Protein AF-A0A8J4WJN3-F1 (afdb_monomer)

InterPro domains:
  IPR000515 ABC transporter type 1, transmembrane domain MetI-like [PF00528] (105-300)
  IPR000515 ABC transporter type 1, transmembrane domain MetI-like [PF00528] (419-590)
  IPR000515 ABC transporter type 1, transmembrane domain MetI-like [PS50928] (89-304)
  IPR000515 ABC transporter type 1, transmembrane domain MetI-like [PS50928] (382-579)
  IPR000515 ABC transporter type 1, transmembrane domain MetI-like [cd06261] (89-234)
  IPR000515 ABC transporter type 1, transmembrane domain MetI-like [cd06261] (382-532)
  IPR006059 Bacterial-type extracellular solute-binding protein [PF01547] (628-931)
  IPR035906 MetI-like superfamily [G3DSA:1.10.3720.10] (69-309)
  IPR035906 MetI-like superfamily [G3DSA:1.10.3720.10] (310-588)
  IPR035906 MetI-like superfamily [SSF161098] (73-301)
  IPR035906 MetI-like superfamily [SSF161098] (316-597)

Sequence (1072 aa):
MKAETAARTRPATRSDKNLLWRDIIKNRWLYIMLIPGVLYFVIFKYIPMYGITMAFQDYTPYKGILGSDWVGFKHFQRFFGEPQFWTLFRNTFLLAIYNMVFFFPLPIVLALMMNEVRRERFKRFVQTLVYVPHFVSWVVVVGVFYMLFTTEGGAINELLYNLTGQKVAFLLEPGWFRTMIVGQSIWKEVGWGTIIFLAALSGVDTQLYEAARMDGANRWRQTWHITLPAIRSTIIILLILRLGNFMDTGFEQIFLMLTPTNRDVGEVFDTYVYTKGLTQAQYSYSAAVGLFKSVVGLALVLGVNIKMQQDKTWGNRIFDILNHGFLLLIGIVTVIPFIYILAVSFTSPHEVAKGGFILFPKEFSLAAYRYIFSTDTLIRSLGVSIYITVIGTLLNLLFTSLMAYPLSRRYLRGRQPILLGVLFTMLFSGGMIPTYFVVKSLHLTDTLWSLMLPTAISAFNLIVLKNFFQAIPDELEDAAKIDGCNDVGVLFRIVLPLSMPAMATFSLFYAVAHWNSFFNAVIYINDSEKWPVQVWLREIVILAQSRIGDTSIEETEIQPLTIRMAVIVFSTIPIMLVYPFLQKHFAKGVMLGSVKGCGSDQGQAAEGGVQNVSIAIAQVGDVPSKGNEVQQKIEAYTNTKLDIQWIPASAYNDKINVMIASSDMPKIVKVQYNPTVTSAMRNDVFWEVGPLLKDYKNLSAQNERFFDNIKVEGKIYGVPVFSDIARATVIYRKDWFDKLNLKVPTTPDEWYETIKTLATSDPDGDGQDNTFGLMLFKKYNEDQYSFTTRLGVSFGAPNKWKVEDDGSFTPEFMTPEYMQVLDLLKRLYSEKLLNQDFAVFDSTEAEKKYDTGVVGMRIGVAQNGKSQQERLSKNDPDGVVDIAGLLGVSGDRIAGQTGNSGILAFPKATVKSEEELKNLLSFLDKLMDPEMATLLMRGIEDKHYKKAGEDQVEMSDFDAFQREVKPYRDNLPYVEGYNVPKLKDTELGEKGTELAKELAEHAVPNPALTLYSATYGDRGADLDQMIADAQTKYIMGKIDENGWKQEIENWGNAGGTKIREEYAEDYKKQAK

Structure (mmCIF, N/CA/C/O backbone):
data_AF-A0A8J4WJN3-F1
#
_entry.id   AF-A0A8J4WJN3-F1
#
loop_
_atom_site.group_PDB
_atom_site.id
_atom_site.type_symbol
_atom_site.label_atom_id
_atom_site.label_alt_id
_atom_site.label_comp_id
_atom_site.label_asym_id
_atom_site.label_entity_id
_atom_site.label_seq_id
_atom_site.pdbx_PDB_ins_code
_atom_site.Cartn_x
_atom_site.Cartn_y
_atom_site.Cartn_z
_atom_site.occupancy
_atom_site.B_iso_or_equiv
_atom_site.auth_seq_id
_atom_site.auth_comp_id
_atom_site.auth_asym_id
_atom_site.auth_atom_id
_atom_site.pdbx_PDB_model_num
ATOM 1 N N . MET A 1 1 ? 5.643 56.144 -33.874 1.00 30.94 1 MET A N 1
ATOM 2 C CA . MET A 1 1 ? 6.988 56.305 -34.466 1.00 30.94 1 MET A CA 1
ATOM 3 C C . MET A 1 1 ? 7.981 55.609 -33.543 1.00 30.94 1 MET A C 1
ATOM 5 O O . MET A 1 1 ? 7.961 55.896 -32.358 1.00 30.94 1 MET A O 1
ATOM 9 N N . LYS A 1 2 ? 8.699 54.622 -34.096 1.00 27.70 2 LYS A N 1
ATOM 10 C CA . LYS A 1 2 ? 9.839 53.830 -33.581 1.00 27.70 2 LYS A CA 1
ATOM 11 C C . LYS A 1 2 ? 10.416 54.200 -32.197 1.00 27.70 2 LYS A C 1
ATOM 13 O O . LYS A 1 2 ? 10.843 55.334 -32.024 1.00 27.70 2 LYS A O 1
ATOM 18 N N . ALA A 1 3 ? 10.609 53.210 -31.318 1.00 26.22 3 ALA A N 1
ATOM 19 C CA . ALA A 1 3 ? 11.927 52.584 -31.096 1.00 26.22 3 ALA A CA 1
ATOM 20 C C . ALA A 1 3 ? 11.911 51.559 -29.939 1.00 26.22 3 ALA A C 1
ATOM 22 O O . ALA A 1 3 ? 11.227 51.735 -28.936 1.00 26.22 3 ALA A O 1
ATOM 23 N N . GLU A 1 4 ? 12.688 50.497 -30.154 1.00 31.69 4 GLU A N 1
ATOM 24 C CA . GLU A 1 4 ? 13.108 49.377 -29.296 1.00 31.69 4 GLU A CA 1
ATOM 25 C C . GLU A 1 4 ? 13.382 49.777 -27.824 1.00 31.69 4 GLU A C 1
ATOM 27 O O . GLU A 1 4 ? 13.809 50.888 -27.539 1.00 31.69 4 GLU A O 1
ATOM 32 N N . THR A 1 5 ? 13.286 48.929 -26.793 1.00 31.91 5 THR A N 1
ATOM 33 C CA . THR A 1 5 ? 14.043 47.680 -26.602 1.00 31.91 5 THR A CA 1
ATOM 34 C C . THR A 1 5 ? 13.640 47.030 -25.259 1.00 31.91 5 THR A C 1
ATOM 36 O O . THR A 1 5 ? 13.358 47.731 -24.290 1.00 31.91 5 THR A O 1
ATOM 39 N N . ALA A 1 6 ? 13.798 45.705 -25.188 1.00 28.78 6 ALA A N 1
ATOM 40 C CA . ALA A 1 6 ? 14.146 44.899 -24.010 1.00 28.78 6 ALA A CA 1
ATOM 41 C C . ALA A 1 6 ? 13.051 44.509 -22.997 1.00 28.78 6 ALA A C 1
ATOM 43 O O . ALA A 1 6 ? 12.580 45.289 -22.169 1.00 28.78 6 ALA A O 1
ATOM 44 N N . ALA A 1 7 ? 12.819 43.194 -22.970 1.00 43.81 7 ALA A N 1
ATOM 45 C CA . ALA A 1 7 ? 12.420 42.435 -21.799 1.00 43.81 7 ALA A CA 1
ATOM 46 C C . ALA A 1 7 ? 13.084 42.979 -20.523 1.00 43.81 7 ALA A C 1
ATOM 48 O O . ALA A 1 7 ? 14.302 42.922 -20.348 1.00 43.81 7 ALA A O 1
ATOM 49 N N . ARG A 1 8 ? 12.259 43.463 -19.595 1.00 34.19 8 ARG A N 1
ATOM 50 C CA . ARG A 1 8 ? 12.617 43.532 -18.183 1.00 34.19 8 ARG A CA 1
ATOM 51 C C . ARG A 1 8 ? 11.777 42.503 -17.456 1.00 34.19 8 ARG A C 1
ATOM 53 O O . ARG A 1 8 ? 10.706 42.798 -16.940 1.00 34.19 8 ARG A O 1
ATOM 60 N N . THR A 1 9 ? 12.334 41.300 -17.371 1.00 43.84 9 THR A N 1
ATOM 61 C CA . THR A 1 9 ? 12.272 40.514 -16.141 1.00 43.84 9 THR A CA 1
ATOM 62 C C . THR A 1 9 ? 12.402 41.476 -14.959 1.00 43.84 9 THR A C 1
ATOM 64 O O . THR A 1 9 ? 13.492 42.006 -14.712 1.00 43.84 9 THR A O 1
ATOM 67 N N . ARG A 1 10 ? 11.309 41.742 -14.233 1.00 33.25 10 ARG A N 1
ATOM 68 C CA . ARG A 1 10 ? 11.488 42.136 -12.839 1.00 33.25 10 ARG A CA 1
ATOM 69 C C . ARG A 1 10 ? 11.967 40.885 -12.111 1.00 33.25 10 ARG A C 1
ATOM 71 O O . ARG A 1 10 ? 11.431 39.802 -12.334 1.00 33.25 10 ARG A O 1
ATOM 78 N N . PRO A 1 11 ? 13.076 41.025 -11.383 1.00 29.64 11 PRO A N 1
ATOM 79 C CA . PRO A 1 11 ? 13.905 39.912 -10.974 1.00 29.64 11 PRO A CA 1
ATOM 80 C C . PRO A 1 11 ? 13.121 39.016 -10.022 1.00 29.64 11 PRO A C 1
ATOM 82 O O . PRO A 1 11 ? 12.257 39.505 -9.294 1.00 29.64 11 PRO A O 1
ATOM 85 N N . ALA A 1 12 ? 13.515 37.743 -9.942 1.00 36.56 12 ALA A N 1
ATOM 86 C CA . ALA A 1 12 ? 13.552 37.066 -8.655 1.00 36.56 12 ALA A CA 1
ATOM 87 C C . ALA A 1 12 ? 14.202 38.055 -7.677 1.00 36.56 12 ALA A C 1
ATOM 89 O O . ALA A 1 12 ? 15.422 38.265 -7.702 1.00 36.56 12 ALA A O 1
ATOM 90 N N . THR A 1 13 ? 13.384 38.799 -6.929 1.00 34.75 13 THR A N 1
ATOM 91 C CA . THR A 1 13 ? 13.883 39.750 -5.947 1.00 34.75 13 THR A CA 1
ATOM 92 C C . THR A 1 13 ? 14.791 38.944 -5.038 1.00 34.75 13 THR A C 1
ATOM 94 O O . THR A 1 13 ? 14.540 37.769 -4.773 1.00 34.75 13 THR A O 1
ATOM 97 N N . ARG A 1 14 ? 15.926 39.535 -4.660 1.00 40.50 14 ARG A N 1
ATOM 98 C CA . ARG A 1 14 ? 16.936 38.951 -3.773 1.00 40.50 14 ARG A CA 1
ATOM 99 C C . ARG A 1 14 ? 16.286 38.489 -2.458 1.00 40.50 14 ARG A C 1
ATOM 101 O O . ARG A 1 14 ? 16.377 39.177 -1.451 1.00 40.50 14 ARG A O 1
ATOM 108 N N . SER A 1 15 ? 15.618 37.341 -2.462 1.00 43.25 15 SER A N 1
ATOM 109 C CA . SER A 1 15 ? 15.069 36.698 -1.282 1.00 43.25 15 SER A CA 1
ATOM 110 C C . SER A 1 15 ? 14.673 35.232 -1.478 1.00 43.25 15 SER A C 1
ATOM 112 O O . SER A 1 15 ? 14.533 34.573 -0.463 1.00 43.25 15 SER A O 1
ATOM 114 N N . ASP A 1 16 ? 14.569 34.646 -2.677 1.00 47.34 16 ASP A N 1
ATOM 115 C CA . ASP A 1 16 ? 14.253 33.198 -2.768 1.00 47.34 16 ASP A CA 1
ATOM 116 C C . ASP A 1 16 ? 15.397 32.308 -2.285 1.00 47.34 16 ASP A C 1
ATOM 118 O O . ASP A 1 16 ? 15.194 31.354 -1.533 1.00 47.34 16 ASP A O 1
ATOM 122 N N . LYS A 1 17 ? 16.639 32.693 -2.605 1.00 46.78 17 LYS A N 1
ATOM 123 C CA . LYS A 1 17 ? 17.813 32.118 -1.942 1.00 46.78 17 LYS A CA 1
ATOM 124 C C . LYS A 1 17 ? 17.785 32.430 -0.447 1.00 46.78 17 LYS A C 1
ATOM 126 O O . LYS A 1 17 ? 18.066 31.533 0.329 1.00 46.78 17 LYS A O 1
ATOM 131 N N . ASN A 1 18 ? 17.408 33.640 -0.019 1.00 54.34 18 ASN A N 1
ATOM 132 C CA . ASN A 1 18 ? 17.355 33.964 1.414 1.00 54.34 18 ASN A CA 1
ATOM 133 C C . ASN A 1 18 ? 16.250 33.193 2.153 1.00 54.34 18 ASN A C 1
ATOM 135 O O . ASN A 1 18 ? 16.439 32.902 3.322 1.00 54.34 18 ASN A O 1
ATOM 139 N N . LEU A 1 19 ? 15.144 32.826 1.501 1.00 61.53 19 LEU A N 1
ATOM 140 C CA . LEU A 1 19 ? 14.050 32.006 2.032 1.00 61.53 19 LEU A CA 1
ATOM 141 C C . LEU A 1 19 ? 14.464 30.533 2.110 1.00 61.53 19 LEU A C 1
ATOM 143 O O . LEU A 1 19 ? 14.304 29.917 3.158 1.00 61.53 19 LEU A O 1
ATOM 147 N N . LEU A 1 20 ? 15.098 29.994 1.061 1.00 66.44 20 LEU A N 1
ATOM 148 C CA . LEU A 1 20 ? 15.713 28.660 1.083 1.00 66.44 20 LEU A CA 1
ATOM 149 C C . LEU A 1 20 ? 16.809 28.556 2.148 1.00 66.44 20 LEU A C 1
ATOM 151 O O . LEU A 1 20 ? 16.810 27.624 2.946 1.00 66.44 20 LEU A O 1
ATOM 155 N N . TRP A 1 21 ? 17.718 29.529 2.205 1.00 72.88 21 TRP A N 1
ATOM 156 C CA . TRP A 1 21 ? 18.773 29.585 3.214 1.00 72.88 21 TRP A CA 1
ATOM 157 C C . TRP A 1 21 ? 18.199 29.780 4.618 1.00 72.88 21 TRP A C 1
ATOM 159 O O . TRP A 1 21 ? 18.670 29.125 5.540 1.00 72.88 21 TRP A O 1
ATOM 169 N N . ARG A 1 22 ? 17.154 30.599 4.800 1.00 72.94 22 ARG A N 1
ATOM 170 C CA . ARG A 1 22 ? 16.451 30.740 6.088 1.00 72.94 22 ARG A CA 1
ATOM 171 C C . ARG A 1 22 ? 15.792 29.435 6.525 1.00 72.94 22 ARG A C 1
ATOM 173 O O . ARG A 1 22 ? 15.933 29.074 7.688 1.00 72.94 22 ARG A O 1
ATOM 180 N N . ASP A 1 23 ? 15.158 28.696 5.620 1.00 76.31 23 ASP A N 1
ATOM 181 C CA . ASP A 1 23 ? 14.560 27.393 5.933 1.00 76.31 23 ASP A CA 1
ATOM 182 C C . ASP A 1 23 ? 15.606 26.319 6.239 1.00 76.31 23 ASP A C 1
ATOM 184 O O . ASP A 1 23 ? 15.404 25.491 7.131 1.00 76.31 23 ASP A O 1
ATOM 188 N N . ILE A 1 24 ? 16.738 26.335 5.530 1.00 80.50 24 ILE A N 1
ATOM 189 C CA . ILE A 1 24 ? 17.874 25.450 5.810 1.00 80.50 24 ILE A CA 1
ATOM 190 C C . ILE A 1 24 ? 18.486 25.788 7.170 1.00 80.50 24 ILE A C 1
ATOM 192 O O . ILE A 1 24 ? 18.761 24.881 7.948 1.00 80.50 24 ILE A O 1
ATOM 196 N N . ILE A 1 25 ? 18.647 27.073 7.499 1.00 81.69 25 ILE A N 1
ATOM 197 C CA . ILE A 1 25 ? 19.158 27.522 8.800 1.00 81.69 25 ILE A CA 1
ATOM 198 C C . ILE A 1 25 ? 18.177 27.165 9.924 1.00 81.69 25 ILE A C 1
ATOM 200 O O . ILE A 1 25 ? 18.609 26.681 10.971 1.00 81.69 25 ILE A O 1
ATOM 204 N N . LYS A 1 26 ? 16.867 27.339 9.704 1.00 82.94 26 LYS A N 1
ATOM 205 C CA . LYS A 1 26 ? 15.810 26.958 10.654 1.00 82.94 26 LYS A CA 1
ATOM 206 C C . LYS A 1 26 ? 15.844 25.458 10.949 1.00 82.94 26 LYS A C 1
ATOM 208 O O . LYS A 1 26 ? 15.778 25.064 12.106 1.00 82.94 26 LYS A O 1
ATOM 213 N N . ASN A 1 27 ? 16.026 24.633 9.919 1.00 87.44 27 ASN A N 1
ATOM 214 C CA . ASN A 1 27 ? 16.062 23.172 10.026 1.00 87.44 27 ASN A CA 1
ATOM 215 C C . ASN A 1 27 ? 17.491 22.600 10.041 1.00 87.44 27 ASN A C 1
ATOM 217 O O . ASN A 1 27 ? 17.699 21.433 9.702 1.00 87.44 27 ASN A O 1
ATOM 221 N N . ARG A 1 28 ? 18.495 23.404 10.418 1.00 88.62 28 ARG A N 1
ATOM 222 C CA . ARG A 1 28 ? 19.922 23.050 10.292 1.00 88.62 28 ARG A CA 1
ATOM 223 C C . ARG A 1 28 ? 20.274 21.724 10.952 1.00 88.62 28 ARG A C 1
ATOM 225 O O . ARG A 1 28 ? 21.061 20.962 10.406 1.00 88.62 28 ARG A O 1
ATOM 232 N N . TRP A 1 29 ? 19.658 21.420 12.092 1.00 91.62 29 TRP A N 1
ATOM 233 C CA . TRP A 1 29 ? 19.899 20.182 12.827 1.00 91.62 29 TRP A CA 1
ATOM 234 C C . TRP A 1 29 ? 19.386 18.951 12.078 1.00 91.62 29 TRP A C 1
ATOM 236 O O . TRP A 1 29 ? 20.068 17.931 12.059 1.00 91.62 29 TRP A O 1
ATOM 246 N N . LEU A 1 30 ? 18.243 19.059 11.394 1.00 92.31 30 LEU A N 1
ATOM 247 C CA . LEU A 1 30 ? 17.720 17.987 10.547 1.00 92.31 30 LEU A CA 1
ATOM 248 C C . LEU A 1 30 ? 18.648 17.715 9.358 1.00 92.31 30 LEU A C 1
ATOM 250 O O . LEU A 1 30 ? 18.943 16.558 9.069 1.00 92.31 30 LEU A O 1
ATOM 254 N N . TYR A 1 31 ? 19.164 18.764 8.710 1.00 92.38 31 TYR A N 1
ATOM 255 C CA . TYR A 1 31 ? 20.127 18.602 7.617 1.00 92.38 31 TYR A CA 1
ATOM 256 C C . TYR A 1 31 ? 21.473 18.049 8.101 1.00 92.38 31 TYR A C 1
ATOM 258 O O . TYR A 1 31 ? 22.015 17.157 7.456 1.00 92.38 31 TYR A O 1
ATOM 266 N N . ILE A 1 32 ? 21.987 18.502 9.251 1.00 94.38 32 ILE A N 1
ATOM 267 C CA . ILE A 1 32 ? 23.230 17.978 9.843 1.00 94.38 32 ILE A CA 1
ATOM 268 C C . ILE A 1 32 ? 23.106 16.480 10.147 1.00 94.38 32 ILE A C 1
ATOM 270 O O . ILE A 1 32 ? 24.010 15.719 9.812 1.00 94.38 32 ILE A O 1
ATOM 274 N N . MET A 1 33 ? 21.983 16.038 10.721 1.00 95.12 33 MET A N 1
ATOM 275 C CA . MET A 1 33 ? 21.737 14.612 10.983 1.00 95.12 33 MET A CA 1
ATOM 276 C C . MET A 1 33 ? 21.615 13.783 9.697 1.00 95.12 33 MET A C 1
ATOM 278 O O . MET A 1 33 ? 21.972 12.609 9.679 1.00 95.12 33 MET A O 1
ATOM 282 N N . LEU A 1 34 ? 21.164 14.393 8.602 1.00 94.56 34 LEU A N 1
ATOM 283 C CA . LEU A 1 34 ? 20.999 13.727 7.314 1.00 94.56 34 LEU A CA 1
ATOM 284 C C . LEU A 1 34 ? 22.330 13.530 6.556 1.00 94.56 34 LEU A C 1
ATOM 286 O O . LEU A 1 34 ? 22.443 12.591 5.766 1.00 94.56 34 LEU A O 1
ATOM 290 N N . ILE A 1 35 ? 23.350 14.362 6.816 1.00 95.62 35 ILE A N 1
ATOM 291 C CA . ILE A 1 35 ? 24.654 14.325 6.124 1.00 95.62 35 ILE A CA 1
ATOM 292 C C . ILE A 1 35 ? 25.336 12.946 6.199 1.00 95.62 35 ILE A C 1
ATOM 294 O O . ILE A 1 35 ? 25.678 12.428 5.134 1.00 95.62 35 ILE A O 1
ATOM 298 N N . PRO A 1 36 ? 25.519 12.304 7.374 1.00 96.06 36 PRO A N 1
ATOM 299 C CA . PRO A 1 36 ? 26.171 10.994 7.449 1.00 96.06 36 PRO A CA 1
ATOM 300 C C . PRO A 1 36 ? 25.476 9.929 6.595 1.00 96.06 36 PRO A C 1
ATOM 302 O O . PRO A 1 36 ? 26.141 9.138 5.927 1.00 96.06 36 PRO A O 1
ATOM 305 N N . GLY A 1 37 ? 24.139 9.939 6.572 1.00 95.56 37 GLY A N 1
ATOM 306 C CA . GLY A 1 37 ? 23.352 9.004 5.775 1.00 95.56 37 GLY A CA 1
ATOM 307 C C . GLY A 1 37 ? 23.469 9.259 4.276 1.00 95.56 37 GLY A C 1
ATOM 308 O O . GLY A 1 37 ? 23.723 8.333 3.509 1.00 95.56 37 GLY A O 1
ATOM 309 N N . VAL A 1 38 ? 23.365 10.517 3.842 1.00 96.31 38 VAL A N 1
ATOM 310 C CA . VAL A 1 38 ? 23.546 10.866 2.424 1.00 96.31 38 VAL A CA 1
ATOM 311 C C . VAL A 1 38 ? 24.959 10.547 1.948 1.00 96.31 38 VAL A C 1
ATOM 313 O O . VAL A 1 38 ? 25.108 9.938 0.891 1.00 96.31 38 VAL A O 1
ATOM 316 N N . LEU A 1 39 ? 25.990 10.885 2.729 1.00 96.75 39 LEU A N 1
ATOM 317 C CA . LEU A 1 39 ? 27.376 10.542 2.403 1.00 96.75 39 LEU A CA 1
ATOM 318 C C . LEU A 1 39 ? 27.564 9.030 2.279 1.00 96.75 39 LEU A C 1
ATOM 320 O O . LEU A 1 39 ? 28.208 8.581 1.334 1.00 96.75 39 LEU A O 1
ATOM 324 N N . TYR A 1 40 ? 26.954 8.243 3.170 1.00 96.81 40 TYR A N 1
ATOM 325 C CA . TYR A 1 40 ? 26.956 6.787 3.055 1.00 96.81 40 TYR A CA 1
ATOM 326 C C . TYR A 1 40 ? 26.387 6.316 1.707 1.00 96.81 40 TYR A C 1
ATOM 328 O O . TYR A 1 40 ? 27.044 5.543 1.008 1.00 96.81 40 TYR A O 1
ATOM 336 N N . PHE A 1 41 ? 25.201 6.792 1.307 1.00 96.38 41 PHE A N 1
ATOM 337 C CA . PHE A 1 41 ? 24.594 6.399 0.029 1.00 96.38 41 PHE A CA 1
ATOM 338 C C . PHE A 1 41 ? 25.439 6.854 -1.164 1.00 96.38 41 PHE A C 1
ATOM 340 O O . PHE A 1 41 ? 25.647 6.080 -2.097 1.00 96.38 41 PHE A O 1
ATOM 347 N N . VAL A 1 42 ? 25.967 8.078 -1.136 1.00 96.06 42 VAL A N 1
ATOM 348 C CA . VAL A 1 42 ? 26.837 8.591 -2.201 1.00 96.06 42 VAL A CA 1
ATOM 349 C C . VAL A 1 42 ? 28.078 7.706 -2.352 1.00 96.06 42 VAL A C 1
ATOM 351 O O . VAL A 1 42 ? 28.338 7.206 -3.444 1.00 96.06 42 VAL A O 1
ATOM 354 N N . ILE A 1 43 ? 28.798 7.451 -1.257 1.00 95.88 43 ILE A N 1
ATOM 355 C CA . ILE A 1 43 ? 30.073 6.724 -1.268 1.00 95.88 43 ILE A CA 1
ATOM 356 C C . ILE A 1 43 ? 29.877 5.239 -1.565 1.00 95.88 43 ILE A C 1
ATOM 358 O O . ILE A 1 43 ? 30.532 4.705 -2.452 1.00 95.88 43 ILE A O 1
ATOM 362 N N . PHE A 1 44 ? 28.984 4.555 -0.852 1.00 95.00 44 PHE A N 1
ATOM 363 C CA . PHE A 1 44 ? 28.901 3.092 -0.897 1.00 95.00 44 PHE A CA 1
ATOM 364 C C . PHE A 1 44 ? 27.805 2.548 -1.815 1.00 95.00 44 PHE A C 1
ATOM 366 O O . PHE A 1 44 ? 27.766 1.337 -2.039 1.00 95.00 44 PHE A O 1
ATOM 373 N N . LYS A 1 45 ? 26.919 3.395 -2.360 1.00 93.94 45 LYS A N 1
ATOM 374 C CA . LYS A 1 45 ? 25.871 2.966 -3.305 1.00 93.94 45 LYS A CA 1
ATOM 375 C C . LYS A 1 45 ? 26.014 3.623 -4.677 1.00 93.94 45 LYS A C 1
ATOM 377 O O . LYS A 1 45 ? 26.121 2.899 -5.661 1.00 93.94 45 LYS A O 1
ATOM 382 N N . TYR A 1 46 ? 26.091 4.952 -4.754 1.00 94.12 46 TYR A N 1
ATOM 383 C CA . TYR A 1 46 ? 26.107 5.671 -6.036 1.00 94.12 46 TYR A CA 1
ATOM 384 C C . TYR A 1 46 ? 27.474 5.699 -6.734 1.00 94.12 46 TYR A C 1
ATOM 386 O O . TYR A 1 46 ? 27.530 5.500 -7.945 1.00 94.12 46 TYR A O 1
ATOM 394 N N . ILE A 1 47 ? 28.588 5.879 -6.015 1.00 94.00 47 ILE A N 1
ATOM 395 C CA . ILE A 1 47 ? 29.928 5.804 -6.632 1.00 94.00 47 ILE A CA 1
ATOM 396 C C . ILE A 1 47 ? 30.192 4.415 -7.256 1.00 94.00 47 ILE A C 1
ATOM 398 O O . ILE A 1 47 ? 30.658 4.363 -8.395 1.00 94.00 47 ILE A O 1
ATOM 402 N N . PRO A 1 48 ? 29.835 3.279 -6.618 1.00 91.81 48 PRO A N 1
ATOM 403 C CA . PRO A 1 48 ? 29.879 1.978 -7.284 1.00 91.81 48 PRO A CA 1
ATOM 404 C C . PRO A 1 48 ? 29.026 1.909 -8.558 1.00 91.81 48 PRO A C 1
ATOM 406 O O . PRO A 1 48 ? 29.460 1.322 -9.543 1.00 91.81 48 PRO A O 1
ATOM 409 N N . MET A 1 49 ? 27.843 2.535 -8.585 1.00 92.38 49 MET A N 1
ATOM 410 C CA . MET A 1 49 ? 27.022 2.596 -9.805 1.00 92.38 49 MET A CA 1
ATOM 411 C C . MET A 1 49 ? 27.707 3.378 -10.922 1.00 92.38 49 MET A C 1
ATOM 413 O O . MET A 1 49 ? 27.619 2.982 -12.078 1.00 92.38 49 MET A O 1
ATOM 417 N N . TYR A 1 50 ? 28.446 4.440 -10.600 1.00 89.25 50 TYR A N 1
ATOM 418 C CA . TYR A 1 50 ? 29.281 5.120 -11.589 1.00 89.25 50 TYR A CA 1
ATOM 419 C C . TYR A 1 50 ? 30.367 4.189 -12.157 1.00 89.25 50 TYR A C 1
ATOM 421 O O . TYR A 1 50 ? 30.651 4.219 -13.355 1.00 89.25 50 TYR A O 1
ATOM 429 N N . GLY A 1 51 ? 30.915 3.285 -11.338 1.00 86.75 51 GLY A N 1
ATOM 430 C CA . GLY A 1 51 ? 31.882 2.271 -11.770 1.00 86.75 51 GLY A CA 1
ATOM 431 C C . GLY A 1 51 ? 31.349 1.234 -12.766 1.00 86.75 51 GLY A C 1
ATOM 432 O O . GLY A 1 51 ? 32.146 0.537 -13.389 1.00 86.75 51 GLY A O 1
ATOM 433 N N . ILE A 1 52 ? 30.035 1.168 -13.003 1.00 86.94 52 ILE A N 1
ATOM 434 C CA . ILE A 1 52 ? 29.444 0.360 -14.084 1.00 86.94 52 ILE A CA 1
ATOM 435 C C . ILE A 1 52 ? 29.977 0.786 -15.458 1.00 86.94 52 ILE A C 1
ATOM 437 O O . ILE A 1 52 ? 30.061 -0.039 -16.365 1.00 86.94 52 ILE A O 1
ATOM 441 N N . THR A 1 53 ? 30.409 2.041 -15.610 1.00 88.12 53 THR A N 1
ATOM 442 C CA . THR A 1 53 ? 31.050 2.545 -16.837 1.00 88.12 53 THR A CA 1
ATOM 443 C C . THR A 1 53 ? 32.249 1.703 -17.292 1.00 88.12 53 THR A C 1
ATOM 445 O O . THR A 1 53 ? 32.503 1.629 -18.494 1.00 88.12 53 THR A O 1
ATOM 448 N N . MET A 1 54 ? 32.910 0.968 -16.383 1.00 89.81 54 MET A N 1
ATOM 449 C CA . MET A 1 54 ? 33.965 -0.000 -16.718 1.00 89.81 54 MET A CA 1
ATOM 450 C C . MET A 1 54 ? 33.506 -1.081 -17.710 1.00 89.81 54 MET A C 1
ATOM 452 O O . MET A 1 54 ? 34.329 -1.607 -18.455 1.00 89.81 54 MET A O 1
ATOM 456 N N . ALA A 1 55 ? 32.205 -1.388 -17.774 1.00 89.50 55 ALA A N 1
ATOM 457 C CA . ALA A 1 55 ? 31.630 -2.312 -18.753 1.00 89.50 55 ALA A CA 1
ATOM 458 C C . ALA A 1 55 ? 31.846 -1.872 -20.214 1.00 89.50 55 ALA A C 1
ATOM 460 O O . ALA A 1 55 ? 31.795 -2.703 -21.119 1.00 89.50 55 ALA A O 1
ATOM 461 N N . PHE A 1 56 ? 32.101 -0.581 -20.438 1.00 92.38 56 PHE A N 1
ATOM 462 C CA . PHE A 1 56 ? 32.290 0.026 -21.756 1.00 92.38 56 PHE A CA 1
ATOM 463 C C . PHE A 1 56 ? 33.738 0.455 -22.026 1.00 92.38 56 PHE A C 1
ATOM 465 O O . PHE A 1 56 ? 34.017 1.101 -23.035 1.00 92.38 56 PHE A O 1
ATOM 472 N N . GLN A 1 57 ? 34.666 0.118 -21.129 1.00 91.25 57 GLN A N 1
ATOM 473 C CA . GLN A 1 57 ? 36.070 0.528 -21.186 1.00 91.25 57 GLN A CA 1
ATOM 474 C C . GLN A 1 57 ? 36.994 -0.688 -21.145 1.00 91.25 57 GLN A C 1
ATOM 476 O O . GLN A 1 57 ? 36.637 -1.711 -20.569 1.00 91.25 57 GLN A O 1
ATOM 481 N N . ASP A 1 58 ? 38.205 -0.588 -21.686 1.00 88.69 58 ASP A N 1
ATOM 482 C CA . ASP A 1 58 ? 39.301 -1.510 -21.359 1.00 88.69 58 ASP A CA 1
ATOM 483 C C . ASP A 1 58 ? 39.977 -1.013 -20.070 1.00 88.69 58 ASP A C 1
ATOM 485 O O . ASP A 1 58 ? 41.013 -0.345 -20.072 1.00 88.69 58 ASP A O 1
ATOM 489 N N . TYR A 1 59 ? 39.313 -1.283 -18.944 1.00 88.31 59 TYR A N 1
ATOM 490 C CA . TYR A 1 59 ? 39.676 -0.758 -17.637 1.00 88.31 59 TYR A CA 1
ATOM 491 C C . TYR A 1 59 ? 40.969 -1.383 -17.127 1.00 88.31 59 TYR A C 1
ATOM 493 O O . TYR A 1 59 ? 41.105 -2.606 -17.042 1.00 88.31 59 TYR A O 1
ATOM 501 N N . THR A 1 60 ? 41.887 -0.524 -16.685 1.00 84.00 60 THR A N 1
ATOM 502 C CA . THR A 1 60 ? 43.066 -0.936 -15.922 1.00 84.00 60 THR A CA 1
ATOM 503 C C . THR A 1 60 ? 43.099 -0.196 -14.584 1.00 84.00 60 THR A C 1
ATOM 505 O O . THR A 1 60 ? 42.944 1.029 -14.562 1.00 84.00 60 THR A O 1
ATOM 508 N N . PRO A 1 61 ? 43.347 -0.888 -13.453 1.00 82.25 61 PRO A N 1
ATOM 509 C CA . PRO A 1 61 ? 43.393 -0.242 -12.140 1.00 82.25 61 PRO A CA 1
ATOM 510 C C . PRO A 1 61 ? 44.380 0.929 -12.052 1.00 82.25 61 PRO A C 1
ATOM 512 O O . PRO A 1 61 ? 44.137 1.872 -11.309 1.00 82.25 61 PRO A O 1
ATOM 515 N N . TYR A 1 62 ? 45.468 0.884 -12.828 1.00 82.69 62 TYR A N 1
ATOM 516 C CA . TYR A 1 62 ? 46.492 1.930 -12.864 1.00 82.69 62 TYR A CA 1
ATOM 517 C C . TYR A 1 62 ? 46.003 3.239 -13.506 1.00 82.69 62 TYR A C 1
ATOM 519 O O . TYR A 1 62 ? 46.278 4.311 -12.978 1.00 82.69 62 TYR A O 1
ATOM 527 N N . LYS A 1 63 ? 45.259 3.170 -14.623 1.00 82.69 63 LYS A N 1
ATOM 528 C CA . LYS A 1 63 ? 44.729 4.363 -15.311 1.00 82.69 63 LYS A CA 1
ATOM 529 C C . LYS A 1 63 ? 43.455 4.916 -14.654 1.00 82.69 63 LYS A C 1
ATOM 531 O O . LYS A 1 63 ? 43.092 6.069 -14.878 1.00 82.69 63 LYS A O 1
ATOM 536 N N . GLY A 1 64 ? 42.757 4.100 -13.860 1.00 83.19 64 GLY A N 1
ATOM 537 C CA . GLY A 1 64 ? 41.460 4.450 -13.280 1.00 83.19 64 GLY A CA 1
ATOM 538 C C . GLY A 1 64 ? 40.341 4.547 -14.327 1.00 83.19 64 GLY A C 1
ATOM 539 O O . GLY A 1 64 ? 40.555 4.316 -15.515 1.00 83.19 64 GLY A O 1
ATOM 540 N N . ILE A 1 65 ? 39.120 4.877 -13.891 1.00 82.62 65 ILE A N 1
ATOM 541 C CA . ILE A 1 65 ? 37.928 4.902 -14.768 1.00 82.62 65 ILE A CA 1
ATOM 542 C C . ILE A 1 65 ? 38.017 6.036 -15.802 1.00 82.62 65 ILE A C 1
ATOM 544 O O . ILE A 1 65 ? 37.697 5.838 -16.967 1.00 82.62 65 ILE A O 1
ATOM 548 N N . LEU A 1 66 ? 38.479 7.225 -15.403 1.00 81.88 66 LEU A N 1
ATOM 549 C CA . LEU A 1 66 ? 38.560 8.386 -16.303 1.00 81.88 66 LEU A CA 1
ATOM 550 C C . LEU A 1 66 ? 39.711 8.294 -17.318 1.00 81.88 66 LEU A C 1
ATOM 552 O O . LEU A 1 66 ? 39.642 8.936 -18.359 1.00 81.88 66 LEU A O 1
ATOM 556 N N . GLY A 1 67 ? 40.758 7.519 -17.020 1.00 81.88 67 GLY A N 1
ATOM 557 C CA . GLY A 1 67 ? 41.924 7.357 -17.893 1.00 81.88 67 GLY A CA 1
ATOM 558 C C . GLY A 1 67 ? 41.914 6.084 -18.742 1.00 81.88 67 GLY A C 1
ATOM 559 O O . GLY A 1 67 ? 42.830 5.892 -19.537 1.00 81.88 67 GLY A O 1
ATOM 560 N N . SER A 1 68 ? 40.939 5.188 -18.554 1.00 89.69 68 SER A N 1
ATOM 561 C CA . SER A 1 68 ? 40.847 3.933 -19.310 1.00 89.69 68 SER A CA 1
ATOM 562 C C . SER A 1 68 ? 40.136 4.130 -20.649 1.00 89.69 68 SER A C 1
ATOM 564 O O . SER A 1 68 ? 39.161 4.873 -20.745 1.00 89.69 68 SER A O 1
ATOM 566 N N . ASP A 1 69 ? 40.619 3.435 -21.678 1.00 90.75 69 ASP A N 1
ATOM 567 C CA . ASP A 1 69 ? 40.177 3.628 -23.058 1.00 90.75 69 ASP A CA 1
ATOM 568 C C . ASP A 1 69 ? 38.734 3.131 -23.250 1.00 90.75 69 ASP A C 1
ATOM 570 O O . ASP A 1 69 ? 38.387 2.015 -22.854 1.00 90.75 69 ASP A O 1
ATOM 574 N N . TRP A 1 70 ? 37.876 3.959 -23.850 1.00 93.19 70 TRP A N 1
ATOM 575 C CA . TRP A 1 70 ? 36.485 3.599 -24.132 1.00 93.19 70 TRP A CA 1
ATOM 576 C C . TRP A 1 70 ? 36.404 2.670 -25.345 1.00 93.19 70 TRP A C 1
ATOM 578 O O . TRP A 1 70 ? 36.859 3.010 -26.434 1.00 93.19 70 TRP A O 1
ATOM 588 N N . VAL A 1 71 ? 35.781 1.507 -25.169 1.00 92.19 71 VAL A N 1
ATOM 589 C CA . VAL A 1 71 ? 35.675 0.445 -26.184 1.00 92.19 71 VAL A CA 1
ATOM 590 C C . VAL A 1 71 ? 34.227 0.096 -26.541 1.00 92.19 71 VAL A C 1
ATOM 592 O O . VAL A 1 71 ? 33.972 -0.883 -27.245 1.00 92.19 71 VAL A O 1
ATOM 595 N N . GLY A 1 72 ? 33.258 0.887 -26.067 1.00 91.12 72 GLY A N 1
ATOM 596 C CA . GLY A 1 72 ? 31.839 0.712 -26.372 1.00 91.12 72 GLY A CA 1
ATOM 597 C C . GLY A 1 72 ? 31.319 -0.662 -25.945 1.00 91.12 72 GLY A C 1
ATOM 598 O O . GLY A 1 72 ? 31.508 -1.081 -24.809 1.00 91.12 72 GLY A O 1
ATOM 599 N N . PHE A 1 73 ? 30.665 -1.387 -26.856 1.00 90.88 73 PHE A N 1
ATOM 600 C CA . PHE A 1 73 ? 30.014 -2.669 -26.553 1.00 90.88 73 PHE A CA 1
ATOM 601 C C . PHE A 1 73 ? 30.918 -3.905 -26.700 1.00 90.88 73 PHE A C 1
ATOM 603 O O . PHE A 1 73 ? 30.414 -5.027 -26.654 1.00 90.88 73 PHE A O 1
ATOM 610 N N . LYS A 1 74 ? 32.241 -3.737 -26.842 1.00 93.31 74 LYS A N 1
ATOM 611 C CA . LYS A 1 74 ? 33.207 -4.839 -27.036 1.00 93.31 74 LYS A CA 1
ATOM 612 C C . LYS A 1 74 ? 33.022 -5.987 -26.033 1.00 93.31 74 LYS A C 1
ATOM 614 O O . LYS A 1 74 ? 32.973 -7.153 -26.422 1.00 93.31 74 LYS A O 1
ATOM 619 N N . HIS A 1 75 ? 32.881 -5.667 -24.745 1.00 90.06 75 HIS A N 1
ATOM 620 C CA . HIS A 1 75 ? 32.722 -6.672 -23.685 1.00 90.06 75 HIS A CA 1
ATOM 621 C C . HIS A 1 75 ? 31.366 -7.380 -23.736 1.00 90.06 75 HIS A C 1
ATOM 623 O O . HIS A 1 75 ? 31.305 -8.577 -23.471 1.00 90.06 75 HIS A O 1
ATOM 629 N N . PHE A 1 76 ? 30.304 -6.683 -24.149 1.00 87.75 76 PHE A N 1
ATOM 630 C CA . PHE A 1 76 ? 28.980 -7.275 -24.364 1.00 87.75 76 PHE A CA 1
ATOM 631 C C . PHE A 1 76 ? 28.968 -8.203 -25.579 1.00 87.75 76 PHE A C 1
ATOM 633 O O . PHE A 1 76 ? 28.450 -9.309 -25.490 1.00 87.75 76 PHE A O 1
ATOM 640 N N . GLN A 1 77 ? 29.585 -7.798 -26.693 1.00 86.94 77 GLN A N 1
ATOM 641 C CA . GLN A 1 77 ? 29.723 -8.642 -27.884 1.00 86.94 77 GLN A CA 1
ATOM 642 C C . GLN A 1 77 ? 30.489 -9.928 -27.567 1.00 86.94 77 GLN A C 1
ATOM 644 O O . GLN A 1 77 ? 30.052 -11.013 -27.944 1.00 86.94 77 GLN A O 1
ATOM 649 N N . ARG A 1 78 ? 31.591 -9.817 -26.813 1.00 89.25 78 ARG A N 1
ATOM 650 C CA . ARG A 1 78 ? 32.323 -10.983 -26.310 1.00 89.25 78 ARG A CA 1
ATOM 651 C C . ARG A 1 78 ? 31.443 -11.850 -25.412 1.00 89.25 78 ARG A C 1
ATOM 653 O O . ARG A 1 78 ? 31.411 -13.058 -25.593 1.00 89.25 78 ARG A O 1
ATOM 660 N N . PHE A 1 79 ? 30.727 -11.241 -24.471 1.00 86.62 79 PHE A N 1
ATOM 661 C CA . PHE A 1 79 ? 29.879 -11.961 -23.525 1.00 86.62 79 PHE A CA 1
ATOM 662 C C . PHE A 1 79 ? 28.760 -12.738 -24.223 1.00 86.62 79 PHE A C 1
ATOM 664 O O . PHE A 1 79 ? 28.654 -13.939 -24.019 1.00 86.62 79 PHE A O 1
ATOM 671 N N . PHE A 1 80 ? 27.976 -12.095 -25.092 1.00 87.50 80 PHE A N 1
ATOM 672 C CA . PHE A 1 80 ? 26.891 -12.754 -25.828 1.00 87.50 80 PHE A CA 1
ATOM 673 C C . PHE A 1 80 ? 27.393 -13.745 -26.890 1.00 87.50 80 PHE A C 1
ATOM 675 O O . PHE A 1 80 ? 26.656 -14.650 -27.274 1.00 87.50 80 PHE A O 1
ATOM 682 N N . GLY A 1 81 ? 28.634 -13.584 -27.362 1.00 84.94 81 GLY A N 1
ATOM 683 C CA . GLY A 1 81 ? 29.284 -14.506 -28.293 1.00 84.94 81 GLY A CA 1
ATOM 684 C C . GLY A 1 81 ? 29.923 -15.735 -27.633 1.00 84.94 81 GLY A C 1
ATOM 685 O O . GLY A 1 81 ? 30.211 -16.708 -28.329 1.00 84.94 81 GLY A O 1
ATOM 686 N N . GLU A 1 82 ? 30.154 -15.726 -26.315 1.00 87.06 82 GLU A N 1
ATOM 687 C CA . GLU A 1 82 ? 30.737 -16.866 -25.600 1.00 87.06 82 GLU A CA 1
ATOM 688 C C . GLU A 1 82 ? 29.680 -17.973 -25.382 1.00 87.06 82 GLU A C 1
ATOM 690 O O . GLU A 1 82 ? 28.608 -17.703 -24.835 1.00 87.06 82 GLU A O 1
ATOM 695 N N . PRO A 1 83 ? 29.973 -19.253 -25.703 1.00 80.94 83 PRO A N 1
ATOM 696 C CA . PRO A 1 83 ? 29.038 -20.364 -25.473 1.00 80.94 83 PRO A CA 1
ATOM 697 C C . PRO A 1 83 ? 28.566 -20.488 -24.015 1.00 80.94 83 PRO A C 1
ATOM 699 O O . PRO A 1 83 ? 27.450 -20.933 -23.747 1.00 80.94 83 PRO A O 1
ATOM 702 N N . GLN A 1 84 ? 29.404 -20.057 -23.067 1.00 82.81 84 GLN A N 1
ATOM 703 C CA . GLN A 1 84 ? 29.116 -20.086 -21.634 1.00 82.81 84 GLN A CA 1
ATOM 704 C C . GLN A 1 84 ? 27.956 -19.153 -21.242 1.00 82.81 84 GLN A C 1
ATOM 706 O O . GLN A 1 84 ? 27.296 -19.416 -20.238 1.00 82.81 84 GLN A O 1
ATOM 711 N N . PHE A 1 85 ? 27.641 -18.125 -22.044 1.00 86.38 85 PHE A N 1
ATOM 712 C CA . PHE A 1 85 ? 26.518 -17.214 -21.795 1.00 86.38 85 PHE A CA 1
ATOM 713 C C . PHE A 1 85 ? 25.199 -17.960 -21.599 1.00 86.38 85 PHE A C 1
ATOM 715 O O . PHE A 1 85 ? 24.519 -17.759 -20.594 1.00 86.38 85 PHE A O 1
ATOM 722 N N . TRP A 1 86 ? 24.854 -18.854 -22.528 1.00 84.56 86 TRP A N 1
ATOM 723 C CA . TRP A 1 86 ? 23.585 -19.580 -22.486 1.00 84.56 86 TRP A CA 1
ATOM 724 C C . TRP A 1 86 ? 23.502 -20.526 -21.292 1.00 84.56 86 TRP A C 1
ATOM 726 O O . TRP A 1 86 ? 22.431 -20.679 -20.705 1.00 84.56 86 TRP A O 1
ATOM 736 N N . THR A 1 87 ? 24.629 -21.112 -20.887 1.00 87.88 87 THR A N 1
ATOM 737 C CA . THR A 1 87 ? 24.712 -21.942 -19.682 1.00 87.88 87 THR A CA 1
ATOM 738 C C . THR A 1 87 ? 24.448 -21.113 -18.427 1.00 87.88 87 THR A C 1
ATOM 740 O O . THR A 1 87 ? 23.579 -21.481 -17.634 1.00 87.88 87 THR A O 1
ATOM 743 N N . LEU A 1 88 ? 25.122 -19.967 -18.279 1.00 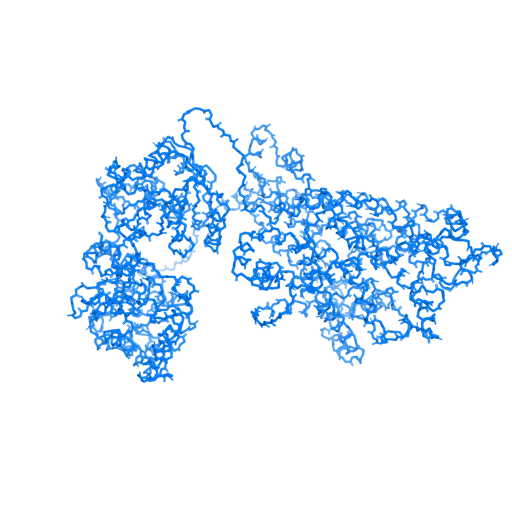87.94 88 LEU A N 1
ATOM 744 C CA . LEU A 1 88 ? 24.938 -19.056 -17.145 1.00 87.94 88 LEU A CA 1
ATOM 745 C C . LEU A 1 88 ? 23.509 -18.501 -17.100 1.00 87.94 88 LEU A C 1
ATOM 747 O O . LEU A 1 88 ? 22.866 -18.548 -16.053 1.00 87.94 88 LEU A O 1
ATOM 751 N N . PHE A 1 89 ? 22.984 -18.053 -18.245 1.00 85.00 89 PHE A N 1
ATOM 752 C CA . PHE A 1 89 ? 21.619 -17.548 -18.369 1.00 85.00 89 PHE A CA 1
ATOM 753 C C . PHE A 1 89 ? 20.600 -18.610 -17.965 1.00 85.00 89 PHE A C 1
ATOM 755 O O . PHE A 1 89 ? 19.769 -18.362 -17.094 1.00 85.00 89 PHE A O 1
ATOM 762 N N . ARG A 1 90 ? 20.700 -19.819 -18.534 1.00 87.50 90 ARG A N 1
ATOM 763 C CA . ARG A 1 90 ? 19.815 -20.942 -18.209 1.00 87.50 90 ARG A CA 1
ATOM 764 C C . ARG A 1 90 ? 19.880 -21.291 -16.726 1.00 87.50 90 ARG A C 1
ATOM 766 O O . ARG A 1 90 ? 18.837 -21.480 -16.115 1.00 87.50 90 ARG A O 1
ATOM 773 N N . ASN A 1 91 ? 21.071 -21.387 -16.139 1.00 89.88 91 ASN A N 1
ATOM 774 C CA . ASN A 1 91 ? 21.218 -21.772 -14.736 1.00 89.88 91 ASN A CA 1
ATOM 775 C C . ASN A 1 91 ? 20.660 -20.697 -13.793 1.00 89.88 91 ASN A C 1
ATOM 777 O O . ASN A 1 91 ? 19.858 -21.025 -12.919 1.00 89.88 91 ASN A O 1
ATOM 781 N N . THR A 1 92 ? 21.006 -19.421 -14.003 1.00 87.19 92 THR A N 1
ATOM 782 C CA . THR A 1 92 ? 20.460 -18.306 -13.212 1.00 87.19 92 THR A CA 1
ATOM 783 C C . THR A 1 92 ? 18.942 -18.214 -13.357 1.00 87.19 92 THR A C 1
ATOM 785 O O . THR A 1 92 ? 18.233 -18.101 -12.362 1.00 87.19 92 THR A O 1
ATOM 788 N N . PHE A 1 93 ? 18.421 -18.322 -14.577 1.00 84.81 93 PHE A N 1
ATOM 789 C CA . PHE A 1 93 ? 16.988 -18.213 -14.832 1.00 84.81 93 PHE A CA 1
ATOM 790 C C . PHE A 1 93 ? 16.197 -19.406 -14.275 1.00 84.81 93 PHE A C 1
ATOM 792 O O . PHE A 1 93 ? 15.167 -19.210 -13.636 1.00 84.81 93 PHE A O 1
ATOM 799 N N . LEU A 1 94 ? 16.686 -20.641 -14.437 1.00 85.44 94 LEU A N 1
ATOM 800 C CA . LEU A 1 94 ? 16.027 -21.828 -13.879 1.00 85.44 94 LEU A CA 1
ATOM 801 C C . LEU A 1 94 ? 16.025 -21.816 -12.350 1.00 85.44 94 LEU A C 1
ATOM 803 O O . LEU A 1 94 ? 15.001 -22.130 -11.752 1.00 85.44 94 LEU A O 1
ATOM 807 N N . LEU A 1 95 ? 17.130 -21.427 -11.705 1.00 87.56 95 LEU A N 1
ATOM 808 C CA . LEU A 1 95 ? 17.170 -21.299 -10.244 1.00 87.56 95 LEU A CA 1
ATOM 809 C C . LEU A 1 95 ? 16.232 -20.192 -9.744 1.00 87.56 95 LEU A C 1
ATOM 811 O O . LEU A 1 95 ? 15.564 -20.373 -8.725 1.00 87.56 95 LEU A O 1
ATOM 815 N N . ALA A 1 96 ? 16.130 -19.076 -10.470 1.00 82.75 96 ALA A N 1
ATOM 816 C CA . ALA A 1 96 ? 15.172 -18.013 -10.177 1.00 82.75 96 ALA A CA 1
ATOM 817 C C . ALA A 1 96 ? 13.718 -18.502 -10.287 1.00 82.75 96 ALA A C 1
ATOM 819 O O . ALA A 1 96 ? 12.929 -18.297 -9.363 1.00 82.75 96 ALA A O 1
ATOM 820 N N . ILE A 1 97 ? 13.380 -19.224 -11.364 1.00 83.81 97 ILE A N 1
ATOM 821 C CA . ILE A 1 97 ? 12.060 -19.843 -11.549 1.00 83.81 97 ILE A CA 1
ATOM 822 C C . ILE A 1 97 ? 11.779 -20.859 -10.451 1.00 83.81 97 ILE A C 1
ATOM 824 O O . ILE A 1 97 ? 10.701 -20.826 -9.871 1.00 83.81 97 ILE A O 1
ATOM 828 N N . TYR A 1 98 ? 12.718 -21.747 -10.127 1.00 87.75 98 TYR A N 1
ATOM 829 C CA . TYR A 1 98 ? 12.490 -22.748 -9.088 1.00 87.75 98 TYR A CA 1
ATOM 830 C C . TYR A 1 98 ? 12.254 -22.093 -7.727 1.00 87.75 98 TYR A C 1
ATOM 832 O O . TYR A 1 98 ? 11.337 -22.479 -7.007 1.00 87.75 98 TYR A O 1
ATOM 840 N N . ASN A 1 99 ? 13.002 -21.042 -7.397 1.00 85.12 99 ASN A N 1
ATOM 841 C CA . ASN A 1 99 ? 12.740 -20.258 -6.196 1.00 85.12 99 ASN A CA 1
ATOM 842 C C . ASN A 1 99 ? 11.382 -19.530 -6.245 1.00 85.12 99 ASN A C 1
ATOM 844 O O . ASN A 1 99 ? 10.715 -19.399 -5.221 1.00 85.12 99 ASN A O 1
ATOM 848 N N . MET A 1 100 ? 10.944 -19.059 -7.410 1.00 81.69 100 MET A N 1
ATOM 849 C CA . MET A 1 100 ? 9.643 -18.403 -7.556 1.00 81.69 100 MET A CA 1
ATOM 850 C C . MET A 1 100 ? 8.470 -19.391 -7.486 1.00 81.69 100 MET A C 1
ATOM 852 O O . MET A 1 100 ? 7.440 -19.085 -6.903 1.00 81.69 100 MET A O 1
ATOM 856 N N . VAL A 1 101 ? 8.606 -20.577 -8.070 1.00 83.50 101 VAL A N 1
ATOM 857 C CA . VAL A 1 101 ? 7.520 -21.561 -8.164 1.00 83.50 101 VAL A CA 1
ATOM 858 C C . VAL A 1 101 ? 7.444 -22.421 -6.907 1.00 83.50 101 VAL A C 1
ATOM 860 O O . VAL A 1 101 ? 6.350 -22.690 -6.421 1.00 83.50 101 VAL A O 1
ATOM 863 N N . PHE A 1 102 ? 8.586 -22.840 -6.359 1.00 88.12 102 PHE A N 1
ATOM 864 C CA . PHE A 1 102 ? 8.620 -23.747 -5.212 1.00 88.12 102 PHE A CA 1
ATOM 865 C C . PHE A 1 102 ? 8.819 -23.018 -3.890 1.00 88.12 102 PHE A C 1
ATOM 867 O O . PHE A 1 102 ? 8.137 -23.345 -2.928 1.00 88.12 102 PHE A O 1
ATOM 874 N N . PHE A 1 103 ? 9.711 -22.028 -3.809 1.00 88.56 103 PHE A N 1
ATOM 875 C CA . PHE A 1 103 ? 9.956 -21.344 -2.538 1.00 88.56 103 PHE A CA 1
ATOM 876 C C . PHE A 1 103 ? 8.913 -20.259 -2.233 1.00 88.56 103 PHE A C 1
ATOM 878 O O . PHE A 1 103 ? 8.351 -20.283 -1.147 1.00 88.56 103 PHE A O 1
ATOM 885 N N . PHE A 1 104 ? 8.611 -19.334 -3.150 1.00 86.00 104 PHE A N 1
ATOM 886 C CA . PHE A 1 104 ? 7.734 -18.183 -2.855 1.00 86.00 104 PHE A CA 1
ATOM 887 C C . PHE A 1 104 ? 6.314 -18.545 -2.356 1.00 86.00 104 PHE A C 1
ATOM 889 O O . PHE A 1 104 ? 5.845 -17.885 -1.425 1.00 86.00 104 PHE A O 1
ATOM 896 N N . PRO A 1 105 ? 5.624 -19.580 -2.879 1.00 89.38 105 PRO A N 1
ATOM 897 C CA . PRO A 1 105 ? 4.301 -19.949 -2.375 1.00 89.38 105 PRO A CA 1
ATOM 898 C C . PRO A 1 105 ? 4.334 -20.601 -0.988 1.00 89.38 105 PRO A C 1
ATOM 900 O O . PRO A 1 105 ? 3.356 -20.508 -0.248 1.00 89.38 105 PRO A O 1
ATOM 903 N N . LEU A 1 106 ? 5.439 -21.252 -0.605 1.00 91.12 106 LEU A N 1
ATOM 904 C CA . LEU A 1 106 ? 5.510 -22.033 0.635 1.00 91.12 106 LEU A CA 1
ATOM 905 C C . LEU A 1 106 ? 5.323 -21.199 1.911 1.00 91.12 106 LEU A C 1
ATOM 907 O O . LEU A 1 106 ? 4.562 -21.642 2.766 1.00 91.12 106 LEU A O 1
ATOM 911 N N . PRO A 1 107 ? 5.915 -20.000 2.064 1.00 90.88 107 PRO A N 1
ATOM 912 C CA . PRO A 1 107 ? 5.598 -19.099 3.164 1.00 90.88 107 PRO A CA 1
ATOM 913 C C . PRO A 1 107 ? 4.114 -18.739 3.285 1.00 90.88 107 PRO A C 1
ATOM 915 O O . PRO A 1 107 ? 3.602 -18.621 4.395 1.00 90.88 107 PRO A O 1
ATOM 918 N N . ILE A 1 108 ? 3.414 -18.576 2.156 1.00 87.88 108 ILE A N 1
ATOM 919 C CA . ILE A 1 108 ? 1.973 -18.285 2.137 1.00 87.88 108 ILE A CA 1
ATOM 920 C C . ILE A 1 108 ? 1.218 -19.514 2.633 1.00 87.88 108 ILE A C 1
ATOM 922 O O . ILE A 1 108 ? 0.413 -19.415 3.555 1.00 87.88 108 ILE A O 1
ATOM 926 N N . VAL A 1 109 ? 1.519 -20.682 2.062 1.00 89.19 109 VAL A N 1
ATOM 927 C CA . VAL A 1 109 ? 0.910 -21.959 2.451 1.00 89.19 109 VAL A CA 1
ATOM 928 C C . VAL A 1 109 ? 1.125 -22.223 3.939 1.00 89.19 109 VAL A C 1
ATOM 930 O O . VAL A 1 109 ? 0.164 -22.484 4.659 1.00 89.19 109 VAL A O 1
ATOM 933 N N . LEU A 1 110 ? 2.355 -22.073 4.428 1.00 88.69 110 LEU A N 1
ATOM 934 C CA . LEU A 1 110 ? 2.685 -22.269 5.831 1.00 88.69 110 LEU A CA 1
ATOM 935 C C . LEU A 1 110 ? 1.963 -21.249 6.725 1.00 88.69 110 LEU A C 1
ATOM 937 O O . LEU A 1 110 ? 1.420 -21.633 7.758 1.00 88.69 110 LEU A O 1
ATOM 941 N N . ALA A 1 111 ? 1.857 -19.982 6.317 1.00 88.25 111 ALA A N 1
ATOM 942 C CA . ALA A 1 111 ? 1.105 -18.972 7.063 1.00 88.25 111 ALA A CA 1
ATOM 943 C C . ALA A 1 111 ? -0.382 -19.324 7.174 1.00 88.25 111 ALA A C 1
ATOM 945 O O . ALA A 1 111 ? -0.944 -19.253 8.267 1.00 88.25 111 ALA A O 1
ATOM 946 N N . LEU A 1 112 ? -1.003 -19.762 6.077 1.00 85.25 112 LEU A N 1
ATOM 947 C CA . LEU A 1 112 ? -2.392 -20.222 6.058 1.00 85.25 112 LEU A CA 1
ATOM 948 C C . LEU A 1 112 ? -2.584 -21.439 6.968 1.00 85.25 112 LEU A C 1
ATOM 950 O O . LEU A 1 112 ? -3.478 -21.451 7.813 1.00 85.25 112 LEU A O 1
ATOM 954 N N . MET A 1 113 ? -1.696 -22.429 6.860 1.00 86.88 113 MET A N 1
ATOM 955 C CA . MET A 1 113 ? -1.723 -23.631 7.692 1.00 86.88 113 MET A CA 1
ATOM 956 C C . MET A 1 113 ? -1.605 -23.294 9.181 1.00 86.88 113 MET A C 1
ATOM 958 O O . MET A 1 113 ? -2.339 -23.843 10.001 1.00 86.88 113 MET A O 1
ATOM 962 N N . MET A 1 114 ? -0.712 -22.368 9.533 1.00 83.19 114 MET A N 1
ATOM 963 C CA . MET A 1 114 ? -0.501 -21.907 10.905 1.00 83.19 114 MET A CA 1
ATOM 964 C C . MET A 1 114 ? -1.628 -21.009 11.412 1.00 83.19 114 MET A C 1
ATOM 966 O O . MET A 1 114 ? -1.874 -20.962 12.618 1.00 83.19 114 MET A O 1
ATOM 970 N N . ASN A 1 115 ? -2.322 -20.297 10.524 1.00 83.62 115 ASN A N 1
ATOM 971 C CA . ASN A 1 115 ? -3.507 -19.524 10.873 1.00 83.62 115 ASN A CA 1
ATOM 972 C C . ASN A 1 115 ? -4.658 -20.428 11.335 1.00 83.62 115 ASN A C 1
ATOM 974 O O . ASN A 1 115 ? -5.366 -20.084 12.276 1.00 83.62 115 ASN A O 1
ATOM 978 N N . GLU A 1 116 ? -4.777 -21.620 10.750 1.00 80.12 116 GLU A N 1
ATOM 979 C CA . GLU A 1 116 ? -5.803 -22.607 11.112 1.00 80.12 116 GLU A CA 1
ATOM 980 C C . GLU A 1 116 ? -5.518 -23.359 12.429 1.00 80.12 116 GLU A C 1
ATOM 982 O O . GLU A 1 116 ? -6.397 -24.028 12.984 1.00 80.12 116 GLU A O 1
ATOM 987 N N . VAL A 1 117 ? -4.307 -23.242 12.983 1.00 82.00 117 VAL A N 1
ATOM 988 C CA . VAL A 1 117 ? -3.948 -23.884 14.253 1.00 82.00 117 VAL A CA 1
ATOM 989 C C . VAL A 1 117 ? -4.657 -23.194 15.424 1.00 82.00 117 VAL A C 1
ATOM 991 O O . VAL A 1 117 ? -4.265 -22.116 15.863 1.00 82.00 117 VAL A O 1
ATOM 994 N N . ARG A 1 118 ? -5.656 -23.871 16.009 1.00 70.88 118 ARG A N 1
ATOM 995 C CA . ARG A 1 118 ? -6.431 -23.361 17.162 1.00 70.88 118 ARG A CA 1
ATOM 996 C C . ARG A 1 118 ? -5.649 -23.334 18.475 1.00 70.88 118 ARG A C 1
ATOM 998 O O . ARG A 1 118 ? -5.915 -22.517 19.352 1.00 70.88 118 ARG A O 1
ATOM 1005 N N . ARG A 1 119 ? -4.716 -24.275 18.661 1.00 79.25 119 ARG A N 1
ATOM 1006 C CA . ARG A 1 119 ? -3.924 -24.374 19.895 1.00 79.25 119 ARG A CA 1
ATOM 1007 C C . ARG A 1 119 ? -2.751 -23.409 19.827 1.00 79.25 119 ARG A C 1
ATOM 1009 O O . ARG A 1 119 ? -1.697 -23.749 19.299 1.00 79.25 119 ARG A O 1
ATOM 1016 N N . GLU A 1 120 ? -2.910 -22.250 20.452 1.00 75.56 120 GLU A N 1
ATOM 1017 C CA . GLU A 1 120 ? -1.906 -21.180 20.448 1.00 75.56 120 GLU A CA 1
ATOM 1018 C C . GLU A 1 120 ? -0.519 -21.639 20.937 1.00 75.56 120 GLU A C 1
ATOM 1020 O O . GLU A 1 120 ? 0.505 -21.254 20.377 1.00 75.56 120 GLU A O 1
ATOM 1025 N N . ARG A 1 121 ? -0.459 -22.540 21.930 1.00 79.06 121 ARG A N 1
ATOM 1026 C CA . ARG A 1 121 ? 0.814 -23.130 22.392 1.00 79.06 121 ARG A CA 1
ATOM 1027 C C . ARG A 1 121 ? 1.508 -23.953 21.303 1.00 79.06 121 ARG A C 1
ATOM 1029 O O . ARG A 1 121 ? 2.719 -23.849 21.152 1.00 79.06 121 ARG A O 1
ATOM 1036 N N . PHE A 1 122 ? 0.747 -24.740 20.542 1.00 81.75 122 PHE A N 1
ATOM 1037 C CA . PHE A 1 122 ? 1.281 -25.534 19.435 1.00 81.75 122 PHE A CA 1
ATOM 1038 C C . PHE A 1 122 ? 1.707 -24.632 18.273 1.00 81.75 122 PHE A C 1
ATOM 1040 O O . PHE A 1 122 ? 2.810 -24.790 17.763 1.00 81.75 122 PHE A O 1
ATOM 1047 N N . LYS A 1 123 ? 0.892 -23.627 17.923 1.00 80.50 123 LYS A N 1
ATOM 1048 C CA . LYS A 1 123 ? 1.222 -22.625 16.899 1.00 80.50 123 LYS A CA 1
ATOM 1049 C C . LYS A 1 123 ? 2.548 -21.934 17.206 1.00 80.50 123 LYS A C 1
ATOM 1051 O O . LYS A 1 123 ? 3.442 -21.952 16.368 1.00 80.50 123 LYS A O 1
ATOM 1056 N N . ARG A 1 124 ? 2.708 -21.391 18.419 1.00 78.44 124 ARG A N 1
ATOM 1057 C CA . ARG A 1 124 ? 3.952 -20.728 18.846 1.00 78.44 124 ARG A CA 1
ATOM 1058 C C . ARG A 1 124 ? 5.146 -21.672 18.855 1.00 78.44 124 ARG A C 1
ATOM 1060 O O . ARG A 1 124 ? 6.221 -21.260 18.443 1.00 78.44 124 ARG A O 1
ATOM 1067 N N . PHE A 1 125 ? 4.956 -22.918 19.284 1.00 82.12 125 PHE A N 1
ATOM 1068 C CA . PHE A 1 125 ? 6.008 -23.930 19.245 1.00 82.12 125 PHE A CA 1
ATOM 1069 C C . PHE A 1 125 ? 6.469 -24.210 17.807 1.00 82.12 125 PHE A C 1
ATOM 1071 O O . PHE A 1 125 ? 7.659 -24.124 17.525 1.00 82.12 125 PHE A O 1
ATOM 1078 N N . VAL A 1 126 ? 5.541 -24.449 16.874 1.00 84.12 126 VAL A N 1
ATOM 1079 C CA . VAL A 1 126 ? 5.865 -24.668 15.453 1.00 84.12 126 VAL A CA 1
ATOM 1080 C C . VAL A 1 126 ? 6.516 -23.428 14.826 1.00 84.12 126 VAL A C 1
ATOM 1082 O O . VAL A 1 126 ? 7.495 -23.576 14.101 1.00 84.12 126 VAL A O 1
ATOM 1085 N N . GLN A 1 127 ? 6.052 -22.211 15.150 1.00 81.31 127 GLN A N 1
ATOM 1086 C CA . GLN A 1 127 ? 6.716 -20.958 14.741 1.00 81.31 127 GLN A CA 1
ATOM 1087 C C . GLN A 1 127 ? 8.179 -20.945 15.164 1.00 81.31 127 GLN A C 1
ATOM 1089 O O . GLN A 1 127 ? 9.054 -20.710 14.337 1.00 81.31 127 GLN A O 1
ATOM 1094 N N . THR A 1 128 ? 8.448 -21.244 16.435 1.00 80.81 128 THR A N 1
ATOM 1095 C CA . THR A 1 128 ? 9.811 -21.306 16.959 1.00 80.81 128 THR A CA 1
ATOM 1096 C C . THR A 1 128 ? 10.667 -22.270 16.140 1.00 80.81 128 THR A C 1
ATOM 1098 O O . THR A 1 128 ? 11.733 -21.880 15.676 1.00 80.81 128 THR A O 1
ATOM 1101 N N . LEU A 1 129 ? 10.187 -23.491 15.888 1.00 83.19 129 LEU A N 1
ATOM 1102 C CA . LEU A 1 129 ? 10.966 -24.498 15.162 1.00 83.19 129 LEU A CA 1
ATOM 1103 C C . LEU A 1 129 ? 11.261 -24.100 13.712 1.00 83.19 129 LEU A C 1
ATOM 1105 O O . LEU A 1 129 ? 12.388 -24.254 13.250 1.00 83.19 129 LEU A O 1
ATOM 1109 N N . VAL A 1 130 ? 10.261 -23.586 12.992 1.00 85.88 130 VAL A N 1
ATOM 1110 C CA . VAL A 1 130 ? 10.402 -23.301 11.557 1.00 85.88 130 VAL A CA 1
ATOM 1111 C C . VAL A 1 130 ? 11.176 -22.004 11.295 1.00 85.88 130 VAL A C 1
ATOM 1113 O O . VAL A 1 130 ? 11.719 -21.822 10.210 1.00 85.88 130 VAL A O 1
ATOM 1116 N N . TYR A 1 131 ? 11.269 -21.096 12.271 1.00 84.81 131 TYR A N 1
ATOM 1117 C CA . TYR A 1 131 ? 11.949 -19.805 12.093 1.00 84.81 131 TYR A CA 1
ATOM 1118 C C . TYR A 1 131 ? 13.448 -19.860 12.414 1.00 84.81 131 TYR A C 1
ATOM 1120 O O . TYR A 1 131 ? 14.201 -19.038 11.899 1.00 84.81 131 TYR A O 1
ATOM 1128 N N . VAL A 1 132 ? 13.892 -20.804 13.251 1.00 85.00 132 VAL A N 1
ATOM 1129 C CA . VAL A 1 132 ? 15.300 -20.935 13.679 1.00 85.00 132 VAL A CA 1
ATOM 1130 C C . VAL A 1 132 ? 16.306 -21.010 12.513 1.00 85.00 132 VAL A C 1
ATOM 1132 O O . VAL A 1 132 ? 17.309 -20.294 12.582 1.00 85.00 132 VAL A O 1
ATOM 1135 N N . PRO A 1 133 ? 16.077 -21.778 11.426 1.00 89.44 133 PRO A N 1
ATOM 1136 C CA . PRO A 1 133 ? 17.042 -21.903 10.326 1.00 89.44 133 PRO A CA 1
ATOM 1137 C C . PRO A 1 133 ? 17.449 -20.589 9.647 1.00 89.44 133 PRO A C 1
ATOM 1139 O O . PRO A 1 133 ? 18.572 -20.473 9.151 1.00 89.44 133 PRO A O 1
ATOM 1142 N N . HIS A 1 134 ? 16.570 -19.584 9.637 1.00 87.00 134 HIS A N 1
ATOM 1143 C CA . HIS A 1 134 ? 16.836 -18.299 8.986 1.00 87.00 134 HIS A CA 1
ATOM 1144 C C . HIS A 1 134 ? 18.060 -17.593 9.586 1.00 87.00 134 HIS A C 1
ATOM 1146 O O . HIS A 1 134 ? 18.870 -17.009 8.870 1.00 87.00 134 HIS A O 1
ATOM 1152 N N . PHE A 1 135 ? 18.237 -17.711 10.903 1.00 84.56 135 PHE A N 1
ATOM 1153 C CA . PHE A 1 135 ? 19.272 -16.996 11.656 1.00 84.56 135 PHE A CA 1
ATOM 1154 C C . PHE A 1 135 ? 20.669 -17.593 11.500 1.00 84.56 135 PHE A C 1
ATOM 1156 O O . PHE A 1 135 ? 21.669 -16.942 11.797 1.00 84.56 135 PHE A O 1
ATOM 1163 N N . VAL A 1 136 ? 20.737 -18.829 11.027 1.00 87.19 136 VAL A N 1
ATOM 1164 C CA . VAL A 1 136 ? 21.976 -19.565 10.794 1.00 87.19 136 VAL A CA 1
ATOM 1165 C C . VAL A 1 136 ? 22.699 -18.987 9.564 1.00 87.19 136 VAL A C 1
ATOM 1167 O O . VAL A 1 136 ? 22.061 -18.362 8.728 1.00 87.19 136 VAL A O 1
ATOM 1170 N N . SER A 1 137 ? 24.014 -19.141 9.396 1.00 90.88 137 SER A N 1
ATOM 1171 C CA . SER A 1 137 ? 24.705 -18.647 8.187 1.00 90.88 137 SER A CA 1
ATOM 1172 C C . SER A 1 137 ? 24.525 -19.595 6.991 1.00 90.88 137 SER A C 1
ATOM 1174 O O . SER A 1 137 ? 24.192 -20.769 7.162 1.00 90.88 137 SER A O 1
ATOM 1176 N N . TRP A 1 138 ? 24.759 -19.122 5.759 1.00 90.44 138 TRP A N 1
ATOM 1177 C CA . TRP A 1 138 ? 24.792 -20.011 4.585 1.00 90.44 138 TRP A CA 1
ATOM 1178 C C . TRP A 1 138 ? 25.917 -21.047 4.659 1.00 90.44 138 TRP A C 1
ATOM 1180 O O . TRP A 1 138 ? 25.737 -22.166 4.186 1.00 90.44 138 TRP A O 1
ATOM 1190 N N . VAL A 1 139 ? 27.032 -20.715 5.319 1.00 88.62 139 VAL A N 1
ATOM 1191 C CA . VAL A 1 139 ? 28.139 -21.649 5.571 1.00 88.62 139 VAL A CA 1
ATOM 1192 C C . VAL A 1 139 ? 27.675 -22.825 6.426 1.00 88.62 139 VAL A C 1
ATOM 1194 O O . VAL A 1 139 ? 27.926 -23.975 6.072 1.00 88.62 139 VAL A O 1
ATOM 1197 N N . VAL A 1 140 ? 26.943 -22.556 7.511 1.00 88.62 140 VAL A N 1
ATOM 1198 C CA . VAL A 1 140 ? 26.375 -23.621 8.343 1.00 88.62 140 VAL A CA 1
ATOM 1199 C C . VAL A 1 140 ? 25.329 -24.414 7.562 1.00 88.62 140 VAL A C 1
ATOM 1201 O O . VAL A 1 140 ? 25.395 -25.635 7.583 1.00 88.62 140 VAL A O 1
ATOM 1204 N N . VAL A 1 141 ? 24.398 -23.763 6.851 1.00 89.94 141 VAL A N 1
ATOM 1205 C CA . VAL A 1 141 ? 23.352 -24.457 6.064 1.00 89.94 141 VAL A CA 1
ATOM 1206 C C . VAL A 1 141 ? 23.983 -25.435 5.071 1.00 89.94 141 VAL A C 1
ATOM 1208 O O . VAL A 1 141 ? 23.614 -26.607 5.040 1.00 89.94 141 VAL A O 1
ATOM 1211 N N . VAL A 1 142 ? 24.968 -24.981 4.292 1.00 89.06 142 VAL A N 1
ATOM 1212 C CA . VAL A 1 142 ? 25.678 -25.838 3.336 1.00 89.06 142 VAL A CA 1
ATOM 1213 C C . VAL A 1 142 ? 26.442 -26.944 4.059 1.00 89.06 142 VAL A C 1
ATOM 1215 O O . VAL A 1 142 ? 26.348 -28.095 3.647 1.00 89.06 142 VAL A O 1
ATOM 1218 N N . GLY A 1 143 ? 27.124 -26.637 5.167 1.00 86.75 143 GLY A N 1
ATOM 1219 C CA . GLY A 1 143 ? 27.811 -27.634 5.989 1.00 86.75 143 GLY A CA 1
ATOM 1220 C C . GLY A 1 143 ? 26.877 -28.729 6.514 1.00 86.75 143 GLY A C 1
ATOM 1221 O O . GLY A 1 143 ? 27.180 -29.911 6.374 1.00 86.75 143 GLY A O 1
ATOM 1222 N N . VAL A 1 144 ? 25.711 -28.349 7.046 1.00 87.62 144 VAL A N 1
ATOM 1223 C CA . VAL A 1 144 ? 24.659 -29.263 7.518 1.00 87.62 144 VAL A CA 1
ATOM 1224 C C . VAL A 1 144 ? 24.212 -30.188 6.390 1.00 87.62 144 VAL A C 1
ATOM 1226 O O . VAL A 1 144 ? 24.221 -31.407 6.543 1.00 87.62 144 VAL A O 1
ATOM 1229 N N . PHE A 1 145 ? 23.840 -29.625 5.240 1.00 89.62 145 PHE A N 1
ATOM 1230 C CA . PHE A 1 145 ? 23.361 -30.416 4.109 1.00 89.62 145 PHE A CA 1
ATOM 1231 C C . PHE A 1 145 ? 24.462 -31.312 3.538 1.00 89.62 145 PHE A C 1
ATOM 1233 O O . PHE A 1 145 ? 24.213 -32.483 3.268 1.00 89.62 145 PHE A O 1
ATOM 1240 N N . TYR A 1 146 ? 25.691 -30.815 3.420 1.00 85.50 146 TYR A N 1
ATOM 1241 C CA . TYR A 1 146 ? 26.827 -31.629 3.003 1.00 85.50 146 TYR A CA 1
ATOM 1242 C C . TYR A 1 146 ? 26.988 -32.853 3.917 1.00 85.50 146 TYR A C 1
ATOM 1244 O O . TYR A 1 146 ? 27.088 -33.984 3.447 1.00 85.50 146 TYR A O 1
ATOM 1252 N N . MET A 1 147 ? 26.940 -32.651 5.236 1.00 81.44 147 MET A N 1
ATOM 1253 C CA . MET A 1 147 ? 27.097 -33.733 6.211 1.00 81.44 147 MET A CA 1
ATOM 1254 C C . MET A 1 147 ? 25.917 -34.702 6.254 1.00 81.44 147 MET A C 1
ATOM 1256 O O . MET A 1 147 ? 26.111 -35.876 6.548 1.00 81.44 147 MET A O 1
ATOM 1260 N N . LEU A 1 148 ? 24.698 -34.248 5.967 1.00 85.69 148 LEU A N 1
ATOM 1261 C CA . LEU A 1 148 ? 23.529 -35.126 5.925 1.00 85.69 148 LEU A CA 1
ATOM 1262 C C . LEU A 1 148 ? 23.489 -35.981 4.653 1.00 85.69 148 LEU A C 1
ATOM 1264 O O . LEU A 1 148 ? 23.072 -37.138 4.715 1.00 85.69 148 LEU A O 1
ATOM 1268 N N . PHE A 1 149 ? 23.912 -35.418 3.519 1.00 88.19 149 PHE A N 1
ATOM 1269 C CA . PHE A 1 149 ? 23.748 -36.013 2.190 1.00 88.19 149 PHE A CA 1
ATOM 1270 C C . PHE A 1 149 ? 25.037 -36.610 1.600 1.00 88.19 149 PHE A C 1
ATOM 1272 O O . PHE A 1 149 ? 24.990 -37.171 0.507 1.00 88.19 149 PHE A O 1
ATOM 1279 N N . THR A 1 150 ? 26.181 -36.533 2.286 1.00 84.75 150 THR A N 1
ATOM 1280 C CA . THR A 1 150 ? 27.413 -37.222 1.859 1.00 84.75 150 THR A CA 1
ATOM 1281 C C . THR A 1 150 ? 27.239 -38.745 1.865 1.00 84.75 150 THR A C 1
ATOM 1283 O O . THR A 1 150 ? 26.479 -39.294 2.661 1.00 84.75 150 THR A O 1
ATOM 1286 N N . THR A 1 151 ? 27.923 -39.455 0.968 1.00 82.25 151 THR A N 1
ATOM 1287 C CA . THR A 1 151 ? 27.929 -40.931 0.917 1.00 82.25 151 THR A CA 1
ATOM 1288 C C . THR A 1 151 ? 28.766 -41.555 2.037 1.00 82.25 151 THR A C 1
ATOM 1290 O O . THR A 1 151 ? 28.595 -42.732 2.371 1.00 82.25 151 THR A O 1
ATOM 1293 N N . GLU A 1 152 ? 29.652 -40.758 2.633 1.00 74.56 152 GLU A N 1
ATOM 1294 C CA . GLU A 1 152 ? 30.583 -41.142 3.694 1.00 74.56 152 GLU A CA 1
ATOM 1295 C C . GLU A 1 152 ? 30.018 -40.757 5.068 1.00 74.56 152 GLU A C 1
ATOM 1297 O O . GLU A 1 152 ? 30.285 -39.672 5.584 1.00 74.56 152 GLU A O 1
ATOM 1302 N N . GLY A 1 153 ? 29.186 -41.629 5.649 1.00 70.75 153 GLY A N 1
ATOM 1303 C CA . GLY A 1 153 ? 28.611 -41.423 6.985 1.00 70.75 153 GLY A CA 1
ATOM 1304 C C . GLY A 1 153 ? 27.488 -40.381 7.053 1.00 70.75 153 GLY A C 1
ATOM 1305 O O . GLY A 1 153 ? 27.142 -39.917 8.140 1.00 70.75 153 GLY A O 1
ATOM 1306 N N . GLY A 1 154 ? 26.912 -39.990 5.911 1.00 82.00 154 GLY A N 1
ATOM 1307 C CA . GLY A 1 154 ? 25.795 -39.051 5.873 1.00 82.00 154 GLY A CA 1
ATOM 1308 C C . GLY A 1 154 ? 24.478 -39.705 6.274 1.00 82.00 154 GLY A C 1
ATOM 1309 O O . GLY A 1 154 ? 24.072 -40.714 5.699 1.00 82.00 154 GLY A O 1
ATOM 1310 N N . ALA A 1 155 ? 23.779 -39.094 7.229 1.00 81.94 155 ALA A N 1
ATOM 1311 C CA . ALA A 1 155 ? 22.531 -39.598 7.803 1.00 81.94 155 ALA A CA 1
ATOM 1312 C C . ALA A 1 155 ? 21.487 -40.041 6.763 1.00 81.94 155 ALA A C 1
ATOM 1314 O O . ALA A 1 155 ? 20.875 -41.099 6.902 1.00 81.94 155 ALA A O 1
ATOM 1315 N N . ILE A 1 156 ? 21.279 -39.233 5.718 1.00 86.38 156 ILE A N 1
ATOM 1316 C CA . ILE A 1 156 ? 20.274 -39.503 4.684 1.00 86.38 156 ILE A CA 1
ATOM 1317 C C . ILE A 1 156 ? 20.718 -40.656 3.785 1.00 86.38 156 ILE A C 1
ATOM 1319 O O . ILE A 1 156 ? 19.902 -41.500 3.427 1.00 86.38 156 ILE A O 1
ATOM 1323 N N . ASN A 1 157 ? 22.009 -40.729 3.461 1.00 85.94 157 ASN A N 1
ATOM 1324 C CA . ASN A 1 157 ? 22.553 -41.821 2.660 1.00 85.94 157 ASN A CA 1
ATOM 1325 C C . ASN A 1 157 ? 22.554 -43.152 3.416 1.00 85.94 157 ASN A C 1
ATOM 1327 O O . ASN A 1 157 ? 22.244 -44.177 2.820 1.00 85.94 157 ASN A O 1
ATOM 1331 N N . GLU A 1 158 ? 22.838 -43.148 4.720 1.00 84.06 158 GLU A N 1
ATOM 1332 C CA . GLU A 1 158 ? 22.735 -44.350 5.557 1.00 84.06 158 GLU A CA 1
ATOM 1333 C C . GLU A 1 158 ? 21.281 -44.826 5.680 1.00 84.06 158 GLU A C 1
ATOM 1335 O O . GLU A 1 158 ? 20.997 -46.018 5.559 1.00 84.06 158 GLU A O 1
ATOM 1340 N N . LEU A 1 159 ? 20.329 -43.900 5.844 1.00 84.88 159 LEU A N 1
ATOM 1341 C CA . LEU A 1 159 ? 18.905 -44.238 5.851 1.00 84.88 159 LEU A CA 1
ATOM 1342 C C . LEU A 1 159 ? 18.452 -44.829 4.507 1.00 84.88 159 LEU A C 1
ATOM 1344 O O . LEU A 1 159 ? 17.760 -45.846 4.485 1.00 84.88 159 LEU A O 1
ATOM 1348 N N . LEU A 1 160 ? 18.852 -44.219 3.389 1.00 86.81 160 LEU A N 1
ATOM 1349 C CA . LEU A 1 160 ? 18.540 -44.715 2.047 1.00 86.81 160 LEU A CA 1
ATOM 1350 C C . LEU A 1 160 ? 19.170 -46.078 1.784 1.00 86.81 160 LEU A C 1
ATOM 1352 O O . LEU A 1 160 ? 18.495 -46.956 1.253 1.00 86.81 160 LEU A O 1
ATOM 1356 N N . TYR A 1 161 ? 20.419 -46.281 2.197 1.00 85.44 161 TYR A N 1
ATOM 1357 C CA . TYR A 1 161 ? 21.100 -47.563 2.072 1.00 85.44 161 TYR A CA 1
ATOM 1358 C C . TYR A 1 161 ? 20.375 -48.662 2.857 1.00 85.44 161 TYR A C 1
ATOM 1360 O O . TYR A 1 161 ? 20.154 -49.746 2.326 1.00 85.44 161 TYR A O 1
ATOM 1368 N N . ASN A 1 162 ? 19.895 -48.365 4.066 1.00 84.56 162 ASN A N 1
ATOM 1369 C CA . ASN A 1 162 ? 19.115 -49.319 4.859 1.00 84.56 162 ASN A CA 1
ATOM 1370 C C . ASN A 1 162 ? 17.765 -49.686 4.218 1.00 84.56 162 ASN A C 1
ATOM 1372 O O . ASN A 1 162 ? 17.269 -50.789 4.433 1.00 84.56 162 ASN A O 1
ATOM 1376 N N . LEU A 1 163 ? 17.164 -48.777 3.444 1.00 87.25 163 LEU A N 1
ATOM 1377 C CA . LEU A 1 163 ? 15.876 -49.003 2.778 1.00 87.25 163 LEU A CA 1
ATOM 1378 C C . LEU A 1 163 ? 16.010 -49.616 1.377 1.00 87.25 163 LEU A C 1
ATOM 1380 O O . LEU A 1 163 ? 15.136 -50.367 0.954 1.00 87.25 163 LEU A O 1
ATOM 1384 N N . THR A 1 164 ? 17.066 -49.274 0.641 1.00 87.31 164 THR A N 1
ATOM 1385 C CA . THR A 1 164 ? 17.197 -49.557 -0.802 1.00 87.31 164 THR A CA 1
ATOM 1386 C C . THR A 1 164 ? 18.434 -50.375 -1.164 1.00 87.31 164 THR A C 1
ATOM 1388 O O . THR A 1 164 ? 18.545 -50.853 -2.289 1.00 87.31 164 THR A O 1
ATOM 1391 N N . GLY A 1 165 ? 19.384 -50.529 -0.240 1.00 86.38 165 GLY A N 1
ATOM 1392 C CA . GLY A 1 165 ? 20.685 -51.153 -0.487 1.00 86.38 165 GLY A CA 1
ATOM 1393 C C . GLY A 1 165 ? 21.647 -50.308 -1.330 1.00 86.38 165 GLY A C 1
ATOM 1394 O O . GLY A 1 165 ? 22.725 -50.790 -1.671 1.00 86.38 165 GLY A O 1
ATOM 1395 N N . GLN A 1 166 ? 21.295 -49.067 -1.688 1.00 87.56 166 GLN A N 1
ATOM 1396 C CA . GLN A 1 166 ? 22.107 -48.201 -2.548 1.00 87.56 166 GLN A CA 1
ATOM 1397 C C . GLN A 1 166 ? 22.345 -46.829 -1.905 1.00 87.56 166 GLN A C 1
ATOM 1399 O O . GLN A 1 166 ? 21.463 -46.265 -1.258 1.00 87.56 166 GLN A O 1
ATOM 1404 N N . LYS A 1 167 ? 23.553 -46.287 -2.097 1.00 86.50 167 LYS A N 1
ATOM 1405 C CA . LYS A 1 167 ? 23.913 -44.910 -1.726 1.00 86.50 167 LYS A CA 1
ATOM 1406 C C . LYS A 1 167 ? 23.856 -44.018 -2.964 1.00 86.50 167 LYS A C 1
ATOM 1408 O O . LYS A 1 167 ? 24.282 -44.434 -4.039 1.00 86.50 167 LYS A O 1
ATOM 1413 N N . VAL A 1 168 ? 23.370 -42.789 -2.805 1.00 87.38 168 VAL A N 1
ATOM 1414 C CA . VAL A 1 168 ? 23.239 -41.806 -3.889 1.00 87.38 168 VAL A CA 1
ATOM 1415 C C . VAL A 1 168 ? 24.217 -40.657 -3.656 1.00 87.38 168 VAL A C 1
ATOM 1417 O O . VAL A 1 168 ? 24.262 -40.052 -2.582 1.00 87.38 168 VAL A O 1
ATOM 1420 N N . ALA A 1 169 ? 25.005 -40.323 -4.677 1.00 87.69 169 ALA A N 1
ATOM 1421 C CA . ALA A 1 169 ? 26.017 -39.272 -4.615 1.00 87.69 169 ALA A CA 1
ATOM 1422 C C . ALA A 1 169 ? 25.417 -37.867 -4.832 1.00 87.69 169 ALA A C 1
ATOM 1424 O O . ALA A 1 169 ? 25.847 -37.131 -5.719 1.00 87.69 169 ALA A O 1
ATOM 1425 N N . PHE A 1 170 ? 24.440 -37.477 -4.002 1.00 87.38 170 PHE A N 1
ATOM 1426 C CA . PHE A 1 170 ? 23.660 -36.231 -4.123 1.00 87.38 170 PHE A CA 1
ATOM 1427 C C . PHE A 1 170 ? 24.492 -34.956 -4.332 1.00 87.38 170 PHE A C 1
ATOM 1429 O O . PHE A 1 170 ? 24.036 -34.017 -4.977 1.00 87.38 170 PHE A O 1
ATOM 1436 N N . LEU A 1 171 ? 25.691 -34.897 -3.749 1.00 84.62 171 LEU A N 1
ATOM 1437 C CA . LEU A 1 171 ? 26.562 -33.717 -3.779 1.00 84.62 171 LEU A CA 1
ATOM 1438 C C . LEU A 1 171 ? 27.428 -33.644 -5.046 1.00 84.62 171 LEU A C 1
ATOM 1440 O O . LEU A 1 171 ? 27.838 -32.555 -5.448 1.00 84.62 171 LEU A O 1
ATOM 1444 N N . LEU A 1 172 ? 27.702 -34.795 -5.668 1.00 81.81 172 LEU A N 1
ATOM 1445 C CA . LEU A 1 172 ? 28.559 -34.913 -6.850 1.00 81.81 172 LEU A CA 1
ATOM 1446 C C . LEU A 1 172 ? 27.749 -34.970 -8.146 1.00 81.81 172 LEU A C 1
ATOM 1448 O O . LEU A 1 172 ? 28.221 -34.491 -9.176 1.00 81.81 172 LEU A O 1
ATOM 1452 N N . GLU A 1 173 ? 26.547 -35.547 -8.098 1.00 86.88 173 GLU A N 1
ATOM 1453 C CA . GLU A 1 173 ? 25.691 -35.729 -9.263 1.00 86.88 173 GLU A CA 1
ATOM 1454 C C . GLU A 1 173 ? 24.984 -34.411 -9.658 1.00 86.88 173 GLU A C 1
ATOM 1456 O O . GLU A 1 173 ? 24.187 -33.872 -8.882 1.00 86.88 173 GLU A O 1
ATOM 1461 N N . PRO A 1 174 ? 25.200 -33.892 -10.886 1.00 86.38 174 PRO A N 1
ATOM 1462 C CA . PRO A 1 174 ? 24.659 -32.599 -11.319 1.00 86.38 174 PRO A CA 1
ATOM 1463 C C . PRO A 1 174 ? 23.129 -32.487 -11.242 1.00 86.38 174 PRO A C 1
ATOM 1465 O O . PRO A 1 174 ? 22.598 -31.411 -10.963 1.00 86.38 174 PRO A O 1
ATOM 1468 N N . GLY A 1 175 ? 22.404 -33.590 -11.464 1.00 87.12 175 GLY A N 1
ATOM 1469 C CA . GLY A 1 175 ? 20.937 -33.612 -11.451 1.00 87.12 175 GLY A CA 1
ATOM 1470 C C . GLY A 1 175 ? 20.330 -33.155 -10.120 1.00 87.12 175 GLY A C 1
ATOM 1471 O O . GLY A 1 175 ? 19.275 -32.520 -10.106 1.00 87.12 175 GLY A O 1
ATOM 1472 N N . TRP A 1 176 ? 21.033 -33.390 -9.010 1.00 89.44 176 TRP A N 1
ATOM 1473 C CA . TRP A 1 176 ? 20.574 -33.043 -7.666 1.00 89.44 176 TRP A CA 1
ATOM 1474 C C . TRP A 1 176 ? 20.893 -31.608 -7.252 1.00 89.44 176 TRP A C 1
ATOM 1476 O O . TRP A 1 176 ? 20.273 -31.103 -6.315 1.00 89.44 176 TRP A O 1
ATOM 1486 N N . PHE A 1 177 ? 21.790 -30.915 -7.961 1.00 90.75 177 PHE A N 1
ATOM 1487 C CA . PHE A 1 177 ? 22.282 -29.594 -7.564 1.00 90.75 177 PHE A CA 1
ATOM 1488 C C . PHE A 1 177 ? 21.148 -28.582 -7.352 1.00 90.75 177 PHE A C 1
ATOM 1490 O O . PHE A 1 177 ? 21.041 -27.966 -6.295 1.00 90.75 177 PHE A O 1
ATOM 1497 N N . ARG A 1 178 ? 20.253 -28.429 -8.336 1.00 89.81 178 ARG A N 1
ATOM 1498 C CA . ARG A 1 178 ? 19.178 -27.421 -8.276 1.00 89.81 178 ARG A CA 1
ATOM 1499 C C . ARG A 1 178 ? 18.161 -27.736 -7.180 1.00 89.81 178 ARG A C 1
ATOM 1501 O O . ARG A 1 178 ? 17.740 -26.830 -6.467 1.00 89.81 178 ARG A O 1
ATOM 1508 N N . THR A 1 179 ? 17.810 -29.012 -7.023 1.00 91.19 179 THR A N 1
ATOM 1509 C CA . THR A 1 179 ? 16.923 -29.490 -5.954 1.00 91.19 179 THR A CA 1
ATOM 1510 C C . THR A 1 179 ? 17.534 -29.223 -4.583 1.00 91.19 179 THR A C 1
ATOM 1512 O O . THR A 1 179 ? 16.841 -28.749 -3.687 1.00 91.19 179 THR A O 1
ATOM 1515 N N . MET A 1 180 ? 18.841 -29.453 -4.436 1.00 90.94 180 MET A N 1
ATOM 1516 C CA . MET A 1 180 ? 19.578 -29.184 -3.205 1.00 90.94 180 MET A CA 1
ATOM 1517 C C . MET A 1 180 ? 19.582 -27.691 -2.869 1.00 90.94 180 MET A C 1
ATOM 1519 O O . MET A 1 180 ? 19.273 -27.317 -1.740 1.00 90.94 180 MET A O 1
ATOM 1523 N N . ILE A 1 181 ? 19.865 -26.833 -3.857 1.00 91.75 181 ILE A N 1
ATOM 1524 C CA . ILE A 1 181 ? 19.866 -25.377 -3.677 1.00 91.75 181 ILE A CA 1
ATOM 1525 C C . ILE A 1 181 ? 18.484 -24.882 -3.234 1.00 91.75 181 ILE A C 1
ATOM 1527 O O . ILE A 1 181 ? 18.367 -24.218 -2.207 1.00 91.75 181 ILE A O 1
ATOM 1531 N N . VAL A 1 182 ? 17.424 -25.258 -3.951 1.00 90.50 182 VAL A N 1
ATOM 1532 C CA . VAL A 1 182 ? 16.055 -24.825 -3.631 1.00 90.50 182 VAL A CA 1
ATOM 1533 C C . VAL A 1 182 ? 15.598 -25.396 -2.285 1.00 90.50 182 VAL A C 1
ATOM 1535 O O . VAL A 1 182 ? 15.003 -24.678 -1.487 1.00 90.50 182 VAL A O 1
ATOM 1538 N N . GLY A 1 183 ? 15.920 -26.658 -1.986 1.00 92.06 183 GLY A N 1
ATOM 1539 C CA . GLY A 1 183 ? 15.592 -27.303 -0.712 1.00 92.06 183 GLY A CA 1
ATOM 1540 C C . GLY A 1 183 ? 16.257 -26.627 0.489 1.00 92.06 183 GLY A C 1
ATOM 1541 O O . GLY A 1 183 ? 15.599 -26.375 1.496 1.00 92.06 183 GLY A O 1
ATOM 1542 N N . GLN A 1 184 ? 17.532 -26.258 0.363 1.00 93.25 184 GLN A N 1
ATOM 1543 C CA . GLN A 1 184 ? 18.248 -25.456 1.357 1.00 93.25 184 GLN A CA 1
ATOM 1544 C C . GLN A 1 184 ? 17.611 -24.069 1.536 1.00 93.25 184 GLN A C 1
ATOM 1546 O O . GLN A 1 184 ? 17.434 -23.632 2.673 1.00 93.25 184 GLN A O 1
ATOM 1551 N N . SER A 1 185 ? 17.217 -23.389 0.448 1.00 91.50 185 SER A N 1
ATOM 1552 C CA . SER A 1 185 ? 16.516 -22.098 0.528 1.00 91.50 185 SER A CA 1
ATOM 1553 C C . SER A 1 185 ? 15.164 -22.225 1.230 1.00 91.50 185 SER A C 1
ATOM 1555 O O . SER A 1 185 ? 14.849 -21.408 2.090 1.00 91.50 185 SER A O 1
ATOM 1557 N N . ILE A 1 186 ? 14.391 -23.272 0.928 1.00 91.75 186 ILE A N 1
ATOM 1558 C CA . ILE A 1 186 ? 13.124 -23.562 1.607 1.00 91.75 186 ILE A CA 1
ATOM 1559 C C . ILE A 1 186 ? 13.367 -23.796 3.096 1.00 91.75 186 ILE A C 1
ATOM 1561 O O . ILE A 1 186 ? 12.763 -23.110 3.915 1.00 91.75 186 ILE A O 1
ATOM 1565 N N . TRP A 1 187 ? 14.274 -24.707 3.455 1.00 92.38 187 TRP A N 1
ATOM 1566 C CA . TRP A 1 187 ? 14.571 -25.028 4.853 1.00 92.38 187 TRP A CA 1
ATOM 1567 C C . TRP A 1 187 ? 15.010 -23.797 5.650 1.00 92.38 187 TRP A C 1
ATOM 1569 O O . TRP A 1 187 ? 14.559 -23.595 6.775 1.00 92.38 187 TRP A O 1
ATOM 1579 N N . LYS A 1 188 ? 15.852 -22.953 5.047 1.00 89.75 188 LYS A N 1
ATOM 1580 C CA . LYS A 1 188 ? 16.391 -21.752 5.679 1.00 89.75 188 LYS A CA 1
ATOM 1581 C C . LYS A 1 188 ? 15.362 -20.622 5.808 1.00 89.75 188 LYS A C 1
ATOM 1583 O O . LYS A 1 188 ? 15.261 -20.008 6.864 1.00 89.75 188 LYS A O 1
ATOM 1588 N N . GLU A 1 189 ? 14.618 -20.320 4.745 1.00 88.75 189 GLU A N 1
ATOM 1589 C CA . GLU A 1 189 ? 13.899 -19.043 4.609 1.00 88.75 189 GLU A CA 1
ATOM 1590 C C . GLU A 1 189 ? 12.371 -19.155 4.746 1.00 88.75 189 GLU A C 1
ATOM 1592 O O . GLU A 1 189 ? 11.699 -18.137 4.943 1.00 88.75 189 GLU A O 1
ATOM 1597 N N . VAL A 1 190 ? 11.783 -20.359 4.661 1.00 90.38 190 VAL A N 1
ATOM 1598 C CA . VAL A 1 190 ? 10.311 -20.515 4.627 1.00 90.38 190 VAL A CA 1
ATOM 1599 C C . VAL A 1 190 ? 9.642 -19.955 5.882 1.00 90.38 190 VAL A C 1
ATOM 1601 O O . VAL A 1 190 ? 8.611 -19.280 5.805 1.00 90.38 190 VAL A O 1
ATOM 1604 N N . GLY A 1 191 ? 10.263 -20.174 7.042 1.00 86.25 191 GLY A N 1
ATOM 1605 C CA . GLY A 1 191 ? 9.776 -19.670 8.317 1.00 86.25 191 GLY A CA 1
ATOM 1606 C C . GLY A 1 191 ? 9.786 -18.151 8.390 1.00 86.25 191 GLY A C 1
ATOM 1607 O O . GLY A 1 191 ? 8.799 -17.548 8.799 1.00 86.25 191 GLY A O 1
ATOM 1608 N N . TRP A 1 192 ? 10.863 -17.524 7.923 1.00 83.19 192 TRP A N 1
ATOM 1609 C CA . TRP A 1 192 ? 10.974 -16.070 7.898 1.00 83.19 192 TRP A CA 1
ATOM 1610 C C . TRP A 1 192 ? 9.891 -15.426 7.028 1.00 83.19 192 TRP A C 1
ATOM 1612 O O . TRP A 1 192 ? 9.160 -14.547 7.491 1.00 83.19 192 TRP A O 1
ATOM 1622 N N . GLY A 1 193 ? 9.721 -15.919 5.796 1.00 81.50 193 GLY A N 1
ATOM 1623 C CA . GLY A 1 193 ? 8.692 -15.412 4.883 1.00 81.50 193 GLY A CA 1
ATOM 1624 C C . GLY A 1 193 ? 7.274 -15.543 5.451 1.00 81.50 193 GLY A C 1
ATOM 1625 O O . GLY A 1 193 ? 6.427 -14.681 5.220 1.00 81.50 193 GLY A O 1
ATOM 1626 N N . THR A 1 194 ? 7.023 -16.594 6.237 1.00 86.94 194 THR A N 1
ATOM 1627 C CA . THR A 1 194 ? 5.713 -16.889 6.838 1.00 86.94 194 THR A CA 1
ATOM 1628 C C . THR A 1 194 ? 5.260 -15.794 7.801 1.00 86.94 194 THR A C 1
ATOM 1630 O O . THR A 1 194 ? 4.064 -15.534 7.923 1.00 86.94 194 THR A O 1
ATOM 1633 N N . ILE A 1 195 ? 6.194 -15.106 8.466 1.00 80.88 195 ILE A N 1
ATOM 1634 C CA . ILE A 1 195 ? 5.857 -14.096 9.475 1.00 80.88 195 ILE A CA 1
ATOM 1635 C C . ILE A 1 195 ? 5.146 -12.897 8.848 1.00 80.88 195 ILE A C 1
ATOM 1637 O O . ILE A 1 195 ? 4.174 -12.397 9.414 1.00 80.88 195 ILE A O 1
ATOM 1641 N N . ILE A 1 196 ? 5.595 -12.465 7.667 1.00 72.69 196 ILE A N 1
ATOM 1642 C CA . ILE A 1 196 ? 5.000 -11.320 6.969 1.00 72.69 196 ILE A CA 1
ATOM 1643 C C . ILE A 1 196 ? 3.552 -11.642 6.579 1.00 72.69 196 ILE A C 1
ATOM 1645 O O . ILE A 1 196 ? 2.653 -10.829 6.790 1.00 72.69 196 ILE A O 1
ATOM 1649 N N . PHE A 1 197 ? 3.307 -12.859 6.088 1.00 79.88 197 PHE A N 1
ATOM 1650 C CA . PHE A 1 197 ? 1.960 -13.310 5.747 1.00 79.88 197 PHE A CA 1
ATOM 1651 C C . PHE A 1 197 ? 1.084 -13.529 6.983 1.00 79.88 197 PHE A C 1
ATOM 1653 O O . PHE A 1 197 ? -0.080 -13.154 6.956 1.00 79.88 197 PHE A O 1
ATOM 1660 N N . LEU A 1 198 ? 1.617 -14.046 8.095 1.00 76.25 198 LEU A N 1
ATOM 1661 C CA . LEU A 1 198 ? 0.865 -14.150 9.352 1.00 76.25 198 LEU A CA 1
ATOM 1662 C C . LEU A 1 198 ? 0.460 -12.783 9.919 1.00 76.25 198 LEU A C 1
ATOM 1664 O O . LEU A 1 198 ? -0.641 -12.658 10.453 1.00 76.25 198 LEU A O 1
ATOM 1668 N N . ALA A 1 199 ? 1.313 -11.764 9.787 1.00 67.25 199 ALA A N 1
ATOM 1669 C CA . ALA A 1 199 ? 0.980 -10.397 10.182 1.00 67.25 199 ALA A CA 1
ATOM 1670 C C . ALA A 1 199 ? -0.127 -9.800 9.296 1.00 67.25 199 ALA A C 1
ATOM 1672 O O . ALA A 1 199 ? -1.048 -9.161 9.800 1.00 67.25 199 ALA A O 1
ATOM 1673 N N . ALA A 1 200 ? -0.093 -10.064 7.986 1.00 66.56 200 ALA A N 1
ATOM 1674 C CA . ALA A 1 200 ? -1.189 -9.691 7.094 1.00 66.56 200 ALA A CA 1
ATOM 1675 C C . ALA A 1 200 ? -2.492 -10.428 7.456 1.00 66.56 200 ALA A C 1
ATOM 1677 O O . ALA A 1 200 ? -3.553 -9.815 7.530 1.00 66.56 200 ALA A O 1
ATOM 1678 N N . LEU A 1 201 ? -2.404 -11.727 7.764 1.00 72.12 201 LEU A N 1
ATOM 1679 C CA . LEU A 1 201 ? -3.546 -12.565 8.140 1.00 72.12 201 LEU A CA 1
ATOM 1680 C C . LEU A 1 201 ? -4.221 -12.124 9.439 1.00 72.12 201 LEU A C 1
ATOM 1682 O O . LEU A 1 201 ? -5.438 -12.229 9.550 1.00 72.12 201 LEU A O 1
ATOM 1686 N N . SER A 1 202 ? -3.465 -11.601 10.406 1.00 68.50 202 SER A N 1
ATOM 1687 C CA . SER A 1 202 ? -4.057 -11.056 11.635 1.00 68.50 202 SER A CA 1
ATOM 1688 C C . SER A 1 202 ? -4.879 -9.784 11.430 1.00 68.50 202 SER A C 1
ATOM 1690 O O . SER A 1 202 ? -5.619 -9.408 12.332 1.00 68.50 202 SER A O 1
ATOM 1692 N N . GLY A 1 203 ? -4.751 -9.128 10.272 1.00 57.25 203 GLY A N 1
ATOM 1693 C CA . GLY A 1 203 ? -5.589 -7.993 9.889 1.00 57.25 203 GLY A CA 1
ATOM 1694 C C . GLY A 1 203 ? -6.892 -8.391 9.190 1.00 57.25 203 GLY A C 1
ATOM 1695 O O . GLY A 1 203 ? -7.677 -7.508 8.860 1.00 57.25 203 GLY A O 1
ATOM 1696 N N . VAL A 1 204 ? -7.122 -9.686 8.929 1.00 67.25 204 VAL A N 1
ATOM 1697 C CA . VAL A 1 204 ? -8.340 -10.172 8.263 1.00 67.25 204 VAL A CA 1
ATOM 1698 C C . VAL A 1 204 ? -9.460 -10.312 9.288 1.00 67.25 204 VAL A C 1
ATOM 1700 O O . VAL A 1 204 ? -9.296 -11.001 10.294 1.00 67.25 204 VAL A O 1
ATOM 1703 N N . ASP A 1 205 ? -10.602 -9.688 9.006 1.00 62.44 205 ASP A N 1
ATOM 1704 C CA . ASP A 1 205 ? -11.772 -9.689 9.882 1.00 62.44 205 ASP A CA 1
ATOM 1705 C C . ASP A 1 205 ? -12.265 -11.115 10.187 1.00 62.44 205 ASP A C 1
ATOM 1707 O O . ASP A 1 205 ? -12.531 -11.922 9.291 1.00 62.44 205 ASP A O 1
ATOM 1711 N N . THR A 1 206 ? -12.398 -11.422 11.478 1.00 69.38 206 THR A N 1
ATOM 1712 C CA . THR A 1 206 ? -12.901 -12.703 11.974 1.00 69.38 206 THR A CA 1
ATOM 1713 C C . THR A 1 206 ? -14.371 -12.935 11.626 1.00 69.38 206 THR A C 1
ATOM 1715 O O . THR A 1 206 ? -14.758 -14.091 11.452 1.00 69.38 206 THR A O 1
ATOM 1718 N N . GLN A 1 207 ? -15.172 -11.876 11.455 1.00 64.06 207 GLN A N 1
ATOM 1719 C CA . GLN A 1 207 ? -16.602 -11.978 11.147 1.00 64.06 207 GLN A CA 1
ATOM 1720 C C . GLN A 1 207 ? -16.861 -12.552 9.754 1.00 64.06 207 GLN A C 1
ATOM 1722 O O . GLN A 1 207 ? -17.779 -13.352 9.590 1.00 64.06 207 GLN A O 1
ATOM 1727 N N . LEU A 1 208 ? -15.995 -12.264 8.775 1.00 69.12 208 LEU A N 1
ATOM 1728 C CA . LEU A 1 208 ? -16.061 -12.884 7.446 1.00 69.12 208 LEU A CA 1
ATOM 1729 C C . LEU A 1 208 ? -15.965 -14.415 7.540 1.00 69.12 208 LEU A C 1
ATOM 1731 O O . LEU A 1 208 ? -16.682 -15.137 6.848 1.00 69.12 208 LEU A O 1
ATOM 1735 N N . TYR A 1 209 ? -15.109 -14.932 8.428 1.00 69.88 209 TYR A N 1
ATOM 1736 C CA . TYR A 1 209 ? -14.981 -16.374 8.649 1.00 69.88 209 TYR A CA 1
ATOM 1737 C C . TYR A 1 209 ? -16.193 -16.974 9.357 1.00 69.88 209 TYR A C 1
ATOM 1739 O O . TYR A 1 209 ? -16.511 -18.139 9.122 1.00 69.88 209 TYR A O 1
ATOM 1747 N N . GLU A 1 210 ? -16.830 -16.226 10.255 1.00 68.75 210 GLU A N 1
ATOM 1748 C CA . GLU A 1 210 ? -18.012 -16.676 10.990 1.00 68.75 210 GLU A CA 1
ATOM 1749 C C . GLU A 1 210 ? -19.245 -16.691 10.091 1.00 68.75 210 GLU A C 1
ATOM 1751 O O . GLU A 1 210 ? -19.877 -17.741 9.994 1.00 68.75 210 GLU A O 1
ATOM 1756 N N . ALA A 1 211 ? -19.499 -15.617 9.338 1.00 69.19 211 ALA A N 1
ATOM 1757 C CA . ALA A 1 211 ? -20.550 -15.552 8.321 1.00 69.19 211 ALA A CA 1
ATOM 1758 C C . ALA A 1 211 ? -20.409 -16.696 7.307 1.00 69.19 211 ALA A C 1
ATOM 1760 O O . ALA A 1 211 ? -21.316 -17.506 7.138 1.00 69.19 211 ALA A O 1
ATOM 1761 N N . ALA A 1 212 ? -19.206 -16.887 6.760 1.00 70.69 212 ALA A N 1
ATOM 1762 C CA . ALA A 1 212 ? -18.955 -17.979 5.832 1.00 70.69 212 ALA A CA 1
ATOM 1763 C C . ALA A 1 212 ? -19.166 -19.366 6.467 1.00 70.69 212 ALA A C 1
ATOM 1765 O O . ALA A 1 212 ? -19.637 -20.278 5.794 1.00 70.69 212 ALA A O 1
ATOM 1766 N N . ARG A 1 213 ? -18.859 -19.572 7.758 1.00 73.94 213 ARG A N 1
ATOM 1767 C CA . ARG A 1 213 ? -19.187 -20.843 8.441 1.00 73.94 213 ARG A CA 1
ATOM 1768 C C . ARG A 1 213 ? -20.690 -21.041 8.595 1.00 73.94 213 ARG A C 1
ATOM 1770 O O . ARG A 1 213 ? -21.133 -22.182 8.458 1.00 73.94 213 ARG A O 1
ATOM 1777 N N . MET A 1 214 ? -21.435 -19.976 8.884 1.00 73.38 214 MET A N 1
ATOM 1778 C CA . MET A 1 214 ? -22.896 -20.013 8.972 1.00 73.38 214 MET A CA 1
ATOM 1779 C C . MET A 1 214 ? -23.519 -20.373 7.615 1.00 73.38 214 MET A C 1
ATOM 1781 O O . MET A 1 214 ? -24.417 -21.209 7.574 1.00 73.38 214 MET A O 1
ATOM 1785 N N . ASP A 1 215 ? -22.928 -19.904 6.512 1.00 66.25 215 ASP A N 1
ATOM 1786 C CA . ASP A 1 215 ? -23.308 -20.248 5.129 1.00 66.25 215 ASP A CA 1
ATOM 1787 C C . ASP A 1 215 ? -22.821 -21.640 4.671 1.00 66.25 215 ASP A C 1
ATOM 1789 O O . ASP A 1 215 ? -22.855 -21.998 3.489 1.00 66.25 215 ASP A O 1
ATOM 1793 N N . GLY A 1 216 ? -22.295 -22.453 5.591 1.00 71.75 216 GLY A N 1
ATOM 1794 C CA . GLY A 1 216 ? -21.759 -23.781 5.290 1.00 71.75 216 GLY A CA 1
ATOM 1795 C C . GLY A 1 216 ? -20.460 -23.759 4.475 1.00 71.75 216 GLY A C 1
ATOM 1796 O O . GLY A 1 216 ? -20.023 -24.800 3.964 1.00 71.75 216 GLY A O 1
ATOM 1797 N N . ALA A 1 217 ? -19.802 -22.602 4.340 1.00 72.50 217 ALA A N 1
ATOM 1798 C CA . ALA A 1 217 ? -18.507 -22.504 3.697 1.00 72.50 217 ALA A CA 1
ATOM 1799 C C . ALA A 1 217 ? -17.453 -23.211 4.545 1.00 72.50 217 ALA A C 1
ATOM 1801 O O . ALA A 1 217 ? -17.178 -22.908 5.709 1.00 72.50 217 ALA A O 1
ATOM 1802 N N . ASN A 1 218 ? -16.834 -24.187 3.908 1.00 69.81 218 ASN A N 1
ATOM 1803 C CA . ASN A 1 218 ? -15.794 -24.988 4.501 1.00 69.81 218 ASN A CA 1
ATOM 1804 C C . ASN A 1 218 ? -14.478 -24.167 4.605 1.00 69.81 218 ASN A C 1
ATOM 1806 O O . ASN A 1 218 ? -14.363 -23.066 4.067 1.00 69.81 218 ASN A O 1
ATOM 1810 N N . ARG A 1 219 ? -13.479 -24.670 5.329 1.00 71.44 219 ARG A N 1
ATOM 1811 C CA . ARG A 1 219 ? -12.204 -23.969 5.584 1.00 71.44 219 ARG A CA 1
ATOM 1812 C C . ARG A 1 219 ? -11.460 -23.626 4.301 1.00 71.44 219 ARG A C 1
ATOM 1814 O O . ARG A 1 219 ? -10.999 -22.505 4.167 1.00 71.44 219 ARG A O 1
ATOM 1821 N N . TRP A 1 220 ? -11.443 -24.529 3.326 1.00 71.31 220 TRP A N 1
ATOM 1822 C CA . TRP A 1 220 ? -10.869 -24.245 2.010 1.00 71.31 220 TRP A CA 1
ATOM 1823 C C . TRP A 1 220 ? -11.581 -23.110 1.270 1.00 71.31 220 TRP A C 1
ATOM 1825 O O . TRP A 1 220 ? -10.922 -22.283 0.641 1.00 71.31 220 TRP A O 1
ATOM 1835 N N . ARG A 1 221 ? -12.915 -23.031 1.366 1.00 68.88 221 ARG A N 1
ATOM 1836 C CA . ARG A 1 221 ? -13.697 -21.917 0.810 1.00 68.88 221 ARG A CA 1
ATOM 1837 C C . ARG A 1 221 ? -13.348 -20.609 1.508 1.00 68.88 221 ARG A C 1
ATOM 1839 O O . ARG A 1 221 ? -13.105 -19.633 0.807 1.00 68.88 221 ARG A O 1
ATOM 1846 N N . GLN A 1 222 ? -13.250 -20.615 2.839 1.00 73.25 222 GLN A N 1
ATOM 1847 C CA . GLN A 1 222 ? -12.787 -19.460 3.617 1.00 73.25 222 GLN A CA 1
ATOM 1848 C C . GLN A 1 222 ? -11.376 -19.041 3.178 1.00 73.25 222 GLN A C 1
ATOM 1850 O O . GLN A 1 222 ? -11.147 -17.872 2.893 1.00 73.25 222 GLN A O 1
ATOM 1855 N N . THR A 1 223 ? -10.451 -19.990 3.002 1.00 80.06 223 THR A N 1
ATOM 1856 C CA . THR A 1 223 ? -9.093 -19.695 2.533 1.00 80.06 223 THR A CA 1
ATOM 1857 C C . THR A 1 223 ? -9.076 -19.026 1.156 1.00 80.06 223 THR A C 1
ATOM 1859 O O . THR A 1 223 ? -8.402 -18.016 0.980 1.00 80.06 223 THR A O 1
ATOM 1862 N N . TRP A 1 224 ? -9.823 -19.551 0.184 1.00 75.50 224 TRP A N 1
ATOM 1863 C CA . TRP A 1 224 ? -9.820 -19.035 -1.191 1.00 75.50 224 TRP A CA 1
ATOM 1864 C C . TRP A 1 224 ? -10.616 -17.745 -1.398 1.00 75.50 224 TRP A C 1
ATOM 1866 O O . TRP A 1 224 ? -10.231 -16.944 -2.244 1.00 75.50 224 TRP A O 1
ATOM 1876 N N . HIS A 1 225 ? -11.710 -17.545 -0.663 1.00 71.88 225 HIS A N 1
ATOM 1877 C CA . HIS A 1 225 ? -12.647 -16.439 -0.908 1.00 71.88 225 HIS A CA 1
ATOM 1878 C C . HIS A 1 225 ? -12.546 -15.320 0.128 1.00 71.88 225 HIS A C 1
ATOM 1880 O O . HIS A 1 225 ? -12.999 -14.215 -0.139 1.00 71.88 225 HIS A O 1
ATOM 1886 N N . ILE A 1 226 ? -11.926 -15.580 1.283 1.00 78.38 226 ILE A N 1
ATOM 1887 C CA . ILE A 1 226 ? -11.742 -14.585 2.346 1.00 78.38 226 ILE A CA 1
ATOM 1888 C C . ILE A 1 226 ? -10.254 -14.369 2.577 1.00 78.38 226 ILE A C 1
ATOM 1890 O O . ILE A 1 226 ? -9.737 -13.278 2.363 1.00 78.38 226 ILE A O 1
ATOM 1894 N N . THR A 1 227 ? -9.538 -15.424 2.961 1.00 77.88 227 THR A N 1
ATOM 1895 C CA . THR A 1 227 ? -8.168 -15.299 3.457 1.00 77.88 227 THR A CA 1
ATOM 1896 C C . THR A 1 227 ? -7.181 -14.825 2.391 1.00 77.88 227 THR A C 1
ATOM 1898 O O . THR A 1 227 ? -6.510 -13.817 2.593 1.00 77.88 227 THR A O 1
ATOM 1901 N N . LEU A 1 228 ? -7.088 -15.531 1.257 1.00 78.31 228 LEU A N 1
ATOM 1902 C CA . LEU A 1 228 ? -6.178 -15.204 0.155 1.00 78.31 228 LEU A CA 1
ATOM 1903 C C . LEU A 1 228 ? -6.503 -13.847 -0.495 1.00 78.31 228 LEU A C 1
ATOM 1905 O O . LEU A 1 228 ? -5.565 -13.074 -0.701 1.00 78.31 228 LEU A O 1
ATOM 1909 N N . PRO A 1 229 ? -7.778 -13.502 -0.780 1.00 69.50 229 PRO A N 1
ATOM 1910 C CA . PRO A 1 229 ? -8.140 -12.169 -1.256 1.00 69.50 229 PRO A CA 1
ATOM 1911 C C . PRO A 1 229 ? -7.754 -11.061 -0.275 1.00 69.50 229 PRO A C 1
ATOM 1913 O O . PRO A 1 229 ? -7.212 -10.045 -0.709 1.00 69.50 229 PRO A O 1
ATOM 1916 N N . ALA A 1 230 ? -7.943 -11.271 1.031 1.00 67.12 230 ALA A N 1
ATOM 1917 C CA . ALA A 1 230 ? -7.632 -10.263 2.041 1.00 67.12 230 ALA A CA 1
ATOM 1918 C C . ALA A 1 230 ? -6.124 -9.981 2.176 1.00 67.12 230 ALA A C 1
ATOM 1920 O O . ALA A 1 230 ? -5.733 -8.835 2.383 1.00 67.12 230 ALA A O 1
ATOM 1921 N N . ILE A 1 231 ? -5.258 -10.987 1.991 1.00 78.38 231 ILE A N 1
ATOM 1922 C CA . ILE A 1 231 ? -3.792 -10.798 2.006 1.00 78.38 231 ILE A CA 1
ATOM 1923 C C . ILE A 1 231 ? -3.175 -10.601 0.613 1.00 78.38 231 ILE A C 1
ATOM 1925 O O . ILE A 1 231 ? -1.948 -10.548 0.475 1.00 78.38 231 ILE A O 1
ATOM 1929 N N . ARG A 1 232 ? -3.998 -10.478 -0.439 1.00 64.12 232 ARG A N 1
ATOM 1930 C CA . ARG A 1 232 ? -3.546 -10.353 -1.835 1.00 64.12 232 ARG A CA 1
ATOM 1931 C C . ARG A 1 232 ? -2.601 -9.172 -2.038 1.00 64.12 232 ARG A C 1
ATOM 1933 O O . ARG A 1 232 ? -1.626 -9.297 -2.774 1.00 64.12 232 ARG A O 1
ATOM 1940 N N . SER A 1 233 ? -2.866 -8.042 -1.385 1.00 53.34 233 SER A N 1
ATOM 1941 C CA . SER A 1 233 ? -2.012 -6.850 -1.451 1.00 53.34 233 SER A CA 1
ATOM 1942 C C . SER A 1 233 ? -0.596 -7.146 -0.946 1.00 53.34 233 SER A C 1
ATOM 1944 O O . SER A 1 233 ? 0.382 -6.806 -1.610 1.00 53.34 233 SER A O 1
ATOM 1946 N N . THR A 1 234 ? -0.471 -7.867 0.171 1.00 67.25 234 THR A N 1
ATOM 1947 C CA . THR A 1 234 ? 0.818 -8.304 0.721 1.00 67.25 234 THR A CA 1
ATOM 1948 C C . THR A 1 234 ? 1.524 -9.292 -0.206 1.00 67.25 234 THR A C 1
ATOM 1950 O O . THR A 1 234 ? 2.725 -9.151 -0.432 1.00 67.25 234 THR A O 1
ATOM 1953 N N . ILE A 1 235 ? 0.790 -10.249 -0.792 1.00 70.81 235 ILE A N 1
ATOM 1954 C CA . ILE A 1 235 ? 1.339 -11.203 -1.771 1.00 70.81 235 ILE A CA 1
ATOM 1955 C C . ILE A 1 235 ? 1.914 -10.462 -2.981 1.00 70.81 235 ILE A C 1
ATOM 1957 O O . ILE A 1 235 ? 3.049 -10.730 -3.365 1.00 70.81 235 ILE A O 1
ATOM 1961 N N . ILE A 1 236 ? 1.176 -9.504 -3.550 1.00 57.25 236 ILE A N 1
ATOM 1962 C CA . ILE A 1 236 ? 1.617 -8.733 -4.721 1.00 57.25 236 ILE A CA 1
ATOM 1963 C C . ILE A 1 236 ? 2.855 -7.893 -4.392 1.00 57.25 236 ILE A C 1
ATOM 1965 O O . ILE A 1 236 ? 3.816 -7.910 -5.155 1.00 57.25 236 ILE A O 1
ATOM 1969 N N . ILE A 1 237 ? 2.878 -7.202 -3.248 1.00 60.59 237 ILE A N 1
ATOM 1970 C CA . ILE A 1 237 ? 4.034 -6.387 -2.842 1.00 60.59 237 ILE A CA 1
ATOM 1971 C C . ILE A 1 237 ? 5.285 -7.258 -2.698 1.00 60.59 237 ILE A C 1
ATOM 1973 O O . ILE A 1 237 ? 6.339 -6.927 -3.242 1.00 60.59 237 ILE A O 1
ATOM 1977 N N . LEU A 1 238 ? 5.179 -8.390 -1.997 1.00 70.50 238 LEU A N 1
ATOM 1978 C CA . LEU A 1 238 ? 6.309 -9.300 -1.823 1.00 70.50 238 LEU A CA 1
ATOM 1979 C C . LEU A 1 238 ? 6.731 -9.953 -3.141 1.00 70.50 238 LEU A C 1
ATOM 1981 O O . LEU A 1 238 ? 7.926 -10.155 -3.349 1.00 70.50 238 LEU A O 1
ATOM 1985 N N . LEU A 1 239 ? 5.788 -10.230 -4.044 1.00 66.31 239 LEU A N 1
ATOM 1986 C CA . LEU A 1 239 ? 6.082 -10.732 -5.383 1.00 66.31 239 LEU A CA 1
ATOM 1987 C C . LEU A 1 239 ? 6.869 -9.703 -6.203 1.00 66.31 239 LEU A C 1
ATOM 1989 O O . LEU A 1 239 ? 7.885 -10.058 -6.789 1.00 66.31 239 LEU A O 1
ATOM 1993 N N . ILE A 1 240 ? 6.464 -8.430 -6.197 1.00 61.22 240 ILE A N 1
ATOM 1994 C CA . ILE A 1 240 ? 7.170 -7.346 -6.901 1.00 61.22 240 ILE A CA 1
ATOM 1995 C C . ILE A 1 240 ? 8.592 -7.180 -6.350 1.00 61.22 240 ILE A C 1
ATOM 1997 O O . ILE A 1 240 ? 9.555 -7.131 -7.115 1.00 61.22 240 ILE A O 1
ATOM 2001 N N . LEU A 1 241 ? 8.750 -7.158 -5.022 1.00 66.00 241 LEU A N 1
ATOM 2002 C CA . LEU A 1 241 ? 10.072 -7.082 -4.390 1.00 66.00 241 LEU A CA 1
ATOM 2003 C C . LEU A 1 241 ? 10.941 -8.308 -4.718 1.00 66.00 241 LEU A C 1
ATOM 2005 O O . LEU A 1 241 ? 12.155 -8.180 -4.898 1.00 66.00 241 LEU A O 1
ATOM 2009 N N . ARG A 1 242 ? 10.329 -9.494 -4.829 1.00 73.44 242 ARG A N 1
ATOM 2010 C CA . ARG A 1 242 ? 11.014 -10.726 -5.240 1.00 73.44 242 ARG A CA 1
ATOM 2011 C C . ARG A 1 242 ? 11.417 -10.689 -6.714 1.00 73.44 242 ARG A C 1
ATOM 2013 O O . ARG A 1 242 ? 12.499 -11.164 -7.037 1.00 73.44 242 ARG A O 1
ATOM 2020 N N . LEU A 1 243 ? 10.592 -10.106 -7.583 1.00 64.88 243 LEU A N 1
ATOM 2021 C CA . LEU A 1 243 ? 10.881 -9.925 -9.008 1.00 64.88 243 LEU A CA 1
ATOM 2022 C C . LEU A 1 243 ? 12.022 -8.927 -9.253 1.00 64.88 243 LEU A C 1
ATOM 2024 O O . LEU A 1 243 ? 12.836 -9.149 -10.144 1.00 64.88 243 LEU A O 1
ATOM 2028 N N . GLY A 1 244 ? 12.151 -7.885 -8.426 1.00 61.91 244 GLY A N 1
ATOM 2029 C CA . GLY A 1 244 ? 13.299 -6.967 -8.492 1.00 61.91 244 GLY A CA 1
ATOM 2030 C C . GLY A 1 244 ? 14.640 -7.646 -8.246 1.00 61.91 244 GLY A C 1
ATOM 2031 O O . GLY A 1 244 ? 15.631 -7.298 -8.876 1.00 61.91 244 GLY A O 1
ATOM 2032 N N . ASN A 1 245 ? 14.640 -8.682 -7.409 1.00 67.75 245 ASN A N 1
ATOM 2033 C CA . ASN A 1 245 ? 15.810 -9.502 -7.107 1.00 67.75 245 ASN A CA 1
ATOM 2034 C C . ASN A 1 245 ? 15.746 -10.865 -7.821 1.00 67.75 245 ASN A C 1
ATOM 2036 O O . ASN A 1 245 ? 16.326 -11.842 -7.354 1.00 67.75 245 ASN A O 1
ATOM 2040 N N . PHE A 1 246 ? 15.009 -10.976 -8.934 1.00 71.94 246 PHE A N 1
ATOM 2041 C CA . PHE A 1 246 ? 14.727 -12.270 -9.568 1.00 71.94 246 PHE A CA 1
ATOM 2042 C C . PHE A 1 246 ? 16.001 -13.015 -9.975 1.00 71.94 246 PHE A C 1
ATOM 2044 O O . PHE A 1 246 ? 16.108 -14.220 -9.777 1.00 71.94 246 PHE A O 1
ATOM 2051 N N . MET A 1 247 ? 16.990 -12.293 -10.506 1.00 68.38 247 MET A N 1
ATOM 2052 C CA . MET A 1 247 ? 18.266 -12.877 -10.928 1.00 68.38 247 MET A CA 1
ATOM 2053 C C . MET A 1 247 ? 19.296 -13.006 -9.790 1.00 68.38 247 MET A C 1
ATOM 2055 O O . MET A 1 247 ? 20.403 -13.492 -10.028 1.00 68.38 247 MET A O 1
ATOM 2059 N N . ASP A 1 248 ? 18.965 -12.594 -8.562 1.00 75.19 248 ASP A N 1
ATOM 2060 C CA . ASP A 1 248 ? 19.778 -12.824 -7.364 1.00 75.19 248 ASP A CA 1
ATOM 2061 C C . ASP A 1 248 ? 19.453 -14.202 -6.778 1.00 75.19 248 ASP A C 1
ATOM 2063 O O . ASP A 1 248 ? 18.593 -14.374 -5.916 1.00 75.19 248 ASP A O 1
ATOM 2067 N N . THR A 1 249 ? 20.157 -15.221 -7.267 1.00 64.44 249 THR A N 1
ATOM 2068 C CA . THR A 1 249 ? 19.861 -16.636 -6.967 1.00 64.44 249 THR A CA 1
ATOM 2069 C C . THR A 1 249 ? 20.543 -17.176 -5.704 1.00 64.44 249 THR A C 1
ATOM 2071 O O . THR A 1 249 ? 20.457 -18.369 -5.431 1.00 64.44 249 THR A O 1
ATOM 2074 N N . GLY A 1 250 ? 21.169 -16.303 -4.903 1.00 71.19 250 GLY A N 1
ATOM 2075 C CA . GLY A 1 250 ? 21.844 -16.670 -3.653 1.00 71.19 250 GLY A CA 1
ATOM 2076 C C . GLY A 1 250 ? 23.318 -17.026 -3.853 1.00 71.19 250 GLY A C 1
ATOM 2077 O O . GLY A 1 250 ? 23.704 -18.186 -3.726 1.00 71.19 250 GLY A O 1
ATOM 2078 N N . PHE A 1 251 ? 24.154 -16.015 -4.133 1.00 83.88 251 PHE A N 1
ATOM 2079 C CA . PHE A 1 251 ? 25.589 -16.190 -4.401 1.00 83.88 251 PHE A CA 1
ATOM 2080 C C . PHE A 1 251 ? 26.294 -17.069 -3.362 1.00 83.88 251 PHE A C 1
ATOM 2082 O O . PHE A 1 251 ? 26.968 -18.019 -3.745 1.00 83.88 251 PHE A O 1
ATOM 2089 N N . GLU A 1 252 ? 26.154 -16.762 -2.065 1.00 86.75 252 GLU A N 1
ATOM 2090 C CA . GLU A 1 252 ? 26.935 -17.424 -1.008 1.00 86.75 252 GLU A CA 1
ATOM 2091 C C . GLU A 1 252 ? 26.699 -18.932 -0.998 1.00 86.75 252 GLU A C 1
ATOM 2093 O O . GLU A 1 252 ? 27.639 -19.718 -0.961 1.00 86.75 252 GLU A O 1
ATOM 2098 N N . GLN A 1 253 ? 25.434 -19.328 -1.094 1.00 90.81 253 GLN A N 1
ATOM 2099 C CA . GLN A 1 253 ? 25.012 -20.717 -1.119 1.00 90.81 253 GLN A CA 1
ATOM 2100 C C . GLN A 1 253 ? 25.578 -21.459 -2.335 1.00 90.81 253 GLN A C 1
ATOM 2102 O O . GLN A 1 253 ? 26.184 -22.521 -2.191 1.00 90.81 253 GLN A O 1
ATOM 2107 N N . ILE A 1 254 ? 25.395 -20.892 -3.531 1.00 90.25 254 ILE A N 1
ATOM 2108 C CA . ILE A 1 254 ? 25.849 -21.503 -4.784 1.00 90.25 254 ILE A CA 1
ATOM 2109 C C . ILE A 1 254 ? 27.375 -21.598 -4.786 1.00 90.25 254 ILE A C 1
ATOM 2111 O O . ILE A 1 254 ? 27.921 -22.653 -5.087 1.00 90.25 254 ILE A O 1
ATOM 2115 N N . PHE A 1 255 ? 28.070 -20.534 -4.382 1.00 89.62 255 PHE A N 1
ATOM 2116 C CA . PHE A 1 255 ? 29.527 -20.496 -4.294 1.00 89.62 255 PHE A CA 1
ATOM 2117 C C . PHE A 1 255 ? 30.096 -21.591 -3.383 1.00 89.62 255 PHE A C 1
ATOM 2119 O O . PHE A 1 255 ? 31.112 -22.193 -3.715 1.00 89.62 255 PHE A O 1
ATOM 2126 N N . LEU A 1 256 ? 29.435 -21.870 -2.257 1.00 88.94 256 LEU A N 1
ATOM 2127 C CA . LEU A 1 256 ? 29.842 -22.917 -1.319 1.00 88.94 256 LEU A CA 1
ATOM 2128 C C . LEU A 1 256 ? 29.534 -24.344 -1.809 1.00 88.94 256 LEU A C 1
ATOM 2130 O O . LEU A 1 256 ? 30.223 -25.274 -1.404 1.00 88.94 256 LEU A O 1
ATOM 2134 N N . MET A 1 257 ? 28.511 -24.521 -2.651 1.00 89.56 257 MET A N 1
ATOM 2135 C CA . MET A 1 257 ? 28.089 -25.823 -3.200 1.00 89.56 257 MET A CA 1
ATOM 2136 C C . MET A 1 257 ? 28.733 -26.160 -4.554 1.00 89.56 257 MET A C 1
ATOM 2138 O O . MET A 1 257 ? 28.643 -27.299 -5.025 1.00 89.56 257 MET A O 1
ATOM 2142 N N . LEU A 1 258 ? 29.336 -25.172 -5.215 1.00 88.00 258 LEU A N 1
ATOM 2143 C CA . LEU A 1 258 ? 29.963 -25.343 -6.518 1.00 88.00 258 LEU A CA 1
ATOM 2144 C C . LEU A 1 258 ? 31.207 -26.226 -6.418 1.00 88.00 258 LEU A C 1
ATOM 2146 O O . LEU A 1 258 ? 32.128 -25.972 -5.645 1.00 88.00 258 LEU A O 1
ATOM 2150 N N . THR A 1 259 ? 31.254 -27.233 -7.278 1.00 84.06 259 THR A N 1
ATOM 2151 C CA . THR A 1 259 ? 32.392 -28.130 -7.467 1.00 84.06 259 THR A CA 1
ATOM 2152 C C . THR A 1 259 ? 32.719 -28.219 -8.959 1.00 84.06 259 THR A C 1
ATOM 2154 O O . THR A 1 259 ? 31.889 -27.857 -9.800 1.00 84.06 259 THR A O 1
ATOM 2157 N N . PRO A 1 260 ? 33.909 -28.716 -9.342 1.00 82.12 260 PRO A N 1
ATOM 2158 C CA . PRO A 1 260 ? 34.235 -28.922 -10.751 1.00 82.12 260 PRO A CA 1
ATOM 2159 C C . PRO A 1 260 ? 33.224 -29.804 -11.499 1.00 82.12 260 PRO A C 1
ATOM 2161 O O . PRO A 1 260 ? 32.992 -29.574 -12.680 1.00 82.12 260 PRO A O 1
ATOM 2164 N N . THR A 1 261 ? 32.591 -30.773 -10.828 1.00 83.19 261 THR A N 1
ATOM 2165 C CA . THR A 1 261 ? 31.684 -31.744 -11.461 1.00 83.19 261 THR A CA 1
ATOM 2166 C C . THR A 1 261 ? 30.265 -31.220 -11.667 1.00 83.19 261 THR A C 1
ATOM 2168 O O . THR A 1 261 ? 29.561 -31.723 -12.536 1.00 83.19 261 THR A O 1
ATOM 2171 N N . ASN A 1 262 ? 29.829 -30.209 -10.908 1.00 87.88 262 ASN A N 1
ATOM 2172 C CA . ASN A 1 262 ? 28.469 -29.658 -10.992 1.00 87.88 262 ASN A CA 1
ATOM 2173 C C . ASN A 1 262 ? 28.402 -28.253 -11.630 1.00 87.88 262 ASN A C 1
ATOM 2175 O O . ASN A 1 262 ? 27.319 -27.674 -11.751 1.00 87.88 262 ASN A O 1
ATOM 2179 N N . ARG A 1 263 ? 29.541 -27.713 -12.086 1.00 87.56 263 ARG A N 1
ATOM 2180 C CA . ARG A 1 263 ? 29.659 -26.336 -12.593 1.00 87.56 263 ARG A CA 1
ATOM 2181 C C . ARG A 1 263 ? 28.751 -26.046 -13.791 1.00 87.56 263 ARG A C 1
ATOM 2183 O O . ARG A 1 263 ? 28.128 -24.989 -13.830 1.00 87.56 263 ARG A O 1
ATOM 2190 N N . ASP A 1 264 ? 28.579 -27.005 -14.699 1.00 86.75 264 ASP A N 1
ATOM 2191 C CA . ASP A 1 264 ? 27.751 -26.852 -15.908 1.00 86.75 264 ASP A CA 1
ATOM 2192 C C . ASP A 1 264 ? 26.265 -26.587 -15.614 1.00 86.75 264 ASP A C 1
ATOM 2194 O O . ASP A 1 264 ? 25.553 -25.972 -16.415 1.00 86.75 264 ASP A O 1
ATOM 2198 N N . VAL A 1 265 ? 25.771 -27.031 -14.456 1.00 86.75 265 VAL A N 1
ATOM 2199 C CA . VAL A 1 265 ? 24.367 -26.857 -14.041 1.00 86.75 265 VAL A CA 1
ATOM 2200 C C . VAL A 1 265 ? 24.191 -25.863 -12.896 1.00 86.75 265 VAL A C 1
ATOM 2202 O O . VAL A 1 265 ? 23.064 -25.408 -12.672 1.00 86.75 265 VAL A O 1
ATOM 2205 N N . GLY A 1 266 ? 25.274 -25.560 -12.175 1.00 86.06 266 GLY A N 1
ATOM 2206 C CA . GLY A 1 266 ? 25.257 -24.755 -10.960 1.00 86.06 266 GLY A CA 1
ATOM 2207 C C . GLY A 1 266 ? 25.891 -23.374 -11.076 1.00 86.06 266 GLY A C 1
ATOM 2208 O O . GLY A 1 266 ? 25.579 -22.511 -10.261 1.00 86.06 266 GLY A O 1
ATOM 2209 N N . GLU A 1 267 ? 26.756 -23.124 -12.063 1.00 90.31 267 GLU A N 1
ATOM 2210 C CA . GLU A 1 267 ? 27.392 -21.813 -12.203 1.00 90.31 267 GLU A CA 1
ATOM 2211 C C . GLU A 1 267 ? 26.383 -20.774 -12.706 1.00 90.31 267 GLU A C 1
ATOM 2213 O O . GLU A 1 267 ? 25.691 -20.984 -13.706 1.00 90.31 267 GLU A O 1
ATOM 2218 N N . VAL A 1 268 ? 26.312 -19.651 -11.991 1.00 91.25 268 VAL A N 1
ATOM 2219 C CA . VAL A 1 268 ? 25.423 -18.513 -12.259 1.00 91.25 268 VAL A CA 1
ATOM 2220 C C . VAL A 1 268 ? 26.231 -17.248 -12.536 1.00 91.25 268 VAL A C 1
ATOM 2222 O O . VAL A 1 268 ? 27.437 -17.199 -12.275 1.00 91.25 268 VAL A O 1
ATOM 2225 N N . PHE A 1 269 ? 25.571 -16.192 -13.025 1.00 88.06 269 PHE A N 1
ATOM 2226 C CA . PHE A 1 269 ? 26.241 -14.919 -13.311 1.00 88.06 269 PHE A CA 1
ATOM 2227 C C . PHE A 1 269 ? 27.040 -14.374 -12.121 1.00 88.06 269 PHE A C 1
ATOM 2229 O O . PHE A 1 269 ? 28.164 -13.927 -12.317 1.00 88.06 269 PHE A O 1
ATOM 2236 N N . ASP A 1 270 ? 26.530 -14.469 -10.891 1.00 85.38 270 ASP A N 1
ATOM 2237 C CA . ASP A 1 270 ? 27.217 -13.913 -9.717 1.00 85.38 270 ASP A CA 1
ATOM 2238 C C . ASP A 1 270 ? 28.532 -14.645 -9.399 1.00 85.38 270 ASP A C 1
ATOM 2240 O O . ASP A 1 270 ? 29.565 -14.015 -9.163 1.00 85.38 270 ASP A O 1
ATOM 2244 N N . THR A 1 271 ? 28.525 -15.981 -9.452 1.00 89.44 271 THR A N 1
ATOM 2245 C CA . THR A 1 271 ? 29.724 -16.813 -9.242 1.00 89.44 271 THR A CA 1
ATOM 2246 C C . THR A 1 271 ? 30.728 -16.659 -10.380 1.00 89.44 271 THR A C 1
ATOM 2248 O O . THR A 1 271 ? 31.943 -16.684 -10.157 1.00 89.44 271 THR A O 1
ATOM 2251 N N . TYR A 1 272 ? 30.230 -16.421 -11.594 1.00 88.31 272 TYR A N 1
ATOM 2252 C CA . TYR A 1 272 ? 31.059 -16.142 -12.758 1.00 88.31 272 TYR A CA 1
ATOM 2253 C C . TYR A 1 272 ? 31.722 -14.759 -12.678 1.00 88.31 272 TYR A C 1
ATOM 2255 O O . TYR A 1 272 ? 32.929 -14.659 -12.887 1.00 88.31 272 TYR A O 1
ATOM 2263 N N . VAL A 1 273 ? 30.979 -13.713 -12.294 1.00 87.06 273 VAL A N 1
ATOM 2264 C CA . VAL A 1 273 ? 31.489 -12.346 -12.067 1.00 87.06 273 VAL A CA 1
ATOM 2265 C C . VAL A 1 273 ? 32.554 -12.328 -10.976 1.00 87.06 273 VAL A C 1
ATOM 2267 O O . VAL A 1 273 ? 33.592 -11.695 -11.155 1.00 87.06 273 VAL A O 1
ATOM 2270 N N . TYR A 1 274 ? 32.345 -13.056 -9.875 1.00 88.38 274 TYR A N 1
ATOM 2271 C CA . TYR A 1 274 ? 33.366 -13.227 -8.839 1.00 88.38 274 TYR A CA 1
ATOM 2272 C C . TYR A 1 274 ? 34.644 -13.862 -9.407 1.00 88.38 274 TYR A C 1
ATOM 2274 O O . TYR A 1 274 ? 35.738 -13.313 -9.261 1.00 88.38 274 TYR A O 1
ATOM 2282 N N . THR A 1 275 ? 34.509 -14.988 -10.116 1.00 86.00 275 THR A N 1
ATOM 2283 C CA . THR A 1 275 ? 35.655 -15.713 -10.679 1.00 86.00 275 THR A CA 1
ATOM 2284 C C . THR A 1 275 ? 36.395 -14.853 -11.706 1.00 86.00 275 THR A C 1
ATOM 2286 O O . THR A 1 275 ? 37.587 -14.582 -11.561 1.00 86.00 275 THR A O 1
ATOM 2289 N N . LYS A 1 276 ? 35.711 -14.367 -12.742 1.00 85.75 276 LYS A N 1
ATOM 2290 C CA . LYS A 1 276 ? 36.340 -13.588 -13.813 1.00 85.75 276 LYS A CA 1
ATOM 2291 C C . LYS A 1 276 ? 36.850 -12.237 -13.321 1.00 85.75 276 LYS A C 1
ATOM 2293 O O . LYS A 1 276 ? 37.944 -11.838 -13.706 1.00 85.75 276 LYS A O 1
ATOM 2298 N N . GLY A 1 277 ? 36.104 -11.567 -12.452 1.00 85.19 277 GLY A N 1
ATOM 2299 C CA . GLY A 1 277 ? 36.399 -10.206 -12.023 1.00 85.19 277 GLY A CA 1
ATOM 2300 C C . GLY A 1 277 ? 37.446 -10.139 -10.924 1.00 85.19 277 GLY A C 1
ATOM 2301 O O . GLY A 1 277 ? 38.449 -9.456 -11.098 1.00 85.19 277 GLY A O 1
ATOM 2302 N N . LEU A 1 278 ? 37.236 -10.845 -9.809 1.00 85.25 278 LEU A N 1
ATOM 2303 C CA . LEU A 1 278 ? 38.126 -10.761 -8.646 1.00 85.25 278 LEU A CA 1
ATOM 2304 C C . LEU A 1 278 ? 39.296 -11.744 -8.725 1.00 85.25 278 LEU A C 1
ATOM 2306 O O . LEU A 1 278 ? 40.406 -11.370 -8.363 1.00 85.25 278 LEU A O 1
ATOM 2310 N N . THR A 1 279 ? 39.087 -12.970 -9.224 1.00 84.06 279 THR A N 1
ATOM 2311 C CA . THR A 1 279 ? 40.171 -13.978 -9.251 1.00 84.06 279 THR A CA 1
ATOM 2312 C C . THR A 1 279 ? 41.021 -13.931 -10.524 1.00 84.06 279 THR A C 1
ATOM 2314 O O . THR A 1 279 ? 42.222 -14.165 -10.461 1.00 84.06 279 THR A O 1
ATOM 2317 N N . GLN A 1 280 ? 40.428 -13.591 -11.676 1.00 85.50 280 GLN A N 1
ATOM 2318 C CA . GLN A 1 280 ? 41.124 -13.536 -12.977 1.00 85.50 280 GLN A CA 1
ATOM 2319 C C . GLN A 1 280 ? 41.365 -12.105 -13.486 1.00 85.50 280 GLN A C 1
ATOM 2321 O O . GLN A 1 280 ? 41.826 -11.933 -14.614 1.00 85.50 280 GLN A O 1
ATOM 2326 N N . ALA A 1 281 ? 41.045 -11.083 -12.683 1.00 85.19 281 ALA A N 1
ATOM 2327 C CA . ALA A 1 281 ? 41.253 -9.663 -12.988 1.00 85.19 281 ALA A CA 1
ATOM 2328 C C . ALA A 1 281 ? 40.602 -9.152 -14.299 1.00 85.19 281 ALA A C 1
ATOM 2330 O O . ALA A 1 281 ? 41.020 -8.136 -14.854 1.00 85.19 281 ALA A O 1
ATOM 2331 N N . GLN A 1 282 ? 39.549 -9.810 -14.800 1.00 85.88 282 GLN A N 1
ATOM 2332 C CA . GLN A 1 282 ? 38.776 -9.373 -15.973 1.00 85.88 282 GLN A CA 1
ATOM 2333 C C . GLN A 1 282 ? 37.659 -8.399 -15.558 1.00 85.88 282 GLN A C 1
ATOM 2335 O O . GLN A 1 282 ? 36.467 -8.710 -15.650 1.00 85.88 282 GLN A O 1
ATOM 2340 N N . TYR A 1 283 ? 38.045 -7.218 -15.068 1.00 87.81 283 TYR A N 1
ATOM 2341 C CA . TYR A 1 283 ? 37.134 -6.254 -14.434 1.00 87.81 283 TYR A CA 1
ATOM 2342 C C . TYR A 1 283 ? 36.055 -5.714 -15.381 1.00 87.81 283 TYR A C 1
ATOM 2344 O O . TYR A 1 283 ? 34.872 -5.809 -15.057 1.00 87.81 283 TYR A O 1
ATOM 2352 N N . SER A 1 284 ? 36.437 -5.210 -16.561 1.00 86.62 284 SER A N 1
ATOM 2353 C CA . SER A 1 284 ? 35.490 -4.670 -17.551 1.00 86.62 284 SER A CA 1
ATOM 2354 C C . SER A 1 284 ? 34.485 -5.704 -18.032 1.00 86.62 284 SER A C 1
ATOM 2356 O O . SER A 1 284 ? 33.284 -5.450 -18.075 1.00 86.62 284 SER A O 1
ATOM 2358 N N . TYR A 1 285 ? 34.982 -6.904 -18.337 1.00 85.25 285 TYR A N 1
ATOM 2359 C CA . TYR A 1 285 ? 34.153 -8.018 -18.772 1.00 85.25 285 TYR A CA 1
ATOM 2360 C C . TYR A 1 285 ? 33.124 -8.388 -17.697 1.00 85.25 285 TYR A C 1
ATOM 2362 O O . TYR A 1 285 ? 31.935 -8.495 -17.974 1.00 85.25 285 TYR A O 1
ATOM 2370 N N . SER A 1 286 ? 33.554 -8.475 -16.438 1.00 84.19 286 SER A N 1
ATOM 2371 C CA . SER A 1 286 ? 32.678 -8.822 -15.313 1.00 84.19 286 SER A CA 1
ATOM 2372 C C . SER A 1 286 ? 31.679 -7.708 -14.968 1.00 84.19 286 SER A C 1
ATOM 2374 O O . SER A 1 286 ? 30.549 -8.000 -14.577 1.00 84.19 286 SER A O 1
ATOM 2376 N N . ALA A 1 287 ? 32.054 -6.437 -15.155 1.00 84.31 287 ALA A N 1
ATOM 2377 C CA . ALA A 1 287 ? 31.141 -5.300 -15.024 1.00 84.31 287 ALA A CA 1
ATOM 2378 C C . ALA A 1 287 ? 30.026 -5.335 -16.086 1.00 84.31 287 ALA A C 1
ATOM 2380 O O . ALA A 1 287 ? 28.875 -5.046 -15.763 1.00 84.31 287 ALA A O 1
ATOM 2381 N N . ALA A 1 288 ? 30.336 -5.755 -17.320 1.00 83.69 288 ALA A N 1
ATOM 2382 C CA . ALA A 1 288 ? 29.339 -5.929 -18.380 1.00 83.69 288 ALA A CA 1
ATOM 2383 C C . ALA A 1 288 ? 28.317 -7.030 -18.044 1.00 83.69 288 ALA A C 1
ATOM 2385 O O . ALA A 1 288 ? 27.112 -6.813 -18.187 1.00 83.69 288 ALA A O 1
ATOM 2386 N N . VAL A 1 289 ? 28.779 -8.170 -17.512 1.00 83.19 289 VAL A N 1
ATOM 2387 C CA . VAL A 1 289 ? 27.898 -9.252 -17.031 1.00 83.19 289 VAL A CA 1
ATOM 2388 C C . VAL A 1 289 ? 26.989 -8.768 -15.893 1.00 83.19 289 VAL A C 1
ATOM 2390 O O . VAL A 1 289 ? 25.786 -9.033 -15.903 1.00 83.19 289 VAL A O 1
ATOM 2393 N N . GLY A 1 290 ? 27.541 -8.017 -14.933 1.00 78.69 290 GLY A N 1
ATOM 2394 C CA . GLY A 1 290 ? 26.775 -7.436 -13.827 1.00 78.69 290 GLY A CA 1
ATOM 2395 C C . GLY A 1 290 ? 25.710 -6.430 -14.283 1.00 78.69 290 GLY A C 1
ATOM 2396 O O . GLY A 1 290 ? 24.583 -6.474 -13.792 1.00 78.69 290 GLY A O 1
ATOM 2397 N N . LEU A 1 291 ? 26.026 -5.564 -15.256 1.00 83.31 291 LEU A N 1
ATOM 2398 C CA . LEU A 1 291 ? 25.071 -4.587 -15.794 1.00 83.31 291 LEU A CA 1
ATOM 2399 C C . LEU A 1 291 ? 23.888 -5.261 -16.496 1.00 83.31 291 LEU A C 1
ATOM 2401 O O . LEU A 1 291 ? 22.743 -4.870 -16.272 1.00 83.31 291 LEU A O 1
ATOM 2405 N N . PHE A 1 292 ? 24.156 -6.285 -17.312 1.00 84.19 292 PHE A N 1
ATOM 2406 C CA . PHE A 1 292 ? 23.108 -7.054 -17.987 1.00 84.19 292 PHE A CA 1
ATOM 2407 C C . PHE A 1 292 ? 22.071 -7.590 -16.987 1.00 84.19 292 PHE A C 1
ATOM 2409 O O . PHE A 1 292 ? 20.869 -7.412 -17.188 1.00 84.19 292 PHE A O 1
ATOM 2416 N N . LYS A 1 293 ? 22.530 -8.158 -15.864 1.00 76.94 293 LYS A N 1
ATOM 2417 C CA . LYS A 1 293 ? 21.662 -8.661 -14.792 1.00 76.94 293 LYS A CA 1
ATOM 2418 C C . LYS A 1 293 ? 20.768 -7.565 -14.193 1.00 76.94 293 LYS A C 1
ATOM 2420 O O . LYS A 1 293 ? 19.559 -7.765 -14.085 1.00 76.94 293 LYS A O 1
ATOM 2425 N N . SER A 1 294 ? 21.336 -6.411 -13.832 1.00 73.31 294 SER A N 1
ATOM 2426 C CA . SER A 1 294 ? 20.577 -5.308 -13.218 1.00 73.31 294 SER A CA 1
ATOM 2427 C C . SER A 1 294 ? 19.488 -4.750 -14.146 1.00 73.31 294 SER A C 1
ATOM 2429 O O . SER A 1 294 ? 18.405 -4.394 -13.684 1.00 73.31 294 SER A O 1
ATOM 2431 N N . VAL A 1 295 ? 19.743 -4.704 -15.459 1.00 76.56 295 VAL A N 1
ATOM 2432 C CA . VAL A 1 295 ? 18.761 -4.240 -16.457 1.00 76.56 295 VAL A CA 1
ATOM 2433 C C . VAL A 1 295 ? 17.598 -5.223 -16.602 1.00 76.56 295 VAL A C 1
ATOM 2435 O O . VAL A 1 295 ? 16.445 -4.798 -16.641 1.00 76.56 295 VAL A O 1
ATOM 2438 N N . VAL A 1 296 ? 17.874 -6.531 -16.637 1.00 74.31 296 VAL A N 1
ATOM 2439 C CA . VAL A 1 296 ? 16.820 -7.556 -16.717 1.00 74.31 296 VAL A CA 1
ATOM 2440 C C . VAL A 1 296 ? 15.944 -7.544 -15.459 1.00 74.31 296 VAL A C 1
ATOM 2442 O O . VAL A 1 296 ? 14.722 -7.591 -15.580 1.00 74.31 296 VAL A O 1
ATOM 2445 N N . GLY A 1 297 ? 16.535 -7.405 -14.266 1.00 63.03 297 GLY A N 1
ATOM 2446 C CA . GLY A 1 297 ? 15.780 -7.258 -13.013 1.00 63.03 297 GLY A CA 1
ATOM 2447 C C . GLY A 1 297 ? 14.832 -6.052 -13.028 1.00 63.03 297 GLY A C 1
ATOM 2448 O O . GLY A 1 297 ? 13.654 -6.186 -12.697 1.00 63.03 297 GLY A O 1
ATOM 2449 N N . LEU A 1 298 ? 15.305 -4.893 -13.503 1.00 65.94 298 LEU A N 1
ATOM 2450 C CA . LEU A 1 298 ? 14.476 -3.691 -13.646 1.00 65.94 298 LEU A CA 1
ATOM 2451 C C . LEU A 1 298 ? 13.337 -3.885 -14.663 1.00 65.94 298 LEU A C 1
ATOM 2453 O O . LEU A 1 298 ? 12.201 -3.503 -14.390 1.00 65.94 298 LEU A O 1
ATOM 2457 N N . ALA A 1 299 ? 13.614 -4.508 -15.811 1.00 66.94 299 ALA A N 1
ATOM 2458 C CA . ALA A 1 299 ? 12.605 -4.780 -16.835 1.00 66.94 299 ALA A CA 1
ATOM 2459 C C . ALA A 1 299 ? 11.498 -5.727 -16.332 1.00 66.94 299 ALA A C 1
ATOM 2461 O O . ALA A 1 299 ? 10.322 -5.498 -16.610 1.00 66.94 299 ALA A O 1
ATOM 2462 N N . LEU A 1 300 ? 11.854 -6.750 -15.543 1.00 63.66 300 LEU A N 1
ATOM 2463 C CA . LEU A 1 300 ? 10.890 -7.673 -14.934 1.00 63.66 300 LEU A CA 1
ATOM 2464 C C . LEU A 1 300 ? 9.980 -6.978 -13.912 1.00 63.66 300 LEU A C 1
ATOM 2466 O O . LEU A 1 300 ? 8.790 -7.276 -13.863 1.00 63.66 300 LEU A O 1
ATOM 2470 N N . VAL A 1 301 ? 10.504 -6.025 -13.134 1.00 59.00 301 VAL A N 1
ATOM 2471 C CA . VAL A 1 301 ? 9.694 -5.221 -12.199 1.00 59.00 301 VAL A CA 1
ATOM 2472 C C . VAL A 1 301 ? 8.704 -4.331 -12.942 1.00 59.00 301 VAL A C 1
ATOM 2474 O O . VAL A 1 301 ? 7.546 -4.247 -12.544 1.00 59.00 301 VAL A O 1
ATOM 2477 N N . LEU A 1 302 ? 9.140 -3.688 -14.029 1.00 56.28 302 LEU A N 1
ATOM 2478 C CA . LEU A 1 302 ? 8.285 -2.807 -14.829 1.00 56.28 302 LEU A CA 1
ATOM 2479 C C . LEU A 1 302 ? 7.209 -3.577 -15.616 1.00 56.28 302 LEU A C 1
ATOM 2481 O O . LEU A 1 302 ? 6.156 -3.017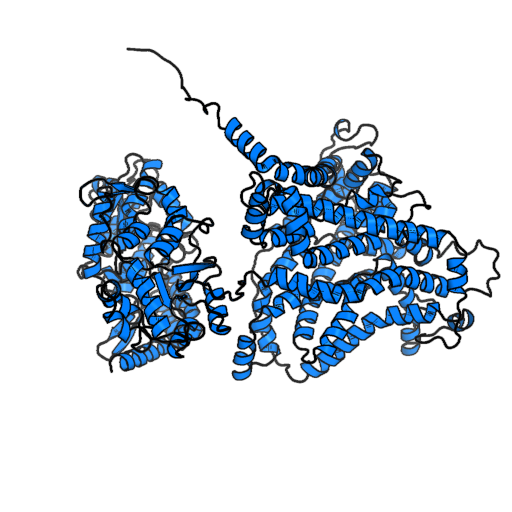 -15.909 1.00 56.28 302 LEU A O 1
ATOM 2485 N N . GLY A 1 303 ? 7.456 -4.849 -15.945 1.00 46.38 303 GLY A N 1
ATOM 2486 C CA . GLY A 1 303 ? 6.562 -5.676 -16.760 1.00 46.38 303 GLY A CA 1
ATOM 2487 C C . GLY A 1 303 ? 5.411 -6.365 -16.015 1.00 46.38 303 GLY A C 1
ATOM 2488 O O . GLY A 1 303 ? 4.483 -6.844 -16.664 1.00 46.38 303 GLY A O 1
ATOM 2489 N N . VAL A 1 304 ? 5.428 -6.444 -14.678 1.00 44.12 304 VAL A N 1
ATOM 2490 C CA . VAL A 1 304 ? 4.427 -7.219 -13.920 1.00 44.12 304 VAL A CA 1
ATOM 2491 C C . VAL A 1 304 ? 3.338 -6.317 -13.346 1.00 44.12 304 VAL A C 1
ATOM 2493 O O . VAL A 1 304 ? 3.419 -5.839 -12.217 1.00 44.12 304 VAL A O 1
ATOM 2496 N N . ASN A 1 305 ? 2.270 -6.134 -14.122 1.00 32.81 305 ASN A N 1
ATOM 2497 C CA . ASN A 1 305 ? 0.991 -5.634 -13.625 1.00 32.81 305 ASN A CA 1
ATOM 2498 C C . ASN A 1 305 ? -0.163 -6.316 -14.381 1.00 32.81 305 ASN A C 1
ATOM 2500 O O . ASN A 1 305 ? -0.526 -5.829 -15.440 1.00 32.81 305 ASN A O 1
ATOM 2504 N N . ILE A 1 306 ? -0.706 -7.446 -13.884 1.00 33.41 306 ILE A N 1
ATOM 2505 C CA . ILE A 1 306 ? -1.991 -8.047 -14.329 1.00 33.41 306 ILE A CA 1
ATOM 2506 C C . ILE A 1 306 ? -2.561 -9.057 -13.294 1.00 33.41 306 ILE A C 1
ATOM 2508 O O . ILE A 1 306 ? -1.830 -9.731 -12.570 1.00 33.41 306 ILE A O 1
ATOM 2512 N N . LYS A 1 307 ? -3.907 -9.099 -13.248 1.00 28.73 307 LYS A N 1
ATOM 2513 C CA . LYS A 1 307 ? -4.872 -9.884 -12.434 1.00 28.73 307 LYS A CA 1
ATOM 2514 C C . LYS A 1 307 ? -4.763 -11.425 -12.539 1.00 28.73 307 LYS A C 1
ATOM 2516 O O . LYS A 1 307 ? -4.397 -11.947 -13.581 1.00 28.73 307 LYS A O 1
ATOM 2521 N N . MET A 1 308 ? -5.263 -12.137 -11.512 1.00 24.58 308 MET A N 1
ATOM 2522 C CA . MET A 1 308 ? -5.628 -13.574 -11.549 1.00 24.58 308 MET A CA 1
ATOM 2523 C C . MET A 1 308 ? -6.868 -13.889 -10.668 1.00 24.58 308 MET A C 1
ATOM 2525 O O . MET A 1 308 ? -7.010 -13.290 -9.599 1.00 24.58 308 MET A O 1
ATOM 2529 N N . GLN A 1 309 ? -7.733 -14.821 -11.117 1.00 24.25 309 GLN A N 1
ATOM 2530 C CA . GLN A 1 309 ? -8.945 -15.368 -10.455 1.00 24.25 309 GLN A CA 1
ATOM 2531 C C . GLN A 1 309 ? -9.187 -16.873 -10.796 1.00 24.25 309 GLN A C 1
ATOM 2533 O O . GLN A 1 309 ? -8.955 -17.246 -11.942 1.00 24.25 309 GLN A O 1
ATOM 2538 N N . GLN A 1 310 ? -9.705 -17.626 -9.789 1.00 28.75 310 GLN A N 1
ATOM 2539 C CA . GLN A 1 310 ? -10.558 -18.870 -9.706 1.00 28.75 310 GLN A CA 1
ATOM 2540 C C . GLN A 1 310 ? -10.087 -20.215 -10.362 1.00 28.75 310 GLN A C 1
ATOM 2542 O O . GLN A 1 310 ? -9.343 -20.171 -11.328 1.00 28.75 310 GLN A O 1
ATOM 2547 N N . ASP A 1 311 ? -10.388 -21.467 -9.911 1.00 29.22 311 ASP A N 1
ATOM 2548 C CA . ASP A 1 311 ? -11.600 -22.066 -9.280 1.00 29.22 311 ASP A CA 1
ATOM 2549 C C . ASP A 1 311 ? -11.416 -23.515 -8.642 1.00 29.22 311 ASP A C 1
ATOM 2551 O O . ASP A 1 311 ? -10.544 -24.270 -9.061 1.00 29.22 311 ASP A O 1
ATOM 2555 N N . LYS A 1 312 ? -12.313 -23.888 -7.686 1.00 32.81 312 LYS A N 1
ATOM 2556 C CA . LYS A 1 312 ? -12.921 -25.187 -7.173 1.00 32.81 312 LYS A CA 1
ATOM 2557 C C . LYS A 1 312 ? -12.220 -26.473 -6.592 1.00 32.81 312 LYS A C 1
ATOM 2559 O O . LYS A 1 312 ? -11.363 -27.100 -7.196 1.00 32.81 312 LYS A O 1
ATOM 2564 N N . THR A 1 313 ? -12.901 -27.014 -5.541 1.00 39.31 313 THR A N 1
ATOM 2565 C CA . THR A 1 313 ? -13.171 -28.428 -5.065 1.00 39.31 313 THR A CA 1
ATOM 2566 C C . THR A 1 313 ? -12.689 -28.947 -3.672 1.00 39.31 313 THR A C 1
ATOM 2568 O O . THR A 1 313 ? -12.066 -28.233 -2.901 1.00 39.31 313 THR A O 1
ATOM 2571 N N . TRP A 1 314 ? -13.208 -30.129 -3.272 1.00 39.91 314 TRP A N 1
ATOM 2572 C CA . TRP A 1 314 ? -13.646 -30.618 -1.944 1.00 39.91 314 TRP A CA 1
ATOM 2573 C C . TRP A 1 314 ? -12.522 -31.107 -1.003 1.00 39.91 314 TRP A C 1
ATOM 2575 O O . TRP A 1 314 ? -11.758 -31.982 -1.391 1.00 39.91 314 TRP A O 1
ATOM 2585 N N . GLY A 1 315 ? -12.460 -30.683 0.273 1.00 42.47 315 GLY A N 1
ATOM 2586 C CA . GLY A 1 315 ? -11.376 -31.193 1.138 1.00 42.47 315 GLY A CA 1
ATOM 2587 C C . GLY A 1 315 ? -11.399 -30.860 2.627 1.00 42.47 315 GLY A C 1
ATOM 2588 O O . GLY A 1 315 ? -10.362 -30.508 3.162 1.00 42.47 315 GLY A O 1
ATOM 2589 N N . ASN A 1 316 ? -12.525 -30.950 3.342 1.00 46.97 316 ASN A N 1
ATOM 2590 C CA . ASN A 1 316 ? -12.617 -30.269 4.644 1.00 46.97 316 ASN A CA 1
ATOM 2591 C C . ASN A 1 316 ? -12.491 -31.096 5.935 1.00 46.97 316 ASN A C 1
ATOM 2593 O O . ASN A 1 316 ? -12.566 -30.517 7.010 1.00 46.97 316 ASN A O 1
ATOM 2597 N N . ARG A 1 317 ? -12.295 -32.417 5.869 1.00 45.25 317 ARG A N 1
ATOM 2598 C CA . ARG A 1 317 ? -12.063 -33.254 7.074 1.00 45.25 317 ARG A CA 1
ATOM 2599 C C . ARG A 1 317 ? -10.745 -34.027 7.041 1.00 45.25 317 ARG A C 1
ATOM 2601 O O . ARG A 1 317 ? -10.132 -34.237 8.078 1.00 45.25 317 ARG A O 1
ATOM 2608 N N . ILE A 1 318 ? -10.270 -34.355 5.843 1.00 53.78 318 ILE A N 1
ATOM 2609 C CA . ILE A 1 318 ? -8.921 -34.882 5.601 1.00 53.78 318 ILE A CA 1
ATOM 2610 C C . ILE A 1 318 ? -7.865 -33.782 5.825 1.00 53.78 318 ILE A C 1
ATOM 2612 O O . ILE A 1 318 ? -6.794 -34.052 6.359 1.00 53.78 318 ILE A O 1
ATOM 2616 N N . PHE A 1 319 ? -8.198 -32.528 5.494 1.00 48.94 319 PHE A N 1
ATOM 2617 C CA . PHE A 1 319 ? -7.286 -31.390 5.602 1.00 48.94 319 PHE A CA 1
ATOM 2618 C C . PHE A 1 319 ? -6.809 -31.119 7.025 1.00 48.94 319 PHE A C 1
ATOM 2620 O O . PHE A 1 319 ? -5.615 -30.957 7.213 1.00 48.94 319 PHE A O 1
ATOM 2627 N N . ASP A 1 320 ? -7.677 -31.145 8.038 1.00 51.00 320 ASP A N 1
ATOM 2628 C CA . ASP A 1 320 ? -7.258 -30.787 9.399 1.00 51.00 320 ASP A CA 1
ATOM 2629 C C . ASP A 1 320 ? -6.291 -31.820 10.006 1.00 51.00 320 ASP A C 1
ATOM 2631 O O . ASP A 1 320 ? -5.318 -31.438 10.655 1.00 51.00 320 ASP A O 1
ATOM 2635 N N . ILE A 1 321 ? -6.497 -33.120 9.762 1.00 59.34 321 ILE A N 1
ATOM 2636 C CA . ILE A 1 321 ? -5.609 -34.181 10.271 1.00 59.34 321 ILE A CA 1
ATOM 2637 C C . ILE A 1 321 ? -4.283 -34.191 9.501 1.00 59.34 321 ILE A C 1
ATOM 2639 O O . ILE A 1 321 ? -3.218 -34.226 10.123 1.00 59.34 321 ILE A O 1
ATOM 2643 N N . LEU A 1 322 ? -4.333 -34.087 8.166 1.00 57.59 322 LEU A N 1
ATOM 2644 C CA . LEU A 1 322 ? -3.127 -33.969 7.345 1.00 57.59 322 LEU A CA 1
ATOM 2645 C C . LEU A 1 322 ? -2.340 -32.702 7.683 1.00 57.59 322 LEU A C 1
ATOM 2647 O O . LEU A 1 322 ? -1.124 -32.769 7.784 1.00 57.59 322 LEU A O 1
ATOM 2651 N N . ASN A 1 323 ? -3.005 -31.571 7.921 1.00 65.00 323 ASN A N 1
ATOM 2652 C CA . ASN A 1 323 ? -2.359 -30.296 8.219 1.00 65.00 323 ASN A CA 1
ATOM 2653 C C . ASN A 1 323 ? -1.584 -30.354 9.546 1.00 65.00 323 ASN A C 1
ATOM 2655 O O . ASN A 1 323 ? -0.417 -29.979 9.592 1.00 65.00 323 ASN A O 1
ATOM 2659 N N . HIS A 1 324 ? -2.171 -30.907 10.615 1.00 60.88 324 HIS A N 1
ATOM 2660 C CA . HIS A 1 324 ? -1.459 -31.054 11.891 1.00 60.88 324 HIS A CA 1
ATOM 2661 C C . HIS A 1 324 ? -0.284 -32.042 11.795 1.00 60.88 324 HIS A C 1
ATOM 2663 O O . HIS A 1 324 ? 0.794 -31.748 12.313 1.00 60.88 324 HIS A O 1
ATOM 2669 N N . GLY A 1 325 ? -0.468 -33.183 11.115 1.00 65.75 325 GLY A N 1
ATOM 2670 C CA . GLY A 1 325 ? 0.604 -34.160 10.893 1.00 65.75 325 GLY A CA 1
ATOM 2671 C C . GLY A 1 325 ? 1.736 -33.606 10.025 1.00 65.75 325 GLY A C 1
ATOM 2672 O O . GLY A 1 325 ? 2.908 -33.785 10.344 1.00 65.75 325 GLY A O 1
ATOM 2673 N N . PHE A 1 326 ? 1.393 -32.866 8.973 1.00 73.62 326 PHE A N 1
ATOM 2674 C CA . PHE A 1 326 ? 2.341 -32.261 8.044 1.00 73.62 326 PHE A CA 1
ATOM 2675 C C . PHE A 1 326 ? 3.098 -31.080 8.670 1.00 73.62 326 PHE A C 1
ATOM 2677 O O . PHE A 1 326 ? 4.313 -31.006 8.519 1.00 73.62 326 PHE A O 1
ATOM 2684 N N . LEU A 1 327 ? 2.444 -30.212 9.456 1.00 70.31 327 LEU A N 1
ATOM 2685 C CA . LEU A 1 327 ? 3.124 -29.149 10.219 1.00 70.31 327 LEU A CA 1
ATOM 2686 C C . LEU A 1 327 ? 4.100 -29.710 11.252 1.00 70.31 327 LEU A C 1
ATOM 2688 O O . LEU A 1 327 ? 5.195 -29.172 11.419 1.00 70.31 327 LEU A O 1
ATOM 2692 N N . LEU A 1 328 ? 3.711 -30.783 11.947 1.00 73.06 328 LEU A N 1
ATOM 2693 C CA . LEU A 1 328 ? 4.592 -31.453 12.896 1.00 73.06 328 LEU A CA 1
ATOM 2694 C C . LEU A 1 328 ? 5.777 -32.100 12.170 1.00 73.06 328 LEU A C 1
ATOM 2696 O O . LEU A 1 328 ? 6.906 -31.946 12.623 1.00 73.06 328 LEU A O 1
ATOM 2700 N N . LEU A 1 329 ? 5.540 -32.761 11.032 1.00 76.50 329 LEU A N 1
ATOM 2701 C CA . LEU A 1 329 ? 6.594 -33.335 10.198 1.00 76.50 329 LEU A CA 1
ATOM 2702 C C . LEU A 1 329 ? 7.566 -32.257 9.705 1.00 76.50 329 LEU A C 1
ATOM 2704 O O . LEU A 1 329 ? 8.767 -32.445 9.845 1.00 76.50 329 LEU A O 1
ATOM 2708 N N . ILE A 1 330 ? 7.073 -31.122 9.197 1.00 71.88 330 ILE A N 1
ATOM 2709 C CA . ILE A 1 330 ? 7.911 -29.980 8.797 1.00 71.88 330 ILE A CA 1
ATOM 2710 C C . ILE A 1 330 ? 8.727 -29.486 9.992 1.00 71.88 330 ILE A C 1
ATOM 2712 O O . ILE A 1 330 ? 9.940 -29.349 9.882 1.00 71.88 330 ILE A O 1
ATOM 2716 N N . GLY A 1 331 ? 8.093 -29.272 11.150 1.00 58.34 331 GLY A N 1
ATOM 2717 C CA . GLY A 1 331 ? 8.794 -28.853 12.365 1.00 58.34 331 GLY A CA 1
ATOM 2718 C C . GLY A 1 331 ? 9.890 -29.839 12.785 1.00 58.34 331 GLY A C 1
ATOM 2719 O O . GLY A 1 331 ? 10.995 -29.423 13.117 1.00 58.34 331 GLY A O 1
ATOM 2720 N N . ILE A 1 332 ? 9.614 -31.142 12.713 1.00 77.31 332 ILE A N 1
ATOM 2721 C CA . ILE A 1 332 ? 10.573 -32.208 13.021 1.00 77.31 332 ILE A CA 1
ATOM 2722 C C . ILE A 1 332 ? 11.719 -32.226 11.999 1.00 77.31 332 ILE A C 1
ATOM 2724 O O . ILE A 1 332 ? 12.879 -32.180 12.400 1.00 77.31 332 ILE A O 1
ATOM 2728 N N . VAL A 1 333 ? 11.424 -32.232 10.695 1.00 76.12 333 VAL A N 1
ATOM 2729 C CA . VAL A 1 333 ? 12.425 -32.208 9.609 1.00 76.12 333 VAL A CA 1
ATOM 2730 C C . VAL A 1 333 ? 13.324 -30.980 9.716 1.00 76.12 333 VAL A C 1
ATOM 2732 O O . VAL A 1 333 ? 14.518 -31.066 9.443 1.00 76.12 333 VAL A O 1
ATOM 2735 N N . THR A 1 334 ? 12.785 -29.849 10.168 1.00 74.00 334 THR A N 1
ATOM 2736 C CA . THR A 1 334 ? 13.570 -28.633 10.357 1.00 74.00 334 THR A CA 1
ATOM 2737 C C . THR A 1 334 ? 14.572 -28.748 11.507 1.00 74.00 334 THR A C 1
ATOM 2739 O O . THR A 1 334 ? 15.680 -28.222 11.411 1.00 74.00 334 THR A O 1
ATOM 2742 N N . VAL A 1 335 ? 14.211 -29.456 12.578 1.00 77.75 335 VAL A N 1
ATOM 2743 C CA . VAL A 1 335 ? 15.003 -29.538 13.816 1.00 77.75 335 VAL A CA 1
ATOM 2744 C C . VAL A 1 335 ? 15.961 -30.729 13.832 1.00 77.75 335 VAL A C 1
ATOM 2746 O O . VAL A 1 335 ? 17.044 -30.624 14.409 1.00 77.75 335 VAL A O 1
ATOM 2749 N N . ILE A 1 336 ? 15.602 -31.840 13.179 1.00 80.69 336 ILE A N 1
ATOM 2750 C CA . ILE A 1 336 ? 16.422 -33.061 13.095 1.00 80.69 336 ILE A CA 1
ATOM 2751 C C . ILE A 1 336 ? 17.881 -32.768 12.710 1.00 80.69 336 ILE A C 1
ATOM 2753 O O . ILE A 1 336 ? 18.758 -33.295 13.392 1.00 80.69 336 ILE A O 1
ATOM 2757 N N . PRO A 1 337 ? 18.184 -31.925 11.699 1.00 78.88 337 PRO A N 1
ATOM 2758 C CA . PRO A 1 337 ? 19.560 -31.580 11.359 1.00 78.88 337 PRO A CA 1
ATOM 2759 C C . PRO A 1 337 ? 20.359 -31.027 12.542 1.00 78.88 337 PRO A C 1
ATOM 2761 O O . PRO A 1 337 ? 21.494 -31.438 12.761 1.00 78.88 337 PRO A O 1
ATOM 2764 N N . PHE A 1 338 ? 19.759 -30.148 13.348 1.00 79.88 338 PHE A N 1
ATOM 2765 C CA . PHE A 1 338 ? 20.417 -29.566 14.519 1.00 79.88 338 PHE A CA 1
ATOM 2766 C C . PHE A 1 338 ? 20.614 -30.588 15.637 1.00 79.88 338 PHE A C 1
ATOM 2768 O O . PHE A 1 338 ? 21.672 -30.601 16.261 1.00 79.88 338 PHE A O 1
ATOM 2775 N N . ILE A 1 339 ? 19.623 -31.458 15.869 1.00 80.38 339 ILE A N 1
ATOM 2776 C CA . ILE A 1 339 ? 19.738 -32.547 16.850 1.00 80.38 339 ILE A CA 1
ATOM 2777 C C . ILE A 1 339 ? 20.849 -33.508 16.435 1.00 80.38 339 ILE A C 1
ATOM 2779 O O . ILE A 1 339 ? 21.677 -33.857 17.265 1.00 80.38 339 ILE A O 1
ATOM 2783 N N . TYR A 1 340 ? 20.898 -33.894 15.160 1.00 80.56 340 TYR A N 1
ATOM 2784 C CA . TYR A 1 340 ? 21.930 -34.780 14.628 1.00 80.56 340 TYR A CA 1
ATOM 2785 C C . TYR A 1 340 ? 23.327 -34.175 14.795 1.00 80.56 340 TYR A C 1
ATOM 2787 O O . TYR A 1 340 ? 24.220 -34.823 15.330 1.00 80.56 340 TYR A O 1
ATOM 2795 N N . ILE A 1 341 ? 23.507 -32.908 14.415 1.00 80.69 341 ILE A N 1
ATOM 2796 C CA . ILE A 1 341 ? 24.796 -32.218 14.549 1.00 80.69 341 ILE A CA 1
ATOM 2797 C C . ILE A 1 341 ? 25.231 -32.126 16.015 1.00 80.69 341 ILE A C 1
ATOM 2799 O O . ILE A 1 341 ? 26.391 -32.389 16.329 1.00 80.69 341 ILE A O 1
ATOM 2803 N N . LEU A 1 342 ? 24.298 -31.809 16.917 1.00 81.56 342 LEU A N 1
ATOM 2804 C CA . LEU A 1 342 ? 24.562 -31.762 18.352 1.00 81.56 342 LEU A CA 1
ATOM 2805 C C . LEU A 1 342 ? 24.877 -33.150 18.929 1.00 81.56 342 LEU A C 1
ATOM 2807 O O . LEU A 1 342 ? 25.759 -33.282 19.765 1.00 81.56 342 LEU A O 1
ATOM 2811 N N . ALA A 1 343 ? 24.174 -34.195 18.501 1.00 80.62 343 ALA A N 1
ATOM 2812 C CA . ALA A 1 343 ? 24.415 -35.552 18.977 1.00 80.62 343 ALA A CA 1
ATOM 2813 C C . ALA A 1 343 ? 25.794 -36.054 18.528 1.00 80.62 343 ALA A C 1
ATOM 2815 O O . ALA A 1 343 ? 26.587 -36.517 19.351 1.00 80.62 343 ALA A O 1
ATOM 2816 N N . VAL A 1 344 ? 26.118 -35.897 17.241 1.00 78.94 344 VAL A N 1
ATOM 2817 C CA . VAL A 1 344 ? 27.394 -36.345 16.666 1.00 78.94 344 VAL A CA 1
ATOM 2818 C C . VAL A 1 344 ? 28.575 -35.551 17.233 1.00 78.94 344 VAL A C 1
ATOM 2820 O O . VAL A 1 344 ? 29.642 -36.129 17.434 1.00 78.94 344 VAL A O 1
ATOM 2823 N N . SER A 1 345 ? 28.410 -34.266 17.576 1.00 82.94 345 SER A N 1
ATOM 2824 C CA . SER A 1 345 ? 29.490 -33.477 18.190 1.00 82.94 345 SER A CA 1
ATOM 2825 C C . SER A 1 345 ? 29.911 -33.973 19.582 1.00 82.94 345 SER A C 1
ATOM 2827 O O . SER A 1 345 ? 31.041 -33.709 19.993 1.00 82.94 345 SER A O 1
ATOM 2829 N N . PHE A 1 346 ? 29.038 -34.702 20.288 1.00 86.00 346 PHE A N 1
ATOM 2830 C CA . PHE A 1 346 ? 29.315 -35.336 21.585 1.00 86.00 346 PHE A CA 1
ATOM 2831 C C . PHE A 1 346 ? 29.528 -36.857 21.500 1.00 86.00 346 PHE A C 1
ATOM 2833 O O . PHE A 1 346 ? 29.611 -37.516 22.534 1.00 86.00 346 PHE A O 1
ATOM 2840 N N . THR A 1 347 ? 29.594 -37.438 20.299 1.00 82.81 347 THR A N 1
ATOM 2841 C CA . THR A 1 347 ? 29.734 -38.892 20.110 1.00 82.81 347 THR A CA 1
ATOM 2842 C C . THR A 1 347 ? 31.207 -39.315 20.056 1.00 82.81 347 THR A C 1
ATOM 2844 O O . THR A 1 347 ? 32.050 -38.586 19.522 1.00 82.81 347 THR A O 1
ATOM 2847 N N . SER A 1 348 ? 31.545 -40.493 20.598 1.00 79.69 348 SER A N 1
ATOM 2848 C CA . SER A 1 348 ? 32.909 -41.035 20.520 1.00 79.69 348 SER A CA 1
ATOM 2849 C C . SER A 1 348 ? 33.342 -41.297 19.059 1.00 79.69 348 SER A C 1
ATOM 2851 O O . SER A 1 348 ? 32.543 -41.785 18.255 1.00 79.69 348 SER A O 1
ATOM 2853 N N . PRO A 1 349 ? 34.606 -41.016 18.676 1.00 71.88 349 PRO A N 1
ATOM 2854 C CA . PRO A 1 349 ? 35.129 -41.306 17.333 1.00 71.88 349 PRO A CA 1
ATOM 2855 C C . PRO A 1 349 ? 34.909 -42.758 16.877 1.00 71.88 349 PRO A C 1
ATOM 2857 O O . PRO A 1 349 ? 34.622 -43.006 15.706 1.00 71.88 349 PRO A O 1
ATOM 2860 N N . HIS A 1 350 ? 34.986 -43.714 17.810 1.00 71.06 350 HIS A N 1
ATOM 2861 C CA . HIS A 1 350 ? 34.753 -45.135 17.548 1.00 71.06 350 HIS A CA 1
ATOM 2862 C C . HIS A 1 350 ? 33.285 -45.463 17.250 1.00 71.06 350 HIS A C 1
ATOM 2864 O O . HIS A 1 350 ? 33.017 -46.350 16.440 1.00 71.06 350 HIS A O 1
ATOM 2870 N N . GLU A 1 351 ? 32.329 -44.779 17.885 1.00 77.75 351 GLU A N 1
ATOM 2871 C CA . GLU A 1 351 ? 30.902 -44.950 17.600 1.00 77.75 351 GLU A CA 1
ATOM 2872 C C . GLU A 1 351 ? 30.547 -44.382 16.221 1.00 77.75 351 GLU A C 1
ATOM 2874 O O . GLU A 1 351 ? 29.874 -45.053 15.442 1.00 77.75 351 GLU A O 1
ATOM 2879 N N . VAL A 1 352 ? 31.075 -43.209 15.862 1.00 71.19 352 VAL A N 1
ATOM 2880 C CA . VAL A 1 352 ? 30.810 -42.612 14.543 1.00 71.19 352 VAL A CA 1
ATOM 2881 C C . VAL A 1 352 ? 31.469 -43.412 13.410 1.00 71.19 352 VAL A C 1
ATOM 2883 O O . VAL A 1 352 ? 30.907 -43.530 12.323 1.00 71.19 352 VAL A O 1
ATOM 2886 N N . ALA A 1 353 ? 32.626 -44.039 13.655 1.00 70.06 353 ALA A N 1
ATOM 2887 C CA . ALA A 1 353 ? 33.287 -44.922 12.686 1.00 70.06 353 ALA A CA 1
ATOM 2888 C C . ALA A 1 353 ? 32.477 -46.185 12.340 1.00 70.06 353 ALA A C 1
ATOM 2890 O O . ALA A 1 353 ? 32.660 -46.745 11.261 1.00 70.06 353 ALA A O 1
ATOM 2891 N N . LYS A 1 354 ? 31.562 -46.621 13.218 1.00 69.94 354 LYS A N 1
ATOM 2892 C CA . LYS A 1 354 ? 30.670 -47.767 12.963 1.00 69.94 354 LYS A CA 1
ATOM 2893 C C . LYS A 1 354 ? 29.519 -47.437 12.003 1.00 69.94 354 LYS A C 1
ATOM 2895 O O . LYS A 1 354 ? 28.857 -48.359 11.534 1.00 69.94 354 LYS A O 1
ATOM 2900 N N . GLY A 1 355 ? 29.304 -46.157 11.691 1.00 64.88 355 GLY A N 1
ATOM 2901 C CA . GLY A 1 355 ? 28.229 -45.691 10.816 1.00 64.88 355 GLY A CA 1
ATOM 2902 C C . GLY A 1 355 ? 26.833 -45.768 11.452 1.00 64.88 355 GLY A C 1
ATOM 2903 O O . GLY A 1 355 ? 26.640 -46.307 12.542 1.00 64.88 355 GLY A O 1
ATOM 2904 N N . GLY A 1 356 ? 25.840 -45.211 10.754 1.00 66.19 356 GLY A N 1
ATOM 2905 C CA . GLY A 1 356 ? 24.436 -45.193 11.177 1.00 66.19 356 GLY A CA 1
ATOM 2906 C C . GLY A 1 356 ? 23.921 -43.823 11.633 1.00 66.19 356 GLY A C 1
ATOM 2907 O O . GLY A 1 356 ? 24.666 -42.857 11.775 1.00 66.19 356 GLY A O 1
ATOM 2908 N N . PHE A 1 357 ? 22.603 -43.727 11.830 1.00 73.00 357 PHE A N 1
ATOM 2909 C CA . PHE A 1 357 ? 21.933 -42.481 12.211 1.00 73.00 357 PHE A CA 1
ATOM 2910 C C . PHE A 1 357 ? 21.925 -42.289 13.737 1.00 73.00 357 PHE A C 1
ATOM 2912 O O . PHE A 1 357 ? 21.233 -43.010 14.456 1.00 73.00 357 PHE A O 1
ATOM 2919 N N . ILE A 1 358 ? 22.692 -41.309 14.226 1.00 78.50 358 ILE A N 1
ATOM 2920 C CA . ILE A 1 358 ? 22.929 -41.061 15.657 1.00 78.50 358 ILE A CA 1
ATOM 2921 C C . ILE A 1 358 ? 22.119 -39.841 16.118 1.00 78.50 358 ILE A C 1
ATOM 2923 O O . ILE A 1 358 ? 22.465 -38.703 15.816 1.00 78.50 358 ILE A O 1
ATOM 2927 N N . LEU A 1 359 ? 21.031 -40.075 16.857 1.00 77.31 359 LEU A N 1
ATOM 2928 C CA . LEU A 1 359 ? 20.247 -39.010 17.511 1.00 77.31 359 LEU A CA 1
ATOM 2929 C C . LEU A 1 359 ? 20.632 -38.796 18.979 1.00 77.31 359 LEU A C 1
ATOM 2931 O O . LEU A 1 359 ? 20.408 -37.717 19.520 1.00 77.31 359 LEU A O 1
ATOM 2935 N N . PHE A 1 360 ? 21.204 -39.818 19.614 1.00 79.06 360 PHE A N 1
ATOM 2936 C CA . PHE A 1 360 ? 21.698 -39.774 20.985 1.00 79.06 360 PHE A CA 1
ATOM 2937 C C . PHE A 1 360 ? 23.021 -40.548 21.044 1.00 79.06 360 PHE A C 1
ATOM 2939 O O . PHE A 1 360 ? 23.034 -41.696 20.589 1.00 79.06 360 PHE A O 1
ATOM 2946 N N . PRO A 1 361 ? 24.109 -39.955 21.571 1.00 80.75 361 PRO A N 1
ATOM 2947 C CA . PRO A 1 361 ? 25.387 -40.648 21.699 1.00 80.75 361 PRO A CA 1
ATOM 2948 C C . PRO A 1 361 ? 25.241 -41.808 22.686 1.00 80.75 361 PRO A C 1
ATOM 2950 O O . PRO A 1 361 ? 24.758 -41.605 23.804 1.00 80.75 361 PRO A O 1
ATOM 2953 N N . LYS A 1 362 ? 25.652 -43.020 22.301 1.00 81.06 362 LYS A N 1
ATOM 2954 C CA . LYS A 1 362 ? 25.746 -44.143 23.248 1.00 81.06 362 LYS A CA 1
ATOM 2955 C C . LYS A 1 362 ? 26.982 -43.993 24.130 1.00 81.06 362 LYS A C 1
ATOM 2957 O O . LYS A 1 362 ? 26.935 -44.337 25.308 1.00 81.06 362 LYS A O 1
ATOM 2962 N N . GLU A 1 363 ? 28.051 -43.428 23.576 1.00 81.62 363 GLU A N 1
ATOM 2963 C CA . GLU A 1 363 ? 29.279 -43.070 24.278 1.00 81.62 363 GLU A CA 1
ATOM 2964 C C . GLU A 1 363 ? 29.536 -41.561 24.185 1.00 81.62 363 GLU A C 1
ATOM 2966 O O . GLU A 1 363 ? 29.873 -41.022 23.129 1.00 81.62 363 GLU A O 1
ATOM 2971 N N . PHE A 1 364 ? 29.401 -40.869 25.317 1.00 86.44 364 PHE A N 1
ATOM 2972 C CA . PHE A 1 364 ? 29.621 -39.427 25.398 1.00 86.44 364 PHE A CA 1
ATOM 2973 C C . PHE A 1 364 ? 31.118 -39.077 25.372 1.00 86.44 364 PHE A C 1
ATOM 2975 O O . PHE A 1 364 ? 31.898 -39.596 26.171 1.00 86.44 364 PHE A O 1
ATOM 2982 N N . SER A 1 365 ? 31.517 -38.145 24.502 1.00 83.94 365 SER A N 1
ATOM 2983 C CA . SER A 1 365 ? 32.896 -37.670 24.357 1.00 83.94 365 SER A CA 1
ATOM 2984 C C . SER A 1 365 ? 32.976 -36.154 24.170 1.00 83.94 365 SER A C 1
ATOM 2986 O O . SER A 1 365 ? 32.161 -35.538 23.490 1.00 83.94 365 SER A O 1
ATOM 2988 N N . LEU A 1 366 ? 34.017 -35.546 24.750 1.00 83.75 366 LEU A N 1
ATOM 2989 C CA . LEU A 1 366 ? 34.364 -34.127 24.585 1.00 83.75 366 LEU A CA 1
ATOM 2990 C C . LEU A 1 366 ? 35.638 -33.921 23.750 1.00 83.75 366 LEU A C 1
ATOM 2992 O O . LEU A 1 366 ? 36.170 -32.811 23.717 1.00 83.75 366 LEU A O 1
ATOM 2996 N N . ALA A 1 367 ? 36.147 -34.967 23.091 1.00 79.81 367 ALA A N 1
ATOM 2997 C CA . ALA A 1 367 ? 37.418 -34.924 22.363 1.00 79.81 367 ALA A CA 1
ATOM 2998 C C . ALA A 1 367 ? 37.445 -33.825 21.283 1.00 79.81 367 ALA A C 1
ATOM 3000 O O . ALA A 1 367 ? 38.372 -33.018 21.251 1.00 79.81 367 ALA A O 1
ATOM 3001 N N . ALA A 1 368 ? 36.382 -33.721 20.477 1.00 80.38 368 ALA A N 1
ATOM 3002 C CA . ALA A 1 368 ? 36.257 -32.699 19.436 1.00 80.38 368 ALA A CA 1
ATOM 3003 C C . ALA A 1 368 ? 36.299 -31.268 20.006 1.00 80.38 368 ALA A C 1
ATOM 3005 O O . ALA A 1 368 ? 36.981 -30.400 19.465 1.00 80.38 368 ALA A O 1
ATOM 3006 N N . TYR A 1 369 ? 35.625 -31.025 21.134 1.00 83.50 369 TYR A N 1
ATOM 3007 C CA . TYR A 1 369 ? 35.634 -29.719 21.796 1.00 83.50 369 TYR A CA 1
ATOM 3008 C C . TYR A 1 369 ? 37.000 -29.392 22.401 1.00 83.50 369 TYR A C 1
ATOM 3010 O O . TYR A 1 369 ? 37.489 -28.281 22.213 1.00 83.50 369 TYR A O 1
ATOM 3018 N N . ARG A 1 370 ? 37.650 -30.350 23.078 1.00 81.19 370 ARG A N 1
ATOM 3019 C CA . ARG A 1 370 ? 39.012 -30.163 23.610 1.00 81.19 370 ARG A CA 1
ATOM 3020 C C . ARG A 1 370 ? 40.004 -29.808 22.501 1.00 81.19 370 ARG A C 1
ATOM 3022 O O . ARG A 1 370 ? 40.803 -28.900 22.692 1.00 81.19 370 ARG A O 1
ATOM 3029 N N . TYR A 1 371 ? 39.901 -30.462 21.343 1.00 78.69 371 TYR A N 1
ATOM 3030 C CA . TYR A 1 371 ? 40.713 -30.145 20.169 1.00 78.69 371 TYR A CA 1
ATOM 3031 C C . TYR A 1 371 ? 40.459 -28.716 19.671 1.00 78.69 371 TYR A C 1
ATOM 3033 O O . TYR A 1 371 ? 41.388 -27.924 19.556 1.00 78.69 371 TYR A O 1
ATOM 3041 N N . ILE A 1 372 ? 39.202 -28.333 19.454 1.00 79.69 372 ILE A N 1
ATOM 3042 C CA . ILE A 1 372 ? 38.860 -27.001 18.937 1.00 79.69 372 ILE A CA 1
ATOM 3043 C C . ILE A 1 372 ? 39.298 -25.872 19.893 1.00 79.69 372 ILE A C 1
ATOM 3045 O O . ILE A 1 372 ? 39.793 -24.838 19.443 1.00 79.69 372 ILE A O 1
ATOM 3049 N N . PHE A 1 373 ? 39.154 -26.067 21.208 1.00 81.38 373 PHE A N 1
ATOM 3050 C CA . PHE A 1 373 ? 39.612 -25.100 22.214 1.00 81.38 373 PHE A CA 1
ATOM 3051 C C . PHE A 1 373 ? 41.130 -25.103 22.429 1.00 81.38 373 PHE A C 1
ATOM 3053 O O . PHE A 1 373 ? 41.640 -24.169 23.038 1.00 81.38 373 PHE A O 1
ATOM 3060 N N . SER A 1 374 ? 41.857 -26.109 21.929 1.00 77.25 374 SER A N 1
ATOM 3061 C CA . SER A 1 374 ? 43.326 -26.108 21.955 1.00 77.25 374 SER A CA 1
ATOM 3062 C C . SER A 1 374 ? 43.943 -25.161 20.919 1.00 77.25 374 SER A C 1
ATOM 3064 O O . SER A 1 374 ? 45.103 -24.782 21.050 1.00 77.25 374 SER A O 1
ATOM 3066 N N . THR A 1 375 ? 43.171 -24.750 19.906 1.00 77.06 375 THR A N 1
ATOM 3067 C CA . THR A 1 375 ? 43.594 -23.775 18.892 1.00 77.06 375 THR A CA 1
ATOM 3068 C C . THR A 1 375 ? 43.125 -22.356 19.214 1.00 77.06 375 THR A C 1
ATOM 3070 O O . THR A 1 375 ? 41.923 -22.085 19.252 1.00 77.06 375 THR A O 1
ATOM 3073 N N . ASP A 1 376 ? 44.064 -21.408 19.309 1.00 79.06 376 ASP A N 1
ATOM 3074 C CA . ASP A 1 376 ? 43.771 -19.978 19.530 1.00 79.06 376 ASP A CA 1
ATOM 3075 C C . ASP A 1 376 ? 42.932 -19.343 18.403 1.00 79.06 376 ASP A C 1
ATOM 3077 O O . ASP A 1 376 ? 42.249 -18.331 18.596 1.00 79.06 376 ASP A O 1
ATOM 3081 N N . THR A 1 377 ? 42.939 -19.951 17.212 1.00 80.94 377 THR A N 1
ATOM 3082 C CA . THR A 1 377 ? 42.229 -19.465 16.023 1.00 80.94 377 THR A CA 1
ATOM 3083 C C . THR A 1 377 ? 40.721 -19.353 16.242 1.00 80.94 377 THR A C 1
ATOM 3085 O O . THR A 1 377 ? 40.120 -18.364 15.812 1.00 80.94 377 THR A O 1
ATOM 3088 N N . LEU A 1 378 ? 40.105 -20.316 16.942 1.00 81.56 378 LEU A N 1
ATOM 3089 C CA . LEU A 1 378 ? 38.668 -20.274 17.210 1.00 81.56 378 LEU A CA 1
ATOM 3090 C C . LEU A 1 378 ? 38.321 -19.046 18.058 1.00 81.56 378 LEU A C 1
ATOM 3092 O O . LEU A 1 378 ? 37.469 -18.249 17.663 1.00 81.56 378 LEU A O 1
ATOM 3096 N N . ILE A 1 379 ? 38.968 -18.901 19.218 1.00 83.50 379 ILE A N 1
ATOM 3097 C CA . ILE A 1 379 ? 38.654 -17.849 20.195 1.00 83.50 379 ILE A CA 1
ATOM 3098 C C . ILE A 1 379 ? 38.871 -16.472 19.561 1.00 83.50 379 ILE A C 1
ATOM 3100 O O . ILE A 1 379 ? 38.027 -15.584 19.702 1.00 83.50 379 ILE A O 1
ATOM 3104 N N . ARG A 1 380 ? 39.948 -16.317 18.783 1.00 89.38 380 ARG A N 1
ATOM 3105 C CA . ARG A 1 380 ? 40.222 -15.098 18.017 1.00 89.38 380 ARG A CA 1
ATOM 3106 C C . ARG A 1 380 ? 39.118 -14.790 17.001 1.00 89.38 380 ARG A C 1
ATOM 3108 O O . ARG A 1 380 ? 38.588 -13.681 17.007 1.00 89.38 380 ARG A O 1
ATOM 3115 N N . SER A 1 381 ? 38.727 -15.760 16.171 1.00 89.94 381 SER A N 1
ATOM 3116 C CA . SER A 1 381 ? 37.677 -15.565 15.153 1.00 89.94 381 SER A CA 1
ATOM 3117 C C . SER A 1 381 ? 36.304 -15.246 15.763 1.00 89.94 381 SER A C 1
ATOM 3119 O O . SER A 1 381 ? 35.533 -14.440 15.225 1.00 89.94 381 SER A O 1
ATOM 3121 N N . LEU A 1 382 ? 36.012 -15.815 16.937 1.00 89.62 382 LEU A N 1
ATOM 3122 C CA . LEU A 1 382 ? 34.826 -15.496 17.725 1.00 89.62 382 LEU A CA 1
ATOM 3123 C C . LEU A 1 382 ? 34.886 -14.056 18.248 1.00 89.62 382 LEU A C 1
ATOM 3125 O O . LEU A 1 382 ? 33.914 -13.319 18.101 1.00 89.62 382 LEU A O 1
ATOM 3129 N N . GLY A 1 383 ? 36.032 -13.637 18.793 1.00 91.88 383 GLY A N 1
ATOM 3130 C CA . GLY A 1 383 ? 36.262 -12.264 19.245 1.00 91.88 383 GLY A CA 1
ATOM 3131 C C . GLY A 1 383 ? 36.050 -11.238 18.130 1.00 91.88 383 GLY A C 1
ATOM 3132 O O . GLY A 1 383 ? 35.341 -10.251 18.330 1.00 91.88 383 GLY A O 1
ATOM 3133 N N . VAL A 1 384 ? 36.567 -11.512 16.927 1.00 94.38 384 VAL A N 1
ATOM 3134 C CA . VAL A 1 384 ? 36.322 -10.684 15.734 1.00 94.38 384 VAL A CA 1
ATOM 3135 C C . VAL A 1 384 ? 34.828 -10.615 15.410 1.00 94.38 384 VAL A C 1
ATOM 3137 O O . VAL A 1 384 ? 34.301 -9.527 15.187 1.00 94.38 384 VAL A O 1
ATOM 3140 N N . SER A 1 385 ? 34.130 -11.753 15.430 1.00 94.56 385 SER A N 1
ATOM 3141 C CA . SER A 1 385 ? 32.694 -11.829 15.116 1.00 94.56 385 SER A CA 1
ATOM 3142 C C . SER A 1 385 ? 31.844 -11.047 16.113 1.00 94.56 385 SER A C 1
ATOM 3144 O O . SER A 1 385 ? 30.946 -10.307 15.715 1.00 94.56 385 SER A O 1
ATOM 3146 N N . ILE A 1 386 ? 32.152 -11.156 17.408 1.00 93.75 386 ILE A N 1
ATOM 3147 C CA . ILE A 1 386 ? 31.497 -10.380 18.467 1.00 93.75 386 ILE A CA 1
ATOM 3148 C C . ILE A 1 386 ? 31.755 -8.886 18.256 1.00 93.75 386 ILE A C 1
ATOM 3150 O O . ILE A 1 386 ? 30.814 -8.095 18.303 1.00 93.75 386 ILE A O 1
ATOM 3154 N N . TYR A 1 387 ? 33.002 -8.501 17.971 1.00 95.56 387 TYR A N 1
ATOM 3155 C CA . TYR A 1 387 ? 33.375 -7.106 17.754 1.00 95.56 387 TYR A CA 1
ATOM 3156 C C . TYR A 1 387 ? 32.601 -6.478 16.588 1.00 95.56 387 TYR A C 1
ATOM 3158 O O . TYR A 1 387 ? 31.928 -5.463 16.781 1.00 95.56 387 TYR A O 1
ATOM 3166 N N . ILE A 1 388 ? 32.633 -7.099 15.401 1.00 95.69 388 ILE A N 1
ATOM 3167 C CA . ILE A 1 388 ? 31.916 -6.573 14.228 1.00 95.69 388 ILE A CA 1
ATOM 3168 C C . ILE A 1 388 ? 30.401 -6.573 14.450 1.00 95.69 388 ILE A C 1
ATOM 3170 O O . ILE A 1 388 ? 29.722 -5.649 14.016 1.00 95.69 388 ILE A O 1
ATOM 3174 N N . THR A 1 389 ? 29.873 -7.555 15.187 1.00 94.56 389 THR A N 1
ATOM 3175 C CA . THR A 1 389 ? 28.443 -7.645 15.496 1.00 94.56 389 THR A CA 1
ATOM 3176 C C . THR A 1 389 ? 27.997 -6.507 16.398 1.00 94.56 389 THR A C 1
ATOM 3178 O O . THR A 1 389 ? 27.034 -5.816 16.073 1.00 94.56 389 THR A O 1
ATOM 3181 N N . VAL A 1 390 ? 28.693 -6.268 17.509 1.00 94.38 390 VAL A N 1
ATOM 3182 C CA . VAL A 1 390 ? 28.312 -5.230 18.476 1.00 94.38 390 VAL A CA 1
ATOM 3183 C C . VAL A 1 390 ? 28.540 -3.838 17.894 1.00 94.38 390 VAL A C 1
ATOM 3185 O O . VAL A 1 390 ? 27.614 -3.027 17.850 1.00 94.38 390 VAL A O 1
ATOM 3188 N N . ILE A 1 391 ? 29.753 -3.558 17.412 1.00 97.31 391 ILE A N 1
ATOM 3189 C CA . ILE A 1 391 ? 30.114 -2.226 16.914 1.00 97.31 391 ILE A CA 1
ATOM 3190 C C . ILE A 1 391 ? 29.379 -1.918 15.610 1.00 97.31 391 ILE A C 1
ATOM 3192 O O . ILE A 1 391 ? 28.812 -0.833 15.471 1.00 97.31 391 ILE A O 1
ATOM 3196 N N . GLY A 1 392 ? 29.309 -2.882 14.690 1.00 96.06 392 GLY A N 1
ATOM 3197 C CA . GLY A 1 392 ? 28.581 -2.738 13.434 1.00 96.06 392 GLY A CA 1
ATOM 3198 C C . GLY A 1 392 ? 27.106 -2.439 13.672 1.00 96.06 392 GLY A C 1
ATOM 3199 O O . GLY A 1 392 ? 26.591 -1.464 13.136 1.00 96.06 392 GLY A O 1
ATOM 3200 N N . THR A 1 393 ? 26.442 -3.186 14.557 1.00 95.44 393 THR A N 1
ATOM 3201 C CA . THR A 1 393 ? 25.025 -2.953 14.884 1.00 95.44 393 THR A CA 1
ATOM 3202 C C . THR A 1 393 ? 24.781 -1.564 15.468 1.00 95.44 393 THR A C 1
ATOM 3204 O O . THR A 1 393 ? 23.832 -0.889 15.067 1.00 95.44 393 THR A O 1
ATOM 3207 N N . LEU A 1 394 ? 25.639 -1.098 16.379 1.00 95.94 394 LEU A N 1
ATOM 3208 C CA . LEU A 1 394 ? 25.518 0.248 16.947 1.00 95.94 394 LEU A CA 1
ATOM 3209 C C . LEU A 1 394 ? 25.672 1.331 15.874 1.00 95.94 394 LEU A C 1
ATOM 3211 O O . LEU A 1 394 ? 24.872 2.267 15.830 1.00 95.94 394 LEU A O 1
ATOM 3215 N N . LEU A 1 395 ? 26.646 1.178 14.973 1.00 96.94 395 LEU A N 1
ATOM 3216 C CA . LEU A 1 395 ? 26.826 2.075 13.829 1.00 96.94 395 LEU A CA 1
ATOM 3217 C C . LEU A 1 395 ? 25.608 2.052 12.910 1.00 96.94 395 LEU A C 1
ATOM 3219 O O . LEU A 1 395 ? 25.119 3.106 12.507 1.00 96.94 395 LEU A O 1
ATOM 3223 N N . ASN A 1 396 ? 25.078 0.865 12.625 1.00 97.19 396 ASN A N 1
ATOM 3224 C CA . ASN A 1 396 ? 23.896 0.709 11.801 1.00 97.19 396 ASN A CA 1
ATOM 3225 C C . ASN A 1 396 ? 22.686 1.439 12.383 1.00 97.19 396 ASN A C 1
ATOM 3227 O O . ASN A 1 396 ? 22.022 2.198 11.673 1.00 97.19 396 ASN A O 1
ATOM 3231 N N . LEU A 1 397 ? 22.401 1.234 13.670 1.00 95.75 397 LEU A N 1
ATOM 3232 C CA . LEU A 1 397 ? 21.301 1.904 14.360 1.00 95.75 397 LEU A CA 1
ATOM 3233 C C . LEU A 1 397 ? 21.490 3.416 14.373 1.00 95.75 397 LEU A C 1
ATOM 3235 O O . LEU A 1 397 ? 20.533 4.144 14.110 1.00 95.75 397 LEU A O 1
ATOM 3239 N N . LEU A 1 398 ? 22.712 3.887 14.624 1.00 96.44 398 LEU A N 1
ATOM 3240 C CA . LEU A 1 398 ? 23.035 5.307 14.639 1.00 96.44 398 LEU A CA 1
ATOM 3241 C C . LEU A 1 398 ? 22.792 5.948 13.266 1.00 96.44 398 LEU A C 1
ATOM 3243 O O . LEU A 1 398 ? 21.999 6.881 13.162 1.00 96.44 398 LEU A O 1
ATOM 3247 N N . PHE A 1 399 ? 23.412 5.428 12.205 1.00 97.56 399 PHE A N 1
ATOM 3248 C CA . PHE A 1 399 ? 23.292 5.982 10.852 1.00 97.56 399 PHE A CA 1
ATOM 3249 C C . PHE A 1 399 ? 21.859 5.888 10.320 1.00 97.56 399 PHE A C 1
ATOM 3251 O O . PHE A 1 399 ? 21.344 6.849 9.744 1.00 97.56 399 PHE A O 1
ATOM 3258 N N . THR A 1 400 ? 21.189 4.757 10.561 1.00 96.38 400 THR A N 1
ATOM 3259 C CA . THR A 1 400 ? 19.790 4.572 10.155 1.00 96.38 400 THR A CA 1
ATOM 3260 C C . THR A 1 400 ? 18.884 5.559 10.892 1.00 96.38 400 THR A C 1
ATOM 3262 O O . THR A 1 400 ? 18.039 6.177 10.256 1.00 96.38 400 THR A O 1
ATOM 3265 N N . SER A 1 401 ? 19.075 5.773 12.199 1.00 96.50 401 SER A N 1
ATOM 3266 C CA . SER A 1 401 ? 18.241 6.694 12.989 1.00 96.50 401 SER A CA 1
ATOM 3267 C C . SER A 1 401 ? 18.470 8.158 12.619 1.00 96.50 401 SER A C 1
ATOM 3269 O O . SER A 1 401 ? 17.505 8.900 12.431 1.00 96.50 401 SER A O 1
ATOM 3271 N N . LEU A 1 402 ? 19.737 8.560 12.459 1.00 97.06 402 LEU A N 1
ATOM 3272 C CA . LEU A 1 402 ? 20.122 9.917 12.061 1.00 97.06 402 LEU A CA 1
ATOM 3273 C C . LEU A 1 402 ? 19.553 10.302 10.692 1.00 97.06 402 LEU A C 1
ATOM 3275 O O . LEU A 1 402 ? 19.199 11.457 10.487 1.00 97.06 402 LEU A O 1
ATOM 3279 N N . MET A 1 403 ? 19.409 9.343 9.773 1.00 96.81 403 MET A N 1
ATOM 3280 C CA . MET A 1 403 ? 18.795 9.586 8.467 1.00 96.81 403 MET A CA 1
ATOM 3281 C C . MET A 1 403 ? 17.266 9.419 8.484 1.00 96.81 403 MET A C 1
ATOM 3283 O O . MET A 1 403 ? 16.556 10.199 7.847 1.00 96.81 403 MET A O 1
ATOM 3287 N N . ALA A 1 404 ? 16.735 8.439 9.221 1.00 95.38 404 ALA A N 1
ATOM 3288 C CA . ALA A 1 404 ? 15.299 8.171 9.310 1.00 95.38 404 ALA A CA 1
ATOM 3289 C C . ALA A 1 404 ? 14.534 9.344 9.928 1.00 95.38 404 ALA A C 1
ATOM 3291 O O . ALA A 1 404 ? 13.455 9.690 9.451 1.00 95.38 404 ALA A O 1
ATOM 3292 N N . TYR A 1 405 ? 15.087 9.962 10.975 1.00 95.81 405 TYR A N 1
ATOM 3293 C CA . TYR A 1 405 ? 14.409 11.018 11.722 1.00 95.81 405 TYR A CA 1
ATOM 3294 C C . TYR A 1 405 ? 14.146 12.274 10.879 1.00 95.81 405 TYR A C 1
ATOM 3296 O O . TYR A 1 405 ? 12.977 12.637 10.745 1.00 95.81 405 TYR A O 1
ATOM 3304 N N . PRO A 1 406 ? 15.130 12.889 10.198 1.00 94.94 406 PRO A N 1
ATOM 3305 C CA . PRO A 1 406 ? 14.860 13.984 9.269 1.00 94.94 406 PRO A CA 1
ATOM 3306 C C . PRO A 1 406 ? 13.893 13.587 8.143 1.00 94.94 406 PRO A C 1
ATOM 3308 O O . PRO A 1 406 ? 12.977 14.340 7.825 1.00 94.94 406 PRO A O 1
ATOM 3311 N N . LEU A 1 407 ? 14.032 12.382 7.575 1.00 92.69 407 LEU A N 1
ATOM 3312 C CA . LEU A 1 407 ? 13.162 11.895 6.494 1.00 92.69 407 LEU A CA 1
ATOM 3313 C C . LEU A 1 407 ? 11.746 11.513 6.955 1.00 92.69 407 LEU A C 1
ATOM 3315 O O . LEU A 1 407 ? 10.859 11.307 6.120 1.00 92.69 407 LEU A O 1
ATOM 3319 N N . SER A 1 408 ? 11.498 11.418 8.259 1.00 89.50 408 SER A N 1
ATOM 3320 C CA . SER A 1 408 ? 10.148 11.271 8.806 1.00 89.50 408 SER A CA 1
ATOM 3321 C C . SER A 1 408 ? 9.368 12.591 8.752 1.00 89.50 408 SER A C 1
ATOM 3323 O O . SER A 1 408 ? 8.149 12.576 8.583 1.00 89.50 408 SER A O 1
ATOM 3325 N N . ARG A 1 409 ? 10.069 13.736 8.752 1.00 88.94 409 ARG A N 1
ATOM 3326 C CA . ARG A 1 409 ? 9.473 15.078 8.771 1.00 88.94 409 ARG A CA 1
ATOM 3327 C C . ARG A 1 409 ? 8.969 15.489 7.398 1.00 88.94 409 ARG A C 1
ATOM 3329 O O . ARG A 1 409 ? 9.745 15.722 6.473 1.00 88.94 409 ARG A O 1
ATOM 3336 N N . ARG A 1 410 ? 7.647 15.616 7.261 1.00 81.12 410 ARG A N 1
ATOM 3337 C CA . ARG A 1 410 ? 6.998 15.948 5.979 1.00 81.12 410 ARG A CA 1
ATOM 3338 C C . ARG A 1 410 ? 7.369 17.342 5.460 1.00 81.12 410 ARG A C 1
ATOM 3340 O O . ARG A 1 410 ? 7.431 17.521 4.252 1.00 81.12 410 ARG A O 1
ATOM 3347 N N . TYR A 1 411 ? 7.678 18.279 6.358 1.00 81.44 411 TYR A N 1
ATOM 3348 C CA . TYR A 1 411 ? 8.051 19.659 6.032 1.00 81.44 411 TYR A CA 1
ATOM 3349 C C . TYR A 1 411 ? 9.514 19.832 5.580 1.00 81.44 411 TYR A C 1
ATOM 3351 O O . TYR A 1 411 ? 9.902 20.926 5.167 1.00 81.44 411 TYR A O 1
ATOM 3359 N N . LEU A 1 412 ? 10.354 18.790 5.665 1.00 87.44 412 LEU A N 1
ATOM 3360 C CA . LEU A 1 412 ? 11.756 18.886 5.259 1.00 87.44 412 LEU A CA 1
ATOM 3361 C C . LEU A 1 412 ? 11.863 18.994 3.728 1.00 87.44 412 LEU A C 1
ATOM 3363 O O . LEU A 1 412 ? 11.592 18.038 2.994 1.00 87.44 412 LEU A O 1
ATOM 3367 N N . ARG A 1 413 ? 12.294 20.159 3.235 1.00 82.56 413 ARG A N 1
ATOM 3368 C CA . ARG A 1 413 ? 12.538 20.397 1.803 1.00 82.56 413 ARG A CA 1
ATOM 3369 C C . ARG A 1 413 ? 13.627 19.445 1.277 1.00 82.56 413 ARG A C 1
ATOM 3371 O O . ARG A 1 413 ? 14.629 19.203 1.937 1.00 82.56 413 ARG A O 1
ATOM 3378 N N . GLY A 1 414 ? 13.419 18.865 0.091 1.00 83.44 414 GLY A N 1
ATOM 3379 C CA . GLY A 1 414 ? 14.341 17.884 -0.509 1.00 83.44 414 GLY A CA 1
ATOM 3380 C C . GLY A 1 414 ? 14.169 16.431 -0.032 1.00 83.44 414 GLY A C 1
ATOM 3381 O O . GLY A 1 414 ? 14.846 15.541 -0.538 1.00 83.44 414 GLY A O 1
ATOM 3382 N N . ARG A 1 415 ? 13.226 16.144 0.875 1.00 88.19 415 ARG A N 1
ATOM 3383 C CA . ARG A 1 415 ? 12.943 14.782 1.370 1.00 88.19 415 ARG A CA 1
ATOM 3384 C C . ARG A 1 415 ? 12.608 13.769 0.268 1.00 88.19 415 ARG A C 1
ATOM 3386 O O . ARG A 1 415 ? 13.126 12.656 0.287 1.00 88.19 415 ARG A O 1
ATOM 3393 N N . GLN A 1 416 ? 11.728 14.125 -0.668 1.00 80.94 416 GLN A N 1
ATOM 3394 C CA . GLN A 1 416 ? 11.243 13.209 -1.708 1.00 80.94 416 GLN A CA 1
ATOM 3395 C C . GLN A 1 416 ? 12.345 12.716 -2.663 1.00 80.94 416 GLN A C 1
ATOM 3397 O O . GLN A 1 416 ? 12.446 11.501 -2.824 1.00 80.94 416 GLN A O 1
ATOM 3402 N N . PRO A 1 417 ? 13.213 13.573 -3.241 1.00 85.44 417 PRO A N 1
ATOM 3403 C CA . PRO A 1 417 ? 14.316 13.086 -4.069 1.00 85.44 417 PRO A CA 1
ATOM 3404 C C . PRO A 1 417 ? 15.318 12.235 -3.278 1.00 85.44 417 PRO A C 1
ATOM 3406 O O . PRO A 1 417 ? 15.835 11.264 -3.821 1.00 85.44 417 PRO A O 1
ATOM 3409 N N . ILE A 1 418 ? 15.545 12.517 -1.987 1.00 92.62 418 ILE A N 1
ATOM 3410 C CA . ILE A 1 418 ? 16.397 11.665 -1.139 1.00 92.62 418 ILE A CA 1
ATOM 3411 C C . ILE A 1 418 ? 15.763 10.280 -0.953 1.00 92.62 418 ILE A C 1
ATOM 3413 O O . ILE A 1 418 ? 16.446 9.272 -1.111 1.00 92.62 418 ILE A O 1
ATOM 3417 N N . LEU A 1 419 ? 14.461 10.209 -0.659 1.00 84.81 419 LEU A N 1
ATOM 3418 C CA . LEU A 1 419 ? 13.744 8.936 -0.508 1.00 84.81 419 LEU A CA 1
ATOM 3419 C C . LEU A 1 419 ? 13.693 8.135 -1.813 1.00 84.81 419 LEU A C 1
ATOM 3421 O O . LEU A 1 419 ? 13.923 6.929 -1.786 1.00 84.81 419 LEU A O 1
ATOM 3425 N N . LEU A 1 420 ? 13.442 8.794 -2.946 1.00 79.12 420 LEU A N 1
ATOM 3426 C CA . LEU A 1 420 ? 13.526 8.167 -4.267 1.00 79.12 420 LEU A CA 1
ATOM 3427 C C . LEU A 1 420 ? 14.940 7.647 -4.533 1.00 79.12 420 LEU A C 1
ATOM 3429 O O . LEU A 1 420 ? 15.100 6.528 -5.009 1.00 79.12 420 LEU A O 1
ATOM 3433 N N . GLY A 1 421 ? 15.961 8.414 -4.144 1.00 90.06 421 GLY A N 1
ATOM 3434 C CA . GLY A 1 421 ? 17.348 7.988 -4.225 1.00 90.06 421 GLY A CA 1
ATOM 3435 C C . GLY A 1 421 ? 17.645 6.754 -3.367 1.00 90.06 421 GLY A C 1
ATOM 3436 O O . GLY A 1 421 ? 18.333 5.847 -3.823 1.00 90.06 421 GLY A O 1
ATOM 3437 N N . VAL A 1 422 ? 17.104 6.663 -2.152 1.00 90.88 422 VAL A N 1
ATOM 3438 C CA . VAL A 1 422 ? 17.225 5.460 -1.308 1.00 90.88 422 VAL A CA 1
ATOM 3439 C C . VAL A 1 422 ? 16.533 4.262 -1.965 1.00 90.88 422 VAL A C 1
ATOM 3441 O O . VAL A 1 422 ? 17.141 3.198 -2.083 1.00 90.88 422 VAL A O 1
ATOM 3444 N N . LEU A 1 423 ? 15.290 4.431 -2.427 1.00 79.75 423 LEU A N 1
ATOM 3445 C CA . LEU A 1 423 ? 14.506 3.376 -3.080 1.00 79.75 423 LEU A CA 1
ATOM 3446 C C . LEU A 1 423 ? 15.179 2.860 -4.353 1.00 79.75 423 LEU A C 1
ATOM 3448 O O . LEU A 1 423 ? 15.215 1.654 -4.583 1.00 79.75 423 LEU A O 1
ATOM 3452 N N . PHE A 1 424 ? 15.777 3.752 -5.143 1.00 83.50 424 PHE A N 1
ATOM 3453 C CA . PHE A 1 424 ? 16.525 3.379 -6.340 1.00 83.50 424 PHE A CA 1
ATOM 3454 C C . PHE A 1 424 ? 17.651 2.386 -6.021 1.00 83.50 424 PHE A C 1
ATOM 3456 O O . PHE A 1 424 ? 17.814 1.399 -6.731 1.00 83.50 424 PHE A O 1
ATOM 3463 N N . THR A 1 425 ? 18.359 2.563 -4.898 1.00 87.25 425 THR A N 1
ATOM 3464 C CA . THR A 1 425 ? 19.423 1.627 -4.485 1.00 87.25 425 THR A CA 1
ATOM 3465 C C . THR A 1 425 ? 18.929 0.253 -4.021 1.00 87.25 425 THR A C 1
ATOM 3467 O O . THR A 1 425 ? 19.742 -0.657 -3.869 1.00 87.25 425 THR A O 1
ATOM 3470 N N . MET A 1 426 ? 17.623 0.089 -3.771 1.00 80.81 426 MET A N 1
ATOM 3471 C CA . MET A 1 426 ? 17.024 -1.225 -3.500 1.00 80.81 426 MET A CA 1
ATOM 3472 C C . MET A 1 426 ? 16.764 -2.015 -4.782 1.00 80.81 426 MET A C 1
ATOM 3474 O O . MET A 1 426 ? 16.724 -3.238 -4.732 1.00 80.81 426 MET A O 1
ATOM 3478 N N . LEU A 1 427 ? 16.556 -1.322 -5.903 1.00 70.19 427 LEU A N 1
ATOM 3479 C CA . LEU A 1 427 ? 16.240 -1.929 -7.199 1.00 70.19 427 LEU A CA 1
ATOM 3480 C C . LEU A 1 427 ? 17.474 -2.062 -8.091 1.00 70.19 427 LEU A C 1
ATOM 3482 O O . LEU A 1 427 ? 17.558 -2.965 -8.915 1.00 70.19 427 LEU A O 1
ATOM 3486 N N . PHE A 1 428 ? 18.425 -1.145 -7.938 1.00 79.00 428 PHE A N 1
ATOM 3487 C CA . PHE A 1 428 ? 19.623 -1.069 -8.752 1.00 79.00 428 PHE A CA 1
ATOM 3488 C C . PHE A 1 428 ? 20.854 -1.004 -7.852 1.00 79.00 428 PHE A C 1
ATOM 3490 O O . PHE A 1 428 ? 20.862 -0.300 -6.843 1.00 79.00 428 PHE A O 1
ATOM 3497 N N . SER A 1 429 ? 21.920 -1.718 -8.216 1.00 82.75 429 SER A N 1
ATOM 3498 C CA . SER A 1 429 ? 23.188 -1.702 -7.481 1.00 82.75 429 SER A CA 1
ATOM 3499 C C . SER A 1 429 ? 24.377 -1.585 -8.434 1.00 82.75 429 SER A C 1
ATOM 3501 O O . SER A 1 429 ? 24.296 -1.977 -9.596 1.00 82.75 429 SER A O 1
ATOM 3503 N N . GLY A 1 430 ? 25.500 -1.062 -7.930 1.00 79.62 430 GLY A N 1
ATOM 3504 C CA . GLY A 1 430 ? 26.757 -0.981 -8.683 1.00 79.62 430 GLY A CA 1
ATOM 3505 C C . GLY A 1 430 ? 27.397 -2.336 -8.994 1.00 79.62 430 GLY A C 1
ATOM 3506 O O . GLY A 1 430 ? 28.344 -2.395 -9.767 1.00 79.62 430 GLY A O 1
ATOM 3507 N N . GLY A 1 431 ? 26.897 -3.428 -8.412 1.00 83.12 431 GLY A N 1
ATOM 3508 C CA . GLY A 1 431 ? 27.511 -4.745 -8.521 1.00 83.12 431 GLY A CA 1
ATOM 3509 C C . GLY A 1 431 ? 28.797 -4.891 -7.699 1.00 83.12 431 GLY A C 1
ATOM 3510 O O . GLY A 1 431 ? 29.366 -3.937 -7.171 1.00 83.12 431 GLY A O 1
ATOM 3511 N N . MET A 1 432 ? 29.264 -6.132 -7.588 1.00 88.31 432 MET A N 1
ATOM 3512 C CA . MET A 1 432 ? 30.348 -6.519 -6.680 1.00 88.31 432 MET A CA 1
ATOM 3513 C C . MET A 1 432 ? 31.699 -5.862 -7.009 1.00 88.31 432 MET A C 1
ATOM 3515 O O . MET A 1 432 ? 32.392 -5.400 -6.105 1.00 88.31 432 MET A O 1
ATOM 3519 N N . ILE A 1 433 ? 32.077 -5.801 -8.293 1.00 89.12 433 ILE A N 1
ATOM 3520 C CA . ILE A 1 433 ? 33.399 -5.308 -8.717 1.00 89.12 433 ILE A CA 1
ATOM 3521 C C . ILE A 1 433 ? 33.558 -3.801 -8.458 1.00 89.12 433 ILE A C 1
ATOM 3523 O O . ILE A 1 433 ? 34.539 -3.420 -7.814 1.00 89.12 433 ILE A O 1
ATOM 3527 N N . PRO A 1 434 ? 32.618 -2.923 -8.865 1.00 89.62 434 PRO A N 1
ATOM 3528 C CA . PRO A 1 434 ? 32.721 -1.506 -8.527 1.00 89.62 434 PRO A CA 1
ATOM 3529 C C . PRO A 1 434 ? 32.704 -1.240 -7.021 1.00 89.62 434 PRO A C 1
ATOM 3531 O O . PRO A 1 434 ? 33.477 -0.411 -6.541 1.00 89.62 434 PRO A O 1
ATOM 3534 N N . THR A 1 435 ? 31.889 -1.972 -6.253 1.00 89.88 435 THR A N 1
ATOM 3535 C CA . THR A 1 435 ? 31.883 -1.851 -4.789 1.00 89.88 435 THR A CA 1
ATOM 3536 C C . THR A 1 435 ? 33.236 -2.236 -4.187 1.00 89.88 435 THR A C 1
ATOM 3538 O O . THR A 1 435 ? 33.736 -1.509 -3.327 1.00 89.88 435 THR A O 1
ATOM 3541 N N . TYR A 1 436 ? 33.877 -3.302 -4.679 1.00 90.94 436 TYR A N 1
ATOM 3542 C CA . TYR A 1 436 ? 35.223 -3.691 -4.250 1.00 90.94 436 TYR A CA 1
ATOM 3543 C C . TYR A 1 436 ? 36.255 -2.583 -4.481 1.00 90.94 436 TYR A C 1
ATOM 3545 O O . TYR A 1 436 ? 37.027 -2.258 -3.577 1.00 90.94 436 TYR A O 1
ATOM 3553 N N . PHE A 1 437 ? 36.240 -1.949 -5.657 1.00 90.75 437 PHE A N 1
ATOM 3554 C CA . PHE A 1 437 ? 37.156 -0.846 -5.948 1.00 90.75 437 PHE A CA 1
ATOM 3555 C C . PHE A 1 437 ? 36.921 0.371 -5.059 1.00 90.75 437 PHE A C 1
ATOM 3557 O O . PHE A 1 437 ? 37.896 0.999 -4.655 1.00 90.75 437 PHE A O 1
ATOM 3564 N N . VAL A 1 438 ? 35.674 0.676 -4.690 1.00 92.44 438 VAL A N 1
ATOM 3565 C CA . VAL A 1 438 ? 35.398 1.749 -3.726 1.00 92.44 438 VAL A CA 1
ATOM 3566 C C . VAL A 1 438 ? 36.022 1.433 -2.368 1.00 92.44 438 VAL A C 1
ATOM 3568 O O . VAL A 1 438 ? 36.789 2.245 -1.856 1.00 92.44 438 VAL A O 1
ATOM 3571 N N . VAL A 1 439 ? 35.787 0.238 -1.818 1.00 93.56 439 VAL A N 1
ATOM 3572 C CA . VAL A 1 439 ? 36.378 -0.185 -0.532 1.00 93.56 439 VAL A CA 1
ATOM 3573 C C . VAL A 1 439 ? 37.912 -0.163 -0.582 1.00 93.56 439 VAL A C 1
ATOM 3575 O O . VAL A 1 439 ? 38.555 0.332 0.345 1.00 93.56 439 VAL A O 1
ATOM 3578 N N . LYS A 1 440 ? 38.505 -0.629 -1.687 1.00 90.31 440 LYS A N 1
ATOM 3579 C CA . LYS A 1 440 ? 39.956 -0.598 -1.919 1.00 90.31 440 LYS A CA 1
ATOM 3580 C C . LYS A 1 440 ? 40.506 0.829 -2.032 1.00 90.31 440 LYS A C 1
ATOM 3582 O O . LYS A 1 440 ? 41.553 1.123 -1.459 1.00 90.31 440 LYS A O 1
ATOM 3587 N N . SER A 1 441 ? 39.800 1.717 -2.737 1.00 89.81 441 SER A N 1
ATOM 3588 C CA . SER A 1 441 ? 40.190 3.124 -2.929 1.00 89.81 441 SER A CA 1
ATOM 3589 C C . SER A 1 441 ? 40.164 3.932 -1.630 1.00 89.81 441 SER A C 1
ATOM 3591 O O . SER A 1 441 ? 40.979 4.827 -1.453 1.00 89.81 441 SER A O 1
ATOM 3593 N N . LEU A 1 442 ? 39.286 3.559 -0.694 1.00 93.81 442 LEU A N 1
ATOM 3594 C CA . LEU A 1 442 ? 39.222 4.117 0.658 1.00 93.81 442 LEU A CA 1
ATOM 3595 C C . LEU A 1 442 ? 40.228 3.477 1.632 1.00 93.81 442 LEU A C 1
ATOM 3597 O O . LEU A 1 442 ? 40.199 3.789 2.818 1.00 93.81 442 LEU A O 1
ATOM 3601 N N . HIS A 1 443 ? 41.083 2.564 1.156 1.00 92.38 443 HIS A N 1
ATOM 3602 C CA . HIS A 1 443 ? 42.057 1.813 1.961 1.00 92.38 443 HIS A CA 1
ATOM 3603 C C . HIS A 1 443 ? 41.431 1.041 3.132 1.00 92.38 443 HIS A C 1
ATOM 3605 O O . HIS A 1 443 ? 42.045 0.858 4.179 1.00 92.38 443 HIS A O 1
ATOM 3611 N N . LEU A 1 444 ? 40.197 0.565 2.944 1.00 94.75 444 LEU A N 1
ATOM 3612 C CA . LEU A 1 444 ? 39.479 -0.211 3.955 1.00 94.75 444 LEU A CA 1
ATOM 3613 C C . LEU A 1 444 ? 39.764 -1.717 3.858 1.00 94.75 444 LEU A C 1
ATOM 3615 O O . LEU A 1 444 ? 39.436 -2.449 4.791 1.00 94.75 444 LEU A O 1
ATOM 3619 N N . THR A 1 445 ? 40.360 -2.196 2.764 1.00 91.75 445 THR A N 1
ATOM 3620 C CA . THR A 1 445 ? 40.765 -3.606 2.615 1.00 91.75 445 THR A CA 1
ATOM 3621 C C . THR A 1 445 ? 41.717 -4.024 3.735 1.00 91.75 445 THR A C 1
ATOM 3623 O O . THR A 1 445 ? 42.554 -3.234 4.157 1.00 91.75 445 THR A O 1
ATOM 3626 N N . ASP A 1 446 ? 41.577 -5.258 4.216 1.00 93.38 446 ASP A N 1
ATOM 3627 C CA . ASP A 1 446 ? 42.289 -5.825 5.368 1.00 93.38 446 ASP A CA 1
ATOM 3628 C C . ASP A 1 446 ? 42.026 -5.123 6.716 1.00 93.38 446 ASP A C 1
ATOM 3630 O O . ASP A 1 446 ? 42.763 -5.312 7.691 1.00 93.38 446 ASP A O 1
ATOM 3634 N N . THR A 1 447 ? 40.923 -4.368 6.810 1.00 95.25 447 THR A N 1
ATOM 3635 C CA . THR A 1 447 ? 40.433 -3.748 8.053 1.00 95.25 447 THR A CA 1
ATOM 3636 C C . THR A 1 447 ? 39.015 -4.214 8.392 1.00 95.25 447 THR A C 1
ATOM 3638 O O . THR A 1 447 ? 38.183 -4.376 7.500 1.00 95.25 447 THR A O 1
ATOM 3641 N N . LEU A 1 448 ? 38.682 -4.348 9.684 1.00 94.25 448 LEU A N 1
ATOM 3642 C CA . LEU A 1 448 ? 37.323 -4.728 10.117 1.00 94.25 448 LEU A CA 1
ATOM 3643 C C . LEU A 1 448 ? 36.254 -3.691 9.719 1.00 94.25 448 LEU A C 1
ATOM 3645 O O . LEU A 1 448 ? 35.080 -4.028 9.584 1.00 94.25 448 LEU A O 1
ATOM 3649 N N . TRP A 1 449 ? 36.650 -2.439 9.464 1.00 94.62 449 TRP A N 1
ATOM 3650 C CA . TRP A 1 449 ? 35.757 -1.378 8.988 1.00 94.62 449 TRP A CA 1
ATOM 3651 C C . TRP A 1 449 ? 35.163 -1.665 7.607 1.00 94.62 449 TRP A C 1
ATOM 3653 O O . TRP A 1 449 ? 34.036 -1.242 7.341 1.00 94.62 449 TRP A O 1
ATOM 3663 N N . SER A 1 450 ? 35.859 -2.437 6.763 1.00 94.44 450 SER A N 1
ATOM 3664 C CA . SER A 1 450 ? 35.317 -2.907 5.477 1.00 94.44 450 SER A CA 1
ATOM 3665 C C . SER A 1 450 ? 34.080 -3.795 5.624 1.00 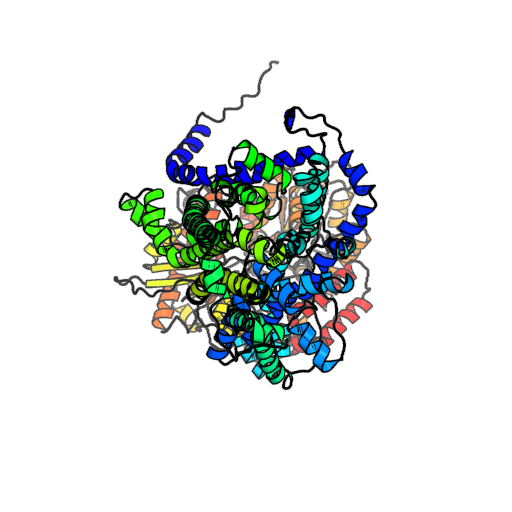94.44 450 SER A C 1
ATOM 3667 O O . SER A 1 450 ? 33.294 -3.897 4.685 1.00 94.44 450 SER A O 1
ATOM 3669 N N . LEU A 1 451 ? 33.870 -4.395 6.800 1.00 93.50 451 LEU A N 1
ATOM 3670 C CA . LEU A 1 451 ? 32.714 -5.244 7.090 1.00 93.50 451 LEU A CA 1
ATOM 3671 C C . LEU A 1 451 ? 31.536 -4.464 7.684 1.00 93.50 451 LEU A C 1
ATOM 3673 O O . LEU A 1 451 ? 30.417 -4.962 7.665 1.00 93.50 451 LEU A O 1
ATOM 3677 N N . MET A 1 452 ? 31.773 -3.252 8.199 1.00 95.25 452 MET A N 1
ATOM 3678 C CA . MET A 1 452 ? 30.765 -2.462 8.917 1.00 95.25 452 MET A CA 1
ATOM 3679 C C . MET A 1 452 ? 30.290 -1.242 8.120 1.00 95.25 452 MET A C 1
ATOM 3681 O O . MET A 1 452 ? 29.089 -0.991 8.029 1.00 95.25 452 MET A O 1
ATOM 3685 N N . LEU A 1 453 ? 31.215 -0.475 7.529 1.00 94.38 453 LEU A N 1
ATOM 3686 C CA . LEU A 1 453 ? 30.885 0.795 6.875 1.00 94.38 453 LEU A CA 1
ATOM 3687 C C . LEU A 1 453 ? 30.103 0.625 5.570 1.00 94.38 453 LEU A C 1
ATOM 3689 O O . LEU A 1 453 ? 29.094 1.311 5.433 1.00 94.38 453 LEU A O 1
ATOM 3693 N N . PRO A 1 454 ? 30.462 -0.281 4.635 1.00 93.88 454 PRO A N 1
ATOM 3694 C CA . PRO A 1 454 ? 29.706 -0.445 3.388 1.00 93.88 454 PRO A CA 1
ATOM 3695 C C . PRO A 1 454 ? 28.264 -0.922 3.602 1.00 93.88 454 PRO A C 1
ATOM 3697 O O . PRO A 1 454 ? 27.398 -0.709 2.750 1.00 93.88 454 PRO A O 1
ATOM 3700 N N . THR A 1 455 ? 27.976 -1.521 4.756 1.00 92.00 455 THR A N 1
ATOM 3701 C CA . THR A 1 455 ? 26.660 -2.038 5.145 1.00 92.00 455 THR A CA 1
ATOM 3702 C C . THR A 1 455 ? 25.979 -1.190 6.221 1.00 92.00 455 THR A C 1
ATOM 3704 O O . THR A 1 455 ? 24.992 -1.644 6.792 1.00 92.00 455 THR A O 1
ATOM 3707 N N . ALA A 1 456 ? 26.462 0.030 6.495 1.00 94.88 456 ALA A N 1
ATOM 3708 C CA . ALA A 1 456 ? 25.993 0.867 7.605 1.00 94.88 456 ALA A CA 1
ATOM 3709 C C . ALA A 1 456 ? 24.506 1.269 7.525 1.00 94.88 456 ALA A C 1
ATOM 3711 O O . ALA A 1 456 ? 23.884 1.500 8.561 1.00 94.88 456 ALA A O 1
ATOM 3712 N N . ILE A 1 457 ? 23.890 1.313 6.337 1.00 95.81 457 ILE A N 1
ATOM 3713 C CA . ILE A 1 457 ? 22.445 1.555 6.206 1.00 95.81 457 ILE A CA 1
ATOM 3714 C C . ILE A 1 457 ? 21.817 0.521 5.275 1.00 95.81 457 ILE A C 1
ATOM 3716 O O . ILE A 1 457 ? 22.140 0.439 4.089 1.00 95.81 457 ILE A O 1
ATOM 3720 N N . SER A 1 458 ? 20.853 -0.233 5.805 1.00 92.50 458 SER A N 1
ATOM 3721 C CA . SER A 1 458 ? 19.892 -0.977 4.992 1.00 92.50 458 SER A CA 1
ATOM 3722 C C . SER A 1 458 ? 18.761 -0.037 4.577 1.00 92.50 458 SER A C 1
ATOM 3724 O O . SER A 1 458 ? 18.056 0.504 5.429 1.00 92.50 458 SER A O 1
ATOM 3726 N N . ALA A 1 459 ? 18.571 0.149 3.267 1.00 87.75 459 ALA A N 1
ATOM 3727 C CA . ALA A 1 459 ? 17.509 0.996 2.720 1.00 87.75 459 ALA A CA 1
ATOM 3728 C C . ALA A 1 459 ? 16.111 0.545 3.181 1.00 87.75 459 ALA A C 1
ATOM 3730 O O . ALA A 1 459 ? 15.277 1.378 3.532 1.00 87.75 459 ALA A O 1
ATOM 3731 N N . PHE A 1 460 ? 15.887 -0.770 3.281 1.00 82.94 460 PHE A N 1
ATOM 3732 C CA . PHE A 1 460 ? 14.651 -1.331 3.822 1.00 82.94 460 PHE A CA 1
ATOM 3733 C C . PHE A 1 460 ? 14.445 -0.940 5.295 1.00 82.94 460 PHE A C 1
ATOM 3735 O O . PHE A 1 460 ? 13.418 -0.353 5.634 1.00 82.94 460 PHE A O 1
ATOM 3742 N N . ASN A 1 461 ? 15.440 -1.182 6.161 1.00 87.06 461 ASN A N 1
ATOM 3743 C CA . ASN A 1 461 ? 15.342 -0.845 7.589 1.00 87.06 461 ASN A CA 1
ATOM 3744 C C . ASN A 1 461 ? 15.158 0.665 7.797 1.00 87.06 461 ASN A C 1
ATOM 3746 O O . ASN A 1 461 ? 14.400 1.076 8.672 1.00 87.06 461 ASN A O 1
ATOM 3750 N N . LEU A 1 462 ? 15.803 1.489 6.964 1.00 91.06 462 LEU A N 1
ATOM 3751 C CA . LEU A 1 462 ? 15.656 2.941 6.972 1.00 91.06 462 LEU A CA 1
ATOM 3752 C C . LEU A 1 462 ? 14.213 3.370 6.697 1.00 91.06 462 LEU A C 1
ATOM 3754 O O . LEU A 1 462 ? 13.677 4.185 7.443 1.00 91.06 462 LEU A O 1
ATOM 3758 N N . ILE A 1 463 ? 13.579 2.824 5.655 1.00 80.88 463 ILE A N 1
ATOM 3759 C CA . ILE A 1 463 ? 12.199 3.173 5.285 1.00 80.88 463 ILE A CA 1
ATOM 3760 C C . ILE A 1 463 ? 11.227 2.778 6.395 1.00 80.88 463 ILE A C 1
ATOM 3762 O O . ILE A 1 463 ? 10.362 3.574 6.767 1.00 80.88 463 ILE A O 1
ATOM 3766 N N . VAL A 1 464 ? 11.385 1.574 6.950 1.00 76.81 464 VAL A N 1
ATOM 3767 C CA . VAL A 1 464 ? 10.504 1.095 8.019 1.00 76.81 464 VAL A CA 1
ATOM 3768 C C . VAL A 1 464 ? 10.698 1.933 9.286 1.00 76.81 464 VAL A C 1
ATOM 3770 O O . VAL A 1 464 ? 9.714 2.425 9.836 1.00 76.81 464 VAL A O 1
ATOM 3773 N N . LEU A 1 465 ? 11.938 2.188 9.718 1.00 84.88 465 LEU A N 1
ATOM 3774 C CA . LEU A 1 465 ? 12.213 3.016 10.898 1.00 84.88 465 LEU A CA 1
ATOM 3775 C C . LEU A 1 465 ? 11.723 4.462 10.717 1.00 84.88 465 LEU A C 1
ATOM 3777 O O . LEU A 1 465 ? 11.141 5.043 11.629 1.00 84.88 465 LEU A O 1
ATOM 3781 N N . LYS A 1 466 ? 11.871 5.023 9.513 1.00 89.88 466 LYS A N 1
ATOM 3782 C CA . LYS A 1 466 ? 11.326 6.336 9.150 1.00 89.88 466 LYS A CA 1
ATOM 3783 C C . LYS A 1 466 ? 9.797 6.375 9.254 1.00 89.88 466 LYS A C 1
ATOM 3785 O O . LYS A 1 466 ? 9.247 7.405 9.636 1.00 89.88 466 LYS A O 1
ATOM 3790 N N . ASN A 1 467 ? 9.103 5.285 8.921 1.00 74.00 467 ASN A N 1
ATOM 3791 C CA . ASN A 1 467 ? 7.652 5.192 9.099 1.00 74.00 467 ASN A CA 1
ATOM 3792 C C . ASN A 1 467 ? 7.265 5.105 10.580 1.00 74.00 467 ASN A C 1
ATOM 3794 O O . ASN A 1 467 ? 6.310 5.765 10.973 1.00 74.00 467 ASN A O 1
ATOM 3798 N N . PHE A 1 468 ? 8.036 4.384 11.402 1.00 76.25 468 PHE A N 1
ATOM 3799 C CA . PHE A 1 468 ? 7.848 4.370 12.858 1.00 76.25 468 PHE A CA 1
ATOM 3800 C C . PHE A 1 468 ? 8.010 5.756 13.478 1.00 76.25 468 PHE A C 1
ATOM 3802 O O . PHE A 1 468 ? 7.141 6.189 14.224 1.00 76.25 468 PHE A O 1
ATOM 3809 N N . PHE A 1 469 ? 9.079 6.477 13.136 1.00 87.31 469 PHE A N 1
ATOM 3810 C CA . PHE A 1 469 ? 9.292 7.833 13.647 1.00 87.31 469 PHE A CA 1
ATOM 3811 C C . PHE A 1 469 ? 8.190 8.794 13.198 1.00 87.31 469 PHE A C 1
ATOM 3813 O O . PHE A 1 469 ? 7.754 9.625 13.982 1.00 87.31 469 PHE A O 1
ATOM 3820 N N . GLN A 1 470 ? 7.685 8.640 11.970 1.00 80.25 470 GLN A N 1
ATOM 3821 C CA . GLN A 1 470 ? 6.574 9.452 11.464 1.00 80.25 470 GLN A CA 1
ATOM 3822 C C . GLN A 1 470 ? 5.239 9.162 12.180 1.00 80.25 470 GLN A C 1
ATOM 3824 O O . GLN A 1 470 ? 4.317 9.965 12.080 1.00 80.25 470 GLN A O 1
ATOM 3829 N N . ALA A 1 471 ? 5.107 8.017 12.853 1.00 69.75 471 ALA A N 1
ATOM 3830 C CA . ALA A 1 471 ? 3.907 7.662 13.605 1.00 69.75 471 ALA A CA 1
ATOM 3831 C C . ALA A 1 471 ? 3.900 8.234 15.034 1.00 69.75 471 ALA A C 1
ATOM 3833 O O . ALA A 1 471 ? 2.880 8.141 15.714 1.00 69.75 471 ALA A O 1
ATOM 3834 N N . ILE A 1 472 ? 5.018 8.800 15.506 1.00 80.25 472 ILE A N 1
ATOM 3835 C CA . ILE A 1 472 ? 5.085 9.438 16.824 1.00 80.25 472 ILE A CA 1
ATOM 3836 C C . ILE A 1 472 ? 4.326 10.773 16.760 1.00 80.25 472 ILE A C 1
ATOM 3838 O O . ILE A 1 472 ? 4.561 11.541 15.826 1.00 80.25 472 ILE A O 1
ATOM 3842 N N . PRO A 1 473 ? 3.428 11.062 17.722 1.00 75.75 473 PRO A N 1
ATOM 3843 C CA . PRO A 1 473 ? 2.687 12.320 17.748 1.00 75.75 473 PRO A CA 1
ATOM 3844 C C . PRO A 1 473 ? 3.630 13.529 17.852 1.00 75.75 473 PRO A C 1
ATOM 3846 O O . PRO A 1 473 ? 4.461 13.588 18.761 1.00 75.75 473 PRO A O 1
ATOM 3849 N N . ASP A 1 474 ? 3.496 14.495 16.937 1.00 75.31 474 ASP A N 1
ATOM 3850 C CA . ASP A 1 474 ? 4.324 15.714 16.912 1.00 75.31 474 ASP A CA 1
ATOM 3851 C C . ASP A 1 474 ? 4.222 16.535 18.217 1.00 75.31 474 ASP A C 1
ATOM 3853 O O . ASP A 1 474 ? 5.158 17.243 18.576 1.00 75.31 474 ASP A O 1
ATOM 3857 N N . GLU A 1 475 ? 3.131 16.386 18.977 1.00 77.50 475 GLU A N 1
ATOM 3858 C CA . GLU A 1 475 ? 2.868 17.074 20.246 1.00 77.50 475 GLU A CA 1
ATOM 3859 C C . GLU A 1 475 ? 3.959 16.805 21.291 1.00 77.50 475 GLU A C 1
ATOM 3861 O O . GLU A 1 475 ? 4.353 17.703 22.034 1.00 77.50 475 GLU A O 1
ATOM 3866 N N . LEU A 1 476 ? 4.479 15.572 21.335 1.00 79.56 476 LEU A N 1
ATOM 3867 C CA . LEU A 1 476 ? 5.551 15.192 22.262 1.00 79.56 476 LEU A CA 1
ATOM 3868 C C . LEU A 1 476 ? 6.877 15.877 21.907 1.00 79.56 476 LEU A C 1
ATOM 3870 O O . LEU A 1 476 ? 7.718 16.116 22.774 1.00 79.56 476 LEU A O 1
ATOM 3874 N N . GLU A 1 477 ? 7.073 16.192 20.631 1.00 80.44 477 GLU A N 1
ATOM 3875 C CA . GLU A 1 477 ? 8.272 16.858 20.137 1.00 80.44 477 GLU A CA 1
ATOM 3876 C C . GLU A 1 477 ? 8.184 18.370 20.300 1.00 80.44 477 GLU A C 1
ATOM 3878 O O . GLU A 1 477 ? 9.172 18.993 20.687 1.00 80.44 477 GLU A O 1
ATOM 3883 N N . ASP A 1 478 ? 7.011 18.947 20.039 1.00 80.25 478 ASP A N 1
ATOM 3884 C CA . ASP A 1 478 ? 6.747 20.368 20.244 1.00 80.25 478 ASP A CA 1
ATOM 3885 C C . ASP A 1 478 ? 6.838 20.725 21.731 1.00 80.25 478 ASP A C 1
ATOM 3887 O O . ASP A 1 478 ? 7.499 21.706 22.072 1.00 80.25 478 ASP A O 1
ATOM 3891 N N . ALA A 1 479 ? 6.313 19.879 22.625 1.00 84.50 479 ALA A N 1
ATOM 3892 C CA . ALA A 1 479 ? 6.511 20.019 24.069 1.00 84.50 479 ALA A CA 1
ATOM 3893 C C . ALA A 1 479 ? 8.005 20.009 24.443 1.00 84.50 479 ALA A C 1
ATOM 3895 O O . ALA A 1 479 ? 8.494 20.926 25.100 1.00 84.50 479 ALA A O 1
ATOM 3896 N N . ALA A 1 480 ? 8.773 19.038 23.937 1.00 85.00 480 ALA A N 1
ATOM 3897 C CA . ALA A 1 480 ? 10.210 18.973 24.196 1.00 85.00 480 ALA A CA 1
ATOM 3898 C C . ALA A 1 480 ? 10.977 20.190 23.638 1.00 85.00 480 ALA A C 1
ATOM 3900 O O . ALA A 1 480 ? 11.963 20.629 24.235 1.00 85.00 480 ALA A O 1
ATOM 3901 N N . LYS A 1 481 ? 10.548 20.744 22.495 1.00 85.12 481 LYS A N 1
ATOM 3902 C CA . LYS A 1 481 ? 11.129 21.957 21.894 1.00 85.12 481 LYS A CA 1
ATOM 3903 C C . LYS A 1 481 ? 10.807 23.214 22.698 1.00 85.12 481 LYS A C 1
ATOM 3905 O O . LYS A 1 481 ? 11.687 24.064 22.838 1.00 85.12 481 LYS A O 1
ATOM 3910 N N . ILE A 1 482 ? 9.596 23.316 23.248 1.00 86.69 482 ILE A N 1
ATOM 3911 C CA . ILE A 1 482 ? 9.200 24.379 24.184 1.00 86.69 482 ILE A CA 1
ATOM 3912 C C . ILE A 1 482 ? 10.068 24.317 25.452 1.00 86.69 482 ILE A C 1
ATOM 3914 O O . ILE A 1 482 ? 10.557 25.352 25.900 1.00 86.69 482 ILE A O 1
ATOM 3918 N N . ASP A 1 483 ? 10.389 23.111 25.928 1.00 85.88 483 ASP A N 1
ATOM 3919 C CA . ASP A 1 483 ? 11.313 22.865 27.049 1.00 85.88 483 ASP A CA 1
ATOM 3920 C C . ASP A 1 483 ? 12.807 23.068 26.692 1.00 85.88 483 ASP A C 1
ATOM 3922 O O . ASP A 1 483 ? 13.708 22.751 27.473 1.00 85.88 483 ASP A O 1
ATOM 3926 N N . GLY A 1 484 ? 13.107 23.598 25.501 1.00 87.06 484 GLY A N 1
ATOM 3927 C CA . GLY A 1 484 ? 14.457 23.965 25.069 1.00 87.06 484 GLY A CA 1
ATOM 3928 C C . GLY A 1 484 ? 15.259 22.855 24.380 1.00 87.06 484 GLY A C 1
ATOM 3929 O O . GLY A 1 484 ? 16.451 23.045 24.115 1.00 87.06 484 GLY A O 1
ATOM 3930 N N . CYS A 1 485 ? 14.661 21.703 24.049 1.00 89.50 485 CYS A N 1
ATOM 3931 C CA . CYS A 1 485 ? 15.348 20.684 23.247 1.00 89.50 485 CYS A CA 1
ATOM 3932 C C . CYS A 1 485 ? 15.444 21.094 21.767 1.00 89.50 485 CYS A C 1
ATOM 3934 O O . CYS A 1 485 ? 14.471 21.494 21.137 1.00 89.50 485 CYS A O 1
ATOM 3936 N N . ASN A 1 486 ? 16.623 20.916 21.165 1.00 90.88 486 ASN A N 1
ATOM 3937 C CA . ASN A 1 486 ? 16.784 20.974 19.707 1.00 90.88 486 ASN A CA 1
ATOM 3938 C C . ASN A 1 486 ? 16.429 19.619 19.058 1.00 90.88 486 ASN A C 1
ATOM 3940 O O . ASN A 1 486 ? 16.258 18.623 19.757 1.00 90.88 486 ASN A O 1
ATOM 3944 N N . ASP A 1 487 ? 16.362 19.544 17.722 1.00 90.88 487 ASP A N 1
ATOM 3945 C CA . ASP A 1 487 ? 15.960 18.314 17.014 1.00 90.88 487 ASP A CA 1
ATOM 3946 C C . ASP A 1 487 ? 16.839 17.087 17.332 1.00 90.88 487 ASP A C 1
ATOM 3948 O O . ASP A 1 487 ? 16.349 15.960 17.312 1.00 90.88 487 ASP A O 1
ATOM 3952 N N . VAL A 1 488 ? 18.122 17.292 17.654 1.00 92.94 488 VAL A N 1
ATOM 3953 C CA . VAL A 1 488 ? 19.022 16.211 18.097 1.00 92.94 488 VAL A CA 1
ATOM 3954 C C . VAL A 1 488 ? 18.615 15.726 19.491 1.00 92.94 488 VAL A C 1
ATOM 3956 O O . VAL A 1 488 ? 18.513 14.525 19.729 1.00 92.94 488 VAL A O 1
ATOM 3959 N N . GLY A 1 489 ? 18.333 16.654 20.408 1.00 91.44 489 GLY A N 1
ATOM 3960 C CA . GLY A 1 489 ? 17.811 16.351 21.738 1.00 91.44 489 GLY A CA 1
ATOM 3961 C C . GLY A 1 489 ? 16.481 15.601 21.678 1.00 91.44 489 GLY A C 1
ATOM 3962 O O . GLY A 1 489 ? 16.327 14.599 22.370 1.00 91.44 489 GLY A O 1
ATOM 3963 N N . VAL A 1 490 ? 15.566 16.023 20.800 1.00 92.62 490 VAL A N 1
ATOM 3964 C CA . VAL A 1 490 ? 14.278 15.349 20.566 1.00 92.62 490 VAL A CA 1
ATOM 3965 C C . VAL A 1 490 ? 14.487 13.921 20.059 1.00 92.62 490 VAL A C 1
ATOM 3967 O O . VAL A 1 490 ? 13.881 12.991 20.594 1.00 92.62 490 VAL A O 1
ATOM 3970 N N . LEU A 1 491 ? 15.390 13.712 19.093 1.00 94.31 491 LEU A N 1
ATOM 3971 C CA . LEU A 1 491 ? 15.711 12.371 18.604 1.00 94.31 491 LEU A CA 1
ATOM 3972 C C . LEU A 1 491 ? 16.153 11.445 19.747 1.00 94.31 491 LEU A C 1
ATOM 3974 O O . LEU A 1 491 ? 15.567 10.381 19.941 1.00 94.31 491 LEU A O 1
ATOM 3978 N N . PHE A 1 492 ? 17.170 11.843 20.516 1.00 95.00 492 PHE A N 1
ATOM 3979 C CA . PHE A 1 492 ? 17.772 10.964 21.522 1.00 95.00 492 PHE A CA 1
ATOM 3980 C C . PHE A 1 492 ? 16.957 10.831 22.813 1.00 95.00 492 PHE A C 1
ATOM 3982 O O . PHE A 1 492 ? 17.036 9.787 23.458 1.00 95.00 492 PHE A O 1
ATOM 3989 N N . ARG A 1 493 ? 16.186 11.852 23.205 1.00 92.38 493 ARG A N 1
ATOM 3990 C CA . ARG A 1 493 ? 15.441 11.855 24.478 1.00 92.38 493 ARG A CA 1
ATOM 3991 C C . ARG A 1 493 ? 13.973 11.467 24.344 1.00 92.38 493 ARG A C 1
ATOM 3993 O O . ARG A 1 493 ? 13.409 11.007 25.328 1.00 92.38 493 ARG A O 1
ATOM 4000 N N . ILE A 1 494 ? 13.369 11.628 23.165 1.00 91.88 494 ILE A N 1
ATOM 4001 C CA . ILE A 1 494 ? 11.938 11.367 22.945 1.00 91.88 494 ILE A CA 1
ATOM 4002 C C . ILE A 1 494 ? 11.752 10.245 21.925 1.00 91.88 494 ILE A C 1
ATOM 4004 O O . ILE A 1 494 ? 11.249 9.172 22.258 1.00 91.88 494 ILE A O 1
ATOM 4008 N N . VAL A 1 495 ? 12.214 10.450 20.689 1.00 90.88 495 VAL A N 1
ATOM 4009 C CA . VAL A 1 495 ? 11.886 9.541 19.582 1.00 90.88 495 VAL A CA 1
ATOM 4010 C C . VAL A 1 495 ? 12.530 8.165 19.729 1.00 90.88 495 VAL A C 1
ATOM 4012 O O . VAL A 1 495 ? 11.839 7.158 19.564 1.00 90.88 495 VAL A O 1
ATOM 4015 N N . LEU A 1 496 ? 13.821 8.087 20.064 1.00 92.44 496 LEU A N 1
ATOM 4016 C CA . LEU A 1 496 ? 14.497 6.799 20.251 1.00 92.44 496 LEU A CA 1
ATOM 4017 C C . LEU A 1 496 ? 13.912 5.989 21.423 1.00 92.44 496 LEU A C 1
ATOM 4019 O O . LEU A 1 496 ? 13.599 4.818 21.198 1.00 92.44 496 LEU A O 1
ATOM 4023 N N . PRO A 1 497 ? 13.687 6.564 22.625 1.00 91.38 497 PRO A N 1
ATOM 4024 C CA . PRO A 1 497 ? 13.023 5.859 23.723 1.00 91.38 497 PRO A CA 1
ATOM 4025 C C . PRO A 1 497 ? 11.624 5.336 23.375 1.00 91.38 497 PRO A C 1
ATOM 4027 O O . PRO A 1 497 ? 11.321 4.174 23.646 1.00 91.38 497 PRO A O 1
ATOM 4030 N N . LEU A 1 498 ? 10.790 6.146 22.713 1.00 84.12 498 LEU A N 1
ATOM 4031 C CA . LEU A 1 498 ? 9.454 5.719 22.275 1.00 84.12 498 LEU A CA 1
ATOM 4032 C C . LEU A 1 498 ? 9.514 4.631 21.192 1.00 84.12 498 LEU A C 1
ATOM 4034 O O . LEU A 1 498 ? 8.624 3.787 21.096 1.00 84.12 498 LEU A O 1
ATOM 4038 N N . SER A 1 499 ? 10.598 4.603 20.417 1.00 87.44 499 SER A N 1
ATOM 4039 C CA . SER A 1 499 ? 10.824 3.631 19.345 1.00 87.44 499 SER A CA 1
ATOM 4040 C C . SER A 1 499 ? 11.594 2.384 19.784 1.00 87.44 499 SER A C 1
ATOM 4042 O O . SER A 1 499 ? 11.926 1.556 18.934 1.00 87.44 499 SER A O 1
ATOM 4044 N N . MET A 1 500 ? 11.875 2.193 21.079 1.00 83.81 500 MET A N 1
ATOM 4045 C CA . MET A 1 500 ? 12.665 1.057 21.585 1.00 83.81 500 MET A CA 1
ATOM 4046 C C . MET A 1 500 ? 12.201 -0.327 21.086 1.00 83.81 500 MET A C 1
ATOM 4048 O O . MET A 1 500 ? 13.064 -1.133 20.732 1.00 83.81 500 MET A O 1
ATOM 4052 N N . PRO A 1 501 ? 10.890 -0.630 20.967 1.00 75.06 501 PRO A N 1
ATOM 4053 C CA . PRO A 1 501 ? 10.439 -1.905 20.398 1.00 75.06 501 PRO A CA 1
ATOM 4054 C C . PRO A 1 501 ? 10.867 -2.113 18.934 1.00 75.06 501 PRO A C 1
ATOM 4056 O O . PRO A 1 501 ? 11.270 -3.214 18.547 1.00 75.06 501 PRO A O 1
ATOM 4059 N N . ALA A 1 502 ? 10.818 -1.052 18.122 1.00 77.38 502 ALA A N 1
ATOM 4060 C CA . ALA A 1 502 ? 11.273 -1.079 16.734 1.00 77.38 502 ALA A CA 1
ATOM 4061 C C . ALA A 1 502 ? 12.809 -1.139 16.662 1.00 77.38 502 ALA A C 1
ATOM 4063 O O . ALA A 1 502 ? 13.365 -1.961 15.936 1.00 77.38 502 ALA A O 1
ATOM 4064 N N . MET A 1 503 ? 13.503 -0.348 17.486 1.00 85.38 503 MET A N 1
ATOM 4065 C CA . MET A 1 503 ? 14.968 -0.333 17.573 1.00 85.38 503 MET A CA 1
ATOM 4066 C C . MET A 1 503 ? 15.543 -1.695 17.970 1.00 85.38 503 MET A C 1
ATOM 4068 O O . MET A 1 503 ? 16.506 -2.148 17.357 1.00 85.38 503 MET A O 1
ATOM 4072 N N . ALA A 1 504 ? 14.932 -2.389 18.935 1.00 82.56 504 ALA A N 1
ATOM 4073 C CA . ALA A 1 504 ? 15.332 -3.740 19.330 1.00 82.56 504 ALA A CA 1
ATOM 4074 C C . ALA A 1 504 ? 15.217 -4.740 18.167 1.00 82.56 504 ALA A C 1
ATOM 4076 O O . ALA A 1 504 ? 16.086 -5.592 17.987 1.00 82.56 504 ALA A O 1
ATOM 4077 N N . THR A 1 505 ? 14.175 -4.594 17.345 1.00 79.12 505 THR A N 1
ATOM 4078 C CA . THR A 1 505 ? 13.957 -5.428 16.158 1.00 79.12 505 THR A CA 1
ATOM 4079 C C . THR A 1 505 ? 15.024 -5.186 15.085 1.00 79.12 505 THR A C 1
ATOM 4081 O O . THR A 1 505 ? 15.586 -6.139 14.556 1.00 79.12 505 THR A O 1
ATOM 4084 N N . PHE A 1 506 ? 15.358 -3.930 14.774 1.00 84.56 506 PHE A N 1
ATOM 4085 C CA . PHE A 1 506 ? 16.384 -3.636 13.762 1.00 84.56 506 PHE A CA 1
ATOM 4086 C C . PHE A 1 506 ? 17.805 -3.908 14.247 1.00 84.56 506 PHE A C 1
ATOM 4088 O O . PHE A 1 506 ? 18.638 -4.346 13.455 1.00 84.56 506 PHE A O 1
ATOM 4095 N N . SER A 1 507 ? 18.072 -3.681 15.537 1.00 88.25 507 SER A N 1
ATOM 4096 C CA . SER A 1 507 ? 19.347 -4.010 16.186 1.00 88.25 507 SER A CA 1
ATOM 4097 C C . SER A 1 507 ? 19.700 -5.465 15.925 1.00 88.25 507 SER A C 1
ATOM 4099 O O . SER A 1 507 ? 20.774 -5.796 15.435 1.00 88.25 507 SER A O 1
ATOM 4101 N N . LEU A 1 508 ? 18.720 -6.332 16.142 1.00 83.62 508 LEU A N 1
ATOM 4102 C CA . LEU A 1 508 ? 18.850 -7.739 15.863 1.00 83.62 508 LEU A CA 1
ATOM 4103 C C . LEU A 1 508 ? 19.180 -8.042 14.397 1.00 83.62 508 LEU A C 1
ATOM 4105 O O . LEU A 1 508 ? 20.060 -8.856 14.147 1.00 83.62 508 LEU A O 1
ATOM 4109 N N . PHE A 1 509 ? 18.469 -7.458 13.428 1.00 84.00 509 PHE A N 1
ATOM 4110 C CA . PHE A 1 509 ? 18.713 -7.771 12.011 1.00 84.00 509 PHE A CA 1
ATOM 4111 C C . PHE A 1 509 ? 20.133 -7.429 11.600 1.00 84.00 509 PHE A C 1
ATOM 4113 O O . PHE A 1 509 ? 20.786 -8.213 10.916 1.00 84.00 509 PHE A O 1
ATOM 4120 N N . TYR A 1 510 ? 20.618 -6.279 12.060 1.00 91.38 510 TYR A N 1
ATOM 4121 C CA . TYR A 1 510 ? 22.001 -5.895 11.845 1.00 91.38 510 TYR A CA 1
ATOM 4122 C C . TYR A 1 510 ? 22.964 -6.835 12.576 1.00 91.38 510 TYR A C 1
ATOM 4124 O O . TYR A 1 510 ? 23.943 -7.268 11.974 1.00 91.38 510 TYR A O 1
ATOM 4132 N N . ALA A 1 511 ? 22.654 -7.244 13.808 1.00 91.25 511 ALA A N 1
ATOM 4133 C CA . ALA A 1 511 ? 23.489 -8.173 14.561 1.00 91.25 511 ALA A CA 1
ATOM 4134 C C . ALA A 1 511 ? 23.596 -9.547 13.883 1.00 91.25 511 ALA A C 1
ATOM 4136 O O . ALA A 1 511 ? 24.693 -10.072 13.730 1.00 91.25 511 ALA A O 1
ATOM 4137 N N . VAL A 1 512 ? 22.478 -10.107 13.416 1.00 88.56 512 VAL A N 1
ATOM 4138 C CA . VAL A 1 512 ? 22.447 -11.377 12.673 1.00 88.56 512 VAL A CA 1
ATOM 4139 C C . VAL A 1 512 ? 23.225 -11.248 11.364 1.00 88.56 512 VAL A C 1
ATOM 4141 O O . VAL A 1 512 ? 24.006 -12.136 11.032 1.00 88.56 512 VAL A O 1
ATOM 4144 N N . ALA A 1 513 ? 23.060 -10.139 10.637 1.00 88.94 513 ALA A N 1
ATOM 4145 C CA . ALA A 1 513 ? 23.788 -9.896 9.395 1.00 88.94 513 ALA A CA 1
ATOM 4146 C C . ALA A 1 513 ? 25.310 -9.837 9.617 1.00 88.94 513 ALA A C 1
ATOM 4148 O O . ALA A 1 513 ? 26.061 -10.452 8.863 1.00 88.94 513 ALA A O 1
ATOM 4149 N N . HIS A 1 514 ? 25.765 -9.158 10.674 1.00 93.44 514 HIS A N 1
ATOM 4150 C CA . HIS A 1 514 ? 27.186 -9.094 11.034 1.00 93.44 514 HIS A CA 1
ATOM 4151 C C . HIS A 1 514 ? 27.725 -10.426 11.551 1.00 93.44 514 HIS A C 1
ATOM 4153 O O . HIS A 1 514 ? 28.821 -10.827 11.162 1.00 93.44 514 HIS A O 1
ATOM 4159 N N . TRP A 1 515 ? 26.949 -11.151 12.362 1.00 92.88 515 TRP A N 1
ATOM 4160 C CA . TRP A 1 515 ? 27.315 -12.489 12.832 1.00 92.88 515 TRP A CA 1
ATOM 4161 C C . TRP A 1 515 ? 27.506 -13.469 11.672 1.00 92.88 515 TRP A C 1
ATOM 4163 O O . TRP A 1 515 ? 28.406 -14.310 11.689 1.00 92.88 515 TRP A O 1
ATOM 4173 N N . ASN A 1 516 ? 26.668 -13.330 10.645 1.00 91.44 516 ASN A N 1
ATOM 4174 C CA . ASN A 1 516 ? 26.697 -14.137 9.434 1.00 91.44 516 ASN A CA 1
ATOM 4175 C C . ASN A 1 516 ? 27.641 -13.574 8.355 1.00 91.44 516 ASN A C 1
ATOM 4177 O O . ASN A 1 516 ? 27.626 -14.074 7.232 1.00 91.44 516 ASN A O 1
ATOM 4181 N N . SER A 1 517 ? 28.477 -12.574 8.674 1.00 89.56 517 SER A N 1
ATOM 4182 C CA . SER A 1 517 ? 29.396 -11.940 7.722 1.00 89.56 517 SER A CA 1
ATOM 4183 C C . SER A 1 517 ? 30.471 -12.920 7.246 1.00 89.56 517 SER A C 1
ATOM 4185 O O . SER A 1 517 ? 31.524 -13.096 7.858 1.00 89.56 517 SER A O 1
ATOM 4187 N N . PHE A 1 518 ? 30.174 -13.585 6.133 1.00 90.19 518 PHE A N 1
ATOM 4188 C CA . PHE A 1 518 ? 31.056 -14.521 5.450 1.00 90.19 518 PHE A CA 1
ATOM 4189 C C . PHE A 1 518 ? 31.628 -13.879 4.186 1.00 90.19 518 PHE A C 1
ATOM 4191 O O . PHE A 1 518 ? 32.836 -13.678 4.068 1.00 90.19 518 PHE A O 1
ATOM 4198 N N . PHE A 1 519 ? 30.759 -13.532 3.238 1.00 87.69 519 PHE A N 1
ATOM 4199 C CA . PHE A 1 519 ? 31.198 -13.194 1.893 1.00 87.69 519 PHE A CA 1
ATOM 4200 C C . PHE A 1 519 ? 31.988 -11.885 1.823 1.00 87.69 519 PHE A C 1
ATOM 4202 O O . PHE A 1 519 ? 33.049 -11.829 1.202 1.00 87.69 519 PHE A O 1
ATOM 4209 N N . ASN A 1 520 ? 31.523 -10.855 2.534 1.00 88.38 520 ASN A N 1
ATOM 4210 C CA . ASN A 1 520 ? 32.242 -9.585 2.642 1.00 88.38 520 ASN A CA 1
ATOM 4211 C C . ASN A 1 520 ? 33.638 -9.781 3.253 1.00 88.38 520 ASN A C 1
ATOM 4213 O O . ASN A 1 520 ? 34.593 -9.147 2.813 1.00 88.38 520 ASN A O 1
ATOM 4217 N N . ALA A 1 521 ? 33.775 -10.691 4.222 1.00 90.94 521 ALA A N 1
ATOM 4218 C CA . ALA A 1 521 ? 35.065 -11.004 4.823 1.00 90.94 521 ALA A CA 1
ATOM 4219 C C . ALA A 1 521 ? 35.999 -11.718 3.840 1.00 90.94 521 ALA A C 1
ATOM 4221 O O . ALA A 1 521 ? 37.152 -11.325 3.735 1.00 90.94 521 ALA A O 1
ATOM 4222 N N . VAL A 1 522 ? 35.502 -12.672 3.046 1.00 89.06 522 VAL A N 1
ATOM 4223 C CA . VAL A 1 522 ? 36.307 -13.334 1.999 1.00 89.06 522 VAL A CA 1
ATOM 4224 C C . VAL A 1 522 ? 36.812 -12.352 0.938 1.00 89.06 522 VAL A C 1
ATOM 4226 O O . VAL A 1 522 ? 37.899 -12.541 0.403 1.00 89.06 522 VAL A O 1
ATOM 4229 N N . ILE A 1 523 ? 36.037 -11.317 0.607 1.00 89.94 523 ILE A N 1
ATOM 4230 C CA . ILE A 1 523 ? 36.442 -10.336 -0.407 1.00 89.94 523 ILE A CA 1
ATOM 4231 C C . ILE A 1 523 ? 37.416 -9.292 0.155 1.00 89.94 523 ILE A C 1
ATOM 4233 O O . ILE A 1 523 ? 38.324 -8.857 -0.557 1.00 89.94 523 ILE A O 1
ATOM 4237 N N . TYR A 1 524 ? 37.198 -8.828 1.389 1.00 93.31 524 TYR A N 1
ATOM 4238 C CA . TYR A 1 524 ? 37.916 -7.671 1.929 1.00 93.31 524 TYR A CA 1
ATOM 4239 C C . TYR A 1 524 ? 39.039 -8.019 2.903 1.00 93.31 524 TYR A C 1
ATOM 4241 O O . TYR A 1 524 ? 39.883 -7.154 3.124 1.00 93.31 524 TYR A O 1
ATOM 4249 N N . ILE A 1 525 ? 39.057 -9.224 3.481 1.00 93.00 525 ILE A N 1
ATOM 4250 C CA . ILE A 1 525 ? 40.007 -9.640 4.520 1.00 93.00 525 ILE A CA 1
ATOM 4251 C C . ILE A 1 525 ? 40.845 -10.828 4.031 1.00 93.00 525 ILE A C 1
ATOM 4253 O O . ILE A 1 525 ? 40.419 -11.982 4.056 1.00 93.00 525 ILE A O 1
ATOM 4257 N N . ASN A 1 526 ? 42.080 -10.541 3.647 1.00 88.31 526 ASN A N 1
ATOM 4258 C CA . ASN A 1 526 ? 43.124 -11.515 3.346 1.00 88.31 526 ASN A CA 1
ATOM 4259 C C . ASN A 1 526 ? 43.837 -11.992 4.621 1.00 88.31 526 ASN A C 1
ATOM 4261 O O . ASN A 1 526 ? 44.308 -13.124 4.687 1.00 88.31 526 ASN A O 1
ATOM 4265 N N . ASP A 1 527 ? 43.914 -11.131 5.637 1.00 89.31 527 ASP A N 1
ATOM 4266 C CA . ASP A 1 527 ? 44.557 -11.428 6.917 1.00 89.31 527 ASP A CA 1
ATOM 4267 C C . ASP A 1 527 ? 43.733 -12.414 7.768 1.00 89.31 527 ASP A C 1
ATOM 4269 O O . ASP A 1 527 ? 42.685 -12.067 8.324 1.00 89.31 527 ASP A O 1
ATOM 4273 N N . SER A 1 528 ? 44.238 -13.644 7.904 1.00 87.19 528 SER A N 1
ATOM 4274 C CA . SER A 1 528 ? 43.577 -14.723 8.652 1.00 87.19 528 SER A CA 1
ATOM 4275 C C . SER A 1 528 ? 43.379 -14.440 10.145 1.00 87.19 528 SER A C 1
ATOM 4277 O O . SER A 1 528 ? 42.549 -15.082 10.794 1.00 87.19 528 SER A O 1
ATOM 4279 N N . GLU A 1 529 ? 44.094 -13.465 10.716 1.00 89.12 529 GLU A N 1
ATOM 4280 C CA . GLU A 1 529 ? 43.892 -13.064 12.110 1.00 89.12 529 GLU A CA 1
ATOM 4281 C C . GLU A 1 529 ? 42.607 -12.265 12.318 1.00 89.12 529 GLU A C 1
ATOM 4283 O O . GLU A 1 529 ? 42.055 -12.239 13.419 1.00 89.12 529 GLU A O 1
ATOM 4288 N N . LYS A 1 530 ? 42.102 -11.662 11.241 1.00 93.00 530 LYS A N 1
ATOM 4289 C CA . LYS A 1 530 ? 40.887 -10.844 11.211 1.00 93.00 530 LYS A CA 1
ATOM 4290 C C . LYS A 1 530 ? 39.687 -11.602 10.650 1.00 93.00 530 LYS A C 1
ATOM 4292 O O . LYS A 1 530 ? 38.656 -10.991 10.370 1.00 93.00 530 LYS A O 1
ATOM 4297 N N . TRP A 1 531 ? 39.800 -12.913 10.452 1.00 92.50 531 TRP A N 1
ATOM 4298 C CA . TRP A 1 531 ? 38.693 -13.709 9.942 1.00 92.50 531 TRP A CA 1
ATOM 4299 C C . TRP A 1 531 ? 37.584 -13.858 10.985 1.00 92.50 531 TRP A C 1
ATOM 4301 O O . TRP A 1 531 ? 37.851 -14.297 12.107 1.00 92.50 531 TRP A O 1
ATOM 4311 N N . PRO A 1 532 ? 36.327 -13.540 10.630 1.00 94.06 532 PRO A N 1
ATOM 4312 C CA . PRO A 1 532 ? 35.198 -13.880 11.473 1.00 94.06 532 PRO A CA 1
ATOM 4313 C C . PRO A 1 532 ? 34.972 -15.397 11.470 1.00 94.06 532 PRO A C 1
ATOM 4315 O O . PRO A 1 532 ? 35.409 -16.128 10.574 1.00 94.06 532 PRO A O 1
ATOM 4318 N N . VAL A 1 533 ? 34.219 -15.867 12.460 1.00 90.88 533 VAL A N 1
ATOM 4319 C CA . VAL A 1 533 ? 33.962 -17.285 12.732 1.00 90.88 533 VAL A CA 1
ATOM 4320 C C . VAL A 1 533 ? 33.348 -18.001 11.529 1.00 90.88 533 VAL A C 1
ATOM 4322 O O . VAL A 1 533 ? 33.617 -19.176 11.322 1.00 90.88 533 VAL A O 1
ATOM 4325 N N . GLN A 1 534 ? 32.584 -17.296 10.686 1.00 91.06 534 GLN A N 1
ATOM 4326 C CA . GLN A 1 534 ? 31.965 -17.872 9.487 1.00 91.06 534 GLN A CA 1
ATOM 4327 C C . GLN A 1 534 ? 32.980 -18.210 8.386 1.00 91.06 534 GLN A C 1
ATOM 4329 O O . GLN A 1 534 ? 32.800 -19.189 7.665 1.00 91.06 534 GLN A O 1
ATOM 4334 N N . VAL A 1 535 ? 34.058 -17.428 8.256 1.00 89.31 535 VAL A N 1
ATOM 4335 C CA . VAL A 1 535 ? 35.142 -17.721 7.302 1.00 89.31 535 VAL A CA 1
ATOM 4336 C C . VAL A 1 535 ? 35.945 -18.918 7.796 1.00 89.31 535 VAL A C 1
ATOM 4338 O O . VAL A 1 535 ? 36.184 -19.853 7.036 1.00 89.31 535 VAL A O 1
ATOM 4341 N N . TRP A 1 536 ? 36.269 -18.944 9.089 1.00 85.31 536 TRP A N 1
ATOM 4342 C CA . TRP A 1 536 ? 36.955 -20.080 9.700 1.00 85.31 536 TRP A CA 1
ATOM 4343 C C . TRP A 1 536 ? 36.119 -21.372 9.650 1.00 85.31 536 TRP A C 1
ATOM 4345 O O . TRP A 1 536 ? 36.637 -22.435 9.313 1.00 85.31 536 TRP A O 1
ATOM 4355 N N . LEU A 1 537 ? 34.804 -21.280 9.878 1.00 85.31 537 LEU A N 1
ATOM 4356 C CA . LEU A 1 537 ? 33.861 -22.389 9.722 1.00 85.31 537 LEU A CA 1
ATOM 4357 C C . LEU A 1 537 ? 33.927 -22.989 8.311 1.00 85.31 537 LEU A C 1
ATOM 4359 O O . LEU A 1 537 ? 33.990 -24.210 8.179 1.00 85.31 537 LEU A O 1
ATOM 4363 N N . ARG A 1 538 ? 33.936 -22.158 7.259 1.00 84.81 538 ARG A N 1
ATOM 4364 C CA . ARG A 1 538 ? 34.066 -22.632 5.871 1.00 84.81 538 ARG A CA 1
ATOM 4365 C C . ARG A 1 538 ? 35.368 -23.401 5.672 1.00 84.81 538 ARG A C 1
ATOM 4367 O O . ARG A 1 538 ? 35.339 -24.458 5.044 1.00 84.81 538 ARG A O 1
ATOM 4374 N N . GLU A 1 539 ? 36.481 -22.883 6.185 1.00 80.31 539 GLU A N 1
ATOM 4375 C CA . GLU A 1 539 ? 37.779 -23.548 6.060 1.00 80.31 539 GLU A CA 1
ATOM 4376 C C . GLU A 1 539 ? 37.732 -24.954 6.666 1.00 80.31 539 GLU A C 1
ATOM 4378 O O . GLU A 1 539 ? 38.044 -25.917 5.976 1.00 80.31 539 GLU A O 1
ATOM 4383 N N . ILE A 1 540 ? 37.239 -25.104 7.898 1.00 77.94 540 ILE A N 1
ATOM 4384 C CA . ILE A 1 540 ? 37.213 -26.399 8.599 1.00 77.94 540 ILE A CA 1
ATOM 4385 C C . ILE A 1 540 ? 36.156 -27.369 8.048 1.00 77.94 540 ILE A C 1
ATOM 4387 O O . ILE A 1 540 ? 36.391 -28.575 7.958 1.00 77.94 540 ILE A O 1
ATOM 4391 N N . VAL A 1 541 ? 34.969 -26.870 7.704 1.00 73.75 541 VAL A N 1
ATOM 4392 C CA . VAL A 1 541 ? 33.824 -27.722 7.349 1.00 73.75 541 VAL A CA 1
ATOM 4393 C C . VAL A 1 541 ? 33.783 -28.061 5.866 1.00 73.75 541 VAL A C 1
ATOM 4395 O O . VAL A 1 541 ? 33.443 -29.189 5.511 1.00 73.75 541 VAL A O 1
ATOM 4398 N N . ILE A 1 542 ? 34.115 -27.097 5.008 1.00 71.00 542 ILE A N 1
ATOM 4399 C CA . ILE A 1 542 ? 33.899 -27.196 3.562 1.00 71.00 542 ILE A CA 1
ATOM 4400 C C . ILE A 1 542 ? 35.228 -27.431 2.836 1.00 71.00 542 ILE A C 1
ATOM 4402 O O . ILE A 1 542 ? 35.299 -28.312 1.984 1.00 71.00 542 ILE A O 1
ATOM 4406 N N . LEU A 1 543 ? 36.293 -26.696 3.183 1.00 65.81 543 LEU A N 1
ATOM 4407 C CA . LEU A 1 543 ? 37.562 -26.726 2.436 1.00 65.81 543 LEU A CA 1
ATOM 4408 C C . LEU A 1 543 ? 38.620 -27.691 3.001 1.00 65.81 543 LEU A C 1
ATOM 4410 O O . LEU A 1 543 ? 39.489 -28.144 2.258 1.00 65.81 543 LEU A O 1
ATOM 4414 N N . ALA A 1 544 ? 38.543 -28.076 4.278 1.00 59.22 544 ALA A N 1
ATOM 4415 C CA . ALA A 1 544 ? 39.535 -28.937 4.933 1.00 59.22 544 ALA A CA 1
ATOM 4416 C C . ALA A 1 544 ? 39.495 -30.418 4.500 1.00 59.22 544 ALA A C 1
ATOM 4418 O O . ALA A 1 544 ? 40.140 -31.261 5.121 1.00 59.22 544 ALA A O 1
ATOM 4419 N N . GLN A 1 545 ? 38.793 -30.756 3.415 1.00 52.22 545 GLN A N 1
ATOM 4420 C CA . GLN A 1 545 ? 38.784 -32.100 2.825 1.00 52.22 545 GLN A CA 1
ATOM 4421 C C . GLN A 1 545 ? 40.175 -32.582 2.370 1.00 52.22 545 GLN A C 1
ATOM 4423 O O . GLN A 1 545 ? 40.357 -33.780 2.188 1.00 52.22 545 GLN A O 1
ATOM 4428 N N . SER A 1 546 ? 41.162 -31.685 2.238 1.00 43.16 546 SER A N 1
ATOM 4429 C CA . SER A 1 546 ? 42.529 -32.033 1.807 1.00 43.16 546 SER A CA 1
ATOM 4430 C C . SER A 1 546 ? 43.658 -31.588 2.750 1.00 43.16 546 SER A C 1
ATOM 4432 O O . SER A 1 546 ? 44.816 -31.705 2.365 1.00 43.16 546 SER A O 1
ATOM 4434 N N . ARG A 1 547 ? 43.379 -31.039 3.947 1.00 41.84 547 ARG A N 1
ATOM 4435 C CA . ARG A 1 547 ? 44.428 -30.434 4.813 1.00 41.84 547 ARG A CA 1
ATOM 4436 C C . ARG A 1 547 ? 44.464 -30.884 6.279 1.00 41.84 547 ARG A C 1
ATOM 4438 O O . ARG A 1 547 ? 45.389 -30.500 6.984 1.00 41.84 547 ARG A O 1
ATOM 4445 N N . ILE A 1 548 ? 43.530 -31.712 6.754 1.00 44.62 548 ILE A N 1
ATOM 4446 C CA . ILE A 1 548 ? 43.588 -32.284 8.120 1.00 44.62 548 ILE A CA 1
ATOM 4447 C C . ILE A 1 548 ? 44.500 -33.523 8.112 1.00 44.62 548 ILE A C 1
ATOM 4449 O O . ILE A 1 548 ? 44.061 -34.628 8.401 1.00 44.62 548 ILE A O 1
ATOM 4453 N N . GLY A 1 549 ? 45.748 -33.345 7.678 1.00 44.16 549 GLY A N 1
ATOM 4454 C CA . GLY A 1 549 ? 46.747 -34.414 7.572 1.00 44.16 549 GLY A CA 1
ATOM 4455 C C . GLY A 1 549 ? 48.145 -34.015 8.048 1.00 44.16 549 GLY A C 1
ATOM 4456 O O . GLY A 1 549 ? 49.053 -34.823 7.934 1.00 44.16 549 GLY A O 1
ATOM 4457 N N . ASP A 1 550 ? 48.328 -32.795 8.572 1.00 39.06 550 ASP A N 1
ATOM 4458 C CA . ASP A 1 550 ? 49.666 -32.238 8.852 1.00 39.06 550 ASP A CA 1
ATOM 4459 C C . ASP A 1 550 ? 49.920 -31.922 10.339 1.00 39.06 550 ASP A C 1
ATOM 4461 O O . ASP A 1 550 ? 50.837 -31.188 10.697 1.00 39.06 550 ASP A O 1
ATOM 4465 N N . THR A 1 551 ? 49.115 -32.490 11.240 1.00 43.53 551 THR A N 1
ATOM 4466 C CA . THR A 1 551 ? 49.398 -32.477 12.682 1.00 43.53 551 THR A CA 1
ATOM 4467 C C . THR A 1 551 ? 49.625 -33.896 13.165 1.00 43.53 551 THR A C 1
ATOM 4469 O O . THR A 1 551 ? 48.763 -34.752 12.991 1.00 43.53 551 THR A O 1
ATOM 4472 N N . SER A 1 552 ? 50.783 -34.111 13.785 1.00 43.19 552 SER A N 1
ATOM 4473 C CA . SER A 1 552 ? 51.272 -35.347 14.401 1.00 43.19 552 SER A CA 1
ATOM 4474 C C . SER A 1 552 ? 50.425 -35.784 15.606 1.00 43.19 552 SER A C 1
ATOM 4476 O O . SER A 1 552 ? 50.889 -35.766 16.746 1.00 43.19 552 SER A O 1
ATOM 4478 N N . ILE A 1 553 ? 49.164 -36.119 15.361 1.00 45.88 553 ILE A N 1
ATOM 4479 C CA . ILE A 1 553 ? 48.230 -36.704 16.321 1.00 45.88 553 ILE A CA 1
ATOM 4480 C C . ILE A 1 553 ? 47.817 -38.046 15.717 1.00 45.88 553 ILE A C 1
ATOM 4482 O O . ILE A 1 553 ? 47.417 -38.089 14.556 1.00 45.88 553 ILE A O 1
ATOM 4486 N N . GLU A 1 554 ? 47.979 -39.134 16.472 1.00 43.78 554 GLU A N 1
ATOM 4487 C CA . GLU A 1 554 ? 47.661 -40.493 16.023 1.00 43.78 554 GLU A CA 1
ATOM 4488 C C . GLU A 1 554 ? 46.249 -40.556 15.406 1.00 43.78 554 GLU A C 1
ATOM 4490 O O . GLU A 1 554 ? 45.265 -40.158 16.035 1.00 43.78 554 GLU A O 1
ATOM 4495 N N . GLU A 1 555 ? 46.148 -41.078 14.173 1.00 44.47 555 GLU A N 1
ATOM 4496 C CA . GLU A 1 555 ? 44.910 -41.192 13.372 1.00 44.47 555 GLU A CA 1
ATOM 4497 C C . GLU A 1 555 ? 43.769 -41.954 14.083 1.00 44.47 555 GLU A C 1
ATOM 4499 O O . GLU A 1 555 ? 42.621 -41.938 13.637 1.00 44.47 555 GLU A O 1
ATOM 4504 N N . THR A 1 556 ? 44.060 -42.609 15.206 1.00 45.59 556 THR A N 1
ATOM 4505 C CA . THR A 1 556 ? 43.124 -43.394 16.014 1.00 45.59 556 THR A CA 1
ATOM 4506 C C . THR A 1 556 ? 42.289 -42.593 17.017 1.00 45.59 556 THR A C 1
ATOM 4508 O O . THR A 1 556 ? 41.262 -43.114 17.453 1.00 45.59 556 THR A O 1
ATOM 4511 N N . GLU A 1 557 ? 42.654 -41.355 17.382 1.00 50.53 557 GLU A N 1
ATOM 4512 C CA . GLU A 1 557 ? 41.987 -40.656 18.500 1.00 50.53 557 GLU A CA 1
ATOM 4513 C C . GLU A 1 557 ? 40.907 -39.630 18.112 1.00 50.53 557 GLU A C 1
ATOM 4515 O O . GLU A 1 557 ? 40.065 -39.304 18.953 1.00 50.53 557 GLU A O 1
ATOM 4520 N N . ILE A 1 558 ? 40.859 -39.111 16.875 1.00 57.59 558 ILE A N 1
ATOM 4521 C CA . ILE A 1 558 ? 39.891 -38.053 16.520 1.00 57.59 558 ILE A CA 1
ATOM 4522 C C . ILE A 1 558 ? 39.362 -38.210 15.092 1.00 57.59 558 ILE A C 1
ATOM 4524 O O . ILE A 1 558 ? 40.102 -38.128 14.118 1.00 57.59 558 ILE A O 1
ATOM 4528 N N . GLN A 1 559 ? 38.044 -38.372 14.952 1.00 65.19 559 GLN A N 1
ATOM 4529 C CA . GLN A 1 559 ? 37.403 -38.463 13.643 1.00 65.19 559 GLN A CA 1
ATOM 4530 C C . GLN A 1 559 ? 37.096 -37.057 13.079 1.00 65.19 559 GLN A C 1
ATOM 4532 O O . GLN A 1 559 ? 36.445 -36.264 13.764 1.00 65.19 559 GLN A O 1
ATOM 4537 N N . PRO A 1 560 ? 37.459 -36.729 11.820 1.00 70.31 560 PRO A N 1
ATOM 4538 C CA . PRO A 1 560 ? 37.227 -35.397 11.243 1.00 70.31 560 PRO A CA 1
ATOM 4539 C C . PRO A 1 560 ? 35.759 -34.941 11.258 1.00 70.31 560 PRO A C 1
ATOM 4541 O O . PRO A 1 560 ? 35.478 -33.744 11.322 1.00 70.31 560 PRO A O 1
ATOM 4544 N N . LEU A 1 561 ? 34.811 -35.884 11.222 1.00 71.19 561 LEU A N 1
ATOM 4545 C CA . LEU A 1 561 ? 33.379 -35.591 11.250 1.00 71.19 561 LEU A CA 1
ATOM 4546 C C . LEU A 1 561 ? 32.938 -34.972 12.587 1.00 71.19 561 LEU A C 1
ATOM 4548 O O . LEU A 1 561 ? 32.206 -33.985 12.573 1.00 71.19 561 LEU A O 1
ATOM 4552 N N . THR A 1 562 ? 33.421 -35.470 13.731 1.00 77.75 562 THR A N 1
ATOM 4553 C CA . THR A 1 562 ? 33.027 -34.947 15.055 1.00 77.75 562 THR A CA 1
ATOM 4554 C C . THR A 1 562 ? 33.572 -33.537 15.298 1.00 77.75 562 THR A C 1
ATOM 4556 O O . THR A 1 562 ? 32.858 -32.701 15.855 1.00 77.75 562 THR A O 1
ATOM 4559 N N . ILE A 1 563 ? 34.773 -33.220 14.791 1.00 78.12 563 ILE A N 1
ATOM 4560 C CA . ILE A 1 563 ? 35.329 -31.852 14.799 1.00 78.12 563 ILE A CA 1
ATOM 4561 C C . ILE A 1 563 ? 34.437 -30.910 13.983 1.00 78.12 563 ILE A C 1
ATOM 4563 O O . ILE A 1 563 ? 34.034 -29.858 14.478 1.00 78.12 563 ILE A O 1
ATOM 4567 N N . ARG A 1 564 ? 34.079 -31.285 12.748 1.00 79.25 564 ARG A N 1
ATOM 4568 C CA . ARG A 1 564 ? 33.229 -30.452 11.877 1.00 79.25 564 ARG A CA 1
ATOM 4569 C C . ARG A 1 564 ? 31.868 -30.160 12.517 1.00 79.25 564 ARG A C 1
ATOM 4571 O O . ARG A 1 564 ? 31.415 -29.015 12.493 1.00 79.25 564 ARG A O 1
ATOM 4578 N N . MET A 1 565 ? 31.255 -31.170 13.137 1.00 83.06 565 MET A N 1
ATOM 4579 C CA . MET A 1 565 ? 29.993 -31.027 13.870 1.00 83.06 565 MET A CA 1
ATOM 4580 C C . MET A 1 565 ? 30.146 -30.083 15.066 1.00 83.06 565 MET A C 1
ATOM 4582 O O . MET A 1 565 ? 29.355 -29.156 15.221 1.00 83.06 565 MET A O 1
ATOM 4586 N N . ALA A 1 566 ? 31.201 -30.247 15.870 1.00 83.44 566 ALA A N 1
ATOM 4587 C CA . ALA A 1 566 ? 31.466 -29.384 17.017 1.00 83.44 566 ALA A CA 1
ATOM 4588 C C . ALA A 1 566 ? 31.713 -27.915 16.615 1.00 83.44 566 ALA A C 1
ATOM 4590 O O . ALA A 1 566 ? 31.209 -27.013 17.288 1.00 83.44 566 ALA A O 1
ATOM 4591 N N . VAL A 1 567 ? 32.393 -27.658 15.489 1.00 82.81 567 VAL A N 1
ATOM 4592 C CA . VAL A 1 567 ? 32.578 -26.298 14.946 1.00 82.81 567 VAL A CA 1
ATOM 4593 C C . VAL A 1 567 ? 31.247 -25.678 14.489 1.00 82.81 567 VAL A C 1
ATOM 4595 O O . VAL A 1 567 ? 30.985 -24.502 14.773 1.00 82.81 567 VAL A O 1
ATOM 4598 N N . ILE A 1 568 ? 30.362 -26.446 13.839 1.00 84.44 568 ILE A N 1
ATOM 4599 C CA . ILE A 1 568 ? 29.009 -25.972 13.497 1.00 84.44 568 ILE A CA 1
ATOM 4600 C C . ILE A 1 568 ? 28.214 -25.641 14.762 1.00 84.44 568 ILE A C 1
ATOM 4602 O O . ILE A 1 568 ? 27.642 -24.554 14.858 1.00 84.44 568 ILE A O 1
ATOM 4606 N N . VAL A 1 569 ? 28.190 -26.543 15.748 1.00 85.69 569 VAL A N 1
ATOM 4607 C CA . VAL A 1 569 ? 27.476 -26.318 17.014 1.00 85.69 569 VAL A CA 1
ATOM 4608 C C . VAL A 1 569 ? 27.964 -25.030 17.673 1.00 85.69 569 VAL A C 1
ATOM 4610 O O . VAL A 1 569 ? 27.161 -24.162 18.017 1.00 85.69 569 VAL A O 1
ATOM 4613 N N . PHE A 1 570 ? 29.281 -24.869 17.791 1.00 84.31 570 PHE A N 1
ATOM 4614 C CA . PHE A 1 570 ? 29.876 -23.725 18.469 1.00 84.31 570 PHE A CA 1
ATOM 4615 C C . PHE A 1 570 ? 29.607 -22.391 17.753 1.00 84.31 570 PHE A C 1
ATOM 4617 O O . PHE A 1 570 ? 29.311 -21.393 18.405 1.00 84.31 570 PHE A O 1
ATOM 4624 N N . SER A 1 571 ? 29.637 -22.369 16.417 1.00 83.38 571 SER A N 1
ATOM 4625 C CA . SER A 1 571 ? 29.327 -21.164 15.625 1.00 83.38 571 SER A CA 1
ATOM 4626 C C . SER A 1 571 ? 27.830 -20.813 15.589 1.00 83.38 571 SER A C 1
ATOM 4628 O O . SER A 1 571 ? 27.475 -19.649 15.380 1.00 83.38 571 SER A O 1
ATOM 4630 N N . THR A 1 572 ? 26.947 -21.791 15.830 1.00 84.75 572 THR A N 1
ATOM 4631 C CA . THR A 1 572 ? 25.485 -21.627 15.720 1.00 84.75 572 THR A CA 1
ATOM 4632 C C . THR A 1 572 ? 24.805 -21.340 17.064 1.00 84.75 572 THR A C 1
ATOM 4634 O O . THR A 1 572 ? 23.828 -20.596 17.113 1.00 84.75 572 THR A O 1
ATOM 4637 N N . ILE A 1 573 ? 25.305 -21.878 18.184 1.00 84.75 573 ILE A N 1
ATOM 4638 C CA . ILE A 1 573 ? 24.686 -21.680 19.510 1.00 84.75 573 ILE A CA 1
ATOM 4639 C C . ILE A 1 573 ? 24.531 -20.197 19.894 1.00 84.75 573 ILE A C 1
ATOM 4641 O O . ILE A 1 573 ? 23.429 -19.831 20.311 1.00 84.75 573 ILE A O 1
ATOM 4645 N N . PRO A 1 574 ? 25.549 -19.323 19.752 1.00 84.38 574 PRO A N 1
ATOM 4646 C CA . PRO A 1 574 ? 25.423 -17.935 20.194 1.00 84.38 574 PRO A CA 1
ATOM 4647 C C . PRO A 1 574 ? 24.271 -17.196 19.506 1.00 84.38 574 PRO A C 1
ATOM 4649 O O . PRO A 1 574 ? 23.515 -16.491 20.170 1.00 84.38 574 PRO A O 1
ATOM 4652 N N . ILE A 1 575 ? 24.074 -17.417 18.201 1.00 80.56 575 ILE A N 1
ATOM 4653 C CA . ILE A 1 575 ? 22.976 -16.788 17.458 1.00 80.56 575 ILE A CA 1
ATOM 4654 C C . ILE A 1 575 ? 21.615 -17.421 17.792 1.00 80.56 575 ILE A C 1
ATOM 4656 O O . ILE A 1 575 ? 20.608 -16.717 17.867 1.00 80.56 575 ILE A O 1
ATOM 4660 N N . MET A 1 576 ? 21.575 -18.725 18.095 1.00 80.06 576 MET A N 1
ATOM 4661 C CA . MET A 1 576 ? 20.353 -19.404 18.545 1.00 80.06 576 MET A CA 1
ATOM 4662 C C . MET A 1 576 ? 19.899 -18.959 19.939 1.00 80.06 576 MET A C 1
ATOM 4664 O O . MET A 1 576 ? 18.701 -18.862 20.182 1.00 80.06 576 MET A O 1
ATOM 4668 N N . LEU A 1 577 ? 20.814 -18.638 20.858 1.00 81.12 577 LEU A N 1
ATOM 4669 C CA . LEU A 1 577 ? 20.453 -18.134 22.193 1.00 81.12 577 LEU A CA 1
ATOM 4670 C C . LEU A 1 577 ? 19.801 -16.749 22.148 1.00 81.12 577 LEU A C 1
ATOM 4672 O O . LEU A 1 577 ? 19.011 -16.398 23.023 1.00 81.12 577 LEU A O 1
ATOM 4676 N N . VAL A 1 578 ? 20.093 -15.980 21.103 1.00 72.25 578 VAL A N 1
ATOM 4677 C CA . VAL A 1 578 ? 19.476 -14.678 20.861 1.00 72.25 578 VAL A CA 1
ATOM 4678 C C . VAL A 1 578 ? 18.026 -14.855 20.364 1.00 72.25 578 VAL A C 1
ATOM 4680 O O . VAL A 1 578 ? 17.188 -14.000 20.640 1.00 72.25 578 VAL A O 1
ATOM 4683 N N . TYR A 1 579 ? 17.673 -16.006 19.764 1.00 68.50 579 TYR A N 1
ATOM 4684 C CA . TYR A 1 579 ? 16.371 -16.291 19.131 1.00 68.50 579 TYR A CA 1
ATOM 4685 C C . TYR A 1 579 ? 15.109 -16.110 20.015 1.00 68.50 579 TYR A C 1
ATOM 4687 O O . TYR A 1 579 ? 14.172 -15.426 19.584 1.00 68.50 579 TYR A O 1
ATOM 4695 N N . PRO A 1 580 ? 15.026 -16.648 21.250 1.00 68.38 580 PRO A N 1
ATOM 4696 C CA . PRO A 1 580 ? 13.835 -16.487 22.094 1.00 68.38 580 PRO A CA 1
ATOM 4697 C C . PRO A 1 580 ? 13.512 -15.022 22.426 1.00 68.38 580 PRO A C 1
ATOM 4699 O O . PRO A 1 580 ? 12.347 -14.649 22.589 1.00 68.38 580 PRO A O 1
ATOM 4702 N N . PHE A 1 581 ? 14.536 -14.163 22.481 1.00 65.31 581 PHE A N 1
ATOM 4703 C CA . PHE A 1 581 ? 14.365 -12.723 22.663 1.00 65.31 581 PHE A CA 1
ATOM 4704 C C . PHE A 1 581 ? 13.731 -12.061 21.424 1.00 65.31 581 PHE A C 1
ATOM 4706 O O . PHE A 1 581 ? 12.990 -11.083 21.557 1.00 65.31 581 PHE A O 1
ATOM 4713 N N . LEU A 1 582 ? 13.944 -12.633 20.232 1.00 60.22 582 LEU A N 1
ATOM 4714 C CA . LEU A 1 582 ? 13.498 -12.106 18.933 1.00 60.22 582 LEU A CA 1
ATOM 4715 C C . LEU A 1 582 ? 12.010 -12.334 18.762 1.00 60.22 582 LEU A C 1
ATOM 4717 O O . LEU A 1 582 ? 11.276 -11.406 18.439 1.00 60.22 582 LEU A O 1
ATOM 4721 N N . GLN A 1 583 ? 11.551 -13.551 19.059 1.00 61.00 583 GLN A N 1
ATOM 4722 C CA . GLN A 1 583 ? 10.147 -13.931 18.929 1.00 61.00 583 GLN A CA 1
ATOM 4723 C C . GLN A 1 583 ? 9.227 -13.014 19.756 1.00 61.00 583 GLN A C 1
ATOM 4725 O O . GLN A 1 583 ? 8.150 -12.636 19.295 1.00 61.00 583 GLN A O 1
ATOM 4730 N N . LYS A 1 584 ? 9.665 -12.598 20.955 1.00 63.56 584 LYS A N 1
ATOM 4731 C CA . LYS A 1 584 ? 8.878 -11.746 21.865 1.00 63.56 584 LYS A CA 1
ATOM 4732 C C . LYS A 1 584 ? 8.729 -10.297 21.380 1.00 63.56 584 LYS A C 1
ATOM 4734 O O . LYS A 1 584 ? 7.678 -9.695 21.608 1.00 63.56 584 LYS A O 1
ATOM 4739 N N . HIS A 1 585 ? 9.761 -9.732 20.751 1.00 59.84 585 HIS A N 1
ATOM 4740 C CA . HIS A 1 585 ? 9.779 -8.324 20.327 1.00 59.84 585 HIS A CA 1
ATOM 4741 C C . HIS A 1 585 ? 9.334 -8.147 18.874 1.00 59.84 585 HIS A C 1
ATOM 4743 O O . HIS A 1 585 ? 8.619 -7.196 18.568 1.00 59.84 585 HIS A O 1
ATOM 4749 N N . PHE A 1 586 ? 9.660 -9.101 18.001 1.00 56.47 586 PHE A N 1
ATOM 4750 C CA . PHE A 1 586 ? 9.336 -9.048 16.579 1.00 56.47 586 PHE A CA 1
ATOM 4751 C C . PHE A 1 586 ? 7.832 -9.135 16.307 1.00 56.47 586 PHE A C 1
ATOM 4753 O O . PHE A 1 586 ? 7.291 -8.311 15.570 1.00 56.47 586 PHE A O 1
ATOM 4760 N N . ALA A 1 587 ? 7.134 -10.064 16.975 1.00 49.69 587 ALA A N 1
ATOM 4761 C CA . ALA A 1 587 ? 5.680 -10.189 16.871 1.00 49.69 587 ALA A CA 1
ATOM 4762 C C . ALA A 1 587 ? 4.953 -8.919 17.339 1.00 49.69 587 ALA A C 1
ATOM 4764 O O . ALA A 1 587 ? 3.852 -8.646 16.887 1.00 49.69 587 ALA A O 1
ATOM 4765 N N . LYS A 1 588 ? 5.562 -8.110 18.214 1.00 50.09 588 LYS A N 1
ATOM 4766 C CA . LYS A 1 588 ? 5.017 -6.801 18.591 1.00 50.09 588 LYS A CA 1
ATOM 4767 C C . LYS A 1 588 ? 5.386 -5.733 17.559 1.00 50.09 588 LYS A C 1
ATOM 4769 O O . LYS A 1 588 ? 4.511 -4.998 17.126 1.00 50.09 588 LYS A O 1
ATOM 4774 N N . GLY A 1 589 ? 6.644 -5.678 17.122 1.00 45.78 589 GLY A N 1
ATOM 4775 C CA . GLY A 1 589 ? 7.144 -4.676 16.176 1.00 45.78 589 GLY A CA 1
ATOM 4776 C C . GLY A 1 589 ? 6.467 -4.718 14.803 1.00 45.78 589 GLY A C 1
ATOM 4777 O O . GLY A 1 589 ? 5.990 -3.690 14.336 1.00 45.78 589 GLY A O 1
ATOM 4778 N N . VAL A 1 590 ? 6.357 -5.888 14.166 1.00 44.41 590 VAL A N 1
ATOM 4779 C CA . VAL A 1 590 ? 5.743 -6.000 12.825 1.00 44.41 590 VAL A CA 1
ATOM 4780 C C . VAL A 1 590 ? 4.238 -5.757 12.874 1.00 44.41 590 VAL A C 1
ATOM 4782 O O . VAL A 1 590 ? 3.731 -5.001 12.053 1.00 44.41 590 VAL A O 1
ATOM 4785 N N . MET A 1 591 ? 3.544 -6.303 13.879 1.00 43.59 591 MET A N 1
ATOM 4786 C CA . MET A 1 591 ? 2.104 -6.084 14.068 1.00 43.59 591 MET A CA 1
ATOM 4787 C C . MET A 1 591 ? 1.778 -4.603 14.306 1.00 43.59 591 MET A C 1
ATOM 4789 O O . MET A 1 591 ? 0.799 -4.096 13.774 1.00 43.59 591 MET A O 1
ATOM 4793 N N . LEU A 1 592 ? 2.615 -3.870 15.049 1.00 37.50 592 LEU A N 1
ATOM 4794 C CA . LEU A 1 592 ? 2.453 -2.423 15.232 1.00 37.50 592 LEU A CA 1
ATOM 4795 C C . LEU A 1 592 ? 2.723 -1.625 13.943 1.00 37.50 592 LEU A C 1
ATOM 4797 O O . LEU A 1 592 ? 2.073 -0.608 13.729 1.00 37.50 592 LEU A O 1
ATOM 4801 N N . GLY A 1 593 ? 3.638 -2.078 13.080 1.00 35.47 593 GLY A N 1
ATOM 4802 C CA . GLY A 1 593 ? 3.989 -1.394 11.829 1.00 35.47 593 GLY A CA 1
ATOM 4803 C C . GLY A 1 593 ? 3.029 -1.643 10.657 1.00 35.47 593 GLY A C 1
ATOM 4804 O O . GLY A 1 593 ? 2.894 -0.770 9.803 1.00 35.47 593 GLY A O 1
ATOM 4805 N N . SER A 1 594 ? 2.357 -2.801 10.606 1.00 36.47 594 SER A N 1
ATOM 4806 C CA . SER A 1 594 ? 1.404 -3.155 9.538 1.00 36.47 594 SER A CA 1
ATOM 4807 C C . SER A 1 594 ? -0.069 -2.966 9.915 1.00 36.47 594 SER A C 1
ATOM 4809 O O . SER A 1 594 ? -0.899 -2.861 9.019 1.00 36.47 594 SER A O 1
ATOM 4811 N N . VAL A 1 595 ? -0.409 -2.903 11.211 1.00 33.03 595 VAL A N 1
ATOM 4812 C CA . VAL A 1 595 ? -1.810 -2.862 11.688 1.00 33.03 595 VAL A CA 1
ATOM 4813 C C . VAL A 1 595 ? -2.204 -1.509 12.307 1.00 33.03 595 VAL A C 1
ATOM 4815 O O . VAL A 1 595 ? -3.389 -1.235 12.458 1.00 33.03 595 VAL A O 1
ATOM 4818 N N . LYS A 1 596 ? -1.270 -0.586 12.591 1.00 35.62 596 LYS A N 1
ATOM 4819 C CA . LYS A 1 596 ? -1.610 0.736 13.169 1.00 35.62 596 LYS A CA 1
ATOM 4820 C C . LYS A 1 596 ? -1.567 1.909 12.188 1.00 35.62 596 LYS A C 1
ATOM 4822 O O . LYS A 1 596 ? -0.997 2.957 12.459 1.00 35.62 596 LYS A O 1
ATOM 4827 N N . GLY A 1 597 ? -2.305 1.749 11.093 1.00 30.27 597 GLY A N 1
ATOM 4828 C CA . GLY A 1 597 ? -3.100 2.845 10.518 1.00 30.27 597 GLY A CA 1
ATOM 4829 C C . GLY A 1 597 ? -4.495 2.956 11.170 1.00 30.27 597 GLY A C 1
ATOM 4830 O O . GLY A 1 597 ? -5.440 3.425 10.538 1.00 30.27 597 GLY A O 1
ATOM 4831 N N . CYS A 1 598 ? -4.656 2.443 12.395 1.00 26.94 598 CYS A N 1
ATOM 4832 C CA . CYS A 1 598 ? -5.878 2.461 13.204 1.00 26.94 598 CYS A CA 1
ATOM 4833 C C . CYS A 1 598 ? -5.586 3.169 14.529 1.00 26.94 598 CYS A C 1
ATOM 4835 O O . CYS A 1 598 ? -4.528 2.938 15.121 1.00 26.94 598 CYS A O 1
ATOM 4837 N N . GLY A 1 599 ? -6.512 4.042 14.925 1.00 28.77 599 GLY A N 1
ATOM 4838 C CA . GLY A 1 599 ? -6.367 5.072 15.946 1.00 28.77 599 GLY A CA 1
ATOM 4839 C C . GLY A 1 599 ? -5.916 4.586 17.320 1.00 28.77 599 GLY A C 1
ATOM 4840 O O . GLY A 1 599 ? -6.108 3.441 17.728 1.00 28.77 599 GLY A O 1
ATOM 4841 N N . SER A 1 600 ? -5.272 5.503 18.031 1.00 24.91 600 SER A N 1
ATOM 4842 C CA . SER A 1 600 ? -5.028 5.412 19.460 1.00 24.91 600 SER A CA 1
ATOM 4843 C C . SER A 1 600 ? -6.176 6.093 20.196 1.00 24.91 600 SER A C 1
ATOM 4845 O O . SER A 1 600 ? -6.054 7.261 20.547 1.00 24.91 600 SER A O 1
ATOM 4847 N N . ASP A 1 601 ? -7.252 5.359 20.467 1.00 28.88 601 ASP A N 1
ATOM 4848 C CA . ASP A 1 601 ? -8.167 5.735 21.541 1.00 28.88 601 ASP A CA 1
ATOM 4849 C C . ASP A 1 601 ? -7.571 5.232 22.861 1.00 28.88 601 ASP A C 1
ATOM 4851 O O . ASP A 1 601 ? -7.684 4.066 23.248 1.00 28.88 601 ASP A O 1
ATOM 4855 N N . GLN A 1 602 ? -6.845 6.118 23.541 1.00 27.00 602 GLN A N 1
ATOM 4856 C CA . GLN A 1 602 ? -6.695 6.033 24.987 1.00 27.00 602 GLN A CA 1
ATOM 4857 C C . GLN A 1 602 ? -7.604 7.095 25.583 1.00 27.00 602 GLN A C 1
ATOM 4859 O O . GLN A 1 602 ? -7.328 8.287 25.483 1.00 27.00 602 GLN A O 1
ATOM 4864 N N . GLY A 1 603 ? -8.697 6.629 26.188 1.00 33.84 603 GLY A N 1
ATOM 4865 C CA . GLY A 1 603 ? -9.655 7.473 26.878 1.00 33.84 603 GLY A CA 1
ATOM 4866 C C . GLY A 1 603 ? -8.968 8.398 27.878 1.00 33.84 603 GLY A C 1
ATOM 4867 O O . GLY A 1 603 ? -8.383 7.952 28.864 1.00 33.84 603 GLY A O 1
ATOM 4868 N N . GLN A 1 604 ? -9.092 9.695 27.627 1.00 27.23 604 GLN A N 1
ATOM 4869 C CA . GLN A 1 604 ? -8.982 10.728 28.642 1.00 27.23 604 GLN A CA 1
ATOM 4870 C C . GLN A 1 604 ? -10.324 11.449 28.693 1.00 27.23 604 GLN A C 1
ATOM 4872 O O . GLN A 1 604 ? -10.724 12.132 27.749 1.00 27.23 604 GLN A O 1
ATOM 4877 N N . ALA A 1 605 ? -11.037 11.270 29.804 1.00 29.75 605 ALA A N 1
ATOM 4878 C CA . ALA A 1 605 ? -12.087 12.195 30.188 1.00 29.75 605 ALA A CA 1
ATOM 4879 C C . ALA A 1 605 ? -11.431 13.570 30.379 1.00 29.75 605 ALA A C 1
ATOM 4881 O O . ALA A 1 605 ? -10.505 13.704 31.178 1.00 29.75 605 ALA A O 1
ATOM 4882 N N . ALA A 1 606 ? -11.862 14.562 29.602 1.00 31.80 606 ALA A N 1
ATOM 4883 C CA . ALA A 1 606 ? -11.401 15.931 29.768 1.00 31.80 606 ALA A CA 1
ATOM 4884 C C . ALA A 1 606 ? -12.129 16.561 30.962 1.00 31.80 606 ALA A C 1
ATOM 4886 O O . ALA A 1 606 ? -13.360 16.582 31.019 1.00 31.80 606 ALA A O 1
ATOM 4887 N N . GLU A 1 607 ? -11.356 17.071 31.915 1.00 31.56 607 GLU A N 1
ATOM 4888 C CA . GLU A 1 607 ? -11.826 18.017 32.921 1.00 31.56 607 GLU A CA 1
ATOM 4889 C C . GLU A 1 607 ? -12.368 19.278 32.217 1.00 31.56 607 GLU A C 1
ATOM 4891 O O . GLU A 1 607 ? -11.696 19.830 31.346 1.00 31.56 607 GLU A O 1
ATOM 4896 N N . GLY A 1 608 ? -13.573 19.740 32.585 1.00 40.25 608 GLY A N 1
ATOM 4897 C CA . GLY A 1 608 ? -14.041 21.094 32.239 1.00 40.25 608 GLY A CA 1
ATOM 4898 C C . GLY A 1 608 ? -15.353 21.258 31.457 1.00 40.25 608 GLY A C 1
ATOM 4899 O O . GLY A 1 608 ? -15.564 22.331 30.909 1.00 40.25 608 GLY A O 1
ATOM 4900 N N . GLY A 1 609 ? -16.249 20.266 31.377 1.00 57.66 609 GLY A N 1
ATOM 4901 C CA . GLY A 1 609 ? -17.605 20.467 30.817 1.00 57.66 609 GLY A CA 1
ATOM 4902 C C . GLY A 1 609 ? -17.689 20.744 29.302 1.00 57.66 609 GLY A C 1
ATOM 4903 O O . GLY A 1 609 ? -18.775 21.015 28.795 1.00 57.66 609 GLY A O 1
ATOM 4904 N N . VAL A 1 610 ? -16.570 20.661 28.578 1.00 69.44 610 VAL A N 1
ATOM 4905 C CA . VAL A 1 610 ? -16.493 20.758 27.110 1.00 69.44 610 VAL A CA 1
ATOM 4906 C C . VAL A 1 610 ? -16.807 19.390 26.493 1.00 69.44 610 VAL A C 1
ATOM 4908 O O . VAL A 1 610 ? -16.264 18.370 26.921 1.00 69.44 610 VAL A O 1
ATOM 4911 N N . GLN A 1 611 ? -17.685 19.347 25.488 1.00 81.75 611 GLN A N 1
ATOM 4912 C CA . GLN A 1 611 ? -18.113 18.094 24.859 1.00 81.75 611 GLN A CA 1
ATOM 4913 C C . GLN A 1 611 ? -17.054 17.570 23.873 1.00 81.75 611 GLN A C 1
ATOM 4915 O O . GLN A 1 611 ? -16.704 18.244 22.908 1.00 81.75 611 GLN A O 1
ATOM 4920 N N . ASN A 1 612 ? -16.593 16.330 24.057 1.00 87.81 612 ASN A N 1
ATOM 4921 C CA . ASN A 1 612 ? -15.734 15.649 23.080 1.00 87.81 612 ASN A CA 1
ATOM 4922 C C . ASN A 1 612 ? -16.573 15.043 21.941 1.00 87.81 612 ASN A C 1
ATOM 4924 O O . ASN A 1 612 ? -17.465 14.218 22.198 1.00 87.81 612 ASN A O 1
ATOM 4928 N N . VAL A 1 613 ? -16.241 15.397 20.698 1.00 92.94 613 VAL A N 1
ATOM 4929 C CA . VAL A 1 613 ? -16.884 14.903 19.473 1.00 92.94 613 VAL A CA 1
ATOM 4930 C C . VAL A 1 613 ? -15.826 14.235 18.593 1.00 92.94 613 VAL A C 1
ATOM 4932 O O . VAL A 1 613 ? -14.992 14.910 17.993 1.00 92.94 613 VAL A O 1
ATOM 4935 N N . SER A 1 614 ? -15.860 12.903 18.517 1.00 94.00 614 SER A N 1
ATOM 4936 C CA . SER A 1 614 ? -15.022 12.137 17.592 1.00 94.00 614 SER A CA 1
ATOM 4937 C C . SER A 1 614 ? -15.768 11.862 16.288 1.00 94.00 614 SER A C 1
ATOM 4939 O O . SER A 1 614 ? -16.947 11.494 16.309 1.00 94.00 614 SER A O 1
ATOM 4941 N N . ILE A 1 615 ? -15.094 12.054 15.150 1.00 94.94 615 ILE A N 1
ATOM 4942 C CA . ILE A 1 615 ? -15.694 11.987 13.813 1.00 94.94 615 ILE A CA 1
ATOM 4943 C C . ILE A 1 615 ? -14.789 11.219 12.840 1.00 94.94 615 ILE A C 1
ATOM 4945 O O . ILE A 1 615 ? -13.612 11.540 12.716 1.00 94.94 615 ILE A O 1
ATOM 4949 N N . ALA A 1 616 ? -15.338 10.270 12.076 1.00 94.56 616 ALA A N 1
ATOM 4950 C CA . ALA A 1 616 ? -14.660 9.665 10.921 1.00 94.56 616 ALA A CA 1
ATOM 4951 C C . ALA A 1 616 ? -15.218 10.209 9.598 1.00 94.56 616 ALA A C 1
ATOM 4953 O O . ALA A 1 616 ? -16.370 9.945 9.244 1.00 94.56 616 ALA A O 1
ATOM 4954 N N . ILE A 1 617 ? -14.386 10.926 8.837 1.00 93.38 617 ILE A N 1
ATOM 4955 C CA . ILE A 1 617 ? -14.752 11.574 7.564 1.00 93.38 617 ILE A CA 1
ATOM 4956 C C . ILE A 1 617 ? -13.680 11.378 6.486 1.00 93.38 617 ILE A C 1
ATOM 4958 O O . ILE A 1 617 ? -12.536 11.010 6.765 1.00 93.38 617 ILE A O 1
ATOM 4962 N N . ALA A 1 618 ? -14.072 11.567 5.225 1.00 88.31 618 ALA A N 1
ATOM 4963 C CA . ALA A 1 618 ? -13.189 11.350 4.088 1.00 88.31 618 ALA A CA 1
ATOM 4964 C C . ALA A 1 618 ? -12.139 12.462 3.992 1.00 88.31 618 ALA A C 1
ATOM 4966 O O . ALA A 1 618 ? -12.445 13.650 4.109 1.00 88.31 618 ALA A O 1
ATOM 4967 N N . GLN A 1 619 ? -10.894 12.082 3.725 1.00 86.62 619 GLN A N 1
ATOM 4968 C CA . GLN A 1 619 ? -9.830 13.017 3.400 1.00 86.62 619 GLN A CA 1
ATOM 4969 C C . GLN A 1 619 ? -10.082 13.596 2.004 1.00 86.62 619 GLN A C 1
ATOM 4971 O O . GLN A 1 619 ? -9.998 12.888 0.998 1.00 86.62 619 GLN A O 1
ATOM 4976 N N . VAL A 1 620 ? -10.354 14.898 1.958 1.00 77.94 620 VAL A N 1
ATOM 4977 C CA . VAL A 1 620 ? -10.543 15.659 0.724 1.00 77.94 620 VAL A CA 1
ATOM 4978 C C . VAL A 1 620 ? -9.338 16.575 0.532 1.00 77.94 620 VAL A C 1
ATOM 4980 O O . VAL A 1 620 ? -9.206 17.576 1.225 1.00 77.94 620 VAL A O 1
ATOM 4983 N N . GLY A 1 621 ? -8.453 16.228 -0.406 1.00 77.75 621 GLY A N 1
ATOM 4984 C CA . GLY A 1 621 ? -7.173 16.924 -0.575 1.00 77.75 621 GLY A CA 1
ATOM 4985 C C . GLY A 1 621 ? -6.165 16.558 0.518 1.00 77.75 621 GLY A C 1
ATOM 4986 O O . GLY A 1 621 ? -6.115 15.412 0.971 1.00 77.75 621 GLY A O 1
ATOM 4987 N N . ASP A 1 622 ? -5.336 17.515 0.929 1.00 75.38 622 ASP A N 1
ATOM 4988 C CA . ASP A 1 622 ? -4.419 17.326 2.052 1.00 75.38 622 ASP A CA 1
ATOM 4989 C C . ASP A 1 622 ? -5.167 17.391 3.390 1.00 75.38 622 ASP A C 1
ATOM 4991 O O . ASP A 1 622 ? -6.141 18.125 3.546 1.00 75.38 622 ASP A O 1
ATOM 4995 N N . VAL A 1 623 ? -4.701 16.623 4.378 1.00 82.06 623 VAL A N 1
ATOM 4996 C CA . VAL A 1 623 ? -5.220 16.723 5.751 1.00 82.06 623 VAL A CA 1
ATOM 4997 C C . VAL A 1 623 ? -4.917 18.129 6.290 1.00 82.06 623 VAL A C 1
ATOM 4999 O O . VAL A 1 623 ? -3.754 18.545 6.197 1.00 82.06 623 VAL A O 1
ATOM 5002 N N . PRO A 1 624 ? -5.901 18.843 6.876 1.00 83.75 624 PRO A N 1
ATOM 5003 C CA . PRO A 1 624 ? -5.661 20.129 7.521 1.00 83.75 624 PRO A CA 1
ATOM 5004 C C . PRO A 1 624 ? -4.483 20.075 8.499 1.00 83.75 624 PRO A C 1
ATOM 5006 O O . PRO A 1 624 ? -4.300 19.097 9.225 1.00 83.75 624 PRO A O 1
ATOM 5009 N N . SER A 1 625 ? -3.675 21.134 8.541 1.00 81.44 625 SER A N 1
ATOM 5010 C CA . SER A 1 625 ? -2.574 21.235 9.505 1.00 81.44 625 SER A CA 1
ATOM 5011 C C . SER A 1 625 ? -3.087 21.183 10.947 1.00 81.44 625 SER A C 1
ATOM 5013 O O . SER A 1 625 ? -4.153 21.715 11.248 1.00 81.44 625 SER A O 1
ATOM 5015 N N . LYS A 1 626 ? -2.305 20.610 11.869 1.00 73.81 626 LYS A N 1
ATOM 5016 C CA . LYS A 1 626 ? -2.614 20.670 13.307 1.00 73.81 626 LYS A CA 1
ATOM 5017 C C . LYS A 1 626 ? -2.752 22.128 13.765 1.00 73.81 626 LYS A C 1
ATOM 5019 O O . LYS A 1 626 ? -1.968 22.977 13.346 1.00 73.81 626 LYS A O 1
ATOM 5024 N N . GLY A 1 627 ? -3.755 22.409 14.599 1.00 79.06 627 GLY A N 1
ATOM 5025 C CA . GLY A 1 627 ? -4.079 23.773 15.033 1.00 79.06 627 GLY A CA 1
ATOM 5026 C C . GLY A 1 627 ? -4.686 24.645 13.931 1.00 79.06 627 GLY A C 1
ATOM 5027 O O . GLY A 1 627 ? -4.539 25.862 13.977 1.00 79.06 627 GLY A O 1
ATOM 5028 N N . ASN A 1 628 ? -5.323 24.038 12.923 1.00 90.19 628 ASN A N 1
ATOM 5029 C CA . ASN A 1 628 ? -6.035 24.781 11.892 1.00 90.19 628 ASN A CA 1
ATOM 5030 C C . ASN A 1 628 ? -7.062 25.736 12.531 1.00 90.19 628 ASN A C 1
ATOM 5032 O O . ASN A 1 628 ? -7.897 25.334 13.341 1.00 90.19 628 ASN A O 1
ATOM 5036 N N . GLU A 1 629 ? -6.993 27.001 12.133 1.00 92.38 629 GLU A N 1
ATOM 5037 C CA . GLU A 1 629 ? -7.796 28.096 12.680 1.00 92.38 629 GLU A CA 1
ATOM 5038 C C . GLU A 1 629 ? -9.308 27.901 12.455 1.00 92.38 629 GLU A C 1
ATOM 5040 O O . GLU A 1 629 ? -10.119 28.311 13.283 1.00 92.38 629 GLU A O 1
ATOM 5045 N N . VAL A 1 630 ? -9.699 27.217 11.373 1.00 94.56 630 VAL A N 1
ATOM 5046 C CA . VAL A 1 630 ? -11.088 26.823 11.090 1.00 94.56 630 VAL A CA 1
ATOM 5047 C C . VAL A 1 630 ? -11.586 25.841 12.147 1.00 94.56 630 VAL A C 1
ATOM 5049 O O . VAL A 1 630 ? -12.650 26.062 12.719 1.00 94.56 630 VAL A O 1
ATOM 5052 N N . GLN A 1 631 ? -10.808 24.800 12.467 1.00 94.75 631 GLN A N 1
ATOM 5053 C CA . GLN A 1 631 ? -11.181 23.841 13.514 1.00 94.75 631 GLN A CA 1
ATOM 5054 C C . GLN A 1 631 ? -11.282 24.523 14.880 1.00 94.75 631 GLN A C 1
ATOM 5056 O O . GLN A 1 631 ? -12.257 24.302 15.588 1.00 94.75 631 GLN A O 1
ATOM 5061 N N . GLN A 1 632 ? -10.332 25.397 15.224 1.00 94.38 632 GLN A N 1
ATOM 5062 C CA . GLN A 1 632 ? -10.361 26.136 16.492 1.00 94.38 632 GLN A CA 1
ATOM 5063 C C . GLN A 1 632 ? -11.602 27.025 16.617 1.00 94.38 632 GLN A C 1
ATOM 5065 O O . GLN A 1 632 ? -12.206 27.094 17.684 1.00 94.38 632 GLN A O 1
ATOM 5070 N N . LYS A 1 633 ? -12.009 27.691 15.529 1.00 95.50 633 LYS A N 1
ATOM 5071 C CA . LYS A 1 633 ? -13.244 28.485 15.501 1.00 95.50 633 LYS A CA 1
ATOM 5072 C C . LYS A 1 633 ? -14.489 27.612 15.658 1.00 95.50 633 LYS A C 1
ATOM 5074 O O . LYS A 1 633 ? -15.380 27.993 16.412 1.00 95.50 633 LYS A O 1
ATOM 5079 N N . ILE A 1 634 ? -14.528 26.439 15.020 1.00 95.69 634 ILE A N 1
ATOM 5080 C CA . ILE A 1 634 ? -15.620 25.473 15.204 1.00 95.69 634 ILE A CA 1
ATOM 5081 C C . ILE A 1 634 ? -15.684 25.010 16.667 1.00 95.69 634 ILE A C 1
ATOM 5083 O O . ILE A 1 634 ? -16.750 25.061 17.280 1.00 95.69 634 ILE A O 1
ATOM 5087 N N . GLU A 1 635 ? -14.558 24.593 17.246 1.00 94.44 635 GLU A N 1
ATOM 5088 C CA . GLU A 1 635 ? -14.449 24.136 18.640 1.00 94.44 635 GLU A CA 1
ATOM 5089 C C . GLU A 1 635 ? -14.896 25.222 19.630 1.00 94.44 635 GLU A C 1
ATOM 5091 O O . GLU A 1 635 ? -15.728 24.966 20.504 1.00 94.44 635 GLU A O 1
ATOM 5096 N N . ALA A 1 636 ? -14.419 26.457 19.440 1.00 94.19 636 ALA A N 1
ATOM 5097 C CA . ALA A 1 636 ? -14.764 27.598 20.282 1.00 94.19 636 ALA A CA 1
ATOM 5098 C C . ALA A 1 636 ? -16.254 27.964 20.204 1.00 94.19 636 ALA A C 1
ATOM 5100 O O . ALA A 1 636 ? -16.881 28.180 21.239 1.00 94.19 636 ALA A O 1
ATOM 5101 N N . TYR A 1 637 ? -16.834 28.009 18.999 1.00 95.19 637 TYR A N 1
ATOM 5102 C CA . TYR A 1 637 ? -18.241 28.378 18.811 1.00 95.19 637 TYR A CA 1
ATOM 5103 C C . TYR A 1 637 ? -19.194 27.306 19.342 1.00 95.19 637 TYR A C 1
ATOM 5105 O O . TYR A 1 637 ? -20.209 27.589 19.980 1.00 95.19 637 TYR A O 1
ATOM 5113 N N . THR A 1 638 ? -18.864 26.041 19.091 1.00 93.69 638 THR A N 1
ATOM 5114 C CA . THR A 1 638 ? -19.732 24.922 19.464 1.00 93.69 638 THR A CA 1
ATOM 5115 C C . THR A 1 638 ? -19.554 24.475 20.916 1.00 93.69 638 THR A C 1
ATOM 5117 O O . THR A 1 638 ? -20.400 23.729 21.412 1.00 93.69 638 THR A O 1
ATOM 5120 N N . ASN A 1 639 ? -18.524 24.975 21.612 1.00 91.50 639 ASN A N 1
ATOM 5121 C CA . ASN A 1 639 ? -18.069 24.504 22.922 1.00 91.50 639 ASN A CA 1
ATOM 5122 C C . ASN A 1 639 ? -17.756 22.996 22.910 1.00 91.50 639 ASN A C 1
ATOM 5124 O O . ASN A 1 639 ? -18.206 22.229 23.769 1.00 91.50 639 ASN A O 1
ATOM 5128 N N . THR A 1 640 ? -17.003 22.570 21.893 1.00 91.94 640 THR A N 1
ATOM 5129 C CA . THR A 1 640 ? -16.611 21.172 21.692 1.00 91.94 640 THR A CA 1
ATOM 5130 C C . THR A 1 640 ? -15.109 21.029 21.500 1.00 91.94 640 THR A C 1
ATOM 5132 O O . THR A 1 640 ? -14.401 21.992 21.219 1.00 91.94 640 THR A O 1
ATOM 5135 N N . LYS A 1 641 ? -14.623 19.797 21.642 1.00 91.81 641 LYS A N 1
ATOM 5136 C CA . LYS A 1 641 ? -13.288 19.388 21.213 1.00 91.81 641 LYS A CA 1
ATOM 5137 C C . LYS A 1 641 ? -13.432 18.341 20.115 1.00 91.81 641 LYS A C 1
ATOM 5139 O O . LYS A 1 641 ? -14.058 17.303 20.352 1.00 91.81 641 LYS A O 1
ATOM 5144 N N . LEU A 1 642 ? -12.879 18.618 18.934 1.00 92.31 642 LEU A N 1
ATOM 5145 C CA . LEU A 1 642 ? -13.022 17.766 17.761 1.00 92.31 642 LEU A CA 1
ATOM 5146 C C . LEU A 1 642 ? -11.838 16.813 17.629 1.00 92.31 642 LEU A C 1
ATOM 5148 O O . LEU A 1 642 ? -10.683 17.227 17.550 1.00 92.31 642 LEU A O 1
ATOM 5152 N N . ASP A 1 643 ? -12.147 15.525 17.538 1.00 91.31 643 ASP A N 1
ATOM 5153 C CA . ASP A 1 643 ? -11.191 14.493 17.155 1.00 91.31 643 ASP A CA 1
ATOM 5154 C C . ASP A 1 643 ? -11.597 13.903 15.804 1.00 91.31 643 ASP A C 1
ATOM 5156 O O . ASP A 1 643 ? -12.574 13.161 15.697 1.00 91.31 643 ASP A O 1
ATOM 5160 N N . ILE A 1 644 ? -10.890 14.296 14.744 1.00 91.94 644 ILE A N 1
ATOM 5161 C CA . ILE A 1 644 ? -11.251 13.941 13.372 1.00 91.94 644 ILE A CA 1
ATOM 5162 C C . ILE A 1 644 ? -10.292 12.889 12.827 1.00 91.94 644 ILE A C 1
ATOM 5164 O O . ILE A 1 644 ? -9.116 13.148 12.554 1.00 91.94 644 ILE A O 1
ATOM 5168 N N . GLN A 1 645 ? -10.841 11.714 12.549 1.00 90.75 645 GLN A N 1
ATOM 5169 C CA . GLN A 1 645 ? -10.178 10.667 11.799 1.00 90.75 645 GLN A CA 1
ATOM 5170 C C . GLN A 1 645 ? -10.355 10.904 10.293 1.00 90.75 645 GLN A C 1
ATOM 5172 O O . GLN A 1 645 ? -11.390 10.589 9.702 1.00 90.75 645 GLN A O 1
ATOM 5177 N N . TRP A 1 646 ? -9.302 11.423 9.660 1.00 89.75 646 TRP A N 1
ATOM 5178 C CA . TRP A 1 646 ? -9.228 11.616 8.211 1.00 89.75 646 TRP A CA 1
ATOM 5179 C C . TRP A 1 646 ? -8.891 10.302 7.504 1.00 89.75 646 TRP A C 1
ATOM 5181 O O . TRP A 1 646 ? -7.780 9.780 7.629 1.00 89.75 646 TRP A O 1
ATOM 5191 N N . ILE A 1 647 ? -9.843 9.759 6.747 1.00 87.25 647 ILE A N 1
ATOM 5192 C CA . ILE A 1 647 ? -9.682 8.477 6.052 1.00 87.25 647 ILE A CA 1
ATOM 5193 C C . ILE A 1 647 ? -9.466 8.735 4.551 1.00 87.25 647 ILE A C 1
ATOM 5195 O O . ILE A 1 647 ? -10.317 9.372 3.930 1.00 87.25 647 ILE A O 1
ATOM 5199 N N . PRO A 1 648 ? -8.379 8.236 3.929 1.00 84.81 648 PRO A N 1
ATOM 5200 C CA . PRO A 1 648 ? -8.145 8.400 2.494 1.00 84.81 648 PRO A CA 1
ATOM 5201 C C . PRO A 1 648 ? -9.335 7.930 1.653 1.00 84.81 648 PRO A C 1
ATOM 5203 O O . PRO A 1 648 ? -9.830 6.822 1.856 1.00 84.81 648 PRO A O 1
ATOM 5206 N N . ALA A 1 649 ? -9.756 8.738 0.674 1.00 77.38 649 ALA A N 1
ATOM 5207 C CA . ALA A 1 649 ? -10.933 8.454 -0.153 1.00 77.38 649 ALA A CA 1
ATOM 5208 C C . ALA A 1 649 ? -10.888 7.065 -0.826 1.00 77.38 649 ALA A C 1
ATOM 5210 O O . ALA A 1 649 ? -11.905 6.383 -0.902 1.00 77.38 649 ALA A O 1
ATOM 5211 N N . SER A 1 650 ? -9.703 6.604 -1.245 1.00 74.75 650 SER A N 1
ATOM 5212 C CA . SER A 1 650 ? -9.511 5.293 -1.885 1.00 74.75 650 SER A CA 1
ATOM 5213 C C . SER A 1 650 ? -9.713 4.091 -0.959 1.00 74.75 650 SER A C 1
ATOM 5215 O O . SER A 1 650 ? -9.939 2.992 -1.450 1.00 74.75 650 SER A O 1
ATOM 5217 N N . ALA A 1 651 ? -9.617 4.285 0.357 1.00 77.56 651 ALA A N 1
ATOM 5218 C CA . ALA A 1 651 ? -9.792 3.243 1.368 1.00 77.56 651 ALA A CA 1
ATOM 5219 C C . ALA A 1 651 ? -11.049 3.474 2.225 1.00 77.56 651 ALA A C 1
ATOM 5221 O O . ALA A 1 651 ? -11.242 2.791 3.229 1.00 77.56 651 ALA A O 1
ATOM 5222 N N . TYR A 1 652 ? -11.878 4.463 1.867 1.00 82.81 652 TYR A N 1
ATOM 5223 C CA . TYR A 1 652 ? -12.947 4.958 2.728 1.00 82.81 652 TYR A CA 1
ATOM 5224 C C . TYR A 1 652 ? -13.998 3.889 3.021 1.00 82.81 652 TYR A C 1
ATOM 5226 O O . TYR A 1 652 ? -14.237 3.562 4.180 1.00 82.81 652 TYR A O 1
ATOM 5234 N N . ASN A 1 653 ? -14.558 3.281 1.974 1.00 78.38 653 ASN A N 1
ATOM 5235 C CA . ASN A 1 653 ? -15.613 2.276 2.110 1.00 78.38 653 ASN A CA 1
ATOM 5236 C C . ASN A 1 653 ? -15.127 1.024 2.849 1.00 78.38 653 ASN A C 1
ATOM 5238 O O . ASN A 1 653 ? -15.809 0.552 3.754 1.00 78.38 653 ASN A O 1
ATOM 5242 N N . ASP A 1 654 ? -13.921 0.544 2.539 1.00 76.31 654 ASP A N 1
ATOM 5243 C CA . ASP A 1 654 ? -13.319 -0.594 3.242 1.00 76.31 654 ASP A CA 1
ATOM 5244 C C . ASP A 1 654 ? -13.149 -0.287 4.731 1.00 76.31 654 ASP A C 1
ATOM 5246 O O . ASP A 1 654 ? -13.474 -1.109 5.587 1.00 76.31 654 ASP A O 1
ATOM 5250 N N . LYS A 1 655 ? -12.689 0.926 5.061 1.00 81.19 655 LYS A N 1
ATOM 5251 C CA . LYS A 1 655 ? -12.497 1.339 6.450 1.00 81.19 655 LYS A CA 1
ATOM 5252 C C . LYS A 1 655 ? -13.818 1.448 7.204 1.00 81.19 655 LYS A C 1
ATOM 5254 O O . LYS A 1 655 ? -13.892 0.978 8.334 1.00 81.19 655 LYS A O 1
ATOM 5259 N N . ILE A 1 656 ? -14.841 2.044 6.593 1.00 86.00 656 ILE A N 1
ATOM 5260 C CA . ILE A 1 656 ? -16.185 2.171 7.175 1.00 86.00 656 ILE A CA 1
ATOM 5261 C C . ILE A 1 656 ? -16.786 0.788 7.428 1.00 86.00 656 ILE A C 1
ATOM 5263 O O . ILE A 1 656 ? -17.264 0.532 8.528 1.00 86.00 656 ILE A O 1
ATOM 5267 N N . ASN A 1 657 ? -16.681 -0.129 6.464 1.00 81.94 657 ASN A N 1
ATOM 5268 C CA . ASN A 1 657 ? -17.169 -1.499 6.613 1.00 81.94 657 ASN A CA 1
ATOM 5269 C C . ASN A 1 657 ? -16.464 -2.234 7.761 1.00 81.94 657 ASN A C 1
ATOM 5271 O O . ASN A 1 657 ? -17.129 -2.888 8.559 1.00 81.94 657 ASN A O 1
ATOM 5275 N N . VAL A 1 658 ? -15.141 -2.072 7.894 1.00 76.19 658 VAL A N 1
ATOM 5276 C CA . VAL A 1 658 ? -14.373 -2.637 9.016 1.00 76.19 658 VAL A CA 1
ATOM 5277 C C . VAL A 1 658 ? -14.816 -2.044 10.353 1.00 76.19 658 VAL A C 1
ATOM 5279 O O . VAL A 1 658 ? -14.969 -2.798 11.307 1.00 76.19 658 VAL A O 1
ATOM 5282 N N . MET A 1 659 ? -15.042 -0.728 10.437 1.00 82.50 659 MET A N 1
ATOM 5283 C CA . MET A 1 659 ? -15.493 -0.086 11.680 1.00 82.50 659 MET A CA 1
ATOM 5284 C C . MET A 1 659 ? -16.920 -0.512 12.065 1.00 82.50 659 MET A C 1
ATOM 5286 O O . MET A 1 659 ? -17.191 -0.735 13.243 1.00 82.50 659 MET A O 1
ATOM 5290 N N . ILE A 1 660 ? -17.823 -0.680 11.088 1.00 79.94 660 ILE A N 1
ATOM 5291 C CA . ILE A 1 660 ? -19.174 -1.219 11.317 1.00 79.94 660 ILE A CA 1
ATOM 5292 C C . ILE A 1 660 ? -19.090 -2.652 11.849 1.00 79.94 660 ILE A C 1
ATOM 5294 O O . ILE A 1 660 ? -19.709 -2.961 12.867 1.00 79.94 660 ILE A O 1
ATOM 5298 N N . ALA A 1 661 ? -18.289 -3.500 11.200 1.00 68.94 661 ALA A N 1
ATOM 5299 C CA . ALA A 1 661 ? -18.078 -4.885 11.601 1.00 68.94 661 ALA A CA 1
ATOM 5300 C C . ALA A 1 661 ? -17.494 -4.975 13.021 1.00 68.94 661 ALA A C 1
ATOM 5302 O O . ALA A 1 661 ? -18.065 -5.621 13.900 1.00 68.94 661 ALA A O 1
ATOM 5303 N N . SER A 1 662 ? -16.408 -4.253 13.307 1.00 72.31 662 SER A N 1
ATOM 5304 C CA . SER A 1 662 ? -15.774 -4.261 14.631 1.00 72.31 662 SER A CA 1
ATOM 5305 C C . SER A 1 662 ? -16.585 -3.551 15.718 1.00 72.31 662 SER A C 1
ATOM 5307 O O . SER A 1 662 ? -16.245 -3.679 16.894 1.00 72.31 662 SER A O 1
ATOM 5309 N N . SER A 1 663 ? -17.630 -2.798 15.348 1.00 78.12 663 SER A N 1
ATOM 5310 C CA . SER A 1 663 ? -18.344 -1.860 16.228 1.00 78.12 663 SER A CA 1
ATOM 5311 C C . SER A 1 663 ? -17.439 -0.791 16.868 1.00 78.12 663 SER A C 1
ATOM 5313 O O . SER A 1 663 ? -17.832 -0.153 17.844 1.00 78.12 663 SER A O 1
ATOM 5315 N N . ASP A 1 664 ? -16.242 -0.579 16.314 1.00 81.81 664 ASP A N 1
ATOM 5316 C CA . ASP A 1 664 ? -15.240 0.387 16.779 1.00 81.81 664 ASP A CA 1
ATOM 5317 C C . ASP A 1 664 ? -15.322 1.651 15.914 1.00 81.81 664 ASP A C 1
ATOM 5319 O O . ASP A 1 664 ? -14.493 1.900 15.038 1.00 81.81 664 ASP A O 1
ATOM 5323 N N . MET A 1 665 ? -16.421 2.390 16.085 1.00 89.44 665 MET A N 1
ATOM 5324 C CA . MET A 1 665 ? -16.726 3.604 15.328 1.00 89.44 665 MET A CA 1
ATOM 5325 C C . MET A 1 665 ? -16.699 4.834 16.241 1.00 89.44 665 MET A C 1
ATOM 5327 O O . MET A 1 665 ? -17.238 4.764 17.345 1.00 89.44 665 MET A O 1
ATOM 5331 N N . PRO A 1 666 ? -16.191 5.990 15.782 1.00 93.12 666 PRO A N 1
ATOM 5332 C CA . PRO A 1 666 ? -16.304 7.242 16.530 1.00 93.12 666 PRO A CA 1
ATOM 5333 C C . PRO A 1 666 ? -17.769 7.683 16.695 1.00 93.12 666 PRO A C 1
ATOM 5335 O O . PRO A 1 666 ? -18.677 7.099 16.105 1.00 93.12 666 PRO A O 1
ATOM 5338 N N . LYS A 1 667 ? -18.019 8.727 17.495 1.00 95.38 667 LYS A N 1
ATOM 5339 C CA . LYS A 1 667 ? -19.388 9.178 17.819 1.00 95.38 667 LYS A CA 1
ATOM 5340 C C . LYS A 1 667 ? -20.192 9.631 16.598 1.00 95.38 667 LYS A C 1
ATOM 5342 O O . LYS A 1 667 ? -21.415 9.512 16.598 1.00 95.38 667 LYS A O 1
ATOM 5347 N N . ILE A 1 668 ? -19.513 10.149 15.575 1.00 97.62 668 ILE A N 1
ATOM 5348 C CA . ILE A 1 668 ? -20.096 10.481 14.274 1.00 97.62 668 ILE A CA 1
ATOM 5349 C C . ILE A 1 668 ? -19.280 9.787 13.186 1.00 97.62 668 ILE A C 1
ATOM 5351 O O . ILE A 1 668 ? -18.056 9.887 13.144 1.00 97.62 668 ILE A O 1
ATOM 5355 N N . VAL A 1 669 ? -19.946 9.118 12.255 1.00 96.50 669 VAL A N 1
ATOM 5356 C CA . VAL A 1 669 ? -19.294 8.520 11.089 1.00 96.50 669 VAL A CA 1
ATOM 5357 C C . VAL A 1 669 ? -20.033 8.936 9.827 1.00 96.50 669 VAL A C 1
ATOM 5359 O O . VAL A 1 669 ? -21.249 8.777 9.731 1.00 96.50 669 VAL A O 1
ATOM 5362 N N . LYS A 1 670 ? -19.310 9.491 8.848 1.00 95.62 670 LYS A N 1
ATOM 5363 C CA . LYS A 1 670 ? -19.892 9.771 7.533 1.00 95.62 670 LYS A CA 1
ATOM 5364 C C . LYS A 1 670 ? -19.965 8.463 6.746 1.00 95.62 670 LYS A C 1
ATOM 5366 O O . LYS A 1 670 ? -18.953 7.841 6.452 1.00 95.62 670 LYS A O 1
ATOM 5371 N N . VAL A 1 671 ? -21.168 8.026 6.409 1.00 93.38 671 VAL A N 1
ATOM 5372 C CA . VAL A 1 671 ? -21.417 6.802 5.643 1.00 93.38 671 VAL A CA 1
ATOM 5373 C C . VAL A 1 671 ? -21.991 7.136 4.272 1.00 93.38 671 VAL A C 1
ATOM 5375 O O . VAL A 1 671 ? -22.578 8.198 4.063 1.00 93.38 671 VAL A O 1
ATOM 5378 N N . GLN A 1 672 ? -21.802 6.233 3.317 1.00 87.12 672 GLN A N 1
ATOM 5379 C CA . GLN A 1 672 ? -22.430 6.292 1.999 1.00 87.12 672 GLN A CA 1
ATOM 5380 C C . GLN A 1 672 ? -23.360 5.095 1.835 1.00 87.12 672 GLN A C 1
ATOM 5382 O O . GLN A 1 672 ? -23.154 4.060 2.468 1.00 87.12 672 GLN A O 1
ATOM 5387 N N . TYR A 1 673 ? -24.362 5.228 0.969 1.00 78.31 673 TYR A N 1
ATOM 5388 C CA . TYR A 1 673 ? -25.244 4.119 0.635 1.00 78.31 673 TYR A CA 1
ATOM 5389 C C . TYR A 1 673 ? -24.467 2.978 -0.013 1.00 78.31 673 TYR A C 1
ATOM 5391 O O . TYR A 1 673 ? -23.928 3.109 -1.108 1.00 78.31 673 TYR A O 1
ATOM 5399 N N . ASN A 1 674 ? -24.406 1.855 0.692 1.00 79.50 674 ASN A N 1
ATOM 5400 C CA . ASN A 1 674 ? -23.910 0.585 0.191 1.00 79.50 674 ASN A CA 1
ATOM 5401 C C . ASN A 1 674 ? -24.605 -0.555 0.964 1.00 79.50 674 ASN A C 1
ATOM 5403 O O . ASN A 1 674 ? -25.174 -0.299 2.030 1.00 79.50 674 ASN A O 1
ATOM 5407 N N . PRO A 1 675 ? -24.553 -1.807 0.473 1.00 71.88 675 PRO A N 1
ATOM 5408 C CA . PRO A 1 675 ? -25.273 -2.920 1.094 1.00 71.88 675 PRO A CA 1
ATOM 5409 C C . PRO A 1 675 ? -24.961 -3.112 2.586 1.00 71.88 675 PRO A C 1
ATOM 5411 O O . PRO A 1 675 ? -25.874 -3.345 3.377 1.00 71.88 675 PRO A O 1
ATOM 5414 N N . THR A 1 676 ? -23.697 -2.946 2.989 1.00 78.19 676 THR A N 1
ATOM 5415 C CA . THR A 1 676 ? -23.251 -3.068 4.386 1.00 78.19 676 THR A CA 1
ATOM 5416 C C . THR A 1 676 ? -23.861 -1.987 5.273 1.00 78.19 676 THR A C 1
ATOM 5418 O O . THR A 1 676 ? -24.399 -2.291 6.335 1.00 78.19 676 THR A O 1
ATOM 5421 N N . VAL A 1 677 ? -23.812 -0.725 4.841 1.00 86.50 677 VAL A N 1
ATOM 5422 C CA . VAL A 1 677 ? -24.359 0.420 5.585 1.00 86.50 677 VAL A CA 1
ATOM 5423 C C . VAL A 1 677 ? -25.878 0.318 5.679 1.00 86.50 677 VAL A C 1
ATOM 5425 O O . VAL A 1 677 ? -26.424 0.470 6.769 1.00 86.50 677 VAL A O 1
ATOM 5428 N N . THR A 1 678 ? -26.559 -0.008 4.578 1.00 83.75 678 THR A N 1
ATOM 5429 C CA . THR A 1 678 ? -28.012 -0.212 4.578 1.00 83.75 678 THR A CA 1
ATOM 5430 C C . THR A 1 678 ? -28.395 -1.367 5.501 1.00 83.75 678 THR A C 1
ATOM 5432 O O . THR A 1 678 ? -29.315 -1.227 6.301 1.00 83.75 678 THR A O 1
ATOM 5435 N N . SER A 1 679 ? -27.663 -2.486 5.471 1.00 81.44 679 SER A N 1
ATOM 5436 C CA . SER A 1 679 ? -27.892 -3.586 6.412 1.00 81.44 679 SER A CA 1
ATOM 5437 C C . SER A 1 679 ? -27.646 -3.168 7.862 1.00 81.44 679 SER A C 1
ATOM 5439 O O . SER A 1 679 ? -28.406 -3.571 8.736 1.00 81.44 679 SER A O 1
ATOM 5441 N N . ALA A 1 680 ? -26.616 -2.367 8.139 1.00 87.31 680 ALA A N 1
ATOM 5442 C CA . ALA A 1 680 ? -26.327 -1.873 9.482 1.00 87.31 680 ALA A CA 1
ATOM 5443 C C . ALA A 1 680 ? -27.427 -0.930 9.998 1.00 87.31 680 ALA A C 1
ATOM 5445 O O . ALA A 1 680 ? -27.817 -1.029 11.160 1.00 87.31 680 ALA A O 1
ATOM 5446 N N . MET A 1 681 ? -27.970 -0.066 9.135 1.00 90.94 681 MET A N 1
ATOM 5447 C CA . MET A 1 681 ? -29.130 0.775 9.449 1.00 90.94 681 MET A CA 1
ATOM 5448 C C . MET A 1 681 ? -30.357 -0.078 9.788 1.00 90.94 681 MET A C 1
ATOM 5450 O O . MET A 1 681 ? -30.929 0.096 10.858 1.00 90.94 681 MET A O 1
ATOM 5454 N N . ARG A 1 682 ? -30.695 -1.073 8.956 1.00 85.62 682 ARG A N 1
ATOM 5455 C CA . ARG A 1 682 ? -31.821 -2.000 9.204 1.00 85.62 682 ARG A CA 1
ATOM 5456 C C . ARG A 1 682 ? -31.661 -2.823 10.480 1.00 85.62 682 ARG A C 1
ATOM 5458 O O . ARG A 1 682 ? -32.632 -3.097 11.172 1.00 85.62 682 ARG A O 1
ATOM 5465 N N . ASN A 1 683 ? -30.424 -3.185 10.810 1.00 87.06 683 ASN A N 1
ATOM 5466 C CA . ASN A 1 683 ? -30.081 -3.881 12.049 1.00 87.06 683 ASN A CA 1
ATOM 5467 C C . ASN A 1 683 ? -29.899 -2.925 13.242 1.00 87.06 683 ASN A C 1
ATOM 5469 O O . ASN A 1 683 ? -29.340 -3.320 14.265 1.00 87.06 683 ASN A O 1
ATOM 5473 N N . ASP A 1 684 ? -30.346 -1.671 13.117 1.00 88.56 684 ASP A N 1
ATOM 5474 C CA . ASP A 1 684 ? -30.379 -0.678 14.186 1.00 88.56 684 ASP A CA 1
ATOM 5475 C C . ASP A 1 684 ? -29.004 -0.401 14.835 1.00 88.56 684 ASP A C 1
ATOM 5477 O O . ASP A 1 684 ? -28.934 0.001 16.001 1.00 88.56 684 ASP A O 1
ATOM 5481 N N . VAL A 1 685 ? -27.906 -0.565 14.079 1.00 93.31 685 VAL A N 1
ATOM 5482 C CA . VAL A 1 685 ? -26.524 -0.255 14.510 1.00 93.31 685 VAL A CA 1
ATOM 5483 C C . VAL A 1 685 ? -26.347 1.245 14.778 1.00 93.31 685 VAL A C 1
ATOM 5485 O O . VAL A 1 685 ? -25.598 1.647 15.676 1.00 93.31 685 VAL A O 1
ATOM 5488 N N . PHE A 1 686 ? -27.064 2.077 14.022 1.00 96.62 686 PHE A N 1
ATOM 5489 C CA . PHE A 1 686 ? -27.093 3.529 14.170 1.00 96.62 686 PHE A CA 1
ATOM 5490 C C . PHE A 1 686 ? -28.366 3.991 14.888 1.00 96.62 686 PHE A C 1
ATOM 5492 O O . PHE A 1 686 ? -29.386 3.298 14.903 1.00 96.62 686 PHE A O 1
ATOM 5499 N N . TRP A 1 687 ? -28.309 5.166 15.511 1.00 97.06 687 TRP A N 1
ATOM 5500 C CA . TRP A 1 687 ? -29.484 5.821 16.080 1.00 97.06 687 TRP A CA 1
ATOM 5501 C C . TRP A 1 687 ? -30.438 6.313 14.992 1.00 97.06 687 TRP A C 1
ATOM 5503 O O . TRP A 1 687 ? -30.010 6.895 13.998 1.00 97.06 687 TRP A O 1
ATOM 5513 N N . GLU A 1 688 ? -31.737 6.127 15.220 1.00 96.44 688 GLU A N 1
ATOM 5514 C CA . GLU A 1 688 ? -32.773 6.836 14.474 1.00 96.44 688 GLU A CA 1
ATOM 5515 C C . GLU A 1 688 ? -32.852 8.276 14.996 1.00 96.44 688 GLU A C 1
ATOM 5517 O O . GLU A 1 688 ? -32.994 8.500 16.198 1.00 96.44 688 GLU A O 1
ATOM 5522 N N . VAL A 1 689 ? -32.742 9.252 14.095 1.00 96.44 689 VAL A N 1
ATOM 5523 C CA . VAL A 1 689 ? -32.730 10.684 14.435 1.00 96.44 689 VAL A CA 1
ATOM 5524 C C . VAL A 1 689 ? -33.969 11.428 13.955 1.00 96.44 689 VAL A C 1
ATOM 5526 O O . VAL A 1 689 ? -34.252 12.501 14.475 1.00 96.44 689 VAL A O 1
ATOM 5529 N N . GLY A 1 690 ? -34.727 10.865 13.008 1.00 94.12 690 GLY A N 1
ATOM 5530 C CA . GLY A 1 690 ? -35.878 11.514 12.363 1.00 94.12 690 GLY A CA 1
ATOM 5531 C C . GLY A 1 690 ? -36.833 12.238 13.327 1.00 94.12 690 GLY A C 1
ATOM 5532 O O . GLY A 1 690 ? -37.050 13.438 13.155 1.00 94.12 690 GLY A O 1
ATOM 5533 N N . PRO A 1 691 ? -37.340 11.577 14.387 1.00 94.62 691 PRO A N 1
ATOM 5534 C CA . PRO A 1 691 ? -38.248 12.202 15.354 1.00 94.62 691 PRO A CA 1
ATOM 5535 C C . PRO A 1 691 ? -37.665 13.402 16.113 1.00 94.62 691 PRO A C 1
ATOM 5537 O O . PRO A 1 691 ? -38.433 14.239 16.590 1.00 94.62 691 PRO A O 1
ATOM 5540 N N . LEU A 1 692 ? -36.335 13.478 16.235 1.00 95.00 692 LEU A N 1
ATOM 5541 C CA . LEU A 1 692 ? -35.615 14.524 16.964 1.00 95.00 692 LEU A CA 1
ATOM 5542 C C . LEU A 1 692 ? -35.304 15.744 16.089 1.00 95.00 692 LEU A C 1
ATOM 5544 O O . LEU A 1 692 ? -35.136 16.836 16.617 1.00 95.00 692 LEU A O 1
ATOM 5548 N N . LEU A 1 693 ? -35.236 15.591 14.760 1.00 94.06 693 LEU A N 1
ATOM 5549 C CA . LEU A 1 693 ? -34.779 16.654 13.851 1.00 94.06 693 LEU A CA 1
ATOM 5550 C C . LEU A 1 693 ? -35.620 17.938 13.938 1.00 94.06 693 LEU A C 1
ATOM 5552 O O . LEU A 1 693 ? -35.083 19.029 13.765 1.00 94.06 693 LEU A O 1
ATOM 5556 N N . LYS A 1 694 ? -36.913 17.821 14.263 1.00 93.56 694 LYS A N 1
ATOM 5557 C CA . LYS A 1 694 ? -37.839 18.954 14.442 1.00 93.56 694 LYS A CA 1
ATOM 5558 C C . LYS A 1 694 ? -37.462 19.898 15.593 1.00 93.56 694 LYS A C 1
ATOM 5560 O O . LYS A 1 694 ? -37.904 21.042 15.597 1.00 93.56 694 LYS A O 1
ATOM 5565 N N . ASP A 1 695 ? -36.670 19.423 16.555 1.00 94.44 695 ASP A N 1
ATOM 5566 C CA . ASP A 1 695 ? -36.263 20.201 17.730 1.00 94.44 695 ASP A CA 1
ATOM 5567 C C . ASP A 1 695 ? -35.056 21.116 17.426 1.00 94.44 695 ASP A C 1
ATOM 5569 O O . ASP A 1 695 ? -34.670 21.939 18.257 1.00 94.44 695 ASP A O 1
ATOM 5573 N N . TYR A 1 696 ? -34.464 20.996 16.231 1.00 96.31 696 TYR A N 1
ATOM 5574 C CA . TYR A 1 696 ? -33.257 21.706 15.805 1.00 96.31 696 TYR A CA 1
ATOM 5575 C C . TYR A 1 696 ? -33.588 22.730 14.722 1.00 96.31 696 TYR A C 1
ATOM 5577 O O . TYR A 1 696 ? -34.124 22.392 13.664 1.00 96.31 696 TYR A O 1
ATOM 5585 N N . LYS A 1 697 ? -33.280 24.002 14.989 1.00 95.81 697 LYS A N 1
ATOM 5586 C CA . LYS A 1 697 ? -33.738 25.144 14.187 1.00 95.81 697 LYS A CA 1
ATOM 5587 C C . LYS A 1 697 ? -33.239 25.085 12.743 1.00 95.81 697 LYS A C 1
ATOM 5589 O O . LYS A 1 697 ? -34.018 25.338 11.830 1.00 95.81 697 LYS A O 1
ATOM 5594 N N . ASN A 1 698 ? -31.953 24.809 12.532 1.00 96.44 698 ASN A N 1
ATOM 5595 C CA . ASN A 1 698 ? -31.358 24.834 11.200 1.00 96.44 698 ASN A CA 1
ATOM 5596 C C . ASN A 1 698 ? -31.602 23.522 10.452 1.00 96.44 698 ASN A C 1
ATOM 5598 O O . ASN A 1 698 ? -31.905 23.566 9.263 1.00 96.44 698 ASN A O 1
ATOM 5602 N N . LEU A 1 699 ? -31.525 22.373 11.128 1.00 95.19 699 LEU A N 1
ATOM 5603 C CA . LEU A 1 699 ? -31.768 21.067 10.504 1.00 95.19 699 LEU A CA 1
ATOM 5604 C C . LEU A 1 699 ? -33.219 20.909 10.024 1.00 95.19 699 LEU A C 1
ATOM 5606 O O . LEU A 1 699 ? -33.435 20.415 8.919 1.00 95.19 699 LEU A O 1
ATOM 5610 N N . SER A 1 700 ? -34.204 21.369 10.804 1.00 94.25 700 SER A N 1
ATOM 5611 C CA . SER A 1 700 ? -35.626 21.315 10.421 1.00 94.25 700 SER A CA 1
ATOM 5612 C C . SER A 1 700 ? -36.025 22.322 9.336 1.00 94.25 700 SER A C 1
ATOM 5614 O O . SER A 1 700 ? -37.045 22.130 8.680 1.00 94.25 700 SER A O 1
ATOM 5616 N N . ALA A 1 701 ? -35.229 23.374 9.115 1.00 94.25 701 ALA A N 1
ATOM 5617 C CA . ALA A 1 701 ? -35.485 24.382 8.084 1.00 94.25 701 ALA A CA 1
ATOM 5618 C C . ALA A 1 701 ? -35.096 23.930 6.662 1.00 94.25 701 ALA A C 1
ATOM 5620 O O . ALA A 1 701 ? -35.390 24.635 5.696 1.00 94.25 701 ALA A O 1
ATOM 5621 N N . GLN A 1 702 ? -34.412 22.789 6.519 1.00 91.69 702 GLN A N 1
ATOM 5622 C CA . GLN A 1 702 ? -33.955 22.292 5.220 1.00 91.69 702 GLN A CA 1
ATOM 5623 C C . GLN A 1 702 ? -35.071 21.569 4.459 1.00 91.69 702 GLN A C 1
ATOM 5625 O O . GLN A 1 702 ? -36.027 21.070 5.046 1.00 91.69 702 GLN A O 1
ATOM 5630 N N . ASN A 1 703 ? -34.933 21.488 3.131 1.00 87.38 703 ASN A N 1
ATOM 5631 C CA . ASN A 1 703 ? -35.900 20.796 2.277 1.00 87.38 703 ASN A CA 1
ATOM 5632 C C . ASN A 1 703 ? -36.066 19.327 2.711 1.00 87.38 703 ASN A C 1
ATOM 5634 O O . ASN A 1 703 ? -35.084 18.583 2.773 1.00 87.38 703 ASN A O 1
ATOM 5638 N N . GLU A 1 704 ? -37.309 18.905 2.960 1.00 87.50 704 GLU A N 1
ATOM 5639 C CA . GLU A 1 704 ? -37.645 17.554 3.431 1.00 87.50 704 GLU A CA 1
ATOM 5640 C C . GLU A 1 704 ? -37.122 16.455 2.492 1.00 87.50 704 GLU A C 1
ATOM 5642 O O . GLU A 1 704 ? -36.670 15.409 2.962 1.00 87.50 704 GLU A O 1
ATOM 5647 N N . ARG A 1 705 ? -37.022 16.739 1.183 1.00 84.38 705 ARG A N 1
ATOM 5648 C CA . ARG A 1 705 ? -36.467 15.807 0.187 1.00 84.38 705 ARG A CA 1
ATOM 5649 C C . ARG A 1 705 ? -35.050 15.335 0.516 1.00 84.38 705 ARG A C 1
ATOM 5651 O O . ARG A 1 705 ? -34.692 14.215 0.160 1.00 84.38 705 ARG A O 1
ATOM 5658 N N . PHE A 1 706 ? -34.233 16.150 1.190 1.00 89.31 706 PHE A N 1
ATOM 5659 C CA . PHE A 1 706 ? -32.895 15.723 1.616 1.00 89.31 706 PHE A CA 1
ATOM 5660 C C . PHE A 1 706 ? -32.945 14.565 2.609 1.00 89.31 706 PHE A C 1
ATOM 5662 O O . PHE A 1 706 ? -32.091 13.680 2.567 1.00 89.31 706 PHE A O 1
ATOM 5669 N N . PHE A 1 707 ? -33.948 14.575 3.483 1.00 90.94 707 PHE A N 1
ATOM 5670 C CA . PHE A 1 707 ? -34.172 13.538 4.475 1.00 90.94 707 PHE A CA 1
ATOM 5671 C C . PHE A 1 707 ? -34.933 12.351 3.883 1.00 90.94 707 PHE A C 1
ATOM 5673 O O . PHE A 1 707 ? -34.588 11.209 4.180 1.00 90.94 707 PHE A O 1
ATOM 5680 N N . ASP A 1 708 ? -35.898 12.599 2.993 1.00 87.62 708 ASP A N 1
ATOM 5681 C CA . ASP A 1 708 ? -36.602 11.539 2.266 1.00 87.62 708 ASP A CA 1
ATOM 5682 C C . ASP A 1 708 ? -35.637 10.658 1.474 1.00 87.62 708 ASP A C 1
ATOM 5684 O O . ASP A 1 708 ? -35.718 9.436 1.564 1.00 87.62 708 ASP A O 1
ATOM 5688 N N . ASN A 1 709 ? -34.660 11.262 0.791 1.00 88.06 709 ASN A N 1
ATOM 5689 C CA . ASN A 1 709 ? -33.652 10.559 -0.007 1.00 88.06 709 ASN A CA 1
ATOM 5690 C C . ASN A 1 709 ? -32.658 9.722 0.815 1.00 88.06 709 ASN A C 1
ATOM 5692 O O . ASN A 1 709 ? -31.812 9.038 0.235 1.00 88.06 709 ASN A O 1
ATOM 5696 N N . ILE A 1 710 ? -32.715 9.793 2.150 1.00 90.19 710 ILE A N 1
ATOM 5697 C CA . ILE A 1 710 ? -31.859 9.008 3.041 1.00 90.19 710 ILE A CA 1
ATOM 5698 C C . ILE A 1 710 ? -32.646 8.095 3.990 1.00 90.19 710 ILE A C 1
ATOM 5700 O O . ILE A 1 710 ? -32.072 7.605 4.966 1.00 90.19 710 ILE A O 1
ATOM 5704 N N . LYS A 1 711 ? -33.931 7.848 3.720 1.00 89.31 711 LYS A N 1
ATOM 5705 C CA . LYS A 1 711 ? -34.729 6.907 4.508 1.00 89.31 711 LYS A CA 1
ATOM 5706 C C . LYS A 1 711 ? -34.315 5.460 4.240 1.00 89.31 711 LYS A C 1
ATOM 5708 O O . LYS A 1 711 ? -34.110 5.057 3.100 1.00 89.31 711 LYS A O 1
ATOM 5713 N N . VAL A 1 712 ? -34.272 4.665 5.305 1.00 86.31 712 VAL A N 1
ATOM 5714 C CA . VAL A 1 712 ? -34.157 3.202 5.255 1.00 86.31 712 VAL A CA 1
ATOM 5715 C C . VAL A 1 712 ? -35.289 2.633 6.099 1.00 86.31 712 VAL A C 1
ATOM 5717 O O . VAL A 1 712 ? -35.377 2.940 7.284 1.00 86.31 712 VAL A O 1
ATOM 5720 N N . GLU A 1 713 ? -36.188 1.858 5.485 1.00 82.56 713 GLU A N 1
ATOM 5721 C CA . GLU A 1 713 ? -37.417 1.357 6.133 1.00 82.56 713 GLU A CA 1
ATOM 5722 C C . GLU A 1 713 ? -38.247 2.479 6.800 1.00 82.56 713 GLU A C 1
ATOM 5724 O O . GLU A 1 713 ? -38.754 2.335 7.909 1.00 82.56 713 GLU A O 1
ATOM 5729 N N . GLY A 1 714 ? -38.342 3.641 6.139 1.00 84.19 714 GLY A N 1
ATOM 5730 C CA . GLY A 1 714 ? -39.076 4.815 6.635 1.00 84.19 714 GLY A CA 1
ATOM 5731 C C . GLY A 1 714 ? -38.366 5.617 7.735 1.00 84.19 714 GLY A C 1
ATOM 5732 O O . GLY A 1 714 ? -38.816 6.713 8.069 1.00 84.19 714 GLY A O 1
ATOM 5733 N N . LYS A 1 715 ? -37.237 5.127 8.259 1.00 90.81 715 LYS A N 1
ATOM 5734 C CA . LYS A 1 715 ? -36.458 5.763 9.329 1.00 90.81 715 LYS A CA 1
ATOM 5735 C C . LYS A 1 715 ? -35.274 6.559 8.784 1.00 90.81 715 LYS A C 1
ATOM 5737 O O . LYS A 1 715 ? -34.701 6.220 7.751 1.00 90.81 715 LYS A O 1
ATOM 5742 N N . ILE A 1 716 ? -34.867 7.592 9.522 1.00 93.88 716 ILE A N 1
ATOM 5743 C CA . ILE A 1 716 ? -33.697 8.428 9.210 1.00 93.88 716 ILE A CA 1
ATOM 5744 C C . ILE A 1 716 ? -32.606 8.140 10.243 1.00 93.88 716 ILE A C 1
ATOM 5746 O O . ILE A 1 716 ? -32.815 8.378 11.432 1.00 93.88 716 ILE A O 1
ATOM 5750 N N . TYR A 1 717 ? -31.443 7.663 9.795 1.00 94.56 717 TYR A N 1
ATOM 5751 C CA . TYR A 1 717 ? -30.346 7.192 10.662 1.00 94.56 717 TYR A CA 1
ATOM 5752 C C . TYR A 1 717 ? -29.167 8.175 10.807 1.00 94.56 717 TYR A C 1
ATOM 5754 O O . TYR A 1 717 ? -28.123 7.840 11.371 1.00 94.56 717 TYR A O 1
ATOM 5762 N N . GLY A 1 718 ? -29.306 9.394 10.284 1.00 95.12 718 GLY A N 1
ATOM 5763 C CA . GLY A 1 718 ? -28.280 10.426 10.382 1.00 95.12 718 GLY A CA 1
ATOM 5764 C C . GLY A 1 718 ? -28.664 11.734 9.697 1.00 95.12 718 GLY A C 1
ATOM 5765 O O . GLY A 1 718 ? -29.769 11.873 9.176 1.00 95.12 718 GLY A O 1
ATOM 5766 N N . VAL A 1 719 ? -27.739 12.694 9.698 1.00 96.62 719 VAL A N 1
ATOM 5767 C CA . VAL A 1 719 ? -27.906 14.002 9.041 1.00 96.62 719 VAL A CA 1
ATOM 5768 C C . VAL A 1 719 ? -27.207 13.980 7.676 1.00 96.62 719 VAL A C 1
ATOM 5770 O O . VAL A 1 719 ? -26.027 13.625 7.620 1.00 96.62 719 VAL A O 1
ATOM 5773 N N . PRO A 1 720 ? -27.873 14.335 6.564 1.00 94.62 720 PRO A N 1
ATOM 5774 C CA . PRO A 1 720 ? -27.227 14.358 5.258 1.00 94.62 720 PRO A CA 1
ATOM 5775 C C . PRO A 1 720 ? -26.192 15.487 5.176 1.00 94.62 720 PRO A C 1
ATOM 5777 O O . PRO A 1 720 ? -26.408 16.600 5.652 1.00 94.62 720 PRO A O 1
ATOM 5780 N N . VAL A 1 721 ? -25.071 15.221 4.509 1.00 93.44 721 VAL A N 1
ATOM 5781 C CA . VAL A 1 721 ? -24.174 16.278 4.030 1.00 93.44 721 VAL A CA 1
ATOM 5782 C C . VAL A 1 721 ? -24.771 16.805 2.728 1.00 93.44 721 VAL A C 1
ATOM 5784 O O . VAL A 1 721 ? -24.539 16.223 1.665 1.00 93.44 721 VAL A O 1
ATOM 5787 N N . PHE A 1 722 ? -25.600 17.841 2.844 1.00 91.12 722 PHE A N 1
ATOM 5788 C CA . PHE A 1 722 ? -26.460 18.360 1.780 1.00 91.12 722 PHE A CA 1
ATOM 5789 C C . PHE A 1 722 ? -25.703 18.686 0.482 1.00 91.12 722 PHE A C 1
ATOM 5791 O O . PHE A 1 722 ? -24.583 19.200 0.493 1.00 91.12 722 PHE A O 1
ATOM 5798 N N . SER A 1 723 ? -26.331 18.404 -0.658 1.00 86.00 723 SER A N 1
ATOM 5799 C CA . SER A 1 723 ? -25.872 18.840 -1.981 1.00 86.00 723 SER A CA 1
ATOM 5800 C C . SER A 1 723 ? -27.058 19.080 -2.909 1.00 86.00 723 SER A C 1
ATOM 5802 O O . SER A 1 723 ? -28.081 18.429 -2.738 1.00 86.00 723 SER A O 1
ATOM 5804 N N . ASP A 1 724 ? -26.921 19.913 -3.939 1.00 80.88 724 ASP A N 1
ATOM 5805 C CA . ASP A 1 724 ? -28.039 20.216 -4.847 1.00 80.88 724 ASP A CA 1
ATOM 5806 C C . ASP A 1 724 ? -28.665 18.956 -5.473 1.00 80.88 724 ASP A C 1
ATOM 5808 O O . ASP A 1 724 ? -27.962 18.045 -5.923 1.00 80.88 724 ASP A O 1
ATOM 5812 N N . ILE A 1 725 ? -29.999 18.923 -5.526 1.00 80.44 725 ILE A N 1
ATOM 5813 C CA . ILE A 1 725 ? -30.773 17.769 -6.007 1.00 80.44 725 ILE A CA 1
ATOM 5814 C C . ILE A 1 725 ? -30.797 17.714 -7.538 1.00 80.44 725 ILE A C 1
ATOM 5816 O O . ILE A 1 725 ? -30.732 16.627 -8.093 1.00 80.44 725 ILE A O 1
ATOM 5820 N N . ALA A 1 726 ? -30.834 18.837 -8.256 1.00 82.44 726 ALA A N 1
ATOM 5821 C CA . ALA A 1 726 ? -30.710 18.837 -9.714 1.00 82.44 726 ALA A CA 1
ATOM 5822 C C . ALA A 1 726 ? -29.911 20.047 -10.195 1.00 82.44 726 ALA A C 1
ATOM 5824 O O . ALA A 1 726 ? -30.096 21.158 -9.719 1.00 82.44 726 ALA A O 1
ATOM 5825 N N . ARG A 1 727 ? -28.966 19.794 -11.107 1.00 85.00 727 ARG A N 1
ATOM 5826 C CA . ARG A 1 727 ? -27.995 20.797 -11.583 1.00 85.00 727 ARG A CA 1
ATOM 5827 C C . ARG A 1 727 ? -27.374 20.463 -12.940 1.00 85.00 727 ARG A C 1
ATOM 5829 O O . ARG A 1 727 ? -26.348 21.036 -13.298 1.00 85.00 727 ARG A O 1
ATOM 5836 N N . ALA A 1 728 ? -27.918 19.471 -13.650 1.00 88.56 728 ALA A N 1
ATOM 5837 C CA . ALA A 1 728 ? -27.379 19.053 -14.940 1.00 88.56 728 ALA A CA 1
ATOM 5838 C C . ALA A 1 728 ? -27.738 20.080 -16.022 1.00 88.56 728 ALA A C 1
ATOM 5840 O O . ALA A 1 728 ? -28.898 20.456 -16.157 1.00 88.56 728 ALA A O 1
ATOM 5841 N N . THR A 1 729 ? -26.742 20.514 -16.787 1.00 91.38 729 THR A N 1
ATOM 5842 C CA . THR A 1 729 ? -26.877 21.537 -17.834 1.00 91.38 729 THR A CA 1
ATOM 5843 C C . THR A 1 729 ? -26.095 21.149 -19.077 1.00 91.38 729 THR A C 1
ATOM 5845 O O . THR A 1 729 ? -25.216 20.283 -19.025 1.00 91.38 729 THR A O 1
ATOM 5848 N N . VAL A 1 730 ? -26.376 21.822 -20.190 1.00 93.31 730 VAL A N 1
ATOM 5849 C CA . VAL A 1 730 ? -25.481 21.851 -21.346 1.00 93.31 730 VAL A CA 1
ATOM 5850 C C . VAL A 1 730 ? -24.480 22.982 -21.134 1.00 93.31 730 VAL A C 1
ATOM 5852 O O . VAL A 1 730 ? -24.872 24.128 -20.916 1.00 93.31 730 VAL A O 1
ATOM 5855 N N . ILE A 1 731 ? -23.189 22.658 -21.184 1.00 94.88 731 ILE A N 1
ATOM 5856 C CA . ILE A 1 731 ? -22.105 23.642 -21.238 1.00 94.88 731 ILE A CA 1
ATOM 5857 C C . ILE A 1 731 ? -21.569 23.638 -22.666 1.00 94.88 731 ILE A C 1
ATOM 5859 O O . ILE A 1 731 ? -21.181 22.577 -23.162 1.00 94.88 731 ILE A O 1
ATOM 5863 N N . TYR A 1 732 ? -21.574 24.791 -23.329 1.00 96.06 732 TYR A N 1
ATOM 5864 C CA . TYR A 1 732 ? -21.315 24.885 -24.764 1.00 96.06 732 TYR A CA 1
ATOM 5865 C C . TYR A 1 732 ? -20.459 26.101 -25.132 1.00 96.06 732 TYR A C 1
ATOM 5867 O O . TYR A 1 732 ? -20.414 27.095 -24.407 1.00 96.06 732 TYR A O 1
ATOM 5875 N N . ARG A 1 733 ? -19.770 26.007 -26.273 1.00 96.31 733 ARG A N 1
ATOM 5876 C CA . ARG A 1 733 ? -19.016 27.090 -26.917 1.00 96.31 733 ARG A CA 1
ATOM 5877 C C . ARG A 1 733 ? -19.984 28.098 -27.530 1.00 96.31 733 ARG A C 1
ATOM 5879 O O . ARG A 1 733 ? -20.406 27.943 -28.674 1.00 96.31 733 ARG A O 1
ATOM 5886 N N . LYS A 1 734 ? -20.365 29.119 -26.764 1.00 96.31 734 LYS A N 1
ATOM 5887 C CA . LYS A 1 734 ? -21.292 30.168 -27.205 1.00 96.31 734 LYS A CA 1
ATOM 5888 C C . LYS A 1 734 ? -20.783 30.884 -28.448 1.00 96.31 734 LYS A C 1
ATOM 5890 O O . LYS A 1 734 ? -21.564 31.144 -29.351 1.00 96.31 734 LYS A O 1
ATOM 5895 N N . ASP A 1 735 ? -19.487 31.150 -28.525 1.00 95.25 735 ASP A N 1
ATOM 5896 C CA . ASP A 1 735 ? -18.877 31.774 -29.698 1.00 95.25 735 ASP A CA 1
ATOM 5897 C C . ASP A 1 735 ? -19.016 30.908 -30.964 1.00 95.25 735 ASP A C 1
ATOM 5899 O O . ASP A 1 735 ? -19.322 31.432 -32.036 1.00 95.25 735 ASP A O 1
ATOM 5903 N N . TRP A 1 736 ? -18.896 29.580 -30.845 1.00 96.56 736 TRP A N 1
ATOM 5904 C CA . TRP A 1 736 ? -19.142 28.660 -31.962 1.00 96.56 736 TRP A CA 1
ATOM 5905 C C . TRP A 1 736 ? -20.621 28.607 -32.338 1.00 96.56 736 TRP A C 1
ATOM 5907 O O . TRP A 1 736 ? -20.959 28.618 -33.521 1.00 96.56 736 TRP A O 1
ATOM 5917 N N . PHE A 1 737 ? -21.508 28.579 -31.341 1.00 97.12 737 PHE A N 1
ATOM 5918 C CA . PHE A 1 737 ? -22.950 28.570 -31.568 1.00 97.12 737 PHE A CA 1
ATOM 5919 C C . PHE A 1 737 ? -23.420 29.862 -32.244 1.00 97.12 737 PHE A C 1
ATOM 5921 O O . PHE A 1 737 ? -24.169 29.791 -33.214 1.00 97.12 737 PHE A O 1
ATOM 5928 N N . ASP A 1 738 ? -22.926 31.024 -31.815 1.00 96.38 738 ASP A N 1
ATOM 5929 C CA . ASP A 1 738 ? -23.235 32.317 -32.430 1.00 96.38 738 ASP A CA 1
ATOM 5930 C C . ASP A 1 738 ? -22.692 32.390 -33.871 1.00 96.38 738 ASP A C 1
ATOM 5932 O O . ASP A 1 738 ? -23.414 32.793 -34.785 1.00 96.38 738 ASP A O 1
ATOM 5936 N N . LYS A 1 739 ? -21.444 31.943 -34.103 1.00 94.50 739 LYS A N 1
ATOM 5937 C CA . LYS A 1 739 ? -20.805 31.910 -35.435 1.00 94.50 739 LYS A CA 1
ATOM 5938 C C . LYS A 1 739 ? -21.562 31.020 -36.424 1.00 94.50 739 LYS A C 1
ATOM 5940 O O . LYS A 1 739 ? -21.678 31.370 -37.597 1.00 94.50 739 LYS A O 1
ATOM 5945 N N . LEU A 1 740 ? -22.068 29.880 -35.957 1.00 95.75 740 LEU A N 1
ATOM 5946 C CA . LEU A 1 740 ? -22.780 28.890 -36.770 1.00 95.75 740 LEU A CA 1
ATOM 5947 C C . LEU A 1 740 ? -24.310 29.049 -36.727 1.00 95.75 740 LEU A C 1
ATOM 5949 O O . LEU A 1 740 ? -25.019 28.263 -37.352 1.00 95.75 740 LEU A O 1
ATOM 5953 N N . ASN A 1 741 ? -24.824 30.063 -36.020 1.00 95.38 741 ASN A N 1
ATOM 5954 C CA . ASN A 1 741 ? -26.254 30.301 -35.802 1.00 95.38 741 ASN A CA 1
ATOM 5955 C C . ASN A 1 741 ? -26.999 29.062 -35.248 1.00 95.38 741 ASN A C 1
ATOM 5957 O O . ASN A 1 741 ? -28.105 28.725 -35.681 1.00 95.38 741 ASN A O 1
ATOM 5961 N N . LEU A 1 742 ? -26.366 28.369 -34.299 1.00 95.56 742 LEU A N 1
ATOM 5962 C CA . LEU A 1 742 ? -26.893 27.183 -33.626 1.00 95.56 742 LEU A CA 1
ATOM 5963 C C . LEU A 1 742 ? -27.669 27.562 -32.362 1.00 95.56 742 LEU A C 1
ATOM 5965 O O . LEU A 1 742 ? -27.385 28.555 -31.695 1.00 95.56 742 LEU A O 1
ATOM 5969 N N . LYS A 1 743 ? -28.637 26.719 -31.999 1.00 93.25 743 LYS A N 1
ATOM 5970 C CA . LYS A 1 743 ? -29.356 26.784 -30.721 1.00 93.25 743 LYS A CA 1
ATOM 5971 C C . LYS A 1 743 ? -29.041 25.543 -29.898 1.00 93.25 743 LYS A C 1
ATOM 5973 O O . LYS A 1 743 ? -28.685 24.509 -30.456 1.00 93.25 743 LYS A O 1
ATOM 5978 N N . VAL A 1 744 ? -29.183 25.642 -28.577 1.00 92.44 744 VAL A N 1
ATOM 5979 C CA . VAL A 1 744 ? -29.023 24.485 -27.687 1.00 92.44 744 VAL A CA 1
ATOM 5980 C C . VAL A 1 744 ? -30.091 23.437 -28.038 1.00 92.44 744 VAL A C 1
ATOM 5982 O O . VAL A 1 744 ? -31.272 23.787 -28.063 1.00 92.44 744 VAL A O 1
ATOM 5985 N N . PRO A 1 745 ? -29.696 22.189 -28.345 1.00 93.38 745 PRO A N 1
ATOM 5986 C CA . PRO A 1 745 ? -30.611 21.182 -28.870 1.00 93.38 745 PRO A CA 1
ATOM 5987 C C . PRO A 1 745 ? -31.536 20.602 -27.795 1.00 93.38 745 PRO A C 1
ATOM 5989 O O . PRO A 1 745 ? -31.119 20.359 -26.662 1.00 93.38 745 PRO A O 1
ATOM 5992 N N . THR A 1 746 ? -32.782 20.324 -28.182 1.00 90.56 746 THR A N 1
ATOM 5993 C CA . THR A 1 746 ? -33.843 19.799 -27.302 1.00 90.56 746 THR A CA 1
ATOM 5994 C C . THR A 1 746 ? -34.416 18.458 -27.766 1.00 90.56 746 THR A C 1
ATOM 5996 O O . THR A 1 746 ? -35.005 17.721 -26.973 1.00 90.56 746 THR A O 1
ATOM 5999 N N . THR A 1 747 ? -34.223 18.097 -29.037 1.00 90.94 747 THR A N 1
ATOM 6000 C CA . THR A 1 747 ? -34.689 16.827 -29.622 1.00 90.94 747 THR A CA 1
ATOM 6001 C C . THR A 1 747 ? -33.511 15.954 -30.070 1.00 90.94 747 THR A C 1
ATOM 6003 O O . THR A 1 747 ? -32.444 16.498 -30.362 1.00 90.94 747 THR A O 1
ATOM 6006 N N . PRO A 1 748 ? -33.655 14.618 -30.172 1.00 91.94 748 PRO A N 1
ATOM 6007 C CA . PRO A 1 748 ? -32.584 13.754 -30.678 1.00 91.94 748 PRO A CA 1
ATOM 6008 C C . PRO A 1 748 ? -32.028 14.196 -32.042 1.00 91.94 748 PRO A C 1
ATOM 6010 O O . PRO A 1 748 ? -30.815 14.173 -32.245 1.00 91.94 748 PRO A O 1
ATOM 6013 N N . ASP A 1 749 ? -32.894 14.657 -32.950 1.00 94.06 749 ASP A N 1
ATOM 6014 C CA . ASP A 1 749 ? -32.486 15.146 -34.271 1.00 94.06 749 ASP A CA 1
ATOM 6015 C C . ASP A 1 749 ? -31.724 16.474 -34.184 1.00 94.06 749 ASP A C 1
ATOM 6017 O O . ASP A 1 749 ? -30.692 16.635 -34.832 1.00 94.06 749 ASP A O 1
ATOM 6021 N N . GLU A 1 750 ? -32.165 17.407 -33.333 1.00 95.06 750 GLU A N 1
ATOM 6022 C CA . GLU A 1 750 ? -31.427 18.650 -33.077 1.00 95.06 750 GLU A CA 1
ATOM 6023 C C . GLU A 1 750 ? -30.061 18.373 -32.442 1.00 95.06 750 GLU A C 1
ATOM 6025 O O . GLU A 1 750 ? -29.078 19.023 -32.798 1.00 95.06 750 GLU A O 1
ATOM 6030 N N . TRP A 1 751 ? -29.976 17.396 -31.531 1.00 95.25 751 TRP A N 1
ATOM 6031 C CA . TRP A 1 751 ? -28.712 16.957 -30.939 1.00 95.25 751 TRP A CA 1
ATOM 6032 C C . TRP A 1 751 ? -27.778 16.395 -32.012 1.00 95.25 751 TRP A C 1
ATOM 6034 O O . TRP A 1 751 ? -26.605 16.765 -32.045 1.00 95.25 751 TRP A O 1
ATOM 6044 N N . TYR A 1 752 ? -28.291 15.554 -32.914 1.00 97.06 752 TYR A N 1
ATOM 6045 C CA . TYR A 1 752 ? -27.520 15.020 -34.036 1.00 97.06 752 TYR A CA 1
ATOM 6046 C C . TYR A 1 752 ? -27.006 16.136 -34.958 1.00 97.06 752 TYR A C 1
ATOM 6048 O O . TYR A 1 752 ? -25.798 16.223 -35.184 1.00 97.06 752 TYR A O 1
ATOM 6056 N N . GLU A 1 753 ? -27.888 17.011 -35.452 1.00 97.38 753 GLU A N 1
ATOM 6057 C CA . GLU A 1 753 ? -27.510 18.084 -36.383 1.00 97.38 753 GLU A CA 1
ATOM 6058 C C . GLU A 1 753 ? -26.552 19.092 -35.734 1.00 97.38 753 GLU A C 1
ATOM 6060 O O . GLU A 1 753 ? -25.596 19.532 -36.373 1.00 97.38 753 GLU A O 1
ATOM 6065 N N . THR A 1 754 ? -26.736 19.406 -34.447 1.00 97.06 754 THR A N 1
ATOM 6066 C CA . THR A 1 754 ? -25.818 20.280 -33.700 1.00 97.06 754 THR A CA 1
ATOM 6067 C C . THR A 1 754 ? -24.432 19.644 -33.572 1.00 97.06 754 THR A C 1
ATOM 6069 O O . THR A 1 754 ? -23.441 20.285 -33.914 1.00 97.06 754 THR A O 1
ATOM 6072 N N . ILE A 1 755 ? -24.332 18.377 -33.142 1.00 97.19 755 ILE A N 1
ATOM 6073 C CA . ILE A 1 755 ? -23.036 17.682 -32.997 1.00 97.19 755 ILE A CA 1
ATOM 6074 C C . ILE A 1 755 ? -22.328 17.573 -34.345 1.00 97.19 755 ILE A C 1
ATOM 6076 O O . ILE A 1 755 ? -21.128 17.831 -34.429 1.00 97.19 755 ILE A O 1
ATOM 6080 N N . LYS A 1 756 ? -23.075 17.228 -35.396 1.00 96.50 756 LYS A N 1
ATOM 6081 C CA . LYS A 1 756 ? -22.560 17.139 -36.759 1.00 96.50 756 LYS A CA 1
ATOM 6082 C C . LYS A 1 756 ? -22.016 18.478 -37.236 1.00 96.50 756 LYS A C 1
ATOM 6084 O O . LYS A 1 756 ? -20.868 18.544 -37.653 1.00 96.50 756 LYS A O 1
ATOM 6089 N N . THR A 1 757 ? -22.812 19.541 -37.125 1.00 96.56 757 THR A N 1
ATOM 6090 C CA . THR A 1 757 ? -22.415 20.878 -37.580 1.00 96.56 757 THR A CA 1
ATOM 6091 C C . THR A 1 757 ? -21.165 21.357 -36.848 1.00 96.56 757 THR A C 1
ATOM 6093 O O . THR A 1 757 ? -20.242 21.843 -37.497 1.00 96.56 757 THR A O 1
ATOM 6096 N N . LEU A 1 758 ? -21.094 21.167 -35.526 1.00 95.88 758 LEU A N 1
ATOM 6097 C CA . LEU A 1 758 ? -19.911 21.514 -34.736 1.00 95.88 758 LEU A CA 1
ATOM 6098 C C . LEU A 1 758 ? -18.669 20.712 -35.144 1.00 95.88 758 LEU A C 1
ATOM 6100 O O . LEU A 1 758 ? -17.583 21.269 -35.119 1.00 95.88 758 LEU A O 1
ATOM 6104 N N . ALA A 1 759 ? -18.817 19.439 -35.518 1.00 93.50 759 ALA A N 1
ATOM 6105 C CA . ALA A 1 759 ? -17.689 18.603 -35.927 1.00 93.50 759 ALA A CA 1
ATOM 6106 C C . ALA A 1 759 ? -17.201 18.906 -37.354 1.00 93.50 759 ALA A C 1
ATOM 6108 O O . ALA A 1 759 ? -16.017 18.786 -37.622 1.00 93.50 759 ALA A O 1
ATOM 6109 N N . THR A 1 760 ? -18.090 19.291 -38.280 1.00 92.62 760 THR A N 1
ATOM 6110 C CA . THR A 1 760 ? -17.750 19.347 -39.717 1.00 92.62 760 THR A CA 1
ATOM 6111 C C . THR A 1 760 ? -17.614 20.751 -40.305 1.00 92.62 760 THR A C 1
ATOM 6113 O O . THR A 1 760 ? -17.333 20.874 -41.496 1.00 92.62 760 THR A O 1
ATOM 6116 N N . SER A 1 761 ? -17.876 21.812 -39.534 1.00 92.06 761 SER A N 1
ATOM 6117 C CA . SER A 1 761 ? -17.968 23.190 -40.065 1.00 92.06 761 SER A CA 1
ATOM 6118 C C . SER A 1 761 ? -16.780 24.092 -39.714 1.00 92.06 761 SER A C 1
ATOM 6120 O O . SER A 1 761 ? -16.897 25.302 -39.898 1.00 92.06 761 SER A O 1
ATOM 6122 N N . ASP A 1 762 ? -15.672 23.531 -39.210 1.00 90.50 762 ASP A N 1
ATOM 6123 C CA . ASP A 1 762 ? -14.455 24.275 -38.819 1.00 90.50 762 ASP A CA 1
ATOM 6124 C C . ASP A 1 762 ? -14.771 25.500 -37.920 1.00 90.50 762 ASP A C 1
ATOM 6126 O O . ASP A 1 762 ? -14.553 26.667 -38.287 1.00 90.50 762 ASP A O 1
ATOM 6130 N N . PRO A 1 763 ? -15.414 25.275 -36.755 1.00 90.88 763 PRO A N 1
ATOM 6131 C CA . PRO A 1 763 ? -15.873 26.367 -35.908 1.00 90.88 763 PRO A CA 1
ATOM 6132 C C . PRO A 1 763 ? -14.724 27.172 -35.283 1.00 90.88 763 PRO A C 1
ATOM 6134 O O . PRO A 1 763 ? -14.895 28.377 -35.083 1.00 90.88 763 PRO A O 1
ATOM 6137 N N . ASP A 1 764 ? -13.560 26.567 -35.048 1.00 89.12 764 ASP A N 1
ATOM 6138 C CA . ASP A 1 764 ? -12.329 27.229 -34.596 1.00 89.12 764 ASP A CA 1
ATOM 6139 C C . ASP A 1 764 ? -11.553 27.922 -35.726 1.00 89.12 764 ASP A C 1
ATOM 6141 O O . ASP A 1 764 ? -10.814 28.869 -35.457 1.00 89.12 764 ASP A O 1
ATOM 6145 N N . GLY A 1 765 ? -11.799 27.567 -36.991 1.00 87.00 765 GLY A N 1
ATOM 6146 C CA . GLY A 1 765 ? -11.245 28.268 -38.151 1.00 87.00 765 GLY A CA 1
ATOM 6147 C C . GLY A 1 765 ? -9.766 27.973 -38.387 1.00 87.00 765 GLY A C 1
ATOM 6148 O O . GLY A 1 765 ? -9.063 28.813 -38.961 1.00 87.00 765 GLY A O 1
ATOM 6149 N N . ASP A 1 766 ? -9.283 26.821 -37.918 1.00 86.81 766 ASP A N 1
ATOM 6150 C CA . ASP A 1 766 ? -7.896 26.388 -38.089 1.00 86.81 766 ASP A CA 1
ATOM 6151 C C . ASP A 1 766 ? -7.678 25.615 -39.408 1.00 86.81 766 ASP A C 1
ATOM 6153 O O . ASP A 1 766 ? -6.536 25.324 -39.785 1.00 86.81 766 ASP A O 1
ATOM 6157 N N . GLY A 1 767 ? -8.764 25.343 -40.145 1.00 85.81 767 GLY A N 1
ATOM 6158 C CA . GLY A 1 767 ? -8.759 24.632 -41.420 1.00 85.81 767 GLY A CA 1
ATOM 6159 C C . GLY A 1 767 ? -8.524 23.125 -41.293 1.00 85.81 767 GLY A C 1
ATOM 6160 O O . GLY A 1 767 ? -8.269 22.469 -42.310 1.00 85.81 767 GLY A O 1
ATOM 6161 N N . GLN A 1 768 ? -8.572 22.568 -40.081 1.00 86.31 768 GLN A N 1
ATOM 6162 C CA . GLN A 1 768 ? -8.388 21.151 -39.788 1.00 86.31 768 GLN A CA 1
ATOM 6163 C C . GLN A 1 768 ? -9.699 20.515 -39.313 1.00 86.31 768 GLN A C 1
ATOM 6165 O O . GLN A 1 768 ? -10.459 21.069 -38.532 1.00 86.31 768 GLN A O 1
ATOM 6170 N N . ASP A 1 769 ? -9.943 19.277 -39.739 1.00 83.50 769 ASP A N 1
ATOM 6171 C CA . ASP A 1 769 ? -11.081 18.478 -39.270 1.00 83.50 769 ASP A CA 1
ATOM 6172 C C . ASP A 1 769 ? -10.724 17.794 -37.935 1.00 83.50 769 ASP A C 1
ATOM 6174 O O . ASP A 1 769 ? -10.457 16.590 -37.876 1.00 83.50 769 ASP A O 1
ATOM 6178 N N . ASN A 1 770 ? -10.550 18.597 -36.878 1.00 87.69 770 ASN A N 1
ATOM 6179 C CA . ASN A 1 770 ? -10.051 18.147 -35.569 1.00 87.69 770 ASN A CA 1
ATOM 6180 C C . ASN A 1 770 ? -10.972 18.507 -34.384 1.00 87.69 770 ASN A C 1
ATOM 6182 O O . ASN A 1 770 ? -10.637 18.189 -33.233 1.00 87.69 770 ASN A O 1
ATOM 6186 N N . THR A 1 771 ? -12.111 19.143 -34.661 1.00 92.31 771 THR A N 1
ATOM 6187 C CA . THR A 1 771 ? -13.090 19.555 -33.657 1.00 92.31 771 THR A CA 1
ATOM 6188 C C . THR A 1 771 ? -14.122 18.461 -33.407 1.00 92.31 771 THR A C 1
ATOM 6190 O O . THR A 1 771 ? -14.425 17.623 -34.255 1.00 92.31 771 THR A O 1
ATOM 6193 N N . PHE A 1 772 ? -14.670 18.441 -32.195 1.00 93.94 772 PHE A N 1
ATOM 6194 C CA . PHE A 1 772 ? -15.690 17.483 -31.784 1.00 93.94 772 PHE A CA 1
ATOM 6195 C C . PHE A 1 772 ? -16.934 18.232 -31.322 1.00 93.94 772 PHE A C 1
ATOM 6197 O O . PHE A 1 772 ? -16.853 19.094 -30.450 1.00 93.94 772 PHE A O 1
ATOM 6204 N N . GLY A 1 773 ? -18.114 17.870 -31.826 1.00 94.06 773 GLY A N 1
ATOM 6205 C CA . GLY A 1 773 ? -19.361 18.418 -31.285 1.00 94.06 773 GLY A CA 1
ATOM 6206 C C . GLY A 1 773 ? -19.626 17.952 -29.850 1.00 94.06 773 GLY A C 1
ATOM 6207 O O . GLY A 1 773 ? -19.995 18.749 -28.992 1.00 94.06 773 GLY A O 1
ATOM 6208 N N . LEU A 1 774 ? -19.377 16.669 -29.579 1.00 94.69 774 LEU A N 1
ATOM 6209 C CA . LEU A 1 774 ? -19.527 16.018 -28.279 1.00 94.69 774 LEU A CA 1
ATOM 6210 C C . LEU A 1 774 ? -18.488 14.894 -28.163 1.00 94.69 774 LEU A C 1
ATOM 6212 O O . LEU A 1 774 ? -18.193 14.218 -29.148 1.00 94.69 774 LEU A O 1
ATOM 6216 N N . MET A 1 775 ? -17.981 14.646 -26.955 1.00 94.19 775 MET A N 1
ATOM 6217 C CA . MET A 1 775 ? -17.138 13.483 -26.666 1.00 94.19 775 MET A CA 1
ATOM 6218 C C . MET A 1 775 ? -17.704 12.649 -25.518 1.00 94.19 775 MET A C 1
ATOM 6220 O O . MET A 1 775 ? -18.200 13.191 -24.527 1.00 94.19 775 MET A O 1
ATOM 6224 N N . LEU A 1 776 ? -17.553 11.328 -25.627 1.00 94.50 776 LEU A N 1
ATOM 6225 C CA . LEU A 1 776 ? -17.786 10.374 -24.548 1.00 94.50 776 LEU A CA 1
ATOM 6226 C C . LEU A 1 776 ? -16.451 9.816 -24.034 1.00 94.50 776 LEU A C 1
ATOM 6228 O O . LEU A 1 776 ? -15.438 9.788 -24.734 1.00 94.50 776 LEU A O 1
ATOM 6232 N N . PHE A 1 777 ? -16.462 9.345 -22.795 1.00 92.81 777 PHE A N 1
ATOM 6233 C CA . PHE A 1 777 ? -15.314 8.728 -22.138 1.00 92.81 777 PHE A CA 1
ATOM 6234 C C . PHE A 1 777 ? -15.778 7.548 -21.284 1.00 92.81 777 PHE A C 1
ATOM 6236 O O . PHE A 1 777 ? -16.978 7.305 -21.117 1.00 92.81 777 PHE A O 1
ATOM 6243 N N . LYS A 1 778 ? -14.825 6.790 -20.745 1.00 87.94 778 LYS A N 1
ATOM 6244 C CA . LYS A 1 778 ? -15.108 5.624 -19.910 1.00 87.94 778 LYS A CA 1
ATOM 6245 C C . LYS A 1 778 ? -16.088 5.986 -18.785 1.00 87.94 778 LYS A C 1
ATOM 6247 O O . LYS A 1 778 ? -15.950 7.036 -18.165 1.00 87.94 778 LYS A O 1
ATOM 6252 N N . LYS A 1 779 ? -17.037 5.091 -18.487 1.00 85.75 779 LYS A N 1
ATOM 6253 C CA . LYS A 1 779 ? -18.113 5.287 -17.492 1.00 85.75 779 LYS A CA 1
ATOM 6254 C C . LYS A 1 779 ? -19.159 6.352 -17.863 1.00 85.75 779 LYS A C 1
ATOM 6256 O O . LYS A 1 779 ? -19.880 6.818 -16.987 1.00 85.75 779 LYS A O 1
ATOM 6261 N N . TYR A 1 780 ? -19.287 6.727 -19.142 1.00 91.81 780 TYR A N 1
ATOM 6262 C CA . TYR A 1 780 ? -20.307 7.682 -19.612 1.00 91.81 780 TYR A CA 1
ATOM 6263 C C . TYR A 1 780 ? -21.745 7.327 -19.194 1.00 91.81 780 TYR A C 1
ATOM 6265 O O . TYR A 1 780 ? -22.596 8.206 -19.153 1.00 91.81 780 TYR A O 1
ATOM 6273 N N . ASN A 1 781 ? -22.043 6.064 -18.903 1.00 90.38 781 ASN A N 1
ATOM 6274 C CA . ASN A 1 781 ? -23.371 5.558 -18.563 1.00 90.38 781 ASN A CA 1
ATOM 6275 C C . ASN A 1 781 ? -23.545 5.175 -17.080 1.00 90.38 781 ASN A C 1
ATOM 6277 O O . ASN A 1 781 ? -24.655 4.805 -16.692 1.00 90.38 781 ASN A O 1
ATOM 6281 N N . GLU A 1 782 ? -22.513 5.310 -16.247 1.00 83.81 782 GLU A N 1
ATOM 6282 C CA . GLU A 1 782 ? -22.511 4.867 -14.845 1.00 83.81 782 GLU A CA 1
ATOM 6283 C C . GLU A 1 782 ? -22.837 6.007 -13.857 1.00 83.81 782 GLU A C 1
ATOM 6285 O O . GLU A 1 782 ? -22.737 7.194 -14.177 1.00 83.81 782 GLU A O 1
ATOM 6290 N N . ASP A 1 783 ? -23.195 5.630 -12.625 1.00 76.75 783 ASP A N 1
ATOM 6291 C CA . ASP A 1 783 ? -23.397 6.517 -11.472 1.00 76.75 783 ASP A CA 1
ATOM 6292 C C . ASP A 1 783 ? -24.451 7.637 -11.670 1.00 76.75 783 ASP A C 1
ATOM 6294 O O . ASP A 1 783 ? -25.193 7.713 -12.652 1.00 76.75 783 ASP A O 1
ATOM 6298 N N . GLN A 1 784 ? -24.521 8.561 -10.708 1.00 72.50 784 GLN A N 1
ATOM 6299 C CA . GLN A 1 784 ? -25.369 9.767 -10.743 1.00 72.50 784 GLN A CA 1
ATOM 6300 C C . GLN A 1 784 ? -24.933 10.824 -11.789 1.00 72.50 784 GLN A C 1
ATOM 6302 O O . GLN A 1 784 ? -25.572 11.873 -11.954 1.00 72.50 784 GLN A O 1
ATOM 6307 N N . TYR A 1 785 ? -23.814 10.581 -12.480 1.00 80.56 785 TYR A N 1
ATOM 6308 C CA . TYR A 1 785 ? -23.277 11.438 -13.544 1.00 80.56 785 TYR A CA 1
ATOM 6309 C C . TYR A 1 785 ? -23.471 10.856 -14.949 1.00 80.56 785 TYR A C 1
ATOM 6311 O O . TYR A 1 785 ? -23.007 11.463 -15.909 1.00 80.56 785 TYR A O 1
ATOM 6319 N N . SER A 1 786 ? -24.205 9.745 -15.068 1.00 90.50 786 SER A N 1
ATOM 6320 C CA . SER A 1 786 ? -24.526 9.082 -16.331 1.00 90.50 786 SER A CA 1
ATOM 6321 C C . SER A 1 786 ? -25.068 10.060 -17.383 1.00 90.50 786 SER A C 1
ATOM 6323 O O . SER A 1 786 ? -26.139 10.656 -17.223 1.00 90.50 786 SER A O 1
ATOM 6325 N N . PHE A 1 787 ? -24.322 10.206 -18.480 1.00 93.38 787 PHE A N 1
ATOM 6326 C CA . PHE A 1 787 ? -24.688 10.975 -19.666 1.00 93.38 787 PHE A CA 1
ATOM 6327 C C . PHE A 1 787 ? -26.005 10.466 -20.254 1.00 93.38 787 PHE A C 1
ATOM 6329 O O . PHE A 1 787 ? -26.917 11.254 -20.500 1.00 93.38 787 PHE A O 1
ATOM 6336 N N . THR A 1 788 ? -26.129 9.145 -20.420 1.00 94.56 788 THR A N 1
ATOM 6337 C CA . THR A 1 788 ? -27.313 8.521 -21.026 1.00 94.56 788 THR A CA 1
ATOM 6338 C C . THR A 1 788 ? -28.561 8.707 -20.172 1.00 94.56 788 THR A C 1
ATOM 6340 O O . THR A 1 788 ? -29.622 8.992 -20.715 1.00 94.56 788 THR A O 1
ATOM 6343 N N . THR A 1 789 ? -28.430 8.643 -18.843 1.00 93.56 789 THR A N 1
ATOM 6344 C CA . THR A 1 789 ? -29.545 8.922 -17.916 1.00 93.56 789 THR A CA 1
ATOM 6345 C C . THR A 1 789 ? -29.991 10.375 -18.015 1.00 93.56 789 THR A C 1
ATOM 6347 O O . THR A 1 789 ? -31.175 10.655 -18.160 1.00 93.56 789 THR A O 1
ATOM 6350 N N . ARG A 1 790 ? -29.048 11.325 -17.954 1.00 92.12 790 ARG A N 1
ATOM 6351 C CA . ARG A 1 790 ? -29.366 12.762 -17.966 1.00 92.12 790 ARG A CA 1
ATOM 6352 C C . ARG A 1 790 ? -30.058 13.176 -19.256 1.00 92.12 790 ARG A C 1
ATOM 6354 O O . ARG A 1 790 ? -31.084 13.846 -19.196 1.00 92.12 790 ARG A O 1
ATOM 6361 N N . LEU A 1 791 ? -29.521 12.737 -20.392 1.00 92.62 791 LEU A N 1
ATOM 6362 C CA . LEU A 1 791 ? -30.112 13.016 -21.695 1.00 92.62 791 LEU A CA 1
ATOM 6363 C C . LEU A 1 791 ? -31.443 12.267 -21.881 1.00 92.62 791 LEU A C 1
ATOM 6365 O O . LEU A 1 791 ? -32.417 12.843 -22.360 1.00 92.62 791 LEU A O 1
ATOM 6369 N N . GLY A 1 792 ? -31.531 11.017 -21.417 1.00 93.25 792 GLY A N 1
ATOM 6370 C CA . GLY A 1 792 ? -32.769 10.239 -21.453 1.00 93.25 792 GLY A CA 1
ATOM 6371 C C . GLY A 1 792 ? -33.895 10.911 -20.672 1.00 93.25 792 GLY A C 1
ATOM 6372 O O . GLY A 1 792 ? -35.003 11.038 -21.185 1.00 93.25 792 GLY A O 1
ATOM 6373 N N . VAL A 1 793 ? -33.614 11.411 -19.464 1.00 93.00 793 VAL A N 1
ATOM 6374 C CA . VAL A 1 793 ? -34.608 12.120 -18.645 1.00 93.00 793 VAL A CA 1
ATOM 6375 C C . VAL A 1 793 ? -35.106 13.389 -19.334 1.00 93.00 793 VAL A C 1
ATOM 6377 O O . VAL A 1 793 ? -36.317 13.623 -19.320 1.00 93.00 793 VAL A O 1
ATOM 6380 N N . SER A 1 794 ? -34.230 14.155 -20.000 1.00 91.00 794 SER A N 1
ATOM 6381 C CA . SER A 1 794 ? -34.676 15.302 -20.807 1.00 91.00 794 SER A CA 1
ATOM 6382 C C . SER A 1 794 ? -35.572 14.886 -21.980 1.00 91.00 794 SER A C 1
ATOM 6384 O O . SER A 1 794 ? -36.507 15.603 -22.323 1.00 91.00 794 SER A O 1
ATOM 6386 N N . PHE A 1 795 ? -35.377 13.690 -22.544 1.00 91.31 795 PHE A N 1
ATOM 6387 C CA . PHE A 1 795 ? -36.258 13.137 -23.583 1.00 91.31 795 PHE A CA 1
ATOM 6388 C C . PHE A 1 795 ? -37.544 12.501 -23.032 1.00 91.31 795 PHE A C 1
ATOM 6390 O O . PHE A 1 795 ? -38.427 12.142 -23.805 1.00 91.31 795 PHE A O 1
ATOM 6397 N N . GLY A 1 796 ? -37.700 12.419 -21.708 1.00 91.19 796 GLY A N 1
ATOM 6398 C CA . GLY A 1 796 ? -38.898 11.898 -21.047 1.00 91.19 796 GLY A CA 1
ATOM 6399 C C . GLY A 1 796 ? -38.719 10.542 -20.362 1.00 91.19 796 GLY A C 1
ATOM 6400 O O . GLY A 1 796 ? -39.650 10.095 -19.683 1.00 91.19 796 GLY A O 1
ATOM 6401 N N . ALA A 1 797 ? -37.536 9.924 -20.455 1.00 92.94 797 ALA A N 1
ATOM 6402 C CA . ALA A 1 797 ? -37.220 8.684 -19.752 1.00 92.94 797 ALA A CA 1
ATOM 6403 C C . ALA A 1 797 ? -37.327 8.870 -18.220 1.00 92.94 797 ALA A C 1
ATOM 6405 O O . ALA A 1 797 ? -37.216 9.992 -17.699 1.00 92.94 797 ALA A O 1
ATOM 6406 N N . PRO A 1 798 ? -37.564 7.792 -17.458 1.00 94.00 798 PRO A N 1
ATOM 6407 C CA . PRO A 1 798 ? -37.464 7.842 -16.006 1.00 94.00 798 PRO A CA 1
ATOM 6408 C C . PRO A 1 798 ? -36.009 8.045 -15.563 1.00 94.00 798 PRO A C 1
ATOM 6410 O O . PRO A 1 798 ? -35.073 7.727 -16.291 1.00 94.00 798 PRO A O 1
ATOM 6413 N N . ASN A 1 799 ? -35.809 8.528 -14.337 1.00 92.88 799 ASN A N 1
ATOM 6414 C CA . ASN A 1 799 ? -34.484 8.575 -13.726 1.00 92.88 799 ASN A CA 1
ATOM 6415 C C . ASN A 1 799 ? -34.159 7.200 -13.126 1.00 92.88 799 ASN A C 1
ATOM 6417 O O . ASN A 1 799 ? -34.611 6.901 -12.019 1.00 92.88 799 ASN A O 1
ATOM 6421 N N . LYS A 1 800 ? -33.408 6.365 -13.862 1.00 93.31 800 LYS A N 1
ATOM 6422 C CA . LYS A 1 800 ? -33.051 4.966 -13.541 1.00 93.31 800 LYS A CA 1
ATOM 6423 C C . LYS A 1 800 ? -34.213 3.978 -13.495 1.00 93.31 800 LYS A C 1
ATOM 6425 O O . LYS A 1 800 ? -34.122 2.922 -14.116 1.00 93.31 800 LYS A O 1
ATOM 6430 N N . TRP A 1 801 ? -35.293 4.309 -12.799 1.00 94.44 801 TRP A N 1
ATOM 6431 C CA . TRP A 1 801 ? -36.439 3.436 -12.577 1.00 94.44 801 TRP A CA 1
ATOM 6432 C C . TRP A 1 801 ? -37.755 4.198 -12.705 1.00 94.44 801 TRP A C 1
ATOM 6434 O O . TRP A 1 801 ? -37.873 5.344 -12.276 1.00 94.44 801 TRP A O 1
ATOM 6444 N N . LYS A 1 802 ? -38.762 3.540 -13.271 1.00 94.44 802 LYS A N 1
ATOM 6445 C CA . LYS A 1 802 ? -40.155 3.979 -13.308 1.00 94.44 802 LYS A CA 1
ATOM 6446 C C . LYS A 1 802 ? -40.983 3.060 -12.420 1.00 94.44 802 LYS A C 1
ATOM 6448 O O . LYS A 1 802 ? -40.795 1.848 -12.476 1.00 94.44 802 LYS A O 1
ATOM 6453 N N . VAL A 1 803 ? -41.898 3.635 -11.648 1.00 93.56 803 VAL A N 1
ATOM 6454 C CA . VAL A 1 803 ? -42.981 2.883 -11.001 1.00 93.56 803 VAL A CA 1
ATOM 6455 C C . VAL A 1 803 ? -44.185 2.930 -11.932 1.00 93.56 803 VAL A C 1
ATOM 6457 O O . VAL A 1 803 ? -44.596 4.016 -12.339 1.00 93.56 803 VAL A O 1
ATOM 6460 N N . GLU A 1 804 ? -44.701 1.769 -12.314 1.00 93.06 804 GLU A N 1
ATOM 6461 C CA . GLU A 1 804 ? -45.922 1.643 -13.108 1.00 93.06 804 GLU A CA 1
ATOM 6462 C C . GLU A 1 804 ? -47.168 1.739 -12.211 1.00 93.06 804 GLU A C 1
ATOM 6464 O O . GLU A 1 804 ? -47.085 1.588 -10.990 1.00 93.06 804 GLU A O 1
ATOM 6469 N N . ASP A 1 805 ? -48.343 1.944 -12.811 1.00 89.62 805 ASP A N 1
ATOM 6470 C CA . ASP A 1 805 ? -49.610 2.113 -12.077 1.00 89.62 805 ASP A CA 1
ATOM 6471 C C . ASP A 1 805 ? -49.982 0.896 -11.201 1.00 89.62 805 ASP A C 1
ATOM 6473 O O . ASP A 1 805 ? -50.698 1.026 -10.208 1.00 89.62 805 ASP A O 1
ATOM 6477 N N . ASP A 1 806 ? -49.480 -0.298 -11.536 1.00 87.00 806 ASP A N 1
ATOM 6478 C CA . ASP A 1 806 ? -49.656 -1.535 -10.759 1.00 87.00 806 ASP A CA 1
ATOM 6479 C C . ASP A 1 806 ? -48.619 -1.713 -9.622 1.00 87.00 806 ASP A C 1
ATOM 6481 O O . ASP A 1 806 ? -48.631 -2.711 -8.883 1.00 87.00 806 ASP A O 1
ATOM 6485 N N . GLY A 1 807 ? -47.723 -0.735 -9.461 1.00 86.81 807 GLY A N 1
ATOM 6486 C CA . GLY A 1 807 ? -46.623 -0.727 -8.502 1.00 86.81 807 GLY A CA 1
ATOM 6487 C C . GLY A 1 807 ? -45.416 -1.571 -8.917 1.00 86.81 807 GLY A C 1
ATOM 6488 O O . GLY A 1 807 ? -44.538 -1.800 -8.084 1.00 86.81 807 GLY A O 1
ATOM 6489 N N . SER A 1 808 ? -45.369 -2.077 -10.154 1.00 90.69 808 SER A N 1
ATOM 6490 C CA . SER A 1 808 ? -44.184 -2.743 -10.701 1.00 90.69 808 SER A CA 1
ATOM 6491 C C . SER A 1 808 ? -43.112 -1.729 -11.114 1.00 90.69 808 SER A C 1
ATOM 6493 O O . SER A 1 808 ? -43.396 -0.558 -11.359 1.00 90.69 808 SER A O 1
ATOM 6495 N N . PHE A 1 809 ? -41.854 -2.173 -11.160 1.00 94.88 809 PHE A N 1
ATOM 6496 C CA . PHE A 1 809 ? -40.717 -1.321 -11.512 1.00 94.88 809 PHE A CA 1
ATOM 6497 C C . PHE A 1 809 ? -40.211 -1.634 -12.920 1.00 94.88 809 PHE A C 1
ATOM 6499 O O . PHE A 1 809 ? -39.971 -2.799 -13.250 1.00 94.88 809 PHE A O 1
ATOM 6506 N N . THR A 1 810 ? -39.980 -0.599 -13.725 1.00 94.94 810 THR A N 1
ATOM 6507 C CA . THR A 1 810 ? -39.392 -0.694 -15.071 1.00 94.94 810 THR A CA 1
ATOM 6508 C C . THR A 1 810 ? -38.090 0.112 -15.115 1.00 94.94 810 THR A C 1
ATOM 6510 O O . THR A 1 810 ? -38.113 1.303 -14.802 1.00 94.94 810 THR A O 1
ATOM 6513 N N . PRO A 1 811 ? -36.940 -0.488 -15.470 1.00 95.56 811 PRO A N 1
ATOM 6514 C CA . PRO A 1 811 ? -35.683 0.246 -15.573 1.00 95.56 811 PRO A CA 1
ATOM 6515 C C . PRO A 1 811 ? -35.656 1.153 -16.813 1.00 95.56 811 PRO A C 1
ATOM 6517 O O . PRO A 1 811 ? -36.255 0.844 -17.843 1.00 95.56 811 PRO A O 1
ATOM 6520 N N . GLU A 1 812 ? -34.908 2.256 -16.738 1.00 94.94 812 GLU A N 1
ATOM 6521 C CA . GLU A 1 812 ? -34.829 3.285 -17.786 1.00 94.94 812 GLU A CA 1
ATOM 6522 C C . GLU A 1 812 ? -34.455 2.722 -19.160 1.00 94.94 812 GLU A C 1
ATOM 6524 O O . GLU A 1 812 ? -35.042 3.100 -20.168 1.00 94.94 812 GLU A O 1
ATOM 6529 N N . PHE A 1 813 ? -33.546 1.748 -19.201 1.00 94.88 813 PHE A N 1
ATOM 6530 C CA . PHE A 1 813 ? -33.015 1.178 -20.436 1.00 94.88 813 PHE A CA 1
ATOM 6531 C C . PHE A 1 813 ? -34.015 0.286 -21.192 1.00 94.88 813 PHE A C 1
ATOM 6533 O O . PHE A 1 813 ? -33.721 -0.159 -22.300 1.00 94.88 813 PHE A O 1
ATOM 6540 N N . MET A 1 814 ? -35.193 0.025 -20.614 1.00 94.50 814 MET A N 1
ATOM 6541 C CA . MET A 1 814 ? -36.319 -0.632 -21.289 1.00 94.50 814 MET A CA 1
ATOM 6542 C C . MET A 1 814 ? -37.306 0.367 -21.917 1.00 94.50 814 MET A C 1
ATOM 6544 O O . MET A 1 814 ? -38.266 -0.056 -22.559 1.00 94.50 814 MET A O 1
ATOM 6548 N N . THR A 1 815 ? -37.109 1.676 -21.730 1.00 94.19 815 THR A N 1
ATOM 6549 C CA . THR A 1 815 ? -38.048 2.702 -22.206 1.00 94.19 815 THR A CA 1
ATOM 6550 C C . THR A 1 815 ? -37.728 3.180 -23.628 1.00 94.19 815 THR A C 1
ATOM 6552 O O . THR A 1 815 ? -36.550 3.249 -24.000 1.00 94.19 815 THR A O 1
ATOM 6555 N N . PRO A 1 816 ? -38.746 3.533 -24.440 1.00 93.06 816 PRO A N 1
ATOM 6556 C CA . PRO A 1 816 ? -38.531 4.082 -25.780 1.00 93.06 816 PRO A CA 1
ATOM 6557 C C . PRO A 1 816 ? -37.675 5.353 -25.783 1.00 93.06 816 PRO A C 1
ATOM 6559 O O . PRO A 1 816 ? -36.840 5.536 -26.665 1.00 93.06 816 PRO A O 1
ATOM 6562 N N . GLU A 1 817 ? -37.840 6.217 -24.783 1.00 91.62 817 GLU A N 1
ATOM 6563 C CA . GLU A 1 817 ? -37.121 7.487 -24.661 1.00 91.62 817 GLU A CA 1
ATOM 6564 C C . GLU A 1 817 ? -35.621 7.262 -24.421 1.00 91.62 817 GLU A C 1
ATOM 6566 O O . GLU A 1 817 ? -34.783 7.982 -24.963 1.00 91.62 817 GLU A O 1
ATOM 6571 N N . TYR A 1 818 ? -35.257 6.222 -23.665 1.00 93.50 818 TYR A N 1
ATOM 6572 C CA . TYR A 1 818 ? -33.856 5.846 -23.475 1.00 93.50 818 TYR A CA 1
ATOM 6573 C C . TYR A 1 818 ? -33.238 5.257 -24.748 1.00 93.50 818 TYR A C 1
ATOM 6575 O O . TYR A 1 818 ? -32.071 5.514 -25.049 1.00 93.50 818 TYR A O 1
ATOM 6583 N N . MET A 1 819 ? -34.018 4.503 -25.530 1.00 94.88 819 MET A N 1
ATOM 6584 C CA . MET A 1 819 ? -33.555 3.975 -26.816 1.00 94.88 819 MET A CA 1
ATOM 6585 C C . MET A 1 819 ? -33.214 5.084 -27.809 1.00 94.88 819 MET A C 1
ATOM 6587 O O . MET A 1 819 ? -32.188 4.982 -28.474 1.00 94.88 819 MET A O 1
ATOM 6591 N N . GLN A 1 820 ? -33.966 6.190 -27.824 1.00 94.38 820 GLN A N 1
ATOM 6592 C CA . GLN A 1 820 ? -33.636 7.352 -28.661 1.00 94.38 820 GLN A CA 1
ATOM 6593 C C . GLN A 1 820 ? -32.231 7.905 -28.369 1.00 94.38 820 GLN A C 1
ATOM 6595 O O . GLN A 1 820 ? -31.527 8.322 -29.289 1.00 94.38 820 GLN A O 1
ATOM 6600 N N . VAL A 1 821 ? -31.781 7.866 -27.107 1.00 95.06 821 VAL A N 1
ATOM 6601 C CA . VAL A 1 821 ? -30.410 8.257 -26.733 1.00 95.06 821 VAL A CA 1
ATOM 6602 C C . VAL A 1 821 ? -29.383 7.281 -27.304 1.00 95.06 821 VAL A C 1
ATOM 6604 O O . VAL A 1 821 ? -28.367 7.704 -27.858 1.00 95.06 821 VAL A O 1
ATOM 6607 N N . LEU A 1 822 ? -29.628 5.975 -27.177 1.00 96.75 822 LEU A N 1
ATOM 6608 C CA . LEU A 1 822 ? -28.721 4.954 -27.701 1.00 96.75 822 LEU A CA 1
ATOM 6609 C C . LEU A 1 822 ? -28.643 4.993 -29.231 1.00 96.75 822 LEU A C 1
ATOM 6611 O O . LEU A 1 822 ? -27.551 4.852 -29.781 1.00 96.75 822 LEU A O 1
ATOM 6615 N N . ASP A 1 823 ? -29.762 5.231 -29.909 1.00 97.19 823 ASP A N 1
ATOM 6616 C CA . ASP A 1 823 ? -29.832 5.351 -31.365 1.00 97.19 823 ASP A CA 1
ATOM 6617 C C . ASP A 1 823 ? -29.109 6.602 -31.868 1.00 97.19 823 ASP A C 1
ATOM 6619 O O . ASP A 1 823 ? -28.333 6.520 -32.823 1.00 97.19 823 ASP A O 1
ATOM 6623 N N . LEU A 1 824 ? -29.270 7.737 -31.177 1.00 97.00 824 LEU A N 1
ATOM 6624 C CA . LEU A 1 824 ? -28.495 8.952 -31.428 1.00 97.00 824 LEU A CA 1
ATOM 6625 C C . LEU A 1 824 ? -26.988 8.676 -31.317 1.00 97.00 824 LEU A C 1
ATOM 6627 O O . LEU A 1 824 ? -26.233 8.963 -32.247 1.00 97.00 824 LEU A O 1
ATOM 6631 N N . LEU A 1 825 ? -26.540 8.079 -30.208 1.00 97.69 825 LEU A N 1
ATOM 6632 C CA . LEU A 1 825 ? -25.123 7.777 -29.987 1.00 97.69 825 LEU A CA 1
ATOM 6633 C C . LEU A 1 825 ? -24.579 6.766 -31.004 1.00 97.69 825 LEU A C 1
ATOM 6635 O O . LEU A 1 825 ? -23.466 6.937 -31.502 1.00 97.69 825 LEU A O 1
ATOM 6639 N N . LYS A 1 826 ? -25.365 5.744 -31.355 1.00 97.62 826 LYS A N 1
ATOM 6640 C CA . LYS A 1 826 ? -25.026 4.759 -32.390 1.00 97.62 826 LYS A CA 1
ATOM 6641 C C . LYS A 1 826 ? -24.854 5.416 -33.755 1.00 97.62 826 LYS A C 1
ATOM 6643 O O . LYS A 1 826 ? -23.875 5.137 -34.449 1.00 97.62 826 LYS A O 1
ATOM 6648 N N . ARG A 1 827 ? -25.767 6.317 -34.128 1.00 97.62 827 ARG A N 1
ATOM 6649 C CA . ARG A 1 827 ? -25.686 7.083 -35.376 1.00 97.62 827 ARG A CA 1
ATOM 6650 C C . ARG A 1 827 ? -24.422 7.940 -35.406 1.00 97.62 827 ARG A C 1
ATOM 6652 O O . ARG A 1 827 ? -23.622 7.791 -36.330 1.00 97.62 827 ARG A O 1
ATOM 6659 N N . LEU A 1 828 ? -24.183 8.734 -34.360 1.00 97.38 828 LEU A N 1
ATOM 6660 C CA . LEU A 1 828 ? -22.982 9.568 -34.221 1.00 97.38 828 LEU A CA 1
ATOM 6661 C C . LEU A 1 828 ? -21.687 8.746 -34.287 1.00 97.38 828 L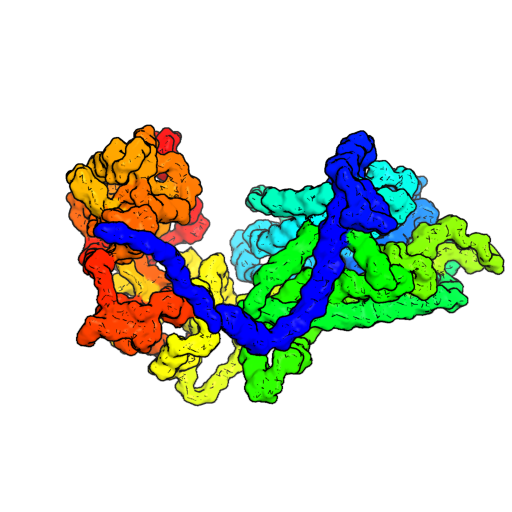EU A C 1
ATOM 6663 O O . LEU A 1 828 ? -20.733 9.149 -34.951 1.00 97.38 82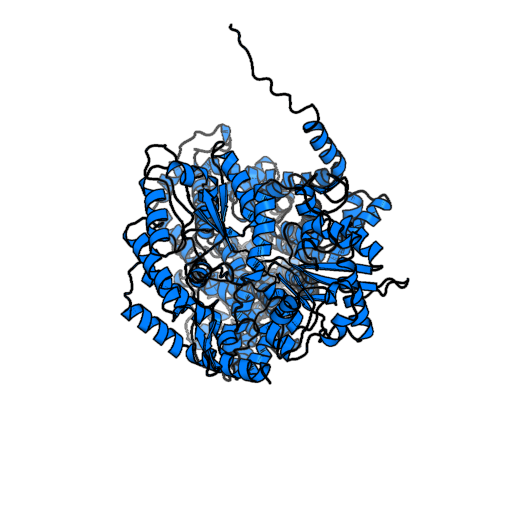8 LEU A O 1
ATOM 6667 N N . TYR A 1 829 ? -21.652 7.577 -33.642 1.00 97.06 829 TYR A N 1
ATOM 6668 C CA . TYR A 1 829 ? -20.505 6.675 -33.692 1.00 97.06 829 TYR A CA 1
ATOM 6669 C C . TYR A 1 829 ? -20.268 6.127 -35.104 1.00 97.06 829 TYR A C 1
ATOM 6671 O O . TYR A 1 829 ? -19.141 6.180 -35.597 1.00 97.06 829 TYR A O 1
ATOM 6679 N N . SER A 1 830 ? -21.323 5.641 -35.769 1.00 96.88 830 SER A N 1
ATOM 6680 C CA . SER A 1 830 ? -21.237 5.047 -37.111 1.00 96.88 830 SER A CA 1
ATOM 6681 C C . SER A 1 830 ? -20.780 6.040 -38.184 1.00 96.88 830 SER A C 1
ATOM 6683 O O . SER A 1 830 ? -20.034 5.673 -39.091 1.00 96.88 830 SER A O 1
ATOM 6685 N N . GLU A 1 831 ? -21.167 7.308 -38.036 1.00 96.12 831 GLU A N 1
ATOM 6686 C CA . GLU A 1 831 ? -20.785 8.409 -38.924 1.00 96.12 831 GLU A CA 1
ATOM 6687 C C . GLU A 1 831 ? -19.454 9.070 -38.517 1.00 96.12 831 GLU A C 1
ATOM 6689 O O . GLU A 1 831 ? -19.028 10.029 -39.152 1.00 96.12 831 GLU A O 1
ATOM 6694 N N . LYS A 1 832 ? -18.767 8.544 -37.490 1.00 94.69 832 LYS A N 1
ATOM 6695 C CA . LYS A 1 832 ? -17.502 9.068 -36.937 1.00 94.69 832 LYS A CA 1
ATOM 6696 C C . LYS A 1 832 ? -17.577 10.497 -36.382 1.00 94.69 832 LYS A C 1
ATOM 6698 O O . LYS A 1 832 ? -16.548 11.141 -36.219 1.00 94.69 832 LYS A O 1
ATOM 6703 N N . LEU A 1 833 ? -18.776 10.955 -36.030 1.00 94.12 833 LEU A N 1
ATOM 6704 C CA . LEU A 1 833 ? -19.026 12.248 -35.379 1.00 94.12 833 LEU A CA 1
ATOM 6705 C C . LEU A 1 833 ? -18.791 12.198 -33.859 1.00 94.12 833 LEU A C 1
ATOM 6707 O O . LEU A 1 833 ? -18.726 13.231 -33.198 1.00 94.12 833 LEU A O 1
ATOM 6711 N N . LEU A 1 834 ? -18.669 10.989 -33.304 1.00 94.38 834 LEU A N 1
ATOM 6712 C CA . LEU A 1 834 ? -18.269 10.720 -31.926 1.00 94.38 834 LEU A CA 1
ATOM 6713 C C . LEU A 1 834 ? -16.862 10.104 -31.892 1.00 94.38 834 LEU A C 1
ATOM 6715 O O . LEU A 1 834 ? -16.490 9.328 -32.781 1.00 94.38 834 LEU A O 1
ATOM 6719 N N . ASN A 1 835 ? -16.093 10.388 -30.837 1.00 94.19 835 ASN A N 1
ATOM 6720 C CA . ASN A 1 835 ? -14.776 9.786 -30.648 1.00 94.19 835 ASN A CA 1
ATOM 6721 C C . ASN A 1 835 ? -14.853 8.248 -30.583 1.00 94.19 835 ASN A C 1
ATOM 6723 O O . ASN A 1 835 ? -15.642 7.658 -29.846 1.00 94.19 835 ASN A O 1
ATOM 6727 N N . GLN A 1 836 ? -14.024 7.588 -31.392 1.00 94.25 836 GLN A N 1
ATOM 6728 C CA . GLN A 1 836 ? -14.155 6.154 -31.679 1.00 94.25 836 GLN A CA 1
ATOM 6729 C C . GLN A 1 836 ? -13.646 5.244 -30.551 1.00 94.25 836 GLN A C 1
ATOM 6731 O O . GLN A 1 836 ? -13.954 4.053 -30.517 1.00 94.25 836 GLN A O 1
ATOM 6736 N N . ASP A 1 837 ? -12.875 5.811 -29.631 1.00 94.06 837 ASP A N 1
ATOM 6737 C CA . ASP A 1 837 ? -12.225 5.169 -28.494 1.00 94.06 837 ASP A CA 1
ATOM 6738 C C . ASP A 1 837 ? -12.963 5.400 -27.164 1.00 94.06 837 ASP A C 1
ATOM 6740 O O . ASP A 1 837 ? -12.447 5.035 -26.108 1.00 94.06 837 ASP A O 1
ATOM 6744 N N . PHE A 1 838 ? -14.180 5.959 -27.189 1.00 93.94 838 PHE A N 1
ATOM 6745 C CA . PHE A 1 838 ? -14.898 6.411 -25.990 1.00 93.94 838 PHE A CA 1
ATOM 6746 C C . PHE A 1 838 ? -15.012 5.371 -24.863 1.00 93.94 838 PHE A C 1
ATOM 6748 O O . PHE A 1 838 ? -14.988 5.736 -23.690 1.00 93.94 838 PHE A O 1
ATOM 6755 N N . ALA A 1 839 ? -15.095 4.077 -25.191 1.00 89.75 839 ALA A N 1
ATOM 6756 C CA . ALA A 1 839 ? -15.206 2.993 -24.212 1.00 89.75 839 ALA A CA 1
ATOM 6757 C C . ALA A 1 839 ? -13.951 2.830 -23.328 1.00 89.75 839 ALA A C 1
ATOM 6759 O O . ALA A 1 839 ? -14.032 2.306 -22.216 1.00 89.75 839 ALA A O 1
ATOM 6760 N N . VAL A 1 840 ? -12.788 3.267 -23.821 1.00 89.94 840 VAL A N 1
ATOM 6761 C CA . VAL A 1 840 ? -11.496 3.187 -23.120 1.00 89.94 840 VAL A CA 1
ATOM 6762 C C . VAL A 1 840 ? -10.863 4.555 -22.864 1.00 89.94 840 VAL A C 1
ATOM 6764 O O . VAL A 1 840 ? -9.885 4.622 -22.122 1.00 89.94 840 VAL A O 1
ATOM 6767 N N . PHE A 1 841 ? -11.418 5.625 -23.440 1.00 92.31 841 PHE A N 1
ATOM 6768 C CA . PHE A 1 841 ? -10.904 6.988 -23.328 1.00 92.31 841 PHE A CA 1
ATOM 6769 C C . PHE A 1 841 ? -11.010 7.518 -21.890 1.00 92.31 841 PHE A C 1
ATOM 6771 O O . PHE A 1 841 ? -12.065 7.416 -21.258 1.00 92.31 841 PHE A O 1
ATOM 6778 N N . ASP A 1 842 ? -9.910 8.055 -21.352 1.00 90.12 842 ASP A N 1
ATOM 6779 C CA . ASP A 1 842 ? -9.826 8.477 -19.951 1.00 90.12 842 ASP A CA 1
ATOM 6780 C C . ASP A 1 842 ? -10.544 9.815 -19.711 1.00 90.12 842 ASP A C 1
ATOM 6782 O O . ASP A 1 842 ? -10.428 10.758 -20.494 1.00 90.12 842 ASP A O 1
ATOM 6786 N N . SER A 1 843 ? -11.252 9.938 -18.586 1.00 83.06 843 SER A N 1
ATOM 6787 C CA . SER A 1 843 ? -11.986 11.162 -18.235 1.00 83.06 843 SER A CA 1
ATOM 6788 C C . SER A 1 843 ? -11.079 12.391 -18.085 1.00 83.06 843 SER A C 1
ATOM 6790 O O . SER A 1 843 ? -11.501 13.509 -18.369 1.00 83.06 843 SER A O 1
ATOM 6792 N N . THR A 1 844 ? -9.825 12.207 -17.660 1.00 84.81 844 THR A N 1
ATOM 6793 C CA . THR A 1 844 ? -8.843 13.297 -17.523 1.00 84.81 844 THR A CA 1
ATOM 6794 C C . THR A 1 844 ? -8.357 13.775 -18.886 1.00 84.81 844 THR A C 1
ATOM 6796 O O . THR A 1 844 ? -8.087 14.960 -19.077 1.00 84.81 844 THR A O 1
ATOM 6799 N N . GLU A 1 845 ? -8.224 12.857 -19.843 1.00 88.31 845 GLU A N 1
ATOM 6800 C CA . GLU A 1 845 ? -7.880 13.193 -21.224 1.00 88.31 845 GLU A CA 1
ATOM 6801 C C . GLU A 1 845 ? -9.041 13.902 -21.924 1.00 88.31 845 GLU A C 1
ATOM 6803 O O . GLU A 1 845 ? -8.808 14.887 -22.625 1.00 88.31 845 GLU A O 1
ATOM 6808 N N . ALA A 1 846 ? -10.283 13.488 -21.652 1.00 88.44 846 ALA A N 1
ATOM 6809 C CA . ALA A 1 846 ? -11.474 14.204 -22.097 1.00 88.44 846 ALA A CA 1
ATOM 6810 C C . ALA A 1 846 ? -11.523 15.638 -21.547 1.00 88.44 846 ALA A C 1
ATOM 6812 O O . ALA A 1 846 ? -11.734 16.569 -22.320 1.00 88.44 846 ALA A O 1
ATOM 6813 N N . GLU A 1 847 ? -11.252 15.852 -20.253 1.00 87.25 847 GLU A N 1
ATOM 6814 C CA . GLU A 1 847 ? -11.215 17.206 -19.671 1.00 87.25 847 GLU A CA 1
ATOM 6815 C C . GLU A 1 847 ? -10.171 18.097 -20.355 1.00 87.25 847 GLU A C 1
ATOM 6817 O O . GLU A 1 847 ? -10.467 19.234 -20.710 1.00 87.25 847 GLU A O 1
ATOM 6822 N N . LYS A 1 848 ? -8.978 17.560 -20.648 1.00 89.56 848 LYS A N 1
ATOM 6823 C CA . LYS A 1 848 ? -7.959 18.300 -21.407 1.00 89.56 848 LYS A CA 1
ATOM 6824 C C . LYS A 1 848 ? -8.450 18.698 -22.794 1.00 89.56 848 LYS A C 1
ATOM 6826 O O . LYS A 1 848 ? -8.133 19.795 -23.234 1.00 89.56 848 LYS A O 1
ATOM 6831 N N . LYS A 1 849 ? -9.212 17.838 -23.480 1.00 91.44 849 LYS A N 1
ATOM 6832 C CA . LYS A 1 849 ? -9.784 18.160 -24.797 1.00 91.44 849 LYS A CA 1
ATOM 6833 C C . LYS A 1 849 ? -10.757 19.336 -24.717 1.00 91.44 849 LYS A C 1
ATOM 6835 O O . LYS A 1 849 ? -10.650 20.247 -25.538 1.00 91.44 849 LYS A O 1
ATOM 6840 N N . TYR A 1 850 ? -11.617 19.369 -23.696 1.00 89.56 850 TYR A N 1
ATOM 6841 C CA . TYR A 1 850 ? -12.471 20.529 -23.418 1.00 89.56 850 TYR A CA 1
ATOM 6842 C C . TYR A 1 850 ? -11.643 21.793 -23.145 1.00 89.56 850 TYR A C 1
ATOM 6844 O O . TYR A 1 850 ? -11.927 22.843 -23.717 1.00 89.56 850 TYR A O 1
ATOM 6852 N N . ASP A 1 851 ? -10.592 21.687 -22.329 1.00 88.94 851 ASP A N 1
ATOM 6853 C CA . ASP A 1 851 ? -9.736 22.823 -21.968 1.00 88.94 851 ASP A CA 1
ATOM 6854 C C . ASP A 1 851 ? -8.926 23.362 -23.159 1.00 88.94 851 ASP A C 1
ATOM 6856 O O . ASP A 1 851 ? -8.658 24.560 -23.227 1.00 88.94 851 ASP A O 1
ATOM 6860 N N . THR A 1 852 ? -8.531 22.499 -24.103 1.00 87.31 852 THR A N 1
ATOM 6861 C CA . THR A 1 852 ? -7.833 22.896 -25.342 1.00 87.31 852 THR A CA 1
ATOM 6862 C C . THR A 1 852 ? -8.745 23.552 -26.377 1.00 87.31 852 THR A C 1
ATOM 6864 O O . THR A 1 852 ? -8.253 23.975 -27.414 1.00 87.31 852 THR A O 1
ATOM 6867 N N . GLY A 1 853 ? -10.052 23.632 -26.115 1.00 87.25 853 GLY A N 1
ATOM 6868 C CA . GLY A 1 853 ? -11.003 24.339 -26.969 1.00 87.25 853 GLY A CA 1
ATOM 6869 C C . GLY A 1 853 ? -11.506 23.566 -28.185 1.00 87.25 853 GLY A C 1
ATOM 6870 O O . GLY A 1 853 ? -12.290 24.123 -28.938 1.00 87.25 853 GLY A O 1
ATOM 6871 N N . VAL A 1 854 ? -11.144 22.291 -28.355 1.00 92.19 854 VAL A N 1
ATOM 6872 C CA . VAL A 1 854 ? -11.515 21.492 -29.543 1.00 92.19 854 VAL A CA 1
ATOM 6873 C C . VAL A 1 854 ? -12.873 20.785 -29.428 1.00 92.19 854 VAL A C 1
ATOM 6875 O O . VAL A 1 854 ? -13.228 19.993 -30.297 1.00 92.19 854 VAL A O 1
ATOM 6878 N N . VAL A 1 855 ? -13.631 21.012 -28.348 1.00 94.94 855 VAL A N 1
ATOM 6879 C CA . VAL A 1 855 ? -14.934 20.363 -28.116 1.00 94.94 855 VAL A CA 1
ATOM 6880 C C . VAL A 1 855 ? -16.036 21.405 -27.936 1.00 94.94 855 VAL A C 1
ATOM 6882 O O . VAL A 1 855 ? -15.929 22.281 -27.078 1.00 94.94 855 VAL A O 1
ATOM 6885 N N . GLY A 1 856 ? -17.108 21.287 -28.722 1.00 94.44 856 GLY A N 1
ATOM 6886 C CA . GLY A 1 856 ? -18.165 22.291 -28.838 1.00 94.44 856 GLY A CA 1
ATOM 6887 C C . GLY A 1 856 ? -19.182 22.293 -27.697 1.00 94.44 856 GLY A C 1
ATOM 6888 O O . GLY A 1 856 ? -19.615 23.365 -27.278 1.00 94.44 856 GLY A O 1
ATOM 6889 N N . MET A 1 857 ? -19.568 21.129 -27.163 1.00 95.19 857 MET A N 1
ATOM 6890 C CA . MET A 1 857 ? -20.492 21.055 -26.023 1.00 95.19 857 MET A CA 1
ATOM 6891 C C . MET A 1 857 ? -20.350 19.782 -25.181 1.00 95.19 857 MET A C 1
ATOM 6893 O O . MET A 1 857 ? -19.791 18.775 -25.615 1.00 95.19 857 MET A O 1
ATOM 6897 N N . ARG A 1 858 ? -20.887 19.827 -23.953 1.00 93.19 858 ARG A N 1
ATOM 6898 C CA . ARG A 1 858 ? -21.021 18.679 -23.042 1.00 93.19 858 ARG A CA 1
ATOM 6899 C C . ARG A 1 858 ? -22.211 18.802 -22.102 1.00 93.19 858 ARG A C 1
ATOM 6901 O O . ARG A 1 858 ? -22.651 19.905 -21.790 1.00 93.19 858 ARG A O 1
ATOM 6908 N N . ILE A 1 859 ? -22.646 17.669 -21.553 1.00 91.94 859 ILE A N 1
ATOM 6909 C CA . ILE A 1 859 ? -23.538 17.654 -20.389 1.00 91.94 859 ILE A CA 1
ATOM 6910 C C . ILE A 1 859 ? -22.683 17.747 -19.125 1.00 91.94 859 ILE A C 1
ATOM 6912 O O . ILE A 1 859 ? -21.846 16.885 -18.857 1.00 91.94 859 ILE A O 1
ATOM 6916 N N . GLY A 1 860 ? -22.892 18.804 -18.350 1.00 89.38 860 GLY A N 1
ATOM 6917 C CA . GLY A 1 860 ? -22.115 19.125 -17.162 1.00 89.38 860 GLY A CA 1
ATOM 6918 C C . GLY A 1 860 ? -22.994 19.504 -15.979 1.00 89.38 860 GLY A C 1
ATOM 6919 O O . GLY A 1 860 ? -24.141 19.079 -15.861 1.00 89.38 860 GLY A O 1
ATOM 6920 N N . VAL A 1 861 ? -22.408 20.272 -15.068 1.00 87.81 861 VAL A N 1
ATOM 6921 C CA . VAL A 1 861 ? -23.088 20.859 -13.914 1.00 87.81 861 VAL A CA 1
ATOM 6922 C C . VAL A 1 861 ? -23.082 22.374 -14.089 1.00 87.81 861 VAL A C 1
ATOM 6924 O O . VAL A 1 861 ? -22.038 22.918 -14.449 1.00 87.81 861 VAL A O 1
ATOM 6927 N N . ALA A 1 862 ? -24.204 23.041 -13.812 1.00 86.12 862 ALA A N 1
ATOM 6928 C CA . ALA A 1 862 ? -24.395 24.474 -14.060 1.00 86.12 862 ALA A CA 1
ATOM 6929 C C . ALA A 1 862 ? -23.243 25.336 -13.519 1.00 86.12 862 ALA A C 1
ATOM 6931 O O . ALA A 1 862 ? -22.643 26.122 -14.250 1.00 86.12 862 ALA A O 1
ATOM 6932 N N . GLN A 1 863 ? -22.859 25.111 -12.261 1.00 83.88 863 GLN A N 1
ATOM 6933 C CA . GLN A 1 863 ? -21.820 25.891 -11.587 1.00 83.88 863 GLN A CA 1
ATOM 6934 C C . GLN A 1 863 ? -20.404 25.672 -12.160 1.00 83.88 863 GLN A C 1
ATOM 6936 O O . GLN A 1 863 ? -19.509 26.480 -11.918 1.00 83.88 863 GLN A O 1
ATOM 6941 N N . ASN A 1 864 ? -20.178 24.620 -12.959 1.00 86.94 864 ASN A N 1
ATOM 6942 C CA . ASN A 1 864 ? -18.872 24.352 -13.573 1.00 86.94 864 ASN A CA 1
ATOM 6943 C C . ASN A 1 864 ? -18.611 25.187 -14.839 1.00 86.94 864 ASN A C 1
ATOM 6945 O O . ASN A 1 864 ? -17.475 25.183 -15.321 1.00 86.94 864 ASN A O 1
ATOM 6949 N N . GLY A 1 865 ? -19.616 25.897 -15.373 1.00 88.00 865 GLY A N 1
ATOM 6950 C CA . GLY A 1 865 ? -19.474 26.728 -16.575 1.00 88.00 865 GLY A CA 1
ATOM 6951 C C . GLY A 1 865 ? -18.366 27.774 -16.441 1.00 88.00 865 GLY A C 1
ATOM 6952 O O . GLY A 1 865 ? -17.485 27.854 -17.294 1.00 88.00 865 GLY A O 1
ATOM 6953 N N . LYS A 1 866 ? -18.327 28.486 -15.306 1.00 87.31 866 LYS A N 1
ATOM 6954 C CA . LYS A 1 866 ? -17.261 29.447 -14.982 1.00 87.31 866 LYS A CA 1
ATOM 6955 C C . LYS A 1 866 ? -15.874 28.809 -15.024 1.00 87.31 866 LYS A C 1
ATOM 6957 O O . LYS A 1 866 ? -14.978 29.309 -15.696 1.00 87.31 866 LYS A O 1
ATOM 6962 N N . SER A 1 867 ? -15.682 27.698 -14.313 1.00 86.81 867 SER A N 1
ATOM 6963 C CA . SER A 1 867 ? -14.371 27.044 -14.266 1.00 86.81 867 SER A CA 1
ATOM 6964 C C . SER A 1 867 ? -13.934 26.537 -15.641 1.00 86.81 867 SER A C 1
ATOM 6966 O O . SER A 1 867 ? -12.738 26.478 -15.911 1.00 86.81 867 SER A O 1
ATOM 6968 N N . GLN A 1 868 ? -14.882 26.169 -16.508 1.00 88.88 868 GLN A N 1
ATOM 6969 C CA . GLN A 1 868 ? -14.592 25.803 -17.891 1.00 88.88 868 GLN A CA 1
ATOM 6970 C C . GLN A 1 868 ? -14.183 27.024 -18.727 1.00 88.88 868 GLN A C 1
ATOM 6972 O O . GLN A 1 868 ? -13.184 26.935 -19.433 1.00 88.88 868 GLN A O 1
ATOM 6977 N N . GLN A 1 869 ? -14.864 28.168 -18.589 1.00 92.81 869 GLN A N 1
ATOM 6978 C CA . GLN A 1 869 ? -14.447 29.431 -19.212 1.00 92.81 869 GLN A CA 1
ATOM 6979 C C . GLN A 1 869 ? -13.013 29.812 -18.808 1.00 92.81 869 GLN A C 1
ATOM 6981 O O . GLN A 1 869 ? -12.181 30.087 -19.665 1.00 92.81 869 GLN A O 1
ATOM 6986 N N . GLU A 1 870 ? -12.692 29.771 -17.512 1.00 88.88 870 GLU A N 1
ATOM 6987 C CA . GLU A 1 870 ? -11.357 30.118 -17.001 1.00 88.88 870 GLU A CA 1
ATOM 6988 C C . GLU A 1 870 ? -10.242 29.213 -17.545 1.00 88.88 870 GLU A C 1
ATOM 6990 O O . GLU A 1 870 ? -9.102 29.657 -17.713 1.00 88.88 870 GLU A O 1
ATOM 6995 N N . ARG A 1 871 ? -10.536 27.927 -17.781 1.00 90.62 871 ARG A N 1
ATOM 6996 C CA . ARG A 1 871 ? -9.573 26.987 -18.371 1.00 90.62 871 ARG A CA 1
ATOM 6997 C C . ARG A 1 871 ? -9.459 27.166 -19.878 1.00 90.62 871 ARG A C 1
ATOM 6999 O O . ARG A 1 871 ? -8.332 27.181 -20.369 1.00 90.62 871 ARG A O 1
ATOM 7006 N N . LEU A 1 872 ? -10.580 27.372 -20.572 1.00 92.25 872 LEU A N 1
ATOM 7007 C CA . LEU A 1 872 ? -10.607 27.635 -22.009 1.00 92.25 872 LEU A CA 1
ATOM 7008 C C . LEU A 1 872 ? -9.795 28.886 -22.353 1.00 92.25 872 LEU A C 1
ATOM 7010 O O . LEU A 1 872 ? -8.901 28.803 -23.187 1.00 92.25 872 LEU A O 1
ATOM 7014 N N . SER A 1 873 ? -10.005 29.998 -21.639 1.00 91.44 873 SER A N 1
ATOM 7015 C CA . SER A 1 873 ? -9.328 31.279 -21.902 1.00 91.44 873 SER A CA 1
ATOM 7016 C C . SER A 1 873 ? -7.796 31.226 -21.830 1.00 91.44 873 SER A C 1
ATOM 7018 O O . SER A 1 873 ? -7.126 32.146 -22.292 1.00 91.44 873 SER A O 1
ATOM 7020 N N . LYS A 1 874 ? -7.207 30.167 -21.253 1.00 90.19 874 LYS A N 1
ATOM 7021 C CA . LYS A 1 874 ? -5.748 29.957 -21.251 1.00 90.19 874 LYS A CA 1
ATOM 7022 C C . LYS A 1 874 ? -5.214 29.467 -22.596 1.00 90.19 874 LYS A C 1
ATOM 7024 O O . LYS A 1 874 ? -4.051 29.725 -22.896 1.00 90.19 874 LYS A O 1
ATOM 7029 N N . ASN A 1 875 ? -6.031 28.739 -23.353 1.00 87.94 875 ASN A N 1
ATOM 7030 C CA . ASN A 1 875 ? -5.665 28.132 -24.633 1.00 87.94 875 ASN A CA 1
ATOM 7031 C C . ASN A 1 875 ? -6.345 28.835 -25.815 1.00 87.94 875 ASN A C 1
ATOM 7033 O O . ASN A 1 875 ? -5.753 28.921 -26.884 1.00 87.94 875 ASN A O 1
ATOM 7037 N N . ASP A 1 876 ? -7.541 29.375 -25.594 1.00 90.00 876 ASP A N 1
ATOM 7038 C CA . ASP A 1 876 ? -8.338 30.127 -26.557 1.00 90.00 876 ASP A CA 1
ATOM 7039 C C . ASP A 1 876 ? -8.845 31.425 -25.894 1.00 90.00 876 ASP A C 1
ATOM 7041 O O . ASP A 1 876 ? -9.903 31.424 -25.258 1.00 90.00 876 ASP A O 1
ATOM 7045 N N . PRO A 1 877 ? -8.061 32.522 -25.956 1.00 88.88 877 PRO A N 1
ATOM 7046 C CA . PRO A 1 877 ? -8.389 33.778 -25.278 1.00 88.88 877 PRO A CA 1
ATOM 7047 C C . PRO A 1 877 ? -9.698 34.432 -25.736 1.00 88.88 877 PRO A C 1
ATOM 7049 O O . PRO A 1 877 ? -10.299 35.160 -24.946 1.00 88.88 877 PRO A O 1
ATOM 7052 N N . ASP A 1 878 ? -10.124 34.172 -26.975 1.00 89.69 878 ASP A N 1
ATOM 7053 C CA . ASP A 1 878 ? -11.352 34.718 -27.566 1.00 89.69 878 ASP A CA 1
ATOM 7054 C C . ASP A 1 878 ? -12.553 33.764 -27.402 1.00 89.69 878 ASP A C 1
ATOM 7056 O O . ASP A 1 878 ? -13.696 34.154 -27.646 1.00 89.69 878 ASP A O 1
ATOM 7060 N N . GLY A 1 879 ? -12.311 32.526 -26.960 1.00 91.88 879 GLY A N 1
ATOM 7061 C CA . GLY A 1 879 ? -13.337 31.513 -26.742 1.00 91.88 879 GLY A CA 1
ATOM 7062 C C . GLY A 1 879 ? -14.312 31.874 -25.618 1.00 91.88 879 GLY A C 1
ATOM 7063 O O . GLY A 1 879 ? -13.913 32.257 -24.511 1.00 91.88 879 GLY A O 1
ATOM 7064 N N . VAL A 1 880 ? -15.610 31.687 -25.878 1.00 95.00 880 VAL A N 1
ATOM 7065 C CA . VAL A 1 880 ? -16.692 32.027 -24.943 1.00 95.00 880 VAL A CA 1
ATOM 7066 C C . VAL A 1 880 ? -17.530 30.791 -24.644 1.00 95.00 880 VAL A C 1
ATOM 7068 O O . VAL A 1 880 ? -18.134 30.187 -25.524 1.00 95.00 880 VAL A O 1
ATOM 7071 N N . VAL A 1 881 ? -17.611 30.431 -23.371 1.00 95.62 881 VAL A N 1
ATOM 7072 C CA . VAL A 1 881 ? -18.470 29.370 -22.853 1.00 95.62 881 VAL A CA 1
ATOM 7073 C C . VAL A 1 881 ? -19.750 29.985 -22.313 1.00 95.62 881 VAL A C 1
ATOM 7075 O O . VAL A 1 881 ? -19.728 31.018 -21.647 1.00 95.62 881 VAL A O 1
ATOM 7078 N N . ASP A 1 882 ? -20.868 29.309 -22.543 1.00 95.56 882 ASP A N 1
ATOM 7079 C CA . ASP A 1 882 ? -22.115 29.592 -21.849 1.00 95.56 882 ASP A CA 1
ATOM 7080 C C . ASP A 1 882 ? -22.788 28.291 -21.393 1.00 95.56 882 ASP A C 1
ATOM 7082 O O . ASP A 1 882 ? -22.365 27.176 -21.720 1.00 95.56 882 ASP A O 1
ATOM 7086 N N . ILE A 1 883 ? -23.815 28.441 -20.567 1.00 94.44 883 ILE A N 1
ATOM 7087 C CA . ILE A 1 883 ? -24.586 27.355 -19.978 1.00 94.44 883 ILE A CA 1
ATOM 7088 C C . ILE A 1 883 ? -26.073 27.524 -20.275 1.00 94.44 883 ILE A C 1
ATOM 7090 O O . ILE A 1 883 ? -26.607 28.636 -20.291 1.00 94.44 883 ILE A O 1
ATOM 7094 N N . ALA A 1 884 ? -26.743 26.397 -20.482 1.00 91.56 884 ALA A N 1
ATOM 7095 C CA . ALA A 1 884 ? -28.183 26.322 -20.682 1.00 91.56 884 ALA A CA 1
ATOM 7096 C C . ALA A 1 884 ? -28.764 25.086 -19.988 1.00 91.56 884 ALA A C 1
ATOM 7098 O O . ALA A 1 884 ? -28.058 24.101 -19.752 1.00 91.56 884 ALA A O 1
ATOM 7099 N N . GLY A 1 885 ? -30.055 25.132 -19.655 1.00 87.31 885 GLY A N 1
ATOM 7100 C CA . GLY A 1 885 ? -30.769 23.976 -19.120 1.00 87.31 885 GLY A CA 1
ATOM 7101 C C . GLY A 1 885 ? -30.683 22.778 -20.069 1.00 87.31 885 GLY A C 1
ATOM 7102 O O . GLY A 1 885 ? -30.650 22.938 -21.289 1.00 87.31 885 GLY A O 1
ATOM 7103 N N . LEU A 1 886 ? -30.628 21.569 -19.509 1.00 84.62 886 LEU A N 1
ATOM 7104 C CA . LEU A 1 886 ? -30.739 20.340 -20.292 1.00 84.62 886 LEU A CA 1
ATOM 7105 C C . LEU A 1 886 ? -32.225 20.076 -20.580 1.00 84.62 886 LEU A C 1
ATOM 7107 O O . LEU A 1 886 ? -32.870 19.298 -19.882 1.00 84.62 886 LEU A O 1
ATOM 7111 N N . LEU A 1 887 ? -32.771 20.809 -21.550 1.00 77.19 887 LEU A N 1
ATOM 7112 C CA . LEU A 1 887 ? -34.200 20.809 -21.866 1.00 77.19 887 LEU A CA 1
ATOM 7113 C C . LEU A 1 887 ? -34.534 19.766 -22.933 1.00 77.19 887 LEU A C 1
ATOM 7115 O O . LEU A 1 887 ? -33.716 19.478 -23.806 1.00 77.19 887 LEU A O 1
ATOM 7119 N N . GLY A 1 888 ? -35.758 19.242 -22.901 1.00 75.06 888 GLY A N 1
ATOM 7120 C CA . GLY A 1 888 ? -36.273 18.411 -23.983 1.00 75.06 888 GLY A CA 1
ATOM 7121 C C . GLY A 1 888 ? -37.758 18.619 -24.252 1.00 75.06 888 GLY A C 1
ATOM 7122 O O . GLY A 1 888 ? -38.426 19.428 -23.610 1.00 75.06 888 GLY A O 1
ATOM 7123 N N . VAL A 1 889 ? -38.283 17.891 -25.240 1.00 68.00 889 VAL A N 1
ATOM 7124 C CA . VAL A 1 889 ? -39.641 18.091 -25.795 1.00 68.00 889 VAL A CA 1
ATOM 7125 C C . VAL A 1 889 ? -40.783 17.908 -24.792 1.00 68.00 889 VAL A C 1
ATOM 7127 O O . VAL A 1 889 ? -41.875 18.426 -25.005 1.00 68.00 889 VAL A O 1
ATOM 7130 N N . SER A 1 890 ? -40.537 17.178 -23.702 1.00 65.44 890 SER A N 1
ATOM 7131 C CA . SER A 1 890 ? -41.536 16.831 -22.681 1.00 65.44 890 SER A CA 1
ATOM 7132 C C . SER A 1 890 ? -41.569 17.815 -21.497 1.00 65.44 890 SER A C 1
ATOM 7134 O O . SER A 1 890 ? -42.110 17.478 -20.442 1.00 65.44 890 SER A O 1
ATOM 7136 N N . GLY A 1 891 ? -40.988 19.009 -21.661 1.00 68.31 891 GLY A N 1
ATOM 7137 C CA . GLY A 1 891 ? -40.845 20.038 -20.627 1.00 68.31 891 GLY A CA 1
ATOM 7138 C C . GLY A 1 891 ? -39.513 19.965 -19.875 1.00 68.31 891 GLY A C 1
ATOM 7139 O O . GLY A 1 891 ? -38.673 19.103 -20.144 1.00 68.31 891 GLY A O 1
ATOM 7140 N N . ASP A 1 892 ? -39.328 20.869 -18.913 1.00 73.12 892 ASP A N 1
ATOM 7141 C CA . ASP A 1 892 ? -38.123 20.941 -18.086 1.00 73.12 892 ASP A CA 1
ATOM 7142 C C . ASP A 1 892 ? -38.082 19.723 -17.150 1.00 73.12 892 ASP A C 1
ATOM 7144 O O . ASP A 1 892 ? -38.817 19.634 -16.163 1.00 73.12 892 ASP A O 1
ATOM 7148 N N . ARG A 1 893 ? -37.268 18.725 -17.514 1.00 88.62 893 ARG A N 1
ATOM 7149 C CA . ARG A 1 893 ? -37.087 17.471 -16.771 1.00 88.62 893 ARG A CA 1
ATOM 7150 C C . ARG A 1 893 ? -35.607 17.201 -16.582 1.00 88.62 893 ARG A C 1
ATOM 7152 O O . ARG A 1 893 ? -34.899 16.901 -17.539 1.00 88.62 893 ARG A O 1
ATOM 7159 N N . ILE A 1 894 ? -35.149 17.246 -15.334 1.00 89.00 894 ILE A N 1
ATOM 7160 C CA . ILE A 1 894 ? -33.735 17.058 -14.995 1.00 89.00 894 ILE A CA 1
ATOM 7161 C C . ILE A 1 894 ? -33.575 15.848 -14.086 1.00 89.00 894 ILE A C 1
ATOM 7163 O O . ILE A 1 894 ? -34.287 15.713 -13.096 1.00 89.00 894 ILE A O 1
ATOM 7167 N N . ALA A 1 895 ? -32.623 14.965 -14.388 1.00 89.25 895 ALA A N 1
ATOM 7168 C CA . ALA A 1 895 ? -32.345 13.810 -13.537 1.00 89.25 895 ALA A CA 1
ATOM 7169 C C . ALA A 1 895 ? -31.932 14.263 -12.123 1.00 89.25 895 ALA A C 1
ATOM 7171 O O . ALA A 1 895 ? -30.888 14.900 -11.943 1.00 89.25 895 ALA A O 1
ATOM 7172 N N . GLY A 1 896 ? -32.753 13.926 -11.126 1.00 88.31 896 GLY A N 1
ATOM 7173 C CA . GLY A 1 896 ? -32.466 14.176 -9.719 1.00 88.31 896 GLY A CA 1
ATOM 7174 C C . GLY A 1 896 ? -31.290 13.333 -9.216 1.00 88.31 896 GLY A C 1
ATOM 7175 O O . GLY A 1 896 ? -31.221 12.125 -9.441 1.00 88.31 896 GLY A O 1
ATOM 7176 N N . GLN A 1 897 ? -30.359 13.979 -8.526 1.00 85.56 897 GLN A N 1
ATOM 7177 C CA . GLN A 1 897 ? -29.278 13.383 -7.747 1.00 85.56 897 GLN A CA 1
ATOM 7178 C C . GLN A 1 897 ? -29.779 13.031 -6.338 1.00 85.56 897 GLN A C 1
ATOM 7180 O O . GLN A 1 897 ? -30.901 13.349 -5.945 1.00 85.56 897 GLN A O 1
ATOM 7185 N N . THR A 1 898 ? -28.923 12.391 -5.545 1.00 82.62 898 THR A N 1
ATOM 7186 C CA . THR A 1 898 ? -29.245 11.919 -4.188 1.00 82.62 898 THR A CA 1
ATOM 7187 C C . THR A 1 898 ? -29.527 13.044 -3.184 1.00 82.62 898 THR A C 1
ATOM 7189 O O . THR A 1 898 ? -30.048 12.790 -2.099 1.00 82.62 898 THR A O 1
ATOM 7192 N N . GLY A 1 899 ? -29.174 14.291 -3.507 1.00 85.81 899 GLY A N 1
ATOM 7193 C CA . GLY A 1 899 ? -29.311 15.436 -2.604 1.00 85.81 899 GLY A CA 1
ATOM 7194 C C . GLY A 1 899 ? -28.316 15.439 -1.435 1.00 85.81 899 GLY A C 1
ATOM 7195 O O . GLY A 1 899 ? -28.424 16.264 -0.531 1.00 85.81 899 GLY A O 1
ATOM 7196 N N . ASN A 1 900 ? -27.352 14.515 -1.415 1.00 89.38 900 ASN A N 1
ATOM 7197 C CA . ASN A 1 900 ? -26.343 14.435 -0.365 1.00 89.38 900 ASN A CA 1
ATOM 7198 C C . ASN A 1 900 ? -25.027 13.818 -0.863 1.00 89.38 900 ASN A C 1
ATOM 7200 O O . ASN A 1 900 ? -25.004 13.008 -1.790 1.00 89.38 900 ASN A O 1
ATOM 7204 N N . SER A 1 901 ? -23.927 14.150 -0.186 1.00 87.56 901 SER A N 1
ATOM 7205 C CA . SER A 1 901 ? -22.591 13.566 -0.401 1.00 87.56 901 SER A CA 1
ATOM 7206 C C . SER A 1 901 ? -22.201 12.517 0.655 1.00 87.56 901 SER A C 1
ATOM 7208 O O . SER A 1 901 ? -21.025 12.162 0.798 1.00 87.56 901 SER A O 1
ATOM 7210 N N . GLY A 1 902 ? -23.183 12.034 1.418 1.00 90.69 902 GLY A N 1
ATOM 7211 C CA . GLY A 1 902 ? -23.034 11.107 2.535 1.00 90.69 902 GLY A CA 1
ATOM 7212 C C . GLY A 1 902 ? -23.963 11.455 3.698 1.00 90.69 902 GLY A C 1
ATOM 7213 O O . GLY A 1 902 ? -24.577 12.522 3.728 1.00 90.69 902 GLY A O 1
ATOM 7214 N N . ILE A 1 903 ? -24.033 10.552 4.671 1.00 94.69 903 ILE A N 1
ATOM 7215 C CA . ILE A 1 903 ? -24.893 10.646 5.853 1.00 94.69 903 ILE A CA 1
ATOM 7216 C C . ILE A 1 903 ? -24.005 10.625 7.093 1.00 94.69 903 ILE A C 1
ATOM 7218 O O . ILE A 1 903 ? -23.219 9.701 7.271 1.00 94.69 903 ILE A O 1
ATOM 7222 N N . LEU A 1 904 ? -24.121 11.623 7.961 1.00 97.44 904 LEU A N 1
ATOM 7223 C CA . LEU A 1 904 ? -23.483 11.644 9.274 1.00 97.44 904 LEU A CA 1
ATOM 7224 C C . LEU A 1 904 ? -24.327 10.810 10.238 1.00 97.44 904 LEU A C 1
ATOM 7226 O O . LEU A 1 904 ? -25.331 11.289 10.765 1.00 97.44 904 LEU A O 1
ATOM 7230 N N . ALA A 1 905 ? -23.943 9.545 10.404 1.00 97.31 905 ALA A N 1
ATOM 7231 C CA . ALA A 1 905 ? -24.633 8.569 11.235 1.00 97.31 905 ALA A CA 1
ATOM 7232 C C . ALA A 1 905 ? -24.009 8.474 12.637 1.00 97.31 905 ALA A C 1
ATOM 7234 O O . ALA A 1 905 ? -22.824 8.762 12.831 1.00 97.31 905 ALA A O 1
ATOM 7235 N N . PHE A 1 906 ? -24.814 8.036 13.608 1.00 97.62 906 PHE A N 1
ATOM 7236 C CA . PHE A 1 906 ? -24.457 8.010 15.030 1.00 97.62 906 PHE A CA 1
ATOM 7237 C C . PHE A 1 906 ? -24.475 6.569 15.561 1.00 97.62 906 PHE A C 1
ATOM 7239 O O . PHE A 1 906 ? -25.557 6.014 15.776 1.00 97.62 906 PHE A O 1
ATOM 7246 N N . PRO A 1 907 ? -23.316 5.915 15.751 1.00 96.69 907 PRO A N 1
ATOM 7247 C CA . PRO A 1 907 ? -23.255 4.526 16.202 1.00 96.69 907 PRO A CA 1
ATOM 7248 C C . PRO A 1 907 ? -23.764 4.352 17.636 1.00 96.69 907 PRO A C 1
ATOM 7250 O O . PRO A 1 907 ? -23.250 4.985 18.558 1.00 96.69 907 PRO A O 1
ATOM 7253 N N . LYS A 1 908 ? -24.677 3.403 17.882 1.00 94.31 908 LYS A N 1
ATOM 7254 C CA . LYS A 1 908 ? -25.090 3.033 19.259 1.00 94.31 908 LYS A CA 1
ATOM 7255 C C . LYS A 1 908 ? -23.950 2.403 20.076 1.00 94.31 908 LYS A C 1
ATOM 7257 O O . LYS A 1 908 ? -23.976 2.342 21.310 1.00 94.31 908 LYS A O 1
ATOM 7262 N N . ALA A 1 909 ? -22.919 1.912 19.387 1.00 88.25 909 ALA A N 1
ATOM 7263 C CA . ALA A 1 909 ? -21.724 1.352 20.002 1.00 88.25 909 ALA A CA 1
ATOM 7264 C C . ALA A 1 909 ? -20.906 2.398 20.780 1.00 88.25 909 ALA A C 1
ATOM 7266 O O . ALA A 1 909 ? -20.308 2.038 21.793 1.00 88.25 909 ALA A O 1
ATOM 7267 N N . THR A 1 910 ? -20.945 3.674 20.389 1.00 90.38 910 THR A N 1
ATOM 7268 C CA . THR A 1 910 ? -20.211 4.759 21.062 1.00 90.38 910 THR A CA 1
ATOM 7269 C C . THR A 1 910 ? -21.101 5.872 21.599 1.00 90.38 910 THR A C 1
ATOM 7271 O O . THR A 1 910 ? -20.755 6.440 22.629 1.00 90.38 910 THR A O 1
ATOM 7274 N N . VAL A 1 911 ? -22.268 6.120 20.999 1.00 93.25 911 VAL A N 1
ATOM 7275 C CA . VAL A 1 911 ? -23.288 7.046 21.515 1.00 93.25 911 VAL A CA 1
ATOM 7276 C C . VAL A 1 911 ? -24.257 6.271 22.404 1.00 93.25 911 VAL A C 1
ATOM 7278 O O . VAL A 1 911 ? -25.073 5.490 21.905 1.00 93.25 911 VAL A O 1
ATOM 7281 N N . LYS A 1 912 ? -24.143 6.432 23.728 1.00 88.81 912 LYS A N 1
ATOM 7282 C CA . LYS A 1 912 ? -24.796 5.535 24.706 1.00 88.81 912 LYS A CA 1
ATOM 7283 C C . LYS A 1 912 ? -26.145 6.014 25.222 1.00 88.81 912 LYS A C 1
ATOM 7285 O O . LYS A 1 912 ? -26.882 5.206 25.785 1.00 88.81 912 LYS A O 1
ATOM 7290 N N . SER A 1 913 ? -26.483 7.284 25.030 1.00 92.00 913 SER A N 1
ATOM 7291 C CA . SER A 1 913 ? -27.748 7.854 25.491 1.00 92.00 913 SER A CA 1
ATOM 7292 C C . SER A 1 913 ? -28.372 8.779 24.451 1.00 92.00 913 SER A C 1
ATOM 7294 O O . SER A 1 913 ? -27.686 9.365 23.614 1.00 92.00 913 SER A O 1
ATOM 7296 N N . GLU A 1 914 ? -29.693 8.943 24.539 1.00 92.06 914 GLU A N 1
ATOM 7297 C CA . GLU A 1 914 ? -30.429 9.921 23.732 1.00 92.06 914 GLU A CA 1
ATOM 7298 C C . GLU A 1 914 ? -29.978 11.359 24.039 1.00 92.06 914 GLU A C 1
ATOM 7300 O O . GLU A 1 914 ? -29.948 12.200 23.149 1.00 92.06 914 GLU A O 1
ATOM 7305 N N . GLU A 1 915 ? -29.568 11.649 25.277 1.00 91.56 915 GLU A N 1
ATOM 7306 C CA . GLU A 1 915 ? -28.998 12.950 25.651 1.00 91.56 915 GLU A CA 1
ATOM 7307 C C . GLU A 1 915 ? -27.678 13.225 24.914 1.00 91.56 915 GLU A C 1
ATOM 7309 O O . GLU A 1 915 ? -27.479 14.311 24.370 1.00 91.56 915 GLU A O 1
ATOM 7314 N N . GLU A 1 916 ? -26.793 12.228 24.823 1.00 91.56 916 GLU A N 1
ATOM 7315 C CA . GLU A 1 916 ? -25.548 12.348 24.065 1.00 91.56 916 GLU A CA 1
ATOM 7316 C C . GLU A 1 916 ? -25.821 12.544 22.568 1.00 91.56 916 GLU A C 1
ATOM 7318 O O . GLU A 1 916 ? -25.210 13.411 21.941 1.00 91.56 916 GLU A O 1
ATOM 7323 N N . LEU A 1 917 ? -26.786 11.805 22.011 1.00 95.50 917 LEU A N 1
ATOM 7324 C CA . LEU A 1 917 ? -27.253 11.994 20.637 1.00 95.50 917 LEU A CA 1
ATOM 7325 C C . LEU A 1 917 ? -27.790 13.415 20.414 1.00 95.50 917 LEU A C 1
ATOM 7327 O O . LEU A 1 917 ? -27.418 14.062 19.435 1.00 95.50 917 LEU A O 1
ATOM 7331 N N . LYS A 1 918 ? -28.611 13.930 21.337 1.00 95.62 918 LYS A N 1
ATOM 7332 C CA . LYS A 1 918 ? -29.165 15.287 21.256 1.00 95.62 918 LYS A CA 1
ATOM 7333 C C . LYS A 1 918 ? -28.080 16.360 21.270 1.00 95.62 918 LYS A C 1
ATOM 7335 O O . LYS A 1 918 ? -28.188 17.349 20.542 1.00 95.62 918 LYS A O 1
ATOM 7340 N N . ASN A 1 919 ? -27.018 16.155 22.045 1.00 93.25 919 ASN A N 1
ATOM 7341 C CA . ASN A 1 919 ? -25.870 17.057 22.070 1.00 93.25 919 ASN A CA 1
ATOM 7342 C C . ASN A 1 919 ? -25.082 17.015 20.749 1.00 93.25 919 ASN A C 1
ATOM 7344 O O . ASN A 1 919 ? -24.661 18.056 20.252 1.00 93.25 919 ASN A O 1
ATOM 7348 N N . LEU A 1 920 ? -24.901 15.836 20.141 1.00 96.50 920 LEU A N 1
ATOM 7349 C CA . LEU A 1 920 ? -24.253 15.705 18.827 1.00 96.50 920 LEU A CA 1
ATOM 7350 C C . LEU A 1 920 ? -25.091 16.328 17.697 1.00 96.50 920 LEU A C 1
ATOM 7352 O O . LEU A 1 920 ? -24.537 16.979 16.813 1.00 96.50 920 LEU A O 1
ATOM 7356 N N . LEU A 1 921 ? -26.418 16.191 17.743 1.00 97.38 921 LEU A N 1
ATOM 7357 C CA . LEU A 1 921 ? -27.324 16.878 16.819 1.00 97.38 921 LEU A CA 1
ATOM 7358 C C . LEU A 1 921 ? -27.289 18.401 17.018 1.00 97.38 921 LEU A C 1
ATOM 7360 O O . LEU A 1 921 ? -27.252 19.131 16.034 1.00 97.38 921 LEU A O 1
ATOM 7364 N N . SER A 1 922 ? -27.200 18.887 18.264 1.00 96.25 922 SER A N 1
ATOM 7365 C CA . SER A 1 922 ? -27.013 20.320 18.545 1.00 96.25 922 SER A CA 1
ATOM 7366 C C . SER A 1 922 ? -25.685 20.838 17.996 1.00 96.25 922 SER A C 1
ATOM 7368 O O . SER A 1 922 ? -25.640 21.938 17.450 1.00 96.25 922 SER A O 1
ATOM 7370 N N . PHE A 1 923 ? -24.613 20.044 18.090 1.00 96.62 923 PHE A N 1
ATOM 7371 C CA . PHE A 1 923 ? -23.336 20.366 17.458 1.00 96.62 923 PHE A CA 1
ATOM 7372 C C . PHE A 1 923 ? -23.494 20.546 15.941 1.00 96.62 923 PHE A C 1
ATOM 7374 O O . PHE A 1 923 ? -23.084 21.581 15.423 1.00 96.62 923 PHE A O 1
ATOM 7381 N N . LEU A 1 924 ? -24.133 19.599 15.241 1.00 97.44 924 LEU A N 1
ATOM 7382 C CA . LEU A 1 924 ? -24.359 19.706 13.794 1.00 97.44 924 LEU A CA 1
ATOM 7383 C C . LEU A 1 924 ? -25.294 20.866 13.413 1.00 97.44 924 LEU A C 1
ATOM 7385 O O . LEU A 1 924 ? -25.042 21.530 12.412 1.00 97.44 924 LEU A O 1
ATOM 7389 N N . ASP A 1 925 ? -26.330 21.142 14.208 1.00 97.31 925 ASP A N 1
ATOM 7390 C CA . ASP A 1 925 ? -27.259 22.261 13.986 1.00 97.31 925 ASP A CA 1
ATOM 7391 C C . ASP A 1 925 ? -26.551 23.623 14.087 1.00 97.31 925 ASP A C 1
ATOM 7393 O O . ASP A 1 925 ? -26.760 24.491 13.238 1.00 97.31 925 ASP A O 1
ATOM 7397 N N . LYS A 1 926 ? -25.642 23.787 15.062 1.00 96.69 926 LYS A N 1
ATOM 7398 C CA . LYS A 1 926 ? -24.823 25.002 15.235 1.00 96.69 926 LYS A CA 1
ATOM 7399 C C . LYS A 1 926 ? -23.842 25.246 14.090 1.00 96.69 926 LYS A C 1
ATOM 7401 O O . LYS A 1 926 ? -23.506 26.393 13.813 1.00 96.69 926 LYS A O 1
ATOM 7406 N N . LEU A 1 927 ? -23.378 24.199 13.399 1.00 96.94 927 LEU A N 1
ATOM 7407 C CA . LEU A 1 927 ? -22.518 24.370 12.218 1.00 96.94 927 LEU A CA 1
ATOM 7408 C C . LEU A 1 927 ? -23.228 25.114 11.079 1.00 96.94 927 LEU A C 1
ATOM 7410 O O . LEU A 1 927 ? -22.568 25.678 10.209 1.00 96.94 927 LEU A O 1
ATOM 7414 N N . MET A 1 928 ? -24.561 25.143 11.106 1.00 96.50 928 MET A N 1
ATOM 7415 C CA . MET A 1 928 ? -25.396 25.827 10.126 1.00 96.50 928 MET A CA 1
ATOM 7416 C C . MET A 1 928 ? -25.859 27.219 10.591 1.00 96.50 928 MET A C 1
ATOM 7418 O O . MET A 1 928 ? -26.616 27.873 9.871 1.00 96.50 928 MET A O 1
ATOM 7422 N N . ASP A 1 929 ? -25.416 27.697 11.759 1.00 96.75 929 ASP A N 1
ATOM 7423 C CA . ASP A 1 929 ? -25.631 29.086 12.176 1.00 96.75 929 ASP A CA 1
ATOM 7424 C C . ASP A 1 929 ? -24.876 30.057 11.254 1.00 96.75 929 ASP A C 1
ATOM 7426 O O . ASP A 1 929 ? -23.845 29.677 10.694 1.00 96.75 929 ASP A O 1
ATOM 7430 N N . PRO A 1 930 ? -25.322 31.323 11.111 1.00 95.19 930 PRO A N 1
ATOM 7431 C CA . PRO A 1 930 ? -24.723 32.275 10.173 1.00 95.19 930 PRO A CA 1
ATOM 7432 C C . PRO A 1 930 ? -23.197 32.390 10.240 1.00 95.19 930 PRO A C 1
ATOM 7434 O O . PRO A 1 930 ? -22.533 32.444 9.206 1.00 95.19 930 PRO A O 1
ATOM 7437 N N . GLU A 1 931 ? -22.624 32.374 11.445 1.00 95.00 931 GLU A N 1
ATOM 7438 C CA . GLU A 1 931 ? -21.176 32.460 11.637 1.00 95.00 931 GLU A CA 1
ATOM 7439 C C . GLU A 1 931 ? -20.444 31.198 11.147 1.00 95.00 931 GLU A C 1
ATOM 7441 O O . GLU A 1 931 ? -19.463 31.297 10.408 1.00 95.00 931 GLU A O 1
ATOM 7446 N N . MET A 1 932 ? -20.929 30.007 11.513 1.00 96.62 932 MET A N 1
ATOM 7447 C CA . MET A 1 932 ? -20.290 28.734 11.159 1.00 96.62 932 MET A CA 1
ATOM 7448 C C . MET A 1 932 ? -20.549 28.331 9.709 1.00 96.62 932 MET A C 1
ATOM 7450 O O . MET A 1 932 ? -19.632 27.864 9.034 1.00 96.62 932 MET A O 1
ATOM 7454 N N . ALA A 1 933 ? -21.748 28.589 9.191 1.00 94.88 933 ALA A N 1
ATOM 7455 C CA . ALA A 1 933 ? -22.066 28.373 7.790 1.00 94.88 933 ALA A CA 1
ATOM 7456 C C . ALA A 1 933 ? -21.168 29.253 6.905 1.00 94.88 933 ALA A C 1
ATOM 7458 O O . ALA A 1 933 ? -20.574 28.761 5.945 1.00 94.88 933 ALA A O 1
ATOM 7459 N N . THR A 1 934 ? -20.975 30.528 7.272 1.00 94.88 934 THR A N 1
ATOM 7460 C CA . THR A 1 934 ? -20.021 31.422 6.593 1.00 94.88 934 THR A CA 1
ATOM 7461 C C . THR A 1 934 ? -18.589 30.904 6.707 1.00 94.88 934 THR A C 1
ATOM 7463 O O . THR A 1 934 ? -17.875 30.873 5.703 1.00 94.88 934 THR A O 1
ATOM 7466 N N . LEU A 1 935 ? -18.174 30.428 7.884 1.00 96.19 935 LEU A N 1
ATOM 7467 C CA . LEU A 1 935 ? -16.847 29.845 8.083 1.00 96.19 935 LEU A CA 1
ATOM 7468 C C . LEU A 1 935 ? -16.601 28.632 7.170 1.00 96.19 935 LEU A C 1
ATOM 7470 O O . LEU A 1 935 ? -15.556 28.560 6.528 1.00 96.19 935 LEU A O 1
ATOM 7474 N N . LEU A 1 936 ? -17.557 27.706 7.070 1.00 94.88 936 LEU A N 1
ATOM 7475 C CA . LEU A 1 936 ? -17.445 26.511 6.225 1.00 94.88 936 LEU A CA 1
ATOM 7476 C C . LEU A 1 936 ? -17.507 26.844 4.725 1.00 94.88 936 LEU A C 1
ATOM 7478 O O . LEU A 1 936 ? -16.864 26.173 3.919 1.00 94.88 936 LEU A O 1
ATOM 7482 N N . MET A 1 937 ? -18.256 27.878 4.335 1.00 91.69 937 MET A N 1
ATOM 7483 C CA . MET A 1 937 ? -18.519 28.184 2.925 1.00 91.69 937 MET A CA 1
ATOM 7484 C C . MET A 1 937 ? -17.656 29.277 2.306 1.00 91.69 937 MET A C 1
ATOM 7486 O O . MET A 1 937 ? -17.472 29.292 1.087 1.00 91.69 937 MET A O 1
ATOM 7490 N N . ARG A 1 938 ? -17.159 30.209 3.115 1.00 92.75 938 ARG A N 1
ATOM 7491 C CA . ARG A 1 938 ? -16.355 31.363 2.685 1.00 92.75 938 ARG A CA 1
ATOM 7492 C C . ARG A 1 938 ? -14.992 31.386 3.366 1.00 92.75 938 ARG A C 1
ATOM 7494 O O . ARG A 1 938 ? -14.039 31.904 2.796 1.00 92.75 938 ARG A O 1
ATOM 7501 N N . GLY A 1 939 ? -14.869 30.778 4.544 1.00 94.88 939 GLY A N 1
ATOM 7502 C CA . GLY A 1 939 ? -13.639 30.759 5.323 1.00 94.88 939 GLY A CA 1
ATOM 7503 C C . GLY A 1 939 ? -13.582 31.902 6.332 1.00 94.88 939 GLY A C 1
ATOM 7504 O O . GLY A 1 939 ? -14.551 32.188 7.021 1.00 94.88 939 GLY A O 1
ATOM 7505 N N . ILE A 1 940 ? -12.424 32.544 6.454 1.00 95.00 940 ILE A N 1
ATOM 7506 C CA . ILE A 1 940 ? -12.157 33.586 7.450 1.00 95.00 940 ILE A CA 1
ATOM 7507 C C . ILE A 1 940 ? -12.050 34.911 6.694 1.00 95.00 940 ILE A C 1
ATOM 7509 O O . ILE A 1 940 ? -11.361 34.964 5.671 1.00 95.00 940 ILE A O 1
ATOM 7513 N N . GLU A 1 941 ? -12.738 35.949 7.172 1.00 93.12 941 GLU A N 1
ATOM 7514 C CA . GLU A 1 941 ? -12.682 37.298 6.590 1.00 93.12 941 GLU A CA 1
ATOM 7515 C C . GLU A 1 941 ? -11.229 37.809 6.557 1.00 93.12 941 GLU A C 1
ATOM 7517 O O . GLU A 1 941 ? -10.429 37.502 7.439 1.00 93.12 941 GLU A O 1
ATOM 7522 N N . ASP A 1 942 ? -10.869 38.514 5.487 1.00 91.69 942 ASP A N 1
ATOM 7523 C CA . ASP A 1 942 ? -9.537 39.028 5.136 1.00 91.69 942 ASP A CA 1
ATOM 7524 C C . ASP A 1 942 ? -8.430 37.983 4.925 1.00 91.69 942 ASP A C 1
ATOM 7526 O O . ASP A 1 942 ? -7.317 38.326 4.521 1.00 91.69 942 ASP A O 1
ATOM 7530 N N . LYS A 1 943 ? -8.734 36.696 5.116 1.00 92.56 943 LYS A N 1
ATOM 7531 C CA . LYS A 1 943 ? -7.834 35.577 4.810 1.00 92.56 943 LYS A CA 1
ATOM 7532 C C . LYS A 1 943 ? -8.306 34.799 3.587 1.00 92.56 943 LYS A C 1
ATOM 7534 O O . LYS A 1 943 ? -7.587 34.684 2.605 1.00 92.56 943 LYS A O 1
ATOM 7539 N N . HIS A 1 944 ? -9.527 34.280 3.650 1.00 94.50 944 HIS A N 1
ATOM 7540 C CA . HIS A 1 944 ? -10.133 33.460 2.602 1.00 94.50 944 HIS A CA 1
ATOM 7541 C C . HIS A 1 944 ? -11.077 34.277 1.715 1.00 94.50 944 HIS A C 1
ATOM 7543 O O . HIS A 1 944 ? -11.089 34.084 0.502 1.00 94.50 944 HIS A O 1
ATOM 7549 N N . TYR A 1 945 ? -11.810 35.231 2.296 1.00 93.69 945 TYR A N 1
ATOM 7550 C CA . TYR A 1 945 ? -12.737 36.120 1.589 1.00 93.69 945 TYR A CA 1
ATOM 7551 C C . TYR A 1 945 ? -12.673 37.548 2.140 1.00 93.69 945 TYR A C 1
ATOM 7553 O O . TYR A 1 945 ? -12.160 37.763 3.230 1.00 93.69 945 TYR A O 1
ATOM 7561 N N . LYS A 1 946 ? -13.217 38.525 1.416 1.00 92.31 946 LYS A N 1
ATOM 7562 C CA . LYS A 1 946 ? -13.410 39.921 1.850 1.00 92.31 946 LYS A CA 1
ATOM 7563 C C . LYS A 1 946 ? -14.839 40.370 1.542 1.00 92.31 946 LYS A C 1
ATOM 7565 O O . LYS A 1 946 ? -15.496 39.793 0.673 1.00 92.31 946 LYS A O 1
ATOM 7570 N N . LYS A 1 947 ? -15.331 41.407 2.218 1.00 90.25 947 LYS A N 1
ATOM 7571 C CA . LYS A 1 947 ? -16.636 42.007 1.890 1.00 90.25 947 LYS A CA 1
ATOM 7572 C C . LYS A 1 947 ? -16.583 42.735 0.546 1.00 90.25 947 LYS A C 1
ATOM 7574 O O . LYS A 1 947 ? -15.619 43.433 0.244 1.00 90.25 947 LYS A O 1
ATOM 7579 N N . ALA A 1 948 ? -17.638 42.571 -0.243 1.00 85.00 948 ALA A N 1
ATOM 7580 C CA . ALA A 1 948 ? -17.803 43.154 -1.574 1.00 85.00 948 ALA A CA 1
ATOM 7581 C C . ALA A 1 948 ? -19.104 43.978 -1.719 1.00 85.00 948 ALA A C 1
ATOM 7583 O O . ALA A 1 948 ? -19.401 44.457 -2.812 1.00 85.00 948 ALA A O 1
ATOM 7584 N N . GLY A 1 949 ? -19.859 44.159 -0.628 1.00 81.38 949 GLY A N 1
ATOM 7585 C CA . GLY A 1 949 ? -21.118 44.910 -0.528 1.00 81.38 949 GLY A CA 1
ATOM 7586 C C . GLY A 1 949 ? -21.750 44.734 0.862 1.00 81.38 949 GLY A C 1
ATOM 7587 O O . GLY A 1 949 ? -21.094 44.183 1.746 1.00 81.38 949 GLY A O 1
ATOM 7588 N N . GLU A 1 950 ? -23.004 45.169 1.059 1.00 74.50 950 GLU A N 1
ATOM 7589 C CA . GLU A 1 950 ? -23.723 44.978 2.339 1.00 74.50 950 GLU A CA 1
ATOM 7590 C C . GLU A 1 950 ? -23.967 43.488 2.656 1.00 74.50 950 GLU A C 1
ATOM 7592 O O . GLU A 1 950 ? -23.699 43.072 3.777 1.00 74.50 950 GLU A O 1
ATOM 7597 N N . ASP A 1 951 ? -24.330 42.672 1.652 1.00 79.00 951 ASP A N 1
ATOM 7598 C CA . ASP A 1 951 ? -24.614 41.224 1.794 1.00 79.00 951 ASP A CA 1
ATOM 7599 C C . ASP A 1 951 ? -23.817 40.332 0.814 1.00 79.00 951 ASP A C 1
ATOM 7601 O O . ASP A 1 951 ? -24.181 39.182 0.537 1.00 79.00 951 ASP A O 1
ATOM 7605 N N . GLN A 1 952 ? -22.726 40.864 0.252 1.00 85.44 952 GLN A N 1
ATOM 7606 C CA . GLN A 1 952 ? -21.881 40.160 -0.715 1.00 85.44 952 GLN A CA 1
ATOM 7607 C C . GLN A 1 952 ? -20.435 40.032 -0.245 1.00 85.44 952 GLN A C 1
ATOM 7609 O O . GLN A 1 952 ? -19.862 40.952 0.342 1.00 85.44 952 GLN A O 1
ATOM 7614 N N . VAL A 1 953 ? -19.821 38.898 -0.572 1.00 89.88 953 VAL A N 1
ATOM 7615 C CA . VAL A 1 953 ? -18.414 38.592 -0.299 1.00 89.88 953 VAL A CA 1
ATOM 7616 C C . VAL A 1 953 ? -17.690 38.193 -1.576 1.00 89.88 953 VAL A C 1
ATOM 7618 O O . VAL A 1 953 ? -18.300 37.671 -2.496 1.00 89.88 953 VAL A O 1
ATOM 7621 N N . GLU A 1 954 ? -16.386 38.407 -1.638 1.00 88.19 954 GLU A N 1
ATOM 7622 C CA . GLU A 1 954 ? -15.523 37.993 -2.746 1.00 88.19 954 GLU A CA 1
ATOM 7623 C C . GLU A 1 954 ? -14.392 37.126 -2.183 1.00 88.19 954 GLU A C 1
ATOM 7625 O O . GLU A 1 954 ? -13.855 37.437 -1.118 1.00 88.19 954 GLU A O 1
ATOM 7630 N N . MET A 1 955 ? -14.023 36.039 -2.868 1.00 87.50 955 MET A N 1
ATOM 7631 C CA . MET A 1 955 ? -12.888 35.210 -2.442 1.00 87.50 955 MET A CA 1
ATOM 7632 C C . MET A 1 955 ? -11.573 35.986 -2.593 1.00 87.50 955 MET A C 1
ATOM 7634 O O . MET A 1 955 ? -11.298 36.556 -3.646 1.00 87.50 955 MET A O 1
ATOM 7638 N N . SER A 1 956 ? -10.752 35.976 -1.545 1.00 87.06 956 SER A N 1
ATOM 7639 C CA . SER A 1 956 ? -9.450 36.654 -1.493 1.00 87.06 956 SER A CA 1
ATOM 7640 C C . SER A 1 956 ? -8.294 35.697 -1.796 1.00 87.06 956 SER A C 1
ATOM 7642 O O . SER A 1 956 ? -7.394 36.053 -2.552 1.00 87.06 956 SER A O 1
ATOM 7644 N N . ASP A 1 957 ? -8.325 34.482 -1.235 1.00 88.00 957 ASP A N 1
ATOM 7645 C CA . ASP A 1 957 ? -7.316 33.434 -1.454 1.00 88.00 957 ASP A CA 1
ATOM 7646 C C . ASP A 1 957 ? -7.993 32.056 -1.536 1.00 88.00 957 ASP A C 1
ATOM 7648 O O . ASP A 1 957 ? -8.282 31.393 -0.533 1.00 88.00 957 ASP A O 1
ATOM 7652 N N . PHE A 1 958 ? -8.265 31.627 -2.770 1.00 82.06 958 PHE A N 1
ATOM 7653 C CA . PHE A 1 958 ? -8.930 30.355 -3.039 1.00 82.06 958 PHE A CA 1
ATOM 7654 C C . PHE A 1 958 ? -8.046 29.147 -2.703 1.00 82.06 958 PHE A C 1
ATOM 7656 O O . PHE A 1 958 ? -8.554 28.131 -2.232 1.00 82.06 958 PHE A O 1
ATOM 7663 N N . ASP A 1 959 ? -6.728 29.244 -2.882 1.00 83.50 959 ASP A N 1
ATOM 7664 C CA . ASP A 1 959 ? -5.813 28.139 -2.591 1.00 83.50 959 ASP A CA 1
ATOM 7665 C C . ASP A 1 959 ? -5.704 27.893 -1.080 1.00 83.50 959 ASP A C 1
ATOM 7667 O O . ASP A 1 959 ? -5.638 26.742 -0.637 1.00 83.50 959 ASP A O 1
ATOM 7671 N N . ALA A 1 960 ? -5.705 28.957 -0.270 1.00 87.50 960 ALA A N 1
ATOM 7672 C CA . ALA A 1 960 ? -5.810 28.846 1.183 1.00 87.50 960 ALA A CA 1
ATOM 7673 C C . ALA A 1 960 ? -7.144 28.214 1.598 1.00 87.50 960 ALA A C 1
ATOM 7675 O O . ALA A 1 960 ? -7.144 27.256 2.371 1.00 87.50 960 ALA A O 1
ATOM 7676 N N . PHE A 1 961 ? -8.261 28.647 1.003 1.00 90.81 961 PHE A N 1
ATOM 7677 C CA . PHE A 1 961 ? -9.575 28.048 1.248 1.00 90.81 961 PHE A CA 1
ATOM 7678 C C . PHE A 1 961 ? -9.597 26.536 0.944 1.00 90.81 961 PHE A C 1
ATOM 7680 O O . PHE A 1 961 ? -10.094 25.745 1.752 1.00 90.81 961 PHE A O 1
ATOM 7687 N N . GLN A 1 962 ? -9.013 26.109 -0.183 1.00 86.19 962 GLN A N 1
ATOM 7688 C CA . GLN A 1 962 ? -8.928 24.694 -0.576 1.00 86.19 962 GLN A CA 1
ATOM 7689 C C . GLN A 1 962 ? -8.153 23.839 0.436 1.00 86.19 962 GLN A C 1
ATOM 7691 O O . GLN A 1 962 ? -8.515 22.686 0.660 1.00 86.19 962 GLN A O 1
ATOM 7696 N N . ARG A 1 963 ? -7.095 24.382 1.051 1.00 88.12 963 ARG A N 1
ATOM 7697 C CA . ARG A 1 963 ? -6.277 23.653 2.035 1.00 88.12 963 ARG A CA 1
ATOM 7698 C C . ARG A 1 963 ? -6.856 23.690 3.445 1.00 88.12 963 ARG A C 1
ATOM 7700 O O . ARG A 1 963 ? -6.733 22.714 4.179 1.00 88.12 963 ARG A O 1
ATOM 7707 N N . GLU A 1 964 ? -7.423 24.823 3.849 1.00 92.25 964 GLU A N 1
ATOM 7708 C CA . GLU A 1 964 ? -7.761 25.076 5.250 1.00 92.25 964 GLU A CA 1
ATOM 7709 C C . GLU A 1 964 ? -9.239 24.863 5.573 1.00 92.25 964 GLU A C 1
ATOM 7711 O O . GLU A 1 964 ? -9.540 24.416 6.676 1.00 92.25 964 GLU A O 1
ATOM 7716 N N . VAL A 1 965 ? -10.146 25.158 4.637 1.00 94.00 965 VAL A N 1
ATOM 7717 C CA . VAL A 1 965 ? -11.600 25.190 4.880 1.00 94.00 965 VAL A CA 1
ATOM 7718 C C . VAL A 1 965 ? -12.303 24.004 4.224 1.00 94.00 965 VAL A C 1
ATOM 7720 O O . VAL A 1 965 ? -13.095 23.309 4.862 1.00 94.00 965 VAL A O 1
ATOM 7723 N N . LYS A 1 966 ? -11.986 23.732 2.952 1.00 91.69 966 LYS A N 1
ATOM 7724 C CA . LYS A 1 966 ? -12.653 22.702 2.142 1.00 91.69 966 LYS A CA 1
ATOM 7725 C C . LYS A 1 966 ? -12.724 21.308 2.786 1.00 91.69 966 LYS A C 1
ATOM 7727 O O . LYS A 1 966 ? -13.773 20.679 2.645 1.00 91.69 966 LYS A O 1
ATOM 7732 N N . PRO A 1 967 ? -11.694 20.806 3.502 1.00 91.62 967 PRO A N 1
ATOM 7733 C CA . PRO A 1 967 ? -11.777 19.489 4.137 1.00 91.62 967 PRO A CA 1
ATOM 7734 C C . PRO A 1 967 ? -12.924 19.370 5.154 1.00 91.62 967 PRO A C 1
ATOM 7736 O O . PRO A 1 967 ? -13.507 18.294 5.288 1.00 91.62 967 PRO A O 1
ATOM 7739 N N . TYR A 1 968 ? -13.275 20.473 5.826 1.00 94.19 968 TYR A N 1
ATOM 7740 C CA . TYR A 1 968 ? -14.428 20.559 6.725 1.00 94.19 968 TYR A CA 1
ATOM 7741 C C . TYR A 1 968 ? -15.720 20.754 5.939 1.00 94.19 968 TYR A C 1
ATOM 7743 O O . TYR A 1 968 ? -16.659 19.983 6.125 1.00 94.19 968 TYR A O 1
ATOM 7751 N N . ARG A 1 969 ? -15.739 21.729 5.016 1.00 91.69 969 ARG A N 1
ATOM 7752 C CA . ARG A 1 969 ? -16.889 22.025 4.149 1.00 91.69 969 ARG A CA 1
ATOM 7753 C C . ARG A 1 969 ? -17.461 20.754 3.528 1.00 91.69 969 ARG A C 1
ATOM 7755 O O . ARG A 1 969 ? -18.627 20.457 3.711 1.00 91.69 969 ARG A O 1
ATOM 7762 N N . ASP A 1 970 ? -16.643 19.965 2.840 1.00 90.19 970 ASP A N 1
ATOM 7763 C CA . ASP A 1 970 ? -17.123 18.832 2.038 1.00 90.19 970 ASP A CA 1
ATOM 7764 C C . ASP A 1 970 ? -17.590 17.623 2.878 1.00 90.19 970 ASP A C 1
ATOM 7766 O O . ASP A 1 970 ? -18.091 16.626 2.345 1.00 90.19 970 ASP A O 1
ATOM 7770 N N . ASN A 1 971 ? -17.414 17.676 4.198 1.00 93.19 971 ASN A N 1
ATOM 7771 C CA . ASN A 1 971 ? -17.745 16.586 5.109 1.00 93.19 971 ASN A CA 1
ATOM 7772 C C . ASN A 1 971 ? -18.764 16.953 6.189 1.00 93.19 971 ASN A C 1
ATOM 7774 O O . ASN A 1 971 ? -19.357 16.041 6.761 1.00 93.19 971 ASN A O 1
ATOM 7778 N N . LEU A 1 972 ? -18.971 18.239 6.460 1.00 94.44 972 LEU A N 1
ATOM 7779 C CA . LEU A 1 972 ? -19.869 18.746 7.493 1.00 94.44 972 LEU A CA 1
ATOM 7780 C C . LEU A 1 972 ? -21.099 19.419 6.863 1.00 94.44 972 LEU A C 1
ATOM 7782 O O . LEU A 1 972 ? -21.040 19.830 5.705 1.00 94.44 972 LEU A O 1
ATOM 7786 N N . PRO A 1 973 ? -22.232 19.500 7.579 1.00 94.06 973 PRO A N 1
ATOM 7787 C CA . PRO A 1 973 ? -23.470 20.002 7.001 1.00 94.06 973 PRO A CA 1
ATOM 7788 C C . PRO A 1 973 ? -23.405 21.515 6.763 1.00 94.06 973 PRO A C 1
ATOM 7790 O O . PRO A 1 973 ? -23.056 22.289 7.651 1.00 94.06 973 PRO A O 1
ATOM 7793 N N . TYR A 1 974 ? -23.785 21.924 5.556 1.00 91.12 974 TYR A N 1
ATOM 7794 C CA . TYR A 1 974 ? -24.019 23.307 5.147 1.00 91.12 974 TYR A CA 1
ATOM 7795 C C . TYR A 1 974 ? -25.019 23.305 3.985 1.00 91.12 974 TYR A C 1
ATOM 7797 O O . TYR A 1 974 ? -25.171 22.284 3.315 1.00 91.12 974 TYR A O 1
ATOM 7805 N N . VAL A 1 975 ? -25.657 24.442 3.699 1.00 87.81 975 VAL A N 1
ATOM 7806 C CA . VAL A 1 975 ? -26.468 24.626 2.486 1.00 87.81 975 VAL A CA 1
ATOM 7807 C C . VAL A 1 975 ? -26.138 25.980 1.865 1.00 87.81 975 VAL A C 1
ATOM 7809 O O . VAL A 1 975 ? -26.185 27.012 2.533 1.00 87.81 975 VAL A O 1
ATOM 7812 N N . GLU A 1 976 ? -25.767 25.985 0.584 1.00 83.38 976 GLU A N 1
ATOM 7813 C CA . GLU A 1 976 ? -25.477 27.221 -0.147 1.00 83.38 976 GLU A CA 1
ATOM 7814 C C . GLU A 1 976 ? -26.742 28.094 -0.225 1.00 83.38 976 GLU A C 1
ATOM 7816 O O . GLU A 1 976 ? -27.810 27.635 -0.623 1.00 83.38 976 GLU A O 1
ATOM 7821 N N . GLY A 1 977 ? -26.626 29.366 0.166 1.00 81.50 977 GLY A N 1
ATOM 7822 C CA . GLY A 1 977 ? -27.752 30.306 0.209 1.00 81.50 977 GLY A CA 1
ATOM 7823 C C . GLY A 1 977 ? -28.606 30.272 1.484 1.00 81.50 977 GLY A C 1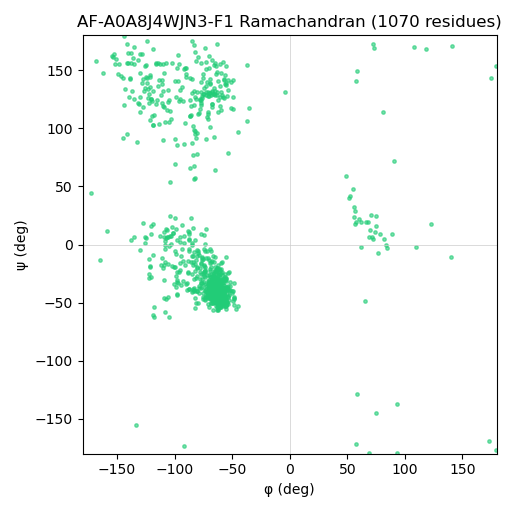
ATOM 7824 O O . GLY A 1 977 ? -29.493 31.112 1.613 1.00 81.50 977 GLY A O 1
ATOM 7825 N N . TYR A 1 978 ? -28.328 29.381 2.440 1.00 88.50 978 TYR A N 1
ATOM 7826 C CA . TYR A 1 978 ? -28.951 29.378 3.769 1.00 88.50 978 TYR A CA 1
ATOM 7827 C C . TYR A 1 978 ? -27.922 29.815 4.817 1.00 88.50 978 TYR A C 1
ATOM 7829 O O . TYR A 1 978 ? -26.903 29.153 4.982 1.00 88.50 978 TYR A O 1
ATOM 7837 N N . ASN A 1 979 ? -28.168 30.927 5.520 1.00 92.81 979 ASN A N 1
ATOM 7838 C CA . ASN A 1 979 ? -27.260 31.480 6.540 1.00 92.81 979 ASN A CA 1
ATOM 7839 C C . ASN A 1 979 ? -25.831 31.820 6.047 1.00 92.81 979 ASN A C 1
ATOM 7841 O O . ASN A 1 979 ? -24.921 31.982 6.853 1.00 92.81 979 ASN A O 1
ATOM 7845 N N . VAL A 1 980 ? -25.613 31.974 4.738 1.00 90.00 980 VAL A N 1
ATOM 7846 C CA . VAL A 1 980 ? -24.299 32.306 4.158 1.00 90.00 980 VAL A CA 1
ATOM 7847 C C . VAL A 1 980 ? -24.418 33.550 3.271 1.00 90.00 980 VAL A C 1
ATOM 7849 O O . VAL A 1 980 ? -25.334 33.605 2.446 1.00 90.00 980 VAL A O 1
ATOM 7852 N N . PRO A 1 981 ? -23.503 34.536 3.374 1.00 89.19 981 PRO A N 1
ATOM 7853 C CA . PRO A 1 981 ? -23.508 35.709 2.506 1.00 89.19 981 PRO A CA 1
ATOM 7854 C C . PRO A 1 981 ? -23.264 35.319 1.046 1.00 89.19 981 PRO A C 1
ATOM 7856 O O . PRO A 1 981 ? -22.506 34.384 0.743 1.00 89.19 981 PRO A O 1
ATOM 7859 N N . LYS A 1 982 ? -23.886 36.052 0.118 1.00 85.56 982 LYS A N 1
ATOM 7860 C CA . LYS A 1 982 ? -23.780 35.754 -1.315 1.00 85.56 982 LYS A CA 1
ATOM 7861 C C . LYS A 1 982 ? -22.341 35.951 -1.784 1.00 85.56 982 LYS A C 1
ATOM 7863 O O . LYS A 1 982 ? -21.722 36.970 -1.489 1.00 85.56 982 LYS A O 1
ATOM 7868 N N . LEU A 1 983 ? -21.802 34.980 -2.514 1.00 85.00 983 LEU A N 1
ATOM 7869 C CA . LEU A 1 983 ? -20.517 35.148 -3.179 1.00 85.00 983 LEU A CA 1
ATOM 7870 C C . LEU A 1 983 ? -20.736 35.998 -4.437 1.00 85.00 983 LEU A C 1
ATOM 7872 O O . LEU A 1 983 ? -21.532 35.620 -5.289 1.00 85.00 983 LEU A O 1
ATOM 7876 N N . LYS A 1 984 ? -20.046 37.133 -4.541 1.00 85.12 984 LYS A N 1
ATOM 7877 C CA . LYS A 1 984 ? -19.940 37.909 -5.774 1.00 85.12 984 LYS A CA 1
ATOM 7878 C C . LYS A 1 984 ? -19.134 37.087 -6.769 1.00 85.12 984 LYS A C 1
ATOM 7880 O O . LYS A 1 984 ? -17.972 36.768 -6.502 1.00 85.12 984 LYS A O 1
ATOM 7885 N N . ASP A 1 985 ? -19.754 36.745 -7.887 1.00 79.25 985 ASP A N 1
ATOM 7886 C CA . ASP A 1 985 ? -19.157 35.880 -8.894 1.00 79.25 985 ASP A CA 1
ATOM 7887 C C . ASP A 1 985 ? -19.134 36.568 -10.271 1.00 79.25 985 ASP A C 1
ATOM 7889 O O . ASP A 1 985 ? -19.581 37.699 -10.443 1.00 79.25 985 ASP A O 1
ATOM 7893 N N . THR A 1 986 ? -18.530 35.918 -11.260 1.00 85.06 986 THR A N 1
ATOM 7894 C CA . THR A 1 986 ? -18.663 36.289 -12.674 1.00 85.06 986 THR A CA 1
ATOM 7895 C C . THR A 1 986 ? -20.112 36.121 -13.127 1.00 85.06 986 THR A C 1
ATOM 7897 O O . THR A 1 986 ? -20.800 35.238 -12.620 1.00 85.06 986 THR A O 1
ATOM 7900 N N . GLU A 1 987 ? -20.540 36.869 -14.145 1.00 86.44 987 GLU A N 1
ATOM 7901 C CA . GLU A 1 987 ? -21.890 36.768 -14.728 1.00 86.44 987 GLU A CA 1
ATOM 7902 C C . GLU A 1 987 ? -22.279 35.316 -15.069 1.00 86.44 987 GLU A C 1
ATOM 7904 O O . GLU A 1 987 ? -23.370 34.863 -14.735 1.00 86.44 987 GLU A O 1
ATOM 7909 N N . LEU A 1 988 ? -21.351 34.534 -15.639 1.00 88.31 988 LEU A N 1
ATOM 7910 C CA . LEU A 1 988 ? -21.568 33.114 -15.942 1.00 88.31 988 LEU A CA 1
ATOM 7911 C C . LEU A 1 988 ? -21.725 32.241 -14.680 1.00 88.31 988 LEU A C 1
ATOM 7913 O O . LEU A 1 988 ? -22.497 31.283 -14.676 1.00 88.31 988 LEU A O 1
ATOM 7917 N N . GLY A 1 989 ? -20.994 32.555 -13.607 1.00 86.50 989 GLY A N 1
ATOM 7918 C CA . GLY A 1 989 ? -21.100 31.864 -12.317 1.00 86.50 989 GLY A CA 1
ATOM 7919 C C . GLY A 1 989 ? -22.407 32.179 -11.582 1.00 86.50 989 GLY A C 1
ATOM 7920 O O . GLY A 1 989 ? -23.055 31.270 -11.052 1.00 86.50 989 GLY A O 1
ATOM 7921 N N . GLU A 1 990 ? -22.838 33.444 -11.617 1.00 86.25 990 GLU A N 1
ATOM 7922 C CA . GLU A 1 990 ? -24.135 33.884 -11.089 1.00 86.25 990 GLU A CA 1
ATOM 7923 C C . GLU A 1 990 ? -25.277 33.213 -11.860 1.00 86.25 990 GLU A C 1
ATOM 7925 O O . GLU A 1 990 ? -26.102 32.529 -11.248 1.00 86.25 990 GLU A O 1
ATOM 7930 N N . LYS A 1 991 ? -25.229 33.256 -13.201 1.00 90.19 991 LYS A N 1
ATOM 7931 C CA . LYS A 1 991 ? -26.159 32.535 -14.082 1.00 90.19 991 LYS A CA 1
ATOM 7932 C C . LYS A 1 991 ? -26.224 31.045 -13.749 1.00 90.19 991 LYS A C 1
ATOM 7934 O O . LYS A 1 991 ? -27.308 30.476 -13.687 1.00 90.19 991 LYS A O 1
ATOM 7939 N N . GLY A 1 992 ? -25.084 30.394 -13.507 1.00 88.19 992 GLY A N 1
ATOM 7940 C CA . GLY A 1 992 ? -25.048 28.962 -13.192 1.00 88.19 992 GLY A CA 1
ATOM 7941 C C . GLY A 1 992 ? -25.662 28.622 -11.843 1.00 88.19 992 GLY A C 1
ATOM 7942 O O . GLY A 1 992 ? -26.301 27.582 -11.700 1.00 88.19 992 GLY A O 1
ATOM 7943 N N . THR A 1 993 ? -25.506 29.509 -10.865 1.00 84.19 993 THR A N 1
ATOM 7944 C CA . THR A 1 993 ? -26.100 29.349 -9.535 1.00 84.19 993 THR A CA 1
ATOM 7945 C C . THR A 1 993 ? -27.610 29.564 -9.564 1.00 84.19 993 THR A C 1
ATOM 7947 O O . THR A 1 993 ? -28.344 28.818 -8.918 1.00 84.19 993 THR A O 1
ATOM 7950 N N . GLU A 1 994 ? -28.088 30.560 -10.307 1.00 85.12 994 GLU A N 1
ATOM 7951 C CA . GLU A 1 994 ? -29.520 30.819 -10.483 1.00 85.12 994 GLU A CA 1
ATOM 7952 C C . GLU A 1 994 ? -30.196 29.698 -11.273 1.00 85.12 994 GLU A C 1
ATOM 7954 O O . GLU A 1 994 ? -31.186 29.135 -10.806 1.00 85.12 994 GLU A O 1
ATOM 7959 N N . LEU A 1 995 ? -29.591 29.281 -12.387 1.00 86.00 995 LEU A N 1
ATOM 7960 C CA . LEU A 1 995 ? -30.098 28.183 -13.205 1.00 86.00 995 LEU A CA 1
ATOM 7961 C C . LEU A 1 995 ? -30.165 26.868 -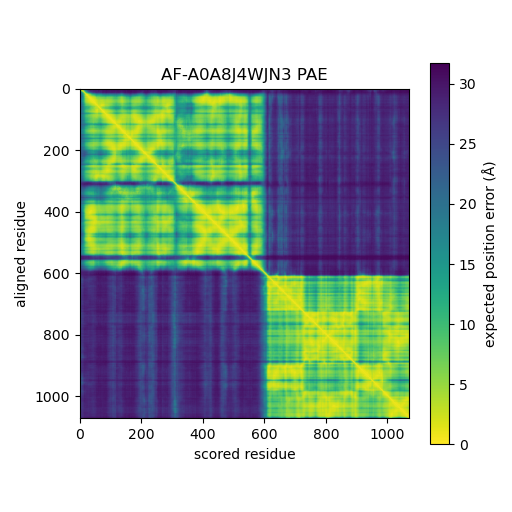12.416 1.00 86.00 995 LEU A C 1
ATOM 7963 O O . LEU A 1 995 ? -31.145 26.142 -12.520 1.00 86.00 995 LEU A O 1
ATOM 7967 N N . ALA A 1 996 ? -29.167 26.548 -11.585 1.00 83.19 996 ALA A N 1
ATOM 7968 C CA . ALA A 1 996 ? -29.230 25.351 -10.740 1.00 83.19 996 ALA A CA 1
ATOM 7969 C C . ALA A 1 996 ? -30.423 25.370 -9.765 1.00 83.19 996 ALA A C 1
ATOM 7971 O O . ALA A 1 996 ? -31.005 24.320 -9.500 1.00 83.19 996 ALA A O 1
ATOM 7972 N N . LYS A 1 997 ? -30.803 26.547 -9.245 1.00 80.62 997 LYS A N 1
ATOM 7973 C CA . LYS A 1 997 ? -31.966 26.693 -8.354 1.00 80.62 997 LYS A CA 1
ATOM 7974 C C . LYS A 1 997 ? -33.278 26.491 -9.100 1.00 80.62 997 LYS A C 1
ATOM 7976 O O . LYS A 1 997 ? -34.133 25.773 -8.599 1.00 80.62 997 LYS A O 1
ATOM 7981 N N . GLU A 1 998 ? -33.402 27.070 -10.289 1.00 83.69 998 GLU A N 1
ATOM 7982 C CA . GLU A 1 998 ? -34.562 26.883 -11.166 1.00 83.69 998 GLU A CA 1
ATOM 7983 C C . GLU A 1 998 ? -34.728 25.404 -11.552 1.00 83.69 998 GLU A C 1
ATOM 7985 O O . GLU A 1 998 ? -35.773 24.797 -11.332 1.00 83.69 998 GLU A O 1
ATOM 7990 N N . LEU A 1 999 ? -33.651 24.761 -12.015 1.00 83.06 999 LEU A N 1
ATOM 7991 C CA . LEU A 1 999 ? -33.670 23.355 -12.429 1.00 83.06 999 LEU A CA 1
ATOM 7992 C C . LEU A 1 999 ? -33.985 22.378 -11.284 1.00 83.06 999 LEU A C 1
ATOM 7994 O O . LEU A 1 999 ? -34.440 21.260 -11.542 1.00 83.06 999 LEU A O 1
ATOM 7998 N N . ALA A 1 1000 ? -33.761 22.768 -10.026 1.00 79.75 1000 ALA A N 1
ATOM 7999 C CA . ALA A 1 1000 ? -34.114 21.958 -8.863 1.00 79.75 1000 ALA A CA 1
ATOM 8000 C C . ALA A 1 1000 ? -35.631 21.735 -8.725 1.00 79.75 1000 ALA A C 1
ATOM 8002 O O . ALA A 1 1000 ? -36.042 20.674 -8.245 1.00 79.75 1000 ALA A O 1
ATOM 8003 N N . GLU A 1 1001 ? -36.460 22.677 -9.186 1.00 82.31 1001 GLU A N 1
ATOM 8004 C CA . GLU A 1 1001 ? -37.926 22.542 -9.200 1.00 82.31 1001 GLU A CA 1
ATOM 8005 C C . GLU A 1 1001 ? -38.391 21.466 -10.197 1.00 82.31 1001 GLU A C 1
ATOM 8007 O O . GLU A 1 1001 ? -39.402 20.794 -9.990 1.00 82.31 1001 GLU A O 1
ATOM 8012 N N . HIS A 1 1002 ? -37.571 21.221 -11.218 1.00 86.38 1002 HIS A N 1
ATOM 8013 C CA . HIS A 1 1002 ? -37.798 20.299 -12.329 1.00 86.38 1002 HIS A CA 1
ATOM 8014 C C . HIS A 1 1002 ? -37.110 18.931 -12.153 1.00 86.38 1002 HIS A C 1
ATOM 8016 O O . HIS A 1 1002 ? -36.992 18.138 -13.096 1.00 86.38 1002 HIS A O 1
ATOM 8022 N N . ALA A 1 1003 ? -36.632 18.638 -10.940 1.00 88.31 1003 ALA A N 1
ATOM 8023 C CA . ALA A 1 1003 ? -35.936 17.399 -10.623 1.00 88.31 1003 ALA A CA 1
ATOM 8024 C C . ALA A 1 1003 ? -36.869 16.174 -10.693 1.00 88.31 1003 ALA A C 1
ATOM 8026 O O . ALA A 1 1003 ? -37.824 16.053 -9.922 1.00 88.31 1003 ALA A O 1
ATOM 8027 N N . VAL A 1 1004 ? -36.534 15.218 -11.559 1.00 90.50 1004 VAL A N 1
ATOM 8028 C CA . VAL A 1 1004 ? -37.172 13.900 -11.657 1.00 90.50 1004 VAL A CA 1
ATOM 8029 C C . VAL A 1 1004 ? -36.498 12.950 -10.658 1.00 90.50 1004 VAL A C 1
ATOM 8031 O O . VAL A 1 1004 ? -35.322 12.608 -10.845 1.00 90.50 1004 VAL A O 1
ATOM 8034 N N . PRO A 1 1005 ? -37.189 12.514 -9.590 1.00 89.00 1005 PRO A N 1
ATOM 8035 C CA . PRO A 1 1005 ? -36.601 11.636 -8.585 1.00 89.00 1005 PRO A CA 1
ATOM 8036 C C . PRO A 1 1005 ? -36.369 10.227 -9.141 1.00 89.00 1005 PRO A C 1
ATOM 8038 O O . PRO A 1 1005 ? -37.094 9.770 -10.023 1.00 89.00 1005 PRO A O 1
ATOM 8041 N N . ASN A 1 1006 ? -35.374 9.525 -8.596 1.00 90.94 1006 ASN A N 1
ATOM 8042 C CA . ASN A 1 1006 ? -35.239 8.082 -8.783 1.00 90.94 1006 ASN A CA 1
ATOM 8043 C C . ASN A 1 1006 ? -36.088 7.375 -7.706 1.00 90.94 1006 ASN A C 1
ATOM 8045 O O . ASN A 1 1006 ? -35.714 7.422 -6.533 1.00 90.94 1006 ASN A O 1
ATOM 8049 N N . PRO A 1 1007 ? -37.203 6.715 -8.063 1.00 89.31 1007 PRO A N 1
ATOM 8050 C CA . PRO A 1 1007 ? -38.106 6.100 -7.090 1.00 89.31 1007 PRO A CA 1
ATOM 8051 C C . PRO A 1 1007 ? -37.506 4.881 -6.377 1.00 89.31 1007 PRO A C 1
ATOM 8053 O O . PRO A 1 1007 ? -38.029 4.470 -5.348 1.00 89.31 1007 PRO A O 1
ATOM 8056 N N . ALA A 1 1008 ? -36.419 4.303 -6.898 1.00 88.81 1008 ALA A N 1
ATOM 8057 C CA . ALA A 1 1008 ? -35.723 3.182 -6.269 1.00 88.81 1008 ALA A CA 1
ATOM 8058 C C . ALA A 1 1008 ? -34.577 3.617 -5.338 1.00 88.81 1008 ALA A C 1
ATOM 8060 O O . ALA A 1 1008 ? -33.894 2.763 -4.779 1.00 88.81 1008 ALA A O 1
ATOM 8061 N N . LEU A 1 1009 ? -34.342 4.927 -5.169 1.00 84.94 1009 LEU A N 1
ATOM 8062 C CA . LEU A 1 1009 ? -33.170 5.459 -4.463 1.00 84.94 1009 LEU A CA 1
ATOM 8063 C C . LEU A 1 1009 ? -33.033 4.940 -3.020 1.00 84.94 1009 LEU A C 1
ATOM 8065 O O . LEU A 1 1009 ? -31.920 4.679 -2.571 1.00 84.94 1009 LEU A O 1
ATOM 8069 N N . THR A 1 1010 ? -34.153 4.786 -2.314 1.00 82.69 1010 THR A N 1
ATOM 8070 C CA . THR A 1 1010 ? -34.224 4.343 -0.910 1.00 82.69 1010 THR A CA 1
ATOM 8071 C C . THR A 1 1010 ? -34.744 2.916 -0.751 1.00 82.69 1010 THR A C 1
ATOM 8073 O O . THR A 1 1010 ? -34.994 2.464 0.369 1.00 82.69 1010 THR A O 1
ATOM 8076 N N . LEU A 1 1011 ? -34.950 2.202 -1.860 1.00 86.00 1011 LEU A N 1
ATOM 8077 C CA . LEU A 1 1011 ? -35.500 0.853 -1.831 1.00 86.00 1011 LEU A CA 1
ATOM 8078 C C . LEU A 1 1011 ? -34.398 -0.181 -1.644 1.00 86.00 1011 LEU A C 1
ATOM 8080 O O . LEU A 1 1011 ? -33.295 -0.074 -2.186 1.00 86.00 1011 LEU A O 1
ATOM 8084 N N . TYR A 1 1012 ? -34.719 -1.224 -0.892 1.00 84.56 1012 TYR A N 1
ATOM 8085 C CA . TYR A 1 1012 ? -33.816 -2.336 -0.669 1.00 84.56 1012 TYR A CA 1
ATOM 8086 C C . TYR A 1 1012 ? -34.088 -3.492 -1.636 1.00 84.56 1012 TYR A C 1
ATOM 8088 O O . TYR A 1 1012 ? -35.212 -3.966 -1.771 1.00 84.56 1012 TYR A O 1
ATOM 8096 N N . SER A 1 1013 ? -33.018 -4.017 -2.230 1.00 87.06 1013 SER A N 1
ATOM 8097 C CA . SER A 1 1013 ? -33.020 -5.296 -2.938 1.00 87.06 1013 SER A CA 1
ATOM 8098 C C . SER A 1 1013 ? -31.824 -6.120 -2.467 1.00 87.06 1013 SER A C 1
ATOM 8100 O O . SER A 1 1013 ? -30.674 -5.688 -2.577 1.00 87.06 1013 SER A O 1
ATOM 8102 N N . ALA A 1 1014 ? -32.093 -7.315 -1.938 1.00 84.94 1014 ALA A N 1
ATOM 8103 C CA . ALA A 1 1014 ? -31.047 -8.261 -1.554 1.00 84.94 1014 ALA A CA 1
ATOM 8104 C C . ALA A 1 1014 ? -30.262 -8.709 -2.792 1.00 84.94 1014 ALA A C 1
ATOM 8106 O O . ALA A 1 1014 ? -29.036 -8.761 -2.778 1.00 84.94 1014 ALA A O 1
ATOM 8107 N N . THR A 1 1015 ? -30.971 -8.941 -3.898 1.00 88.38 1015 THR A N 1
ATOM 8108 C CA . THR A 1 1015 ? -30.365 -9.357 -5.164 1.00 88.38 1015 THR A CA 1
ATOM 8109 C C . THR A 1 1015 ? -29.460 -8.268 -5.746 1.00 88.38 1015 THR A C 1
ATOM 8111 O O . THR A 1 1015 ? -28.373 -8.578 -6.235 1.00 88.38 1015 THR A O 1
ATOM 8114 N N . TYR A 1 1016 ? -29.851 -6.993 -5.651 1.00 85.38 1016 TYR A N 1
ATOM 8115 C CA . TYR A 1 1016 ? -28.986 -5.872 -6.026 1.00 85.38 1016 TYR A CA 1
ATOM 8116 C C . TYR A 1 1016 ? -27.785 -5.740 -5.076 1.00 85.38 1016 TYR A C 1
ATOM 8118 O O . TYR A 1 1016 ? -26.674 -5.480 -5.529 1.00 85.38 1016 TYR A O 1
ATOM 8126 N N . GLY A 1 1017 ? -27.966 -5.985 -3.774 1.00 79.06 1017 GLY A N 1
ATOM 8127 C CA . GLY A 1 1017 ? -26.861 -6.019 -2.812 1.00 79.06 1017 GLY A CA 1
ATOM 8128 C C . GLY A 1 1017 ? -25.803 -7.082 -3.132 1.00 79.06 1017 GLY A C 1
ATOM 8129 O O . GLY A 1 1017 ? -24.610 -6.802 -3.030 1.00 79.06 1017 GLY A O 1
ATOM 8130 N N . ASP A 1 1018 ? -26.238 -8.263 -3.573 1.00 78.50 1018 ASP A N 1
ATOM 8131 C CA . ASP A 1 1018 ? -25.355 -9.394 -3.875 1.00 78.50 1018 ASP A CA 1
ATOM 8132 C C . ASP A 1 1018 ? -24.719 -9.315 -5.273 1.00 78.50 1018 ASP A C 1
ATOM 8134 O O . ASP A 1 1018 ? -23.562 -9.698 -5.452 1.00 78.50 1018 ASP A O 1
ATOM 8138 N N . ARG A 1 1019 ? -25.482 -8.878 -6.288 1.00 84.12 1019 ARG A N 1
ATOM 8139 C CA . ARG A 1 1019 ? -25.102 -8.982 -7.714 1.00 84.12 1019 ARG A CA 1
ATOM 8140 C C . ARG A 1 1019 ? -25.345 -7.715 -8.537 1.00 84.12 1019 ARG A C 1
ATOM 8142 O O . ARG A 1 1019 ? -25.168 -7.749 -9.751 1.00 84.12 1019 ARG A O 1
ATOM 8149 N N . GLY A 1 1020 ? -25.734 -6.602 -7.916 1.00 83.19 1020 GLY A N 1
ATOM 8150 C CA . GLY A 1 1020 ? -26.076 -5.353 -8.609 1.00 83.19 1020 GLY A CA 1
ATOM 8151 C C . GLY A 1 1020 ? -24.948 -4.830 -9.495 1.00 83.19 1020 GLY A C 1
ATOM 8152 O O . GLY A 1 1020 ? -25.185 -4.547 -10.659 1.00 83.19 1020 GLY A O 1
ATOM 8153 N N . ALA A 1 1021 ? -23.704 -4.829 -9.003 1.00 81.75 1021 ALA A N 1
ATOM 8154 C CA . ALA A 1 1021 ? -22.550 -4.378 -9.786 1.00 81.75 1021 ALA A CA 1
ATOM 8155 C C . ALA A 1 1021 ? -22.312 -5.218 -11.058 1.00 81.75 1021 ALA A C 1
ATOM 8157 O O . ALA A 1 1021 ? -21.992 -4.665 -12.108 1.00 81.75 1021 ALA A O 1
ATOM 8158 N N . ASP A 1 1022 ? -22.496 -6.542 -10.982 1.00 86.81 1022 ASP A N 1
ATOM 8159 C CA . ASP A 1 1022 ? -22.390 -7.418 -12.155 1.00 86.81 1022 ASP A CA 1
ATOM 8160 C C . ASP A 1 1022 ? -23.518 -7.123 -13.154 1.00 86.81 1022 ASP A C 1
ATOM 8162 O O . ASP A 1 1022 ? -23.291 -7.071 -14.361 1.00 86.81 1022 ASP A O 1
ATOM 8166 N N . LEU A 1 1023 ? -24.736 -6.914 -12.648 1.00 92.00 1023 LEU A N 1
ATOM 8167 C CA . LEU A 1 1023 ? -25.925 -6.632 -13.449 1.00 92.00 1023 LEU A CA 1
ATOM 8168 C C . LEU A 1 1023 ? -25.856 -5.253 -14.127 1.00 92.00 1023 LEU A C 1
ATOM 8170 O O . LEU A 1 1023 ? -26.204 -5.137 -15.303 1.00 92.00 1023 LEU A O 1
ATOM 8174 N N . ASP A 1 1024 ? -25.353 -4.233 -13.435 1.00 90.75 1024 ASP A N 1
ATOM 8175 C CA . ASP A 1 1024 ? -25.096 -2.907 -14.002 1.00 90.75 1024 ASP A CA 1
ATOM 8176 C C . ASP A 1 1024 ? -24.018 -2.982 -15.088 1.00 90.75 1024 ASP A C 1
ATOM 8178 O O . ASP A 1 1024 ? -24.189 -2.415 -16.169 1.00 90.75 1024 ASP A O 1
ATOM 8182 N N . GLN A 1 1025 ? -22.943 -3.749 -14.855 1.00 91.19 1025 GLN A N 1
ATOM 8183 C CA . GLN A 1 1025 ? -21.893 -3.962 -15.852 1.00 91.19 1025 GLN A CA 1
ATOM 8184 C C . GLN A 1 1025 ? -22.425 -4.686 -17.096 1.00 91.19 1025 GLN A C 1
ATOM 8186 O O . GLN A 1 1025 ? -22.069 -4.309 -18.210 1.00 91.19 1025 GLN A O 1
ATOM 8191 N N . MET A 1 1026 ? -23.302 -5.686 -16.935 1.00 94.94 1026 MET A N 1
ATOM 8192 C CA . MET A 1 1026 ? -23.933 -6.381 -18.066 1.00 94.94 1026 MET A CA 1
ATOM 8193 C C . MET A 1 1026 ? -24.665 -5.401 -18.988 1.00 94.94 1026 MET A C 1
ATOM 8195 O O . MET A 1 1026 ? -24.482 -5.443 -20.207 1.00 94.94 1026 MET A O 1
ATOM 8199 N N . ILE A 1 1027 ? -25.462 -4.494 -18.415 1.00 95.38 1027 ILE A N 1
ATOM 8200 C CA . ILE A 1 1027 ? -26.183 -3.480 -19.191 1.00 95.38 1027 ILE A CA 1
ATOM 8201 C C . ILE A 1 1027 ? -25.217 -2.442 -19.768 1.00 95.38 1027 ILE A C 1
ATOM 8203 O O . ILE A 1 1027 ? -25.346 -2.085 -20.938 1.00 95.38 1027 ILE A O 1
ATOM 8207 N N . ALA A 1 1028 ? -24.215 -1.994 -19.009 1.00 94.00 1028 ALA A N 1
ATOM 8208 C CA . ALA A 1 1028 ? -23.233 -1.025 -19.490 1.00 94.00 1028 ALA A CA 1
ATOM 8209 C C . ALA A 1 1028 ? -22.416 -1.548 -20.690 1.00 94.00 1028 ALA A C 1
ATOM 8211 O O . ALA A 1 1028 ? -22.178 -0.819 -21.664 1.00 94.00 1028 ALA A O 1
ATOM 8212 N N . ASP A 1 1029 ? -22.037 -2.827 -20.657 1.00 94.50 1029 ASP A N 1
ATOM 8213 C CA . ASP A 1 1029 ? -21.363 -3.513 -21.759 1.00 94.50 1029 ASP A CA 1
ATOM 8214 C C . ASP A 1 1029 ? -22.292 -3.654 -22.968 1.00 94.50 1029 ASP A C 1
ATOM 8216 O O . ASP A 1 1029 ? -21.877 -3.396 -24.102 1.00 94.50 1029 ASP A O 1
ATOM 8220 N N . ALA A 1 1030 ? -23.556 -4.029 -22.746 1.00 96.94 1030 ALA A N 1
ATOM 8221 C CA . ALA A 1 1030 ? -24.555 -4.121 -23.805 1.00 96.94 1030 ALA A CA 1
ATOM 8222 C C . ALA A 1 1030 ? -24.785 -2.763 -24.493 1.00 96.94 1030 ALA A C 1
ATOM 8224 O O . ALA A 1 1030 ? -24.819 -2.704 -25.721 1.00 96.94 1030 ALA A O 1
ATOM 8225 N N . GLN A 1 1031 ? -24.851 -1.663 -23.734 1.00 96.44 1031 GLN A N 1
ATOM 8226 C CA . GLN A 1 1031 ? -25.010 -0.308 -24.280 1.00 96.44 1031 GLN A CA 1
ATOM 8227 C C . GLN A 1 1031 ? -23.829 0.063 -25.171 1.00 96.44 1031 GLN A C 1
ATOM 8229 O O . GLN A 1 1031 ? -24.003 0.524 -26.298 1.00 96.44 1031 GLN A O 1
ATOM 8234 N N . THR A 1 1032 ? -22.616 -0.218 -24.696 1.00 96.19 1032 THR A N 1
ATOM 8235 C CA . THR A 1 1032 ? -21.387 0.040 -25.450 1.00 96.19 1032 THR A CA 1
ATOM 8236 C C . THR A 1 1032 ? -21.348 -0.779 -26.741 1.00 96.19 1032 THR A C 1
ATOM 8238 O O . THR A 1 1032 ? -21.085 -0.231 -27.812 1.00 96.19 1032 THR A O 1
ATOM 8241 N N . LYS A 1 1033 ? -21.690 -2.075 -26.683 1.00 97.00 1033 LYS A N 1
ATOM 8242 C CA . LYS A 1 1033 ? -21.815 -2.929 -27.877 1.00 97.00 1033 LYS A CA 1
ATOM 8243 C C . LYS A 1 1033 ? -22.860 -2.385 -28.857 1.00 97.00 1033 LYS A C 1
ATOM 8245 O O . LYS A 1 1033 ? -22.609 -2.410 -30.061 1.00 97.00 1033 LYS A O 1
ATOM 8250 N N . TYR A 1 1034 ? -24.006 -1.909 -28.367 1.00 97.81 1034 TYR A N 1
ATOM 8251 C CA . TYR A 1 1034 ? -25.083 -1.378 -29.205 1.00 97.81 1034 TYR A CA 1
ATOM 8252 C C . TYR A 1 1034 ? -24.660 -0.093 -29.928 1.00 97.81 1034 TYR A C 1
ATOM 8254 O O . TYR A 1 1034 ? -24.782 -0.016 -31.151 1.00 97.81 1034 TYR A O 1
ATOM 8262 N N . ILE A 1 1035 ? -24.074 0.868 -29.201 1.00 97.44 1035 ILE A N 1
ATOM 8263 C CA . ILE A 1 1035 ? -23.548 2.126 -29.761 1.00 97.44 1035 ILE A CA 1
ATOM 8264 C C . ILE A 1 1035 ? -22.474 1.844 -30.817 1.00 97.44 1035 ILE A C 1
ATOM 8266 O O . ILE A 1 1035 ? -22.480 2.442 -31.888 1.00 97.44 1035 ILE A O 1
ATOM 8270 N N . MET A 1 1036 ? -21.592 0.873 -30.566 1.00 96.69 1036 MET A N 1
ATOM 8271 C CA . MET A 1 1036 ? -20.556 0.462 -31.520 1.00 96.69 1036 MET A CA 1
ATOM 8272 C C . MET A 1 1036 ? -21.089 -0.354 -32.715 1.00 96.69 1036 MET A C 1
ATOM 8274 O O . MET A 1 1036 ? -20.299 -0.825 -33.538 1.00 96.69 1036 MET A O 1
ATOM 8278 N N . GLY A 1 1037 ? -22.402 -0.598 -32.792 1.00 95.69 1037 GLY A N 1
ATOM 8279 C CA . GLY A 1 1037 ? -23.028 -1.410 -33.836 1.00 95.69 1037 GLY A CA 1
ATOM 8280 C C . GLY A 1 1037 ? -22.643 -2.893 -33.795 1.00 95.69 1037 GLY A C 1
ATOM 8281 O O . GLY A 1 1037 ? -22.774 -3.587 -34.800 1.00 95.69 1037 GLY A O 1
ATOM 8282 N N . LYS A 1 1038 ? -22.138 -3.394 -32.659 1.00 96.75 1038 LYS A N 1
ATOM 8283 C CA . LYS A 1 1038 ? -21.792 -4.816 -32.464 1.00 96.75 1038 LYS A CA 1
ATOM 8284 C C . LYS A 1 1038 ? -23.013 -5.691 -32.208 1.00 96.75 1038 LYS A C 1
ATOM 8286 O O . LYS A 1 1038 ? -22.944 -6.891 -32.451 1.00 96.75 1038 LYS A O 1
ATOM 8291 N N . ILE A 1 1039 ? -24.096 -5.092 -31.724 1.00 97.31 1039 ILE A N 1
ATOM 8292 C CA . ILE A 1 1039 ? -25.408 -5.722 -31.589 1.00 97.31 1039 ILE A CA 1
ATOM 8293 C C . ILE A 1 1039 ? -26.478 -4.809 -32.197 1.00 97.31 1039 ILE A C 1
ATOM 8295 O O . ILE A 1 1039 ? -26.344 -3.582 -32.200 1.00 97.31 1039 ILE A O 1
ATOM 8299 N N . ASP A 1 1040 ? -27.518 -5.419 -32.752 1.00 94.50 1040 ASP A N 1
ATOM 8300 C CA . ASP A 1 1040 ? -28.712 -4.745 -33.256 1.00 94.50 1040 ASP A CA 1
ATOM 8301 C C . ASP A 1 1040 ? -29.797 -4.668 -32.163 1.00 94.50 1040 ASP A C 1
ATOM 8303 O O . ASP A 1 1040 ? -29.557 -5.012 -31.005 1.00 94.50 1040 ASP A O 1
ATOM 8307 N N . GLU A 1 1041 ? -30.996 -4.195 -32.508 1.00 93.31 1041 GLU A N 1
ATOM 8308 C CA . GLU A 1 1041 ? -32.115 -4.112 -31.557 1.00 93.31 1041 GLU A CA 1
ATOM 8309 C C . GLU A 1 1041 ? -32.519 -5.480 -30.986 1.00 93.31 1041 GLU A C 1
ATOM 8311 O O . GLU A 1 1041 ? -32.940 -5.571 -29.833 1.00 93.31 1041 GLU A O 1
ATOM 8316 N N . ASN A 1 1042 ? -32.379 -6.557 -31.766 1.00 95.00 1042 ASN A N 1
ATOM 8317 C CA . ASN A 1 1042 ? -32.674 -7.908 -31.293 1.00 95.00 1042 ASN A CA 1
ATOM 8318 C C . ASN A 1 1042 ? -31.616 -8.377 -30.291 1.00 95.00 1042 ASN A C 1
ATOM 8320 O O . ASN A 1 1042 ? -31.964 -8.909 -29.239 1.00 95.00 1042 ASN A O 1
ATOM 8324 N N . GLY A 1 1043 ? -30.336 -8.125 -30.574 1.00 95.31 1043 GLY A N 1
ATOM 8325 C CA . GLY A 1 1043 ? -29.248 -8.377 -29.634 1.00 95.31 1043 GLY A CA 1
ATOM 8326 C C . GLY A 1 1043 ? -29.393 -7.567 -28.344 1.00 95.31 1043 GLY A C 1
ATOM 8327 O O . GLY A 1 1043 ? -29.169 -8.103 -27.265 1.00 95.31 1043 GLY A O 1
ATOM 8328 N N . TRP A 1 1044 ? -29.847 -6.313 -28.427 1.00 96.06 1044 TRP A N 1
ATOM 8329 C CA . TRP A 1 1044 ? -30.160 -5.499 -27.249 1.00 96.06 1044 TRP A CA 1
ATOM 8330 C C . TRP 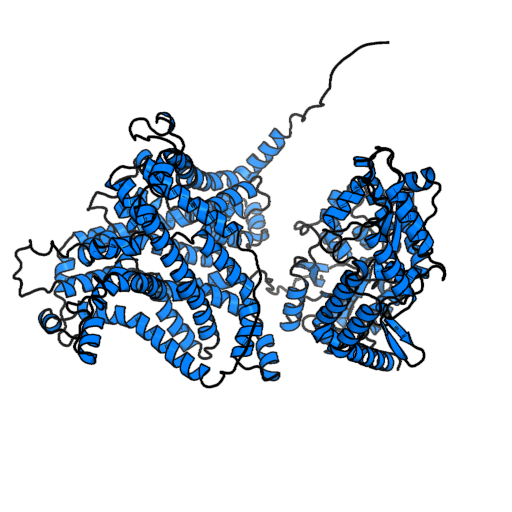A 1 1044 ? -31.282 -6.111 -26.398 1.00 96.06 1044 TRP A C 1
ATOM 8332 O O . TRP A 1 1044 ? -31.116 -6.281 -25.190 1.00 96.06 1044 TRP A O 1
ATOM 8342 N N . LYS A 1 1045 ? -32.390 -6.534 -27.025 1.00 95.69 1045 LYS A N 1
ATOM 8343 C CA . LYS A 1 1045 ? -33.480 -7.249 -26.335 1.00 95.69 1045 LYS A CA 1
ATOM 8344 C C . LYS A 1 1045 ? -32.990 -8.541 -25.674 1.00 95.69 1045 LYS A C 1
ATOM 8346 O O . LYS A 1 1045 ? -33.385 -8.825 -24.546 1.00 95.69 1045 LYS A O 1
ATOM 8351 N N . GLN A 1 1046 ? -32.099 -9.282 -26.336 1.00 96.94 1046 GLN A N 1
ATOM 8352 C CA . GLN A 1 1046 ? -31.508 -10.497 -25.775 1.00 96.94 1046 GLN A CA 1
ATOM 8353 C C . GLN A 1 1046 ? -30.643 -10.204 -24.543 1.00 96.94 1046 GLN A C 1
ATOM 8355 O O . GLN A 1 1046 ? -30.713 -10.939 -23.562 1.00 96.94 1046 GLN A O 1
ATOM 8360 N N . GLU A 1 1047 ? -29.843 -9.135 -24.557 1.00 97.38 1047 GLU A N 1
ATOM 8361 C CA . GLU A 1 1047 ? -29.027 -8.754 -23.396 1.00 97.38 1047 GLU A CA 1
ATOM 8362 C C . GLU A 1 1047 ? -29.894 -8.275 -22.218 1.00 97.38 1047 GLU A C 1
ATOM 8364 O O . GLU A 1 1047 ? -29.581 -8.574 -21.065 1.00 97.38 1047 GLU A O 1
ATOM 8369 N N . ILE A 1 1048 ? -31.032 -7.622 -22.485 1.00 96.44 1048 ILE A N 1
ATOM 8370 C CA . ILE A 1 1048 ? -32.033 -7.304 -21.454 1.00 96.44 1048 ILE A CA 1
ATOM 8371 C C . ILE A 1 1048 ? -32.637 -8.584 -20.853 1.00 96.44 1048 ILE A C 1
ATOM 8373 O O . ILE A 1 1048 ? -32.797 -8.677 -19.634 1.00 96.44 1048 ILE A O 1
ATOM 8377 N N . GLU A 1 1049 ? -32.950 -9.587 -21.676 1.00 96.38 1049 GLU A N 1
ATOM 8378 C CA . GLU A 1 1049 ? -33.430 -10.888 -21.196 1.00 96.38 1049 GLU A CA 1
ATOM 8379 C C . GLU A 1 1049 ? -32.358 -11.602 -20.355 1.00 96.38 1049 GLU A C 1
ATOM 8381 O O . GLU A 1 1049 ? -32.651 -12.111 -19.272 1.00 96.38 1049 GLU A O 1
ATOM 8386 N N . ASN A 1 1050 ? -31.097 -11.574 -20.800 1.00 96.19 1050 ASN A N 1
ATOM 8387 C CA . ASN A 1 1050 ? -29.958 -12.119 -20.060 1.00 96.19 1050 ASN A CA 1
ATOM 8388 C C . ASN A 1 1050 ? -29.807 -11.444 -18.692 1.00 96.19 1050 ASN A C 1
ATOM 8390 O O . ASN A 1 1050 ? -29.618 -12.128 -17.687 1.00 96.19 1050 ASN A O 1
ATOM 8394 N N . TRP A 1 1051 ? -29.920 -10.115 -18.641 1.00 97.31 1051 TRP A N 1
ATOM 8395 C CA . TRP A 1 1051 ? -29.919 -9.346 -17.397 1.00 97.31 1051 TRP A CA 1
ATOM 8396 C C . TRP A 1 1051 ? -31.085 -9.742 -16.484 1.00 97.31 1051 TRP A C 1
ATOM 8398 O O . TRP A 1 1051 ? -30.883 -9.986 -15.291 1.00 97.31 1051 TRP A O 1
ATOM 8408 N N . GLY A 1 1052 ? -32.289 -9.894 -17.045 1.00 96.00 1052 GLY A N 1
ATOM 8409 C CA . GLY A 1 1052 ? -33.469 -10.371 -16.323 1.00 96.00 1052 GLY A CA 1
ATOM 8410 C C . GLY A 1 1052 ? -33.231 -11.738 -15.676 1.00 96.00 1052 GLY A C 1
ATOM 8411 O O . GLY A 1 1052 ? -33.386 -11.884 -14.461 1.00 96.00 1052 GLY A O 1
ATOM 8412 N N . ASN A 1 1053 ? -32.754 -12.702 -16.469 1.00 95.31 1053 ASN A N 1
ATOM 8413 C CA . ASN A 1 1053 ? -32.425 -14.067 -16.046 1.00 95.31 1053 ASN A CA 1
ATOM 8414 C C . ASN A 1 1053 ? -31.277 -14.123 -15.025 1.00 95.31 1053 ASN A C 1
ATOM 8416 O O . ASN A 1 1053 ? -31.256 -14.992 -14.154 1.00 95.31 105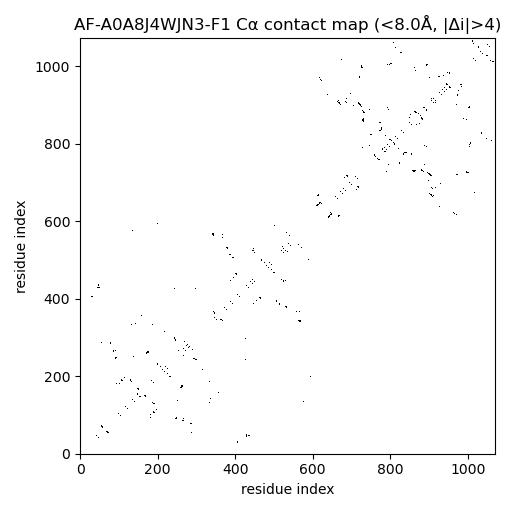3 ASN A O 1
ATOM 8420 N N . ALA A 1 1054 ? -30.321 -13.197 -15.109 1.00 92.06 1054 ALA A N 1
ATOM 8421 C CA . ALA A 1 1054 ? -29.190 -13.120 -14.190 1.00 92.06 1054 ALA A CA 1
ATOM 8422 C C . ALA A 1 1054 ? -29.561 -12.557 -12.805 1.00 92.06 1054 ALA A C 1
ATOM 8424 O O . ALA A 1 1054 ? -28.759 -12.688 -11.878 1.00 92.06 1054 ALA A O 1
ATOM 8425 N N . GLY A 1 1055 ? -30.753 -11.975 -12.644 1.00 94.00 1055 GLY A N 1
ATOM 8426 C CA . GLY A 1 1055 ? -31.247 -11.440 -11.371 1.00 94.00 1055 GLY A CA 1
ATOM 8427 C C . GLY A 1 1055 ? -32.014 -10.123 -11.498 1.00 94.00 1055 GLY A C 1
ATOM 8428 O O . GLY A 1 1055 ? -32.675 -9.721 -10.544 1.00 94.00 1055 GLY A O 1
ATOM 8429 N N . GLY A 1 1056 ? -31.986 -9.473 -12.664 1.00 94.94 1056 GLY A N 1
ATOM 8430 C CA . GLY A 1 1056 ? -32.678 -8.208 -12.902 1.00 94.94 1056 GLY A CA 1
ATOM 8431 C C . GLY A 1 1056 ? -34.194 -8.279 -12.705 1.00 94.94 1056 GLY A C 1
ATOM 8432 O O . GLY A 1 1056 ? -34.783 -7.366 -12.129 1.00 94.94 1056 GLY A O 1
ATOM 8433 N N . THR A 1 1057 ? -34.834 -9.391 -13.088 1.00 95.62 1057 THR A N 1
ATOM 8434 C CA . THR A 1 1057 ? -36.275 -9.597 -12.841 1.00 95.62 1057 THR A CA 1
ATOM 8435 C C . THR A 1 1057 ? -36.577 -9.632 -11.347 1.00 95.62 1057 THR A C 1
ATOM 8437 O O . THR A 1 1057 ? -37.515 -8.991 -10.886 1.00 95.62 1057 THR A O 1
ATOM 8440 N N . LYS A 1 1058 ? -35.720 -10.297 -10.571 1.00 95.38 1058 LYS A N 1
ATOM 8441 C CA . LYS A 1 1058 ? -35.872 -10.399 -9.122 1.00 95.38 1058 LYS A CA 1
ATOM 8442 C C . LYS A 1 1058 ? -35.648 -9.058 -8.416 1.00 95.38 1058 LYS A C 1
ATOM 8444 O O . LYS A 1 1058 ? -36.342 -8.760 -7.454 1.00 95.38 1058 LYS A O 1
ATOM 8449 N N . ILE A 1 1059 ? -34.743 -8.212 -8.916 1.00 94.69 1059 ILE A N 1
ATOM 8450 C CA . ILE A 1 1059 ? -34.576 -6.837 -8.406 1.00 94.69 1059 ILE A CA 1
ATOM 8451 C C . ILE A 1 1059 ? -35.867 -6.031 -8.581 1.00 94.69 1059 ILE A C 1
ATOM 8453 O O . ILE A 1 1059 ? -36.282 -5.335 -7.660 1.00 94.69 1059 ILE A O 1
ATOM 8457 N N . ARG A 1 1060 ? -36.529 -6.149 -9.739 1.00 94.94 1060 ARG A N 1
ATOM 8458 C CA . ARG A 1 1060 ? -37.810 -5.470 -10.000 1.00 94.94 1060 ARG A CA 1
ATOM 8459 C C . ARG A 1 1060 ? -38.891 -5.895 -9.011 1.00 94.94 1060 ARG A C 1
ATOM 8461 O O . ARG A 1 1060 ? -39.628 -5.047 -8.518 1.00 94.94 1060 ARG A O 1
ATOM 8468 N N . GLU A 1 1061 ? -38.974 -7.193 -8.731 1.00 94.56 1061 GLU A N 1
ATOM 8469 C CA . GLU A 1 1061 ? -39.901 -7.759 -7.747 1.00 94.56 1061 GLU A CA 1
ATOM 8470 C C . GLU A 1 1061 ? -39.585 -7.258 -6.332 1.00 94.56 1061 GLU A C 1
ATOM 8472 O O . GLU A 1 1061 ? -40.474 -6.758 -5.650 1.00 94.56 1061 GLU A O 1
ATOM 8477 N N . GLU A 1 1062 ? -38.317 -7.312 -5.917 1.00 93.06 1062 GLU A N 1
ATOM 8478 C CA . GLU A 1 1062 ? -37.875 -6.869 -4.590 1.00 93.06 1062 GLU A CA 1
ATOM 8479 C C . GLU A 1 1062 ? -38.112 -5.365 -4.375 1.00 93.06 1062 GLU A C 1
ATOM 8481 O O . GLU A 1 1062 ? -38.616 -4.975 -3.322 1.00 93.06 1062 GLU A O 1
ATOM 8486 N N . TYR A 1 1063 ? -37.841 -4.519 -5.376 1.00 92.62 1063 TYR A N 1
ATOM 8487 C CA . TYR A 1 1063 ? -38.185 -3.095 -5.315 1.00 92.62 1063 TYR A CA 1
ATOM 8488 C C . TYR A 1 1063 ? -39.694 -2.863 -5.259 1.00 92.62 1063 TYR A C 1
ATOM 8490 O O . TYR A 1 1063 ? -40.144 -2.059 -4.447 1.00 92.62 1063 TYR A O 1
ATOM 8498 N N . ALA A 1 1064 ? -40.495 -3.584 -6.047 1.00 92.69 1064 ALA A N 1
ATOM 8499 C CA . ALA A 1 1064 ? -41.952 -3.477 -5.975 1.00 92.69 1064 ALA A CA 1
ATOM 8500 C C . ALA A 1 1064 ? -42.494 -3.892 -4.594 1.00 92.69 1064 ALA A C 1
ATOM 8502 O O . ALA A 1 1064 ? -43.414 -3.263 -4.064 1.00 92.69 1064 ALA A O 1
ATOM 8503 N N . GLU A 1 1065 ? -41.928 -4.938 -3.988 1.00 90.62 1065 GLU A N 1
ATOM 8504 C CA . GLU A 1 1065 ? -42.270 -5.366 -2.632 1.00 90.62 1065 GLU A CA 1
ATOM 8505 C C . GLU A 1 1065 ? -41.884 -4.326 -1.581 1.00 90.62 1065 GLU A C 1
ATOM 8507 O O . GLU A 1 1065 ? -42.696 -4.019 -0.706 1.00 90.62 1065 GLU A O 1
ATOM 8512 N N . ASP A 1 1066 ? -40.663 -3.792 -1.647 1.00 86.00 1066 ASP A N 1
ATOM 8513 C CA . ASP A 1 1066 ? -40.174 -2.812 -0.680 1.00 86.00 1066 ASP A CA 1
ATOM 8514 C C . ASP A 1 1066 ? -40.921 -1.479 -0.805 1.00 86.00 1066 ASP A C 1
ATOM 8516 O O . ASP A 1 1066 ? -41.358 -0.915 0.195 1.00 86.00 1066 ASP A O 1
ATOM 8520 N N . TYR A 1 1067 ? -41.213 -1.043 -2.031 1.00 88.38 1067 TYR A N 1
ATOM 8521 C CA . TYR A 1 1067 ? -42.051 0.124 -2.302 1.00 88.38 1067 TYR A CA 1
ATOM 8522 C C . TYR A 1 1067 ? -43.446 -0.014 -1.675 1.00 88.38 1067 TYR A C 1
ATOM 8524 O O . TYR A 1 1067 ? -43.920 0.889 -0.986 1.00 88.38 1067 TYR A O 1
ATOM 8532 N N . LYS A 1 1068 ? -44.088 -1.183 -1.821 1.00 85.94 1068 LYS A N 1
ATOM 8533 C CA . LYS A 1 1068 ? -45.390 -1.477 -1.191 1.00 85.94 1068 LYS A CA 1
ATOM 8534 C C . LYS A 1 1068 ? -45.325 -1.531 0.337 1.00 85.94 1068 LYS A C 1
ATOM 8536 O O . LYS A 1 1068 ? -46.352 -1.315 0.979 1.00 85.94 1068 LYS A O 1
ATOM 8541 N N . LYS A 1 1069 ? -44.168 -1.859 0.923 1.00 82.19 1069 LYS A N 1
ATOM 8542 C CA . LYS A 1 1069 ? -43.960 -1.825 2.380 1.00 82.19 1069 LYS A CA 1
ATOM 8543 C C . LYS A 1 1069 ? -43.798 -0.398 2.883 1.00 82.19 1069 LYS A C 1
ATOM 8545 O O . LYS A 1 1069 ? -44.380 -0.085 3.909 1.00 82.19 1069 LYS A O 1
ATOM 8550 N N . GLN A 1 1070 ? -43.054 0.441 2.163 1.00 77.31 1070 GLN A N 1
ATOM 8551 C CA . GLN A 1 1070 ? -42.826 1.841 2.535 1.00 77.31 1070 GLN A CA 1
ATOM 8552 C C . GLN A 1 1070 ? -44.062 2.735 2.306 1.00 77.31 1070 GLN A C 1
ATOM 8554 O O . GLN A 1 1070 ? -44.192 3.766 2.956 1.00 77.31 1070 GLN A O 1
ATOM 8559 N N . ALA A 1 1071 ? -44.975 2.349 1.404 1.00 68.88 1071 ALA A N 1
ATOM 8560 C CA . ALA A 1 1071 ? -46.231 3.063 1.143 1.00 68.88 1071 ALA A CA 1
ATOM 8561 C C . ALA A 1 1071 ? -47.359 2.787 2.167 1.00 68.88 1071 ALA A C 1
ATOM 8563 O O . ALA A 1 1071 ? -48.430 3.387 2.061 1.00 68.88 1071 ALA A O 1
ATOM 8564 N N . LYS A 1 1072 ? -47.152 1.859 3.112 1.00 53.38 1072 LYS A N 1
ATOM 8565 C CA . LYS A 1 1072 ? -48.065 1.548 4.226 1.00 53.38 1072 LYS A CA 1
ATOM 8566 C C . LYS A 1 1072 ? -47.572 2.200 5.505 1.00 53.38 1072 LYS A C 1
ATOM 8568 O O . LYS A 1 1072 ? -48.451 2.588 6.305 1.00 53.38 1072 LYS A O 1
#

Organism: NCBI:txid1284355

Nearest PDB structures (foldseek):
  4tqv-assembly4_M  TM=9.702E-01  e=1.784E-15  Sphingomonas sp.
  4xtc-assembly1_M  TM=9.719E-01  e=8.486E-15  Sphingomonas sp. A1
  4tqu-assembly1_M  TM=9.712E-01  e=8.851E-15  Sphingomonas sp.
  4tqv-assembly2_F  TM=8.897E-01  e=3.990E-12  Sphingomonas sp.
  1j1n-assembly2_B  TM=7.116E-01  e=5.568E-15  Sphingomonas sp. A1

Secondary structure (DSSP, 8-state):
-------------TTHHHHHHHHHHHTHHHHHHHHHHHHHHIIIIIHHHHGGGGGGEE--TTTHHHHSEE-TTHHHHHHHHSTHHHHHHHHHHHHHHHIIIIITHHHHHHHHHHHT---HHHHHHHHHHHHHHHHS-HHHHHHHHHHHH-TTT-HHHHHHHHHHS----TTT-HHHHHHHHHHHHHHHHHHHHHHHHHHHHTTS-HHHHHHHHHTT--HHHHIIIIIHHHTHHHHHHHHHHHHHTTT---HHHHHHH--TTTHHHH--HHHHHIIIIIIS--HHHHHHHHHHHHHHHHHHHHH------------TTHHHHHHHHHHHHHHHHHHHHHHHHHHHHTB-HHHHHT-S--SS-SSB--HHHHHHHH-HHHHHHHHHHHHHHHHHHHHHHHHHHHHHHHHH-TT-TTHHHHHHHHHHHHH----HHHHHHHHHHTT-TTSTHHHHSTTS--HHHHHHHHHHHHTS-HHHHHHHHHTT--HHHHIIIIIHHHTHHHHHHHHHHHHHHHHT--HHHHHH---GGG--HHHHHHIIIIIGGGTTTSS-S-TTS--HHHHHHHHHHHHHHHHHHHHHHHHHHHHHHHHHHHH-SS------PPSSSPEEEEEEEEE-SSPPPTT-HHHHHHHHHHTEEEEEEEEEGGGHHHHHHHHHHHT---SEEEE---HHHHHHHHTT-BPP-GGGGGGSHHHHTS-THHHHTTEETTEE-EEEEE--S--EEEEEEHHHHHHHT-----SHHHHHHHHHHHHHS-SS-SSSS--BS----TTTTSGGG-HHHHHHHHHT--SSEEE-TTS-EEEGGGSHHHHHHHHHHHHHHHTT-S-TTTTT--HHHHHHHHHTT-B-EEEEETTHHHHHHHHHTTT-TT--EEEEE--BTTBS-EE---SEEEEEE-BTTT--SHHHHHHHHHHHHHTTSHHHHHHHHH-SBTTTEEE-SSSEEEES-HHHHHHHTHHHHTTS---TTSSSPEEP--HHHHHHHHHHHHHHHTEE--TTTT---HHHHHHHHHHHHHHHHHHHHHHTTSS-HHHHHHHHHHHIIIIIHHHHHHHHHHHHHHT-

Solvent-accessible surface area (backbone atoms only — not comparable to full-atom values): 57354 Å² total; per-residue (Å²): 133,90,82,88,83,76,89,72,79,76,65,86,60,99,41,64,67,56,50,52,51,48,51,47,61,74,42,38,59,43,54,59,38,30,45,66,34,52,51,47,44,46,59,57,42,47,50,14,41,60,45,39,57,32,21,30,21,65,54,40,89,89,53,34,80,90,62,26,54,78,53,54,60,56,37,48,55,52,44,76,67,36,80,62,42,60,42,25,50,50,30,29,50,49,51,25,47,48,40,54,67,59,41,58,51,44,12,51,54,50,22,55,56,50,66,70,45,82,52,60,71,58,40,53,50,45,49,55,45,35,36,53,48,49,70,50,38,58,59,51,54,51,43,52,50,49,53,32,39,29,72,82,73,4,45,54,23,47,53,40,26,77,75,70,74,47,71,56,59,49,84,59,42,48,85,39,47,63,58,49,54,48,51,51,47,37,60,26,41,32,34,55,53,15,51,61,46,39,51,47,53,72,71,52,67,65,61,63,56,49,54,37,45,76,74,66,44,44,65,66,50,40,40,65,73,46,50,49,60,69,34,38,66,60,53,50,53,54,48,47,59,47,35,34,46,36,74,64,70,48,58,71,51,46,59,73,67,59,43,90,74,28,36,85,64,58,42,25,60,64,54,45,32,46,44,39,22,73,74,64,65,36,47,18,51,24,32,30,57,48,50,56,52,48,51,52,17,47,50,50,43,75,67,70,82,84,89,89,83,91,88,96,88,90,65,76,70,66,44,62,58,50,48,55,54,48,53,49,47,51,29,46,65,59,42,46,60,56,46,31,37,55,20,42,23,30,30,32,50,73,60,62,72,69,50,68,78,53,71,64,51,90,46,81,35,59,63,36,52,56,55,52,71,70,39,69,64,53,63,45,11,43,51,42,24,52,48,48,15,55,55,31,20,53,47,23,52,50,42,28,48,37,31,15,53,41,65,31,44,85,85,44,84,70,44,65,67,52,50,51,55,46,54,46,58,76,56,44,75,27,45,71,68,28,40,49,52,49,42,49,73,70,65,27,54,65,42,76,58,53,69,30,61,73,61,26,63,52,59,67,60,28,53,53,50,15,51,55,56,51,67,53,67,65,66,67,48,53,52,42,38,74,74,69,39,51,69,64,50,38,41,69,71,46,52,48,65,76,36,41,58,51,50,56,46,52,41,46,55,41,27,48,52,39,54,45,40,30,67,64,42,69,75,37,43,81,52,75,82,70,32,27,44,43,46,53,45,36,44,61,57,68,62,36,86,82,61,88,78,82,65,102,60,71,85,84,76,65,46,72,66,28,38,39,26,33,52,48,48,64,71,42,48,68,61,56,69,51,43,72,64,44,62,67,39,40,65,50,35,53,43,55,72,76,61,57,94,56,84,86,87,72,92,71,86,71,89,78,88,58,45,78,45,35,33,36,40,63,39,48,77,64,78,62,60,89,85,40,66,60,59,53,50,52,24,64,74,65,50,35,44,80,45,74,47,71,33,55,62,92,49,34,68,64,49,51,51,48,24,61,73,69,51,67,48,46,45,29,34,60,43,60,95,44,61,67,51,52,49,36,51,76,68,57,46,33,40,78,40,57,92,58,39,75,82,32,77,52,63,51,69,50,68,64,65,44,53,60,52,53,24,55,94,83,40,25,42,49,50,53,23,52,42,81,38,13,41,61,14,35,35,32,34,42,53,46,28,64,77,68,73,55,74,89,54,44,46,67,66,44,43,49,54,49,28,43,49,43,28,72,62,46,67,86,66,81,84,55,91,72,41,27,13,40,78,62,29,45,67,41,71,42,78,94,75,13,50,57,48,42,54,10,15,9,53,60,25,42,30,62,31,36,76,45,98,88,49,45,53,45,54,25,87,79,35,72,38,29,45,51,49,48,51,45,50,19,50,33,41,75,71,61,52,29,60,91,53,21,83,74,33,50,62,70,59,51,50,49,42,48,32,64,58,42,42,40,35,46,84,45,48,30,63,49,38,38,62,48,36,65,44,20,39,75,67,34,74,84,62,38,61,41,73,44,75,46,41,16,84,75,42,74,27,31,44,33,46,66,21,44,82,29,29,43,24,34,32,50,74,56,41,83,43,72,68,56,48,52,53,52,52,48,48,55,31,52,36,38,35,52,70,40,20,27,33,44,74,52,36,45,79,83,59,17,16,38,80,69,56,98,65,29,28,32,78,68,28,65,69,57,30,55,49,61,25,40,44,52,34,81,66,43,51,48,54,92,80,50,51,35,72,45,70,64,64,55,72,58,33,49,50,14,53,53,49,25,58,58,39,39,78,29,38,38,63,40,80,58,72,51,48,60,33,71,58,42,59,77,43,32,71,62,50,52,47,53,51,54,52,49,50,52,35,38,29,70,64,75,34,55,75,67,51,49,53,49,51,52,50,51,40,31,75,75,42,48,51,56,32,31,51,34,36,27,53,39,49,61,58,70,76,104

Mean predicted aligned error: 17.93 Å

Foldseek 3Di:
DDDDDDDDDPDPPPPPVVVVVVVCVVCVLLVVLQVLLVVLCVQQFVLLQVVLCLLQFPDDPVLPSVRTHGNGNVLVCVLVPDPCNVLQVCQLQVLLVLCVPPVLCLLLVVLLLLVPDPPPVVSVLLLLLQQQLQLAFLLLLLLLLCQQQDCQQHAVQQVCCVVPVDGDHLLQDQVNLSVSLSVSCNLRCSSVSNLLLNLLQVQFDPVLVVVCVVVVNFSVSCCQPGRCVSCVVVSVVVVLLSLLCSSVSDCVNLVLSDDPRNCSNRPHLQNVLCCCCVVVVVPNSSSSSQVVVLVNSVVSSVPDDDDDDDDDDDDHPVCNVCSVVVSVVSSCVSCLSVLQLVQLLQAFPVVSVVHHRGNHHPDGHCLLVVVVVVDPLQVLLAVLLVVCLVVLLVLLLSSLLSNLQSLLDPPRPPSVVVLVSLVVSSSGGSDDNSSLVSCVVVVVFQHSVLLRSSPSYDSVLSVLLSLLLNPPDCVQVVVVVVVPDDSVSCSVPPRCVVCVLSSVQSSLVSSSCSLNPAPSCVSRHPDSSSHHLSPVLCCLSRVCPPPPPPDPDPPPGDDSSSNNSNSSCVSSVVSSVCSVVNSVSVSVNSSCSPPPVDDDPPDDDDPDPQAEFEEEWEFDPDDFDPPQPLQVVLCVLLSHDYHYHHDYPVCQQVVVLVCLSVVVHTQWYWADDAPSVLVCVVVVQFDFCVVVQCVFDQSVPDDCLLQVLQDRLNTGFFRFQFDFFFFKWKKFFVQLCVVQVQDDDAALVSLLVQQVCQQPVPSVVPPDSQAAQDEAAACCQDDLNNVLQFLLQLLPFANQWDQDPVLFIDGRCPDPSSVSSLVSLLVCQVVVNYPVCRNHHDPVVVLVCLLLVRYGIDTDGQLCSVVSQVSVCVNPVPTDMAIDQSHHDVGLAGATDSRGPTGTGGGCSHQVDPVSVSSVSSSLSSCAALVNLQCLPQNDDPPQWHDDDPQEIEGDDVPCCSRRRPSCNNTGHHDPPRSYGHYDDPPSNVRSVVVSVVSSVNHRYDLCSNADDPLCSVCVVVLVVLLVVLSVCSSNVVDDPVSSVVSVVVSCVSCVVVRSVRRSVRSVSSVD

Radius of gyration: 36.31 Å; Cα contacts (8 Å, |Δi|>4): 1522; chains: 1; bounding box: 101×108×74 Å

pLDDT: mean 83.12, std 14.8, range [24.25, 97.81]